Protein AF-0000000087010396 (afdb_homodimer)

Organism: NCBI:txid2722751

Secondary structure (DSSP, 8-state):
-HHHHHHHHHHHTTHHHHHHHHHHHHHHHHHHHHHHHHS-TT-STTHHHHHHHHHSPSSHHHHS-EEEETTEEEEEEEHHHHHHHHHHTT-TTS-SHHHHTT--TT-EEEE--S-SSSS-SHHHHHHHTT--SSHHHHHHHHHHHHHHHHHHHHHHHHHHS-GGGHHHHHHHHHHHSTTHHHHHHTSSSTHHHHHHHHHHHHHHHHHHHH--STHHHHHHHHHHHHHHHHHHH-HHHHHHHHHHHHHHHHHS---GGGHHHHHHHHHHHHHHHHHGGGSTHHHHHHS----SS-HHHHHHHHHHTHHHHHHHTTTSS--HHHHTS--TTHHHHHHHHHHHHHHHHHTS---HHHHHHHHHHHHHHHHHHHHHHHTTS-SSTTTS-GGGGHHHHHHHHHHHHHTT-----SS-HHHHHHHHHHHHHHHHHHHHHHHHHHHT-SSS---S-TTTT---SS--SS-HHHHHHHHHHHHHHHHHHHHHHHHHHHHHHHHHHHHHHHHHHHHHHHHTTTT----------/-HHHHHHHHHHHTTHHHHHHHHHHHHHHHHHHHHHHHHS-TT-STTHHHHHHHHHSPSSHHHHS-EEEETTEEEEEEEHHHHHHHHHHTT-TTS-SHHHHTT--TT-EEEE--S-SSSS-SHHHHHHHTT--SSHHHHHHHHHHHHHHHHHHHHHHHHHHS-GGGHHHHHHHHHHHSTTHHHHHHTSSSTHHHHHHHHHHHHHHHHHHHH--STHHHHHHHHHHHHHHHHHHH-HHHHHHHHHHHHHHHHHS---GGGHHHHHHHHHHHHHHHHHGGGSTHHHHHHS----SS-HHHHHHHHHHTHHHHHHHTTTSS--HHHHTS--TTHHHHHHHHHHHHHHHHHTS---HHHHHHHHHHHHHHHHHHHHHHHTTS-SSTTTS-GGGGHHHHHHHHHHHHHTT-----SS-HHHHHHHHHHHHHHHHHHHHHHHHHHHT-SSS---S-TTTT---SS--SS-HHHHHHHHHHHHHHHHHHHHHHHHHHHHHHHHHHHHHHHHHHHHHHHHHHHT----------

Radius of gyration: 32.84 Å; Cα contacts (8 Å, |Δi|>4): 1696; chains: 2; bounding box: 119×92×67 Å

pLDDT: mean 85.2, std 17.35, range [20.34, 98.94]

Solvent-accessible surface area (backbone atoms only — not comparable to full-atom values): 51812 Å² total; per-residue (Å²): 113,68,67,54,50,51,45,45,44,31,57,70,56,38,46,76,51,47,56,50,47,50,49,30,39,52,18,44,48,46,21,37,52,34,51,34,64,36,51,52,76,27,34,48,62,65,30,26,33,50,42,32,15,22,68,26,25,73,67,43,82,78,52,25,58,69,44,75,54,96,87,37,68,23,36,55,39,38,29,48,40,58,46,24,22,74,58,44,55,71,37,41,51,42,27,39,38,78,44,54,77,73,52,52,62,82,40,68,34,78,29,71,46,49,56,88,54,65,47,43,60,50,43,30,51,58,53,35,74,51,65,53,84,48,59,69,60,19,50,47,48,47,11,49,49,41,36,48,52,44,41,50,52,53,48,52,45,61,68,55,37,53,68,85,45,40,45,34,59,50,49,26,56,56,42,54,23,48,46,45,43,52,55,33,30,18,31,80,44,49,58,20,38,27,36,47,11,45,35,37,23,55,52,19,38,52,34,22,44,67,43,90,55,77,48,19,56,57,24,40,52,47,14,51,53,14,43,49,35,12,56,16,28,33,41,70,48,13,30,46,41,22,49,51,36,57,19,41,65,44,52,44,87,80,47,84,91,30,40,66,51,46,51,50,41,50,50,49,14,49,53,12,51,53,44,37,63,72,26,72,55,30,58,64,70,67,47,62,74,51,37,89,71,58,64,65,56,53,48,51,54,51,60,55,38,42,47,39,44,56,45,20,38,42,14,42,86,48,16,57,38,59,55,45,40,80,38,68,40,34,43,28,44,47,36,47,34,46,32,22,24,50,52,43,51,32,42,37,67,67,44,70,34,23,52,51,19,34,45,43,46,52,42,47,63,54,43,53,58,45,52,38,28,45,32,48,77,25,92,45,70,79,66,56,51,34,67,78,42,47,33,52,51,33,44,35,47,26,42,33,40,54,26,66,51,80,64,74,60,77,65,37,67,59,37,40,49,50,44,40,51,51,47,33,49,32,39,36,50,51,50,49,50,50,32,34,36,33,28,46,13,48,56,75,63,88,68,88,57,51,58,62,76,63,27,64,71,58,97,54,94,65,52,55,50,57,43,51,50,51,15,36,49,22,35,36,49,18,40,49,51,49,43,51,50,36,54,57,49,37,52,54,54,58,55,47,50,49,46,47,49,52,45,49,52,45,51,55,55,51,53,64,61,64,64,70,64,74,76,77,76,80,72,83,119,113,68,68,54,50,51,45,45,45,34,58,70,55,38,47,73,52,48,54,49,47,50,50,31,36,52,17,44,48,46,20,36,51,34,52,35,64,35,50,54,77,27,35,48,62,64,30,25,34,50,42,31,15,23,67,27,26,73,66,44,82,77,53,26,58,70,46,75,53,96,88,36,68,25,36,55,39,40,29,46,40,59,47,23,22,73,58,45,53,71,36,41,51,42,30,39,40,78,43,54,75,72,50,51,61,83,40,70,33,78,32,70,46,49,57,86,55,66,47,44,60,49,43,30,49,57,52,34,73,51,63,53,84,48,60,69,60,20,50,48,49,47,12,47,48,42,36,47,51,45,41,51,53,53,48,50,43,60,68,54,38,53,68,85,43,41,46,32,59,50,50,26,54,57,42,54,23,47,46,46,43,51,56,33,30,17,30,80,45,51,59,19,38,29,37,47,10,45,34,36,22,55,54,20,39,51,34,22,44,68,44,89,54,78,49,19,58,56,24,40,52,48,14,51,52,15,44,48,35,12,56,16,27,33,40,70,47,13,30,44,41,22,50,51,36,57,19,41,65,44,50,44,88,81,47,84,91,30,42,64,52,48,51,52,39,51,50,50,14,49,52,12,52,52,44,38,64,70,26,73,55,30,58,65,70,67,47,62,78,52,37,89,72,60,63,64,56,53,48,52,54,49,59,53,39,42,47,38,44,57,44,18,36,42,14,42,84,47,17,58,39,56,55,45,41,80,39,68,40,35,43,28,43,46,37,46,32,46,33,23,24,50,52,42,52,31,41,37,67,64,45,70,35,24,53,51,19,36,45,42,45,53,41,47,62,54,43,52,56,47,51,39,28,44,32,47,77,27,93,44,71,81,67,55,52,34,68,80,44,45,33,52,50,33,44,33,47,26,41,34,41,54,26,66,51,80,64,74,59,78,64,37,67,58,39,40,49,49,44,39,51,50,46,33,49,31,41,38,50,52,52,49,51,48,31,34,35,34,28,46,13,49,56,75,61,89,68,89,57,52,59,62,75,62,26,62,70,59,96,54,97,66,52,57,50,57,43,50,50,51,15,34,51,22,34,36,50,21,39,48,51,48,42,51,49,38,54,56,49,37,51,54,56,59,54,49,50,49,47,47,48,51,46,48,51,45,48,54,56,52,53,64,62,65,64,70,65,77,76,78,77,78,74,81,121

Structure (mmCIF, N/CA/C/O backbone):
data_AF-0000000087010396-model_v1
#
loop_
_entity.id
_entity.type
_entity.pdbx_description
1 polymer 'DUF2142 domain-containing protein'
#
loop_
_atom_site.group_PDB
_atom_site.id
_atom_site.type_symbol
_atom_site.label_atom_id
_atom_site.label_alt_id
_atom_site.label_comp_id
_atom_site.label_asym_id
_atom_site.label_entity_id
_atom_site.label_seq_id
_atom_site.pdbx_PDB_ins_code
_atom_site.Cartn_x
_atom_site.Cartn_y
_atom_site.Cartn_z
_atom_site.occupancy
_atom_site.B_iso_or_equiv
_atom_site.auth_seq_id
_atom_site.auth_comp_id
_atom_site.auth_asym_id
_atom_site.auth_atom_id
_atom_site.pdbx_PDB_model_num
ATOM 1 N N . MET A 1 1 ? 38.031 -40.344 -9.648 1 38.97 1 MET A N 1
ATOM 2 C CA . MET A 1 1 ? 37.781 -39.344 -10.68 1 38.97 1 MET A CA 1
ATOM 3 C C . MET A 1 1 ? 36.375 -38.75 -10.562 1 38.97 1 MET A C 1
ATOM 5 O O . MET A 1 1 ? 36.188 -37.562 -10.781 1 38.97 1 MET A O 1
ATOM 9 N N . ARG A 1 2 ? 35.406 -39.562 -10.242 1 53.66 2 ARG A N 1
ATOM 10 C CA . ARG A 1 2 ? 34 -39.156 -10.078 1 53.66 2 ARG A CA 1
ATOM 11 C C . ARG A 1 2 ? 33.812 -38.344 -8.82 1 53.66 2 ARG A C 1
ATOM 13 O O . ARG A 1 2 ? 33.062 -37.344 -8.82 1 53.66 2 ARG A O 1
ATOM 20 N N . GLU A 1 3 ? 34.406 -38.688 -7.824 1 54.16 3 GLU A N 1
ATOM 21 C CA . GLU A 1 3 ? 34.312 -37.938 -6.559 1 54.16 3 GLU A CA 1
ATOM 22 C C . GLU A 1 3 ? 34.906 -36.562 -6.688 1 54.16 3 GLU A C 1
ATOM 24 O O . GLU A 1 3 ? 34.406 -35.594 -6.109 1 54.16 3 GLU A O 1
ATOM 29 N N . ASN A 1 4 ? 35.906 -36.406 -7.492 1 48.81 4 ASN A N 1
ATOM 30 C CA . ASN A 1 4 ? 36.562 -35.094 -7.68 1 48.81 4 ASN A CA 1
ATOM 31 C C . ASN A 1 4 ? 35.656 -34.156 -8.461 1 48.81 4 ASN A C 1
ATOM 33 O O . ASN A 1 4 ? 35.656 -32.938 -8.203 1 48.81 4 ASN A O 1
ATOM 37 N N . LYS A 1 5 ? 35.031 -34.625 -9.461 1 47.97 5 LYS A N 1
ATOM 38 C CA . LYS A 1 5 ? 34.125 -33.781 -10.258 1 47.97 5 LYS A CA 1
ATOM 39 C C . LYS A 1 5 ? 32.938 -33.312 -9.438 1 47.97 5 LYS A C 1
ATOM 41 O O . LYS A 1 5 ? 32.531 -32.156 -9.562 1 47.97 5 LYS A O 1
ATOM 46 N N . LEU A 1 6 ? 32.469 -34.188 -8.641 1 44.72 6 LEU A N 1
ATOM 47 C CA . LEU A 1 6 ? 31.406 -33.781 -7.75 1 44.72 6 LEU A CA 1
ATOM 48 C C . LEU A 1 6 ? 31.875 -32.719 -6.766 1 44.72 6 LEU A C 1
ATOM 50 O O . LEU A 1 6 ? 31.156 -31.75 -6.469 1 44.72 6 LEU A O 1
ATOM 54 N N . ARG A 1 7 ? 33.031 -32.875 -6.332 1 49.09 7 ARG A N 1
ATOM 55 C CA . ARG A 1 7 ? 33.594 -31.875 -5.43 1 49.09 7 ARG A CA 1
ATOM 56 C C . ARG A 1 7 ? 33.844 -30.547 -6.148 1 49.09 7 ARG A C 1
ATOM 58 O O . ARG A 1 7 ? 33.625 -29.469 -5.574 1 49.09 7 ARG A O 1
ATOM 65 N N . GLN A 1 8 ? 34.344 -30.766 -7.324 1 47.88 8 GLN A N 1
ATOM 66 C CA . GLN A 1 8 ? 34.531 -29.562 -8.117 1 47.88 8 GLN A CA 1
ATOM 67 C C . GLN A 1 8 ? 33.219 -28.891 -8.438 1 47.88 8 GLN A C 1
ATOM 69 O O . GLN A 1 8 ? 33.094 -27.656 -8.414 1 47.88 8 GLN A O 1
ATOM 74 N N . LEU A 1 9 ? 32.312 -29.75 -8.805 1 45.16 9 LEU A N 1
ATOM 75 C CA . LEU A 1 9 ? 30.984 -29.219 -9 1 45.16 9 LEU A CA 1
ATOM 76 C C . LEU A 1 9 ? 30.453 -28.562 -7.719 1 45.16 9 LEU A C 1
ATOM 78 O O . LEU A 1 9 ? 29.859 -27.5 -7.762 1 45.16 9 LEU A O 1
ATOM 82 N N . CYS A 1 10 ? 30.594 -29.328 -6.742 1 46.56 10 CYS A N 1
ATOM 83 C CA . CYS A 1 10 ? 30.203 -28.812 -5.438 1 46.56 10 CYS A CA 1
ATOM 84 C C . CYS A 1 10 ? 30.969 -27.547 -5.105 1 46.56 10 CYS A C 1
ATOM 86 O O . CYS A 1 10 ? 30.422 -26.594 -4.539 1 46.56 10 CYS A O 1
ATOM 88 N N . SER A 1 11 ? 32.25 -27.625 -5.316 1 49.25 11 SER A N 1
ATOM 89 C CA . SER A 1 11 ? 33.062 -26.453 -5.043 1 49.25 11 SER A CA 1
ATOM 90 C C . SER A 1 11 ? 32.656 -25.281 -5.914 1 49.25 11 SER A C 1
ATOM 92 O O . SER A 1 11 ? 32.656 -24.125 -5.457 1 49.25 11 SER A O 1
ATOM 94 N N . ARG A 1 12 ? 32.531 -25.672 -7.102 1 46.38 12 ARG A N 1
ATOM 95 C CA . ARG A 1 12 ? 32.094 -24.641 -8.039 1 46.38 12 ARG A CA 1
ATOM 96 C C . ARG A 1 12 ? 30.703 -24.141 -7.715 1 46.38 12 ARG A C 1
ATOM 98 O O . ARG A 1 12 ? 30.391 -22.953 -7.902 1 46.38 12 ARG A O 1
ATOM 105 N N . LEU A 1 13 ? 29.922 -25.172 -7.527 1 48.81 13 LEU A N 1
ATOM 106 C CA . LEU A 1 13 ? 28.578 -24.766 -7.145 1 48.81 13 LEU A CA 1
ATOM 107 C C . LEU A 1 13 ? 28.547 -24.297 -5.695 1 48.81 13 LEU A C 1
ATOM 109 O O . LEU A 1 13 ? 27.516 -23.781 -5.23 1 48.81 13 LEU A O 1
ATOM 113 N N . ASP A 1 14 ? 29.625 -23.922 -5.031 1 50.91 14 ASP A N 1
ATOM 114 C CA . ASP A 1 14 ? 29.672 -23.516 -3.633 1 50.91 14 ASP A CA 1
ATOM 115 C C . ASP A 1 14 ? 28.656 -24.281 -2.799 1 50.91 14 ASP A C 1
ATOM 117 O O . ASP A 1 14 ? 27.484 -23.922 -2.756 1 50.91 14 ASP A O 1
ATOM 121 N N . ILE A 1 15 ? 28.859 -25.609 -2.336 1 45.03 15 ILE A N 1
ATOM 122 C CA . ILE A 1 15 ? 28.047 -26.594 -1.618 1 45.03 15 ILE A CA 1
ATOM 123 C C . ILE A 1 15 ? 27.188 -25.891 -0.57 1 45.03 15 ILE A C 1
ATOM 125 O O . ILE A 1 15 ? 26.047 -26.297 -0.321 1 45.03 15 ILE A O 1
ATOM 129 N N . ARG A 1 16 ? 27.797 -24.938 0.107 1 54.34 16 ARG A N 1
ATOM 130 C CA . ARG A 1 16 ? 27.016 -24.188 1.096 1 54.34 16 ARG A CA 1
ATOM 131 C C . ARG A 1 16 ? 25.812 -23.516 0.451 1 54.34 16 ARG A C 1
ATOM 133 O O . ARG A 1 16 ? 24.734 -23.469 1.043 1 54.34 16 ARG A O 1
ATOM 140 N N . SER A 1 17 ? 26.062 -23.438 -0.781 1 68.94 17 SER A N 1
ATOM 141 C CA . SER A 1 17 ? 24.984 -22.797 -1.521 1 68.94 17 SER A CA 1
ATOM 142 C C . SER A 1 17 ? 23.922 -23.797 -1.953 1 68.94 17 SER A C 1
ATOM 144 O O . SER A 1 17 ? 22.719 -23.516 -1.878 1 68.94 17 SER A O 1
ATOM 146 N N . VAL A 1 18 ? 24.438 -25.078 -2.141 1 72.44 18 VAL A N 1
ATOM 147 C CA . VAL A 1 18 ? 23.484 -26.094 -2.578 1 72.44 18 VAL A CA 1
ATOM 148 C C . VAL A 1 18 ? 22.641 -26.547 -1.396 1 72.44 18 VAL A C 1
ATOM 150 O O . VAL A 1 18 ? 21.438 -26.766 -1.538 1 72.44 18 VAL A O 1
ATOM 153 N N . GLY A 1 19 ? 23.266 -26.734 -0.268 1 77.06 19 GLY A N 1
ATOM 154 C CA . GLY A 1 19 ? 22.531 -27.078 0.933 1 77.06 19 GLY A CA 1
ATOM 155 C C . GLY A 1 19 ? 21.438 -26.078 1.259 1 77.06 19 GLY A C 1
ATOM 156 O O . GLY A 1 19 ? 20.328 -26.453 1.624 1 77.06 19 GLY A O 1
ATOM 157 N N . LEU A 1 20 ? 21.781 -24.891 1.055 1 81 20 LEU A N 1
ATOM 158 C CA . LEU A 1 20 ? 20.797 -23.844 1.33 1 81 20 LEU A CA 1
ATOM 159 C C . LEU A 1 20 ? 19.641 -23.906 0.333 1 81 20 LEU A C 1
ATOM 161 O O . LEU A 1 20 ? 18.484 -23.672 0.695 1 81 20 LEU A O 1
ATOM 165 N N . VAL A 1 21 ? 19.984 -24.266 -0.835 1 83.38 21 VAL A N 1
ATOM 166 C CA . VAL A 1 21 ? 18.953 -24.375 -1.857 1 83.38 21 VAL A CA 1
ATOM 167 C C . VAL A 1 21 ? 18.016 -25.547 -1.52 1 83.38 21 VAL A C 1
ATOM 169 O O . VAL A 1 21 ? 16.797 -25.422 -1.611 1 83.38 21 VAL A O 1
ATOM 172 N N . ILE A 1 22 ? 18.609 -26.594 -1.107 1 87.75 22 ILE A N 1
ATOM 173 C CA . ILE A 1 22 ? 17.812 -27.766 -0.777 1 87.75 22 ILE A CA 1
ATOM 174 C C . ILE A 1 22 ? 16.906 -27.469 0.418 1 87.75 22 ILE A C 1
ATOM 176 O O . ILE A 1 22 ? 15.727 -27.812 0.407 1 87.75 22 ILE A O 1
ATOM 180 N N . VAL A 1 23 ? 17.469 -26.859 1.332 1 89.25 23 VAL A N 1
ATOM 181 C CA . VAL A 1 23 ? 16.672 -26.484 2.506 1 89.25 23 VAL A CA 1
ATOM 182 C C . VAL A 1 23 ? 15.539 -25.562 2.096 1 89.25 23 VAL A C 1
ATOM 184 O O . VAL A 1 23 ? 14.414 -25.703 2.576 1 89.25 23 VAL A O 1
ATOM 187 N N . THR A 1 24 ? 15.852 -24.656 1.27 1 91.31 24 THR A N 1
ATOM 188 C CA . THR A 1 24 ? 14.836 -23.734 0.789 1 91.31 24 THR A CA 1
ATOM 189 C C . THR A 1 24 ? 13.742 -24.469 0.027 1 91.31 24 THR A C 1
ATOM 191 O O . THR A 1 24 ? 12.555 -24.203 0.213 1 91.31 24 THR A O 1
ATOM 194 N N . MET A 1 25 ? 14.125 -25.391 -0.75 1 93.81 25 MET A N 1
ATOM 195 C CA . MET A 1 25 ? 13.172 -26.172 -1.531 1 93.81 25 MET A CA 1
ATOM 196 C C . MET A 1 25 ? 12.273 -27.016 -0.621 1 93.81 25 MET A C 1
ATOM 198 O O . MET A 1 25 ? 11.055 -27.047 -0.798 1 93.81 25 MET A O 1
ATOM 202 N N . ILE A 1 26 ? 12.891 -27.594 0.337 1 95.5 26 ILE A N 1
ATOM 203 C CA . ILE A 1 26 ? 12.141 -28.422 1.275 1 95.5 26 ILE A CA 1
ATOM 204 C C . ILE A 1 26 ? 11.188 -27.547 2.084 1 95.5 26 ILE A C 1
ATOM 206 O O . ILE A 1 26 ? 10.031 -27.906 2.295 1 95.5 26 ILE A O 1
ATOM 210 N N . ALA A 1 27 ? 11.688 -26.484 2.453 1 97.12 27 ALA A N 1
ATOM 211 C CA . ALA A 1 27 ? 10.883 -25.562 3.254 1 97.12 27 ALA A CA 1
ATOM 212 C C . ALA A 1 27 ? 9.68 -25.047 2.463 1 97.12 27 ALA A C 1
ATOM 214 O O . ALA A 1 27 ? 8.547 -25.109 2.943 1 97.12 27 ALA A O 1
ATOM 215 N N . PHE A 1 28 ? 9.891 -24.609 1.266 1 96.75 28 PHE A N 1
ATOM 216 C CA . PHE A 1 28 ? 8.797 -24.062 0.47 1 96.75 28 PHE A CA 1
ATOM 217 C C . PHE A 1 28 ? 7.848 -25.172 0.031 1 96.75 28 PHE A C 1
ATOM 219 O O . PHE A 1 28 ? 6.645 -24.953 -0.102 1 96.75 28 PHE A O 1
ATOM 226 N N . PHE A 1 29 ? 8.391 -26.344 -0.169 1 97.56 29 PHE A N 1
ATOM 227 C CA . PHE A 1 29 ? 7.523 -27.484 -0.452 1 97.56 29 PHE A CA 1
ATOM 228 C C . PHE A 1 29 ? 6.633 -27.797 0.744 1 97.56 29 PHE A C 1
ATOM 230 O O . PHE A 1 29 ? 5.43 -28.016 0.587 1 97.56 29 PHE A O 1
ATOM 237 N N . GLY A 1 30 ? 7.23 -27.812 1.906 1 96.69 30 GLY A N 1
ATOM 238 C CA . GLY A 1 30 ? 6.457 -28.016 3.121 1 96.69 30 GLY A CA 1
ATOM 239 C C . GLY A 1 30 ? 5.398 -26.938 3.332 1 96.69 30 GLY A C 1
ATOM 240 O O . GLY A 1 30 ? 4.266 -27.25 3.707 1 96.69 30 GLY A O 1
ATOM 241 N N . ALA A 1 31 ? 5.734 -25.719 3.094 1 97.69 31 ALA A N 1
ATOM 242 C CA . ALA A 1 31 ? 4.773 -24.625 3.184 1 97.69 31 ALA A CA 1
ATOM 243 C C . ALA A 1 31 ? 3.639 -24.812 2.18 1 97.69 31 ALA A C 1
ATOM 245 O O . ALA A 1 31 ? 2.471 -24.594 2.506 1 97.69 31 ALA A O 1
ATOM 246 N N . GLY A 1 32 ? 4.012 -25.203 1.01 1 97.62 32 GLY A N 1
ATOM 247 C CA . GLY A 1 32 ? 3.033 -25.406 -0.047 1 97.62 32 GLY A CA 1
ATOM 248 C C . GLY A 1 32 ? 2.049 -26.516 0.254 1 97.62 32 GLY A C 1
ATOM 249 O O . GLY A 1 32 ? 0.882 -26.438 -0.142 1 97.62 32 GLY A O 1
ATOM 250 N N . LEU A 1 33 ? 2.506 -27.469 0.951 1 96.56 33 LEU A N 1
ATOM 251 C CA . LEU A 1 33 ? 1.614 -28.562 1.317 1 96.56 33 LEU A CA 1
ATOM 252 C C . LEU A 1 33 ? 0.506 -28.078 2.244 1 96.56 33 LEU A C 1
ATOM 254 O O . LEU A 1 33 ? -0.623 -28.562 2.184 1 96.56 33 LEU A O 1
ATOM 258 N N . GLY A 1 34 ? 0.853 -27.172 3.074 1 95.81 34 GLY A N 1
ATOM 259 C CA . GLY A 1 34 ? -0.181 -26.562 3.889 1 95.81 34 GLY A CA 1
ATOM 260 C C . GLY A 1 34 ? -1.243 -25.844 3.068 1 95.81 34 GLY A C 1
ATOM 261 O O . GLY A 1 34 ? -2.438 -26 3.336 1 95.81 34 GLY A O 1
ATOM 262 N N . TRP A 1 35 ? -0.846 -25.125 2.082 1 96.81 35 TRP A N 1
ATOM 263 C CA . TRP A 1 35 ? -1.77 -24.453 1.18 1 96.81 35 TRP A CA 1
ATOM 264 C C . TRP A 1 35 ? -2.586 -25.453 0.377 1 96.81 35 TRP A C 1
ATOM 266 O O . TRP A 1 35 ? -3.766 -25.234 0.096 1 96.81 35 TRP A O 1
ATOM 276 N N . ALA A 1 36 ? -1.998 -26.562 0.035 1 95.25 36 ALA A N 1
ATOM 277 C CA . ALA A 1 36 ? -2.652 -27.578 -0.786 1 95.25 36 ALA A CA 1
ATOM 278 C C . ALA A 1 36 ? -3.842 -28.203 -0.055 1 95.25 36 ALA A C 1
ATOM 280 O O . ALA A 1 36 ? -4.82 -28.609 -0.683 1 95.25 36 ALA A O 1
ATOM 281 N N . VAL A 1 37 ? -3.771 -28.203 1.231 1 92.75 37 VAL A N 1
ATOM 282 C CA . VAL A 1 37 ? -4.836 -28.859 1.98 1 92.75 37 VAL A CA 1
ATOM 283 C C . VAL A 1 37 ? -5.758 -27.812 2.598 1 92.75 37 VAL A C 1
ATOM 285 O O . VAL A 1 37 ? -6.77 -28.156 3.219 1 92.75 37 VAL A O 1
ATOM 288 N N . ALA A 1 38 ? -5.438 -26.609 2.414 1 92.25 38 ALA A N 1
ATOM 289 C CA . ALA A 1 38 ? -6.172 -25.531 3.078 1 92.25 38 ALA A CA 1
ATOM 290 C C . ALA A 1 38 ? -7.574 -25.391 2.5 1 92.25 38 ALA A C 1
ATOM 292 O O . ALA A 1 38 ? -8.516 -25.016 3.215 1 92.25 38 ALA A O 1
ATOM 293 N N . SER A 1 39 ? -7.707 -25.641 1.231 1 90.75 39 SER A N 1
ATOM 294 C CA . SER A 1 39 ? -8.992 -25.516 0.556 1 90.75 39 SER A CA 1
ATOM 295 C C . SER A 1 39 ? -9.578 -26.875 0.22 1 90.75 39 SER A C 1
ATOM 297 O O . SER A 1 39 ? -8.852 -27.797 -0.146 1 90.75 39 SER A O 1
ATOM 299 N N . PRO A 1 40 ? -10.844 -26.969 0.358 1 90.12 40 PRO A N 1
ATOM 300 C CA . PRO A 1 40 ? -11.484 -28.234 -0.033 1 90.12 40 PRO A CA 1
ATOM 301 C C . PRO A 1 40 ? -11.609 -28.391 -1.548 1 90.12 40 PRO A C 1
ATOM 303 O O . PRO A 1 40 ? -11.242 -27.469 -2.295 1 90.12 40 PRO A O 1
ATOM 306 N N . ILE A 1 41 ? -12.125 -29.562 -1.873 1 87.81 41 ILE A N 1
ATOM 307 C CA . ILE A 1 41 ? -12.484 -29.797 -3.266 1 87.81 41 ILE A CA 1
ATOM 308 C C . ILE A 1 41 ? -13.531 -28.781 -3.703 1 87.81 41 ILE A C 1
ATOM 310 O O . ILE A 1 41 ? -14.539 -28.578 -3.02 1 87.81 41 ILE A O 1
ATOM 314 N N . GLY A 1 42 ? -13.227 -28.094 -4.75 1 88.81 42 GLY A N 1
ATOM 315 C CA . GLY A 1 42 ? -14.172 -27.094 -5.223 1 88.81 42 GLY A CA 1
ATOM 316 C C . GLY A 1 42 ? -13.984 -25.734 -4.566 1 88.81 42 GLY A C 1
ATOM 317 O O . GLY A 1 42 ? -14.781 -24.828 -4.785 1 88.81 42 GLY A O 1
ATOM 318 N N . GLY A 1 43 ? -12.961 -25.641 -3.844 1 89.06 43 GLY A N 1
ATOM 319 C CA . GLY A 1 43 ? -12.773 -24.422 -3.07 1 89.06 43 GLY A CA 1
ATOM 320 C C . GLY A 1 43 ? -12.055 -23.328 -3.842 1 89.06 43 GLY A C 1
ATOM 321 O O . GLY A 1 43 ? -12.141 -22.156 -3.492 1 89.06 43 GLY A O 1
ATOM 322 N N . SER A 1 44 ? -11.336 -23.625 -4.867 1 90.31 44 SER A N 1
ATOM 323 C CA . SER A 1 44 ? -10.609 -22.656 -5.668 1 90.31 44 SER A CA 1
ATOM 324 C C . SER A 1 44 ? -11.492 -22.078 -6.77 1 90.31 44 SER A C 1
ATOM 326 O O . SER A 1 44 ? -12.516 -22.656 -7.125 1 90.31 44 SER A O 1
ATOM 328 N N . PRO A 1 45 ? -11.039 -20.922 -7.285 1 90.19 45 PRO A N 1
ATOM 329 C CA . PRO A 1 45 ? -11.859 -20.297 -8.328 1 90.19 45 PRO A CA 1
ATOM 330 C C . PRO A 1 45 ? -12.062 -21.219 -9.539 1 90.19 45 PRO A C 1
ATOM 332 O O . PRO A 1 45 ? -11.102 -21.766 -10.062 1 90.19 45 PRO A O 1
ATOM 335 N N . ASP A 1 46 ? -13.266 -21.359 -9.977 1 90.75 46 ASP A N 1
ATOM 336 C CA . ASP A 1 46 ? -13.664 -22.141 -11.141 1 90.75 46 ASP A CA 1
ATOM 337 C C . ASP A 1 46 ? -13.227 -23.594 -11.016 1 90.75 46 ASP A C 1
ATOM 339 O O . ASP A 1 46 ? -12.93 -24.25 -12.016 1 90.75 46 ASP A O 1
ATOM 343 N N . ASP A 1 47 ? -13.195 -24.016 -9.859 1 92.56 47 ASP A N 1
ATOM 344 C CA . ASP A 1 47 ? -12.703 -25.359 -9.594 1 92.56 47 ASP A CA 1
ATOM 345 C C . ASP A 1 47 ? -13.555 -26.422 -10.297 1 92.56 47 ASP A C 1
ATOM 347 O O . ASP A 1 47 ? -13.039 -27.453 -10.742 1 92.56 47 ASP A O 1
ATOM 351 N N . ASP A 1 48 ? -14.852 -26.25 -10.344 1 92.19 48 ASP A N 1
ATOM 352 C CA . ASP A 1 48 ? -15.742 -27.203 -11 1 92.19 48 ASP A CA 1
ATOM 353 C C . ASP A 1 48 ? -15.43 -27.312 -12.492 1 92.19 48 ASP A C 1
ATOM 355 O O . ASP A 1 48 ? -15.453 -28.406 -13.062 1 92.19 48 ASP A O 1
ATOM 359 N N . PHE A 1 49 ? -15.102 -26.203 -13.055 1 94.94 49 PHE A N 1
ATOM 360 C CA . PHE A 1 49 ? -14.734 -26.188 -14.469 1 94.94 49 PHE A CA 1
ATOM 361 C C . PHE A 1 49 ? -13.398 -26.891 -14.688 1 94.94 49 PHE A C 1
ATOM 363 O O . PHE A 1 49 ? -13.266 -27.703 -15.602 1 94.94 49 PHE A O 1
ATOM 370 N N . HIS A 1 50 ? -12.422 -26.562 -13.898 1 96.38 50 HIS A N 1
ATOM 371 C CA . HIS A 1 50 ? -11.086 -27.141 -14.055 1 96.38 50 HIS A CA 1
ATOM 372 C C . HIS A 1 50 ? -11.078 -28.625 -13.727 1 96.38 50 HIS A C 1
ATOM 374 O O . HIS A 1 50 ? -10.438 -29.422 -14.43 1 96.38 50 HIS A O 1
ATOM 380 N N . MET A 1 51 ? -11.82 -29 -12.766 1 95.69 51 MET A N 1
ATOM 381 C CA . MET A 1 51 ? -11.898 -30.422 -12.445 1 95.69 51 MET A CA 1
ATOM 382 C C . MET A 1 51 ? -12.617 -31.188 -13.547 1 95.69 51 MET A C 1
ATOM 384 O O . MET A 1 51 ? -12.172 -32.25 -13.953 1 95.69 51 MET A O 1
ATOM 388 N N . GLY A 1 52 ? -13.742 -30.609 -13.961 1 95.38 52 GLY A N 1
ATOM 389 C CA . GLY A 1 52 ? -14.43 -31.25 -15.07 1 95.38 52 GLY A CA 1
ATOM 390 C C . GLY A 1 52 ? -13.547 -31.422 -16.297 1 95.38 52 GLY A C 1
ATOM 391 O O . GLY A 1 52 ? -13.609 -32.469 -16.969 1 95.38 52 GLY A O 1
ATOM 392 N N . SER A 1 53 ? -12.703 -30.516 -16.531 1 96.69 53 SER A N 1
ATOM 393 C CA . SER A 1 53 ? -11.797 -30.547 -17.672 1 96.69 53 SER A CA 1
ATOM 394 C C . SER A 1 53 ? -10.672 -31.547 -17.469 1 96.69 53 SER A C 1
ATOM 396 O O . SER A 1 53 ? -10.156 -32.125 -18.422 1 96.69 53 SER A O 1
ATOM 398 N N . ILE A 1 54 ? -10.281 -31.719 -16.25 1 97.25 54 ILE A N 1
ATOM 399 C CA . ILE A 1 54 ? -9.234 -32.688 -15.93 1 97.25 54 ILE A CA 1
ATOM 400 C C . ILE A 1 54 ? -9.781 -34.094 -16.031 1 97.25 54 ILE A C 1
ATOM 402 O O . ILE A 1 54 ? -9.125 -35 -16.562 1 97.25 54 ILE A O 1
ATOM 406 N N . TRP A 1 55 ? -10.969 -34.312 -15.516 1 95.88 55 TRP A N 1
ATOM 407 C CA . TRP A 1 55 ? -11.578 -35.625 -15.555 1 95.88 55 TRP A CA 1
ATOM 408 C C . TRP A 1 55 ? -11.945 -36.031 -16.984 1 95.88 55 TRP A C 1
ATOM 410 O O . TRP A 1 55 ? -11.914 -37.188 -17.344 1 95.88 55 TRP A O 1
ATOM 420 N N . CYS A 1 56 ? -12.344 -35 -17.766 1 95.94 56 CYS A N 1
ATOM 421 C CA . CYS A 1 56 ? -12.734 -35.25 -19.141 1 95.94 56 CYS A CA 1
ATOM 422 C C . CYS A 1 56 ? -11.93 -34.375 -20.094 1 95.94 56 CYS A C 1
ATOM 424 O O . CYS A 1 56 ? -12.492 -33.531 -20.797 1 95.94 56 CYS A O 1
ATOM 426 N N . PRO A 1 57 ? -10.688 -34.625 -20.188 1 95.5 57 PRO A N 1
ATOM 427 C CA . PRO A 1 57 ? -9.883 -33.812 -21.109 1 95.5 57 PRO A CA 1
ATOM 428 C C . PRO A 1 57 ? -10.242 -34.062 -22.578 1 95.5 57 PRO A C 1
ATOM 430 O O . PRO A 1 57 ? -10.805 -35.094 -22.906 1 95.5 57 PRO A O 1
ATOM 433 N N . ARG A 1 58 ? -9.906 -33.156 -23.359 1 92.38 58 ARG A N 1
ATOM 434 C CA . ARG A 1 58 ? -10.172 -33.281 -24.797 1 92.38 58 ARG A CA 1
ATOM 435 C C . ARG A 1 58 ? -9.258 -34.312 -25.438 1 92.38 58 ARG A C 1
ATOM 437 O O . ARG A 1 58 ? -8.094 -34.438 -25.047 1 92.38 58 ARG A O 1
ATOM 444 N N . PRO A 1 59 ? -9.797 -34.938 -26.453 1 89.94 59 PRO A N 1
ATOM 445 C CA . PRO A 1 59 ? -11.141 -34.906 -27.031 1 89.94 59 PRO A CA 1
ATOM 446 C C . PRO A 1 59 ? -12.203 -35.5 -26.109 1 89.94 59 PRO A C 1
ATOM 448 O O . PRO A 1 59 ? -12.031 -36.625 -25.625 1 89.94 59 PRO A O 1
ATOM 451 N N . ILE A 1 60 ? -13.18 -34.938 -25.844 1 87.88 60 ILE A N 1
ATOM 452 C CA . ILE A 1 60 ? -14.172 -35.188 -24.812 1 87.88 60 ILE A CA 1
ATOM 453 C C . ILE A 1 60 ? -14.805 -36.562 -25.062 1 87.88 60 ILE A C 1
ATOM 455 O O . ILE A 1 60 ? -14.992 -37.344 -24.141 1 87.88 60 ILE A O 1
ATOM 459 N N . GLY A 1 61 ? -15.188 -37.031 -26.203 1 81.25 61 GLY A N 1
ATOM 460 C CA . GLY A 1 61 ? -15.836 -38.281 -26.516 1 81.25 61 GLY A CA 1
ATOM 461 C C . GLY A 1 61 ? -14.984 -39.5 -26.172 1 81.25 61 GLY A C 1
ATOM 462 O O . GLY A 1 61 ? -15.508 -40.594 -25.938 1 81.25 61 GLY A O 1
ATOM 463 N N . GLN A 1 62 ? -13.773 -39.25 -25.891 1 85.12 62 GLN A N 1
ATOM 464 C CA . GLN A 1 62 ? -12.859 -40.375 -25.641 1 85.12 62 GLN A CA 1
ATOM 465 C C . GLN A 1 62 ? -12.594 -40.531 -24.141 1 85.12 62 GLN A C 1
ATOM 467 O O . GLN A 1 62 ? -12.328 -41.625 -23.656 1 85.12 62 GLN A O 1
ATOM 472 N N . SER A 1 63 ? -12.758 -39.469 -23.438 1 86.31 63 SER A N 1
ATOM 473 C CA . SER A 1 63 ? -12.375 -39.5 -22.031 1 86.31 63 SER A CA 1
ATOM 474 C C . SER A 1 63 ? -13.594 -39.656 -21.125 1 86.31 63 SER A C 1
ATOM 476 O O . SER A 1 63 ? -13.484 -40.156 -20.016 1 86.31 63 SER A O 1
ATOM 478 N N . CYS A 1 64 ? -14.695 -39.188 -21.625 1 90.56 64 CYS A N 1
ATOM 479 C CA . CYS A 1 64 ? -15.891 -39.219 -20.781 1 90.56 64 CYS A CA 1
ATOM 480 C C . CYS A 1 64 ? -17.141 -39.469 -21.609 1 90.56 64 CYS A C 1
ATOM 482 O O . CYS A 1 64 ? -17.125 -39.219 -22.828 1 90.56 64 CYS A O 1
ATOM 484 N N . ALA A 1 65 ? -18.141 -40 -20.953 1 91.88 65 ALA A N 1
ATOM 485 C CA . ALA A 1 65 ? -19.469 -40.062 -21.562 1 91.88 65 ALA A CA 1
ATOM 486 C C . ALA A 1 65 ? -20.031 -38.656 -21.797 1 91.88 65 ALA A C 1
ATOM 488 O O . ALA A 1 65 ? -19.875 -37.781 -20.938 1 91.88 65 ALA A O 1
ATOM 489 N N . VAL A 1 66 ? -20.5 -38.469 -22.969 1 93.31 66 VAL A N 1
ATOM 490 C CA . VAL A 1 66 ? -21.078 -37.188 -23.344 1 93.31 66 VAL A CA 1
ATOM 491 C C . VAL A 1 66 ? -22.562 -37.375 -23.688 1 93.31 66 VAL A C 1
ATOM 493 O O . VAL A 1 66 ? -22.953 -38.375 -24.281 1 93.31 66 VAL A O 1
ATOM 496 N N . LYS A 1 67 ? -23.344 -36.438 -23.219 1 93.06 67 LYS A N 1
ATOM 497 C CA . LYS A 1 67 ? -24.781 -36.469 -23.5 1 93.06 67 LYS A CA 1
ATOM 498 C C . LYS A 1 67 ? -25.328 -35.062 -23.672 1 93.06 67 LYS A C 1
ATOM 500 O O . LYS A 1 67 ? -24.906 -34.125 -22.984 1 93.06 67 LYS A O 1
ATOM 505 N N . MET A 1 68 ? -26.172 -34.969 -24.562 1 93.12 68 MET A N 1
ATOM 506 C CA . MET A 1 68 ? -26.891 -33.719 -24.719 1 93.12 68 MET A CA 1
ATOM 507 C C . MET A 1 68 ? -28.094 -33.656 -23.781 1 93.12 68 MET A C 1
ATOM 509 O O . MET A 1 68 ? -29.016 -34.469 -23.891 1 93.12 68 MET A O 1
ATOM 513 N N . ILE A 1 69 ? -28.062 -32.844 -22.891 1 92.06 69 ILE A N 1
ATOM 514 C CA . ILE A 1 69 ? -29.172 -32.656 -21.969 1 92.06 69 ILE A CA 1
ATOM 515 C C . ILE A 1 69 ? -29.688 -31.219 -22.078 1 92.06 69 ILE A C 1
ATOM 517 O O . ILE A 1 69 ? -28.938 -30.266 -21.844 1 92.06 69 ILE A O 1
ATOM 521 N N . ASP A 1 70 ? -31 -31 -22.422 1 92.19 70 ASP A N 1
ATOM 522 C CA . ASP A 1 70 ? -31.656 -29.703 -22.547 1 92.19 70 ASP A CA 1
ATOM 523 C C . ASP A 1 70 ? -30.859 -28.766 -23.469 1 92.19 70 ASP A C 1
ATOM 525 O O . ASP A 1 70 ? -30.641 -27.609 -23.125 1 92.19 70 ASP A O 1
ATOM 529 N N . GLY A 1 71 ? -30.25 -29.312 -24.438 1 91.44 71 GLY A N 1
ATOM 530 C CA . GLY A 1 71 ? -29.594 -28.516 -25.453 1 91.44 71 GLY A CA 1
ATOM 531 C C . GLY A 1 71 ? -28.156 -28.188 -25.109 1 91.44 71 GLY A C 1
ATOM 532 O O . GLY A 1 71 ? -27.484 -27.453 -25.844 1 91.44 71 GLY A O 1
ATOM 533 N N . VAL A 1 72 ? -27.703 -28.672 -24 1 92.56 72 VAL A N 1
ATOM 534 C CA . VAL A 1 72 ? -26.328 -28.406 -23.594 1 92.56 72 VAL A CA 1
ATOM 535 C C . VAL A 1 72 ? -25.562 -29.719 -23.484 1 92.56 72 VAL A C 1
ATOM 537 O O . VAL A 1 72 ? -26.062 -30.703 -22.953 1 92.56 72 VAL A O 1
ATOM 540 N N . GLU A 1 73 ? -24.438 -29.703 -24.078 1 92.69 73 GLU A N 1
ATOM 541 C CA . GLU A 1 73 ? -23.578 -30.875 -23.984 1 92.69 73 GLU A CA 1
ATOM 542 C C . GLU A 1 73 ? -22.984 -31 -22.578 1 92.69 73 GLU A C 1
ATOM 544 O O . GLU A 1 73 ? -22.406 -30.047 -22.062 1 92.69 73 GLU A O 1
ATOM 549 N N . LYS A 1 74 ? -23.188 -32.156 -22.016 1 95.44 74 LYS A N 1
ATOM 550 C CA . LYS A 1 74 ? -22.703 -32.406 -20.656 1 95.44 74 LYS A CA 1
ATOM 551 C C . LYS A 1 74 ? -21.812 -33.656 -20.609 1 95.44 74 LYS A C 1
ATOM 553 O O . LYS A 1 74 ? -21.922 -34.531 -21.469 1 95.44 74 LYS A O 1
ATOM 558 N N . VAL A 1 75 ? -20.953 -33.656 -19.719 1 95.69 75 VAL A N 1
ATOM 559 C CA . VAL A 1 75 ? -20.078 -34.812 -19.5 1 95.69 75 VAL A CA 1
ATOM 560 C C . VAL A 1 75 ? -20.391 -35.438 -18.141 1 95.69 75 VAL A C 1
ATOM 562 O O . VAL A 1 75 ? -20.859 -34.75 -17.234 1 95.69 75 VAL A O 1
ATOM 565 N N . ARG A 1 76 ? -20.109 -36.688 -18.031 1 94.38 76 ARG A N 1
ATOM 566 C CA . ARG A 1 76 ? -20.391 -37.406 -16.781 1 94.38 76 ARG A CA 1
ATOM 567 C C . ARG A 1 76 ? -19.141 -37.5 -15.922 1 94.38 76 ARG A C 1
ATOM 569 O O . ARG A 1 76 ? -18.141 -38.094 -16.328 1 94.38 76 ARG A O 1
ATOM 576 N N . VAL A 1 77 ? -19.188 -36.938 -14.766 1 94.06 77 VAL A N 1
ATOM 577 C CA . VAL A 1 77 ? -18.047 -36.906 -13.852 1 94.06 77 VAL A CA 1
ATOM 578 C C . VAL A 1 77 ? -18.516 -37.25 -12.438 1 94.06 77 VAL A C 1
ATOM 580 O O . VAL A 1 77 ? -19.719 -37.25 -12.156 1 94.06 77 VAL A O 1
ATOM 583 N N . PRO A 1 78 ? -17.578 -37.594 -11.594 1 92.44 78 PRO A N 1
ATOM 584 C CA . PRO A 1 78 ? -17.984 -37.844 -10.203 1 92.44 78 PRO A CA 1
ATOM 585 C C . PRO A 1 78 ? -18.688 -36.656 -9.578 1 92.44 78 PRO A C 1
ATOM 587 O O . PRO A 1 78 ? -18.344 -35.5 -9.883 1 92.44 78 PRO A O 1
ATOM 590 N N . VAL A 1 79 ? -19.547 -36.812 -8.625 1 90.56 79 VAL A N 1
ATOM 591 C CA . VAL A 1 79 ? -20.422 -35.812 -8.023 1 90.56 79 VAL A CA 1
ATOM 592 C C . VAL A 1 79 ? -19.562 -34.719 -7.375 1 90.56 79 VAL A C 1
ATOM 594 O O . VAL A 1 79 ? -19.844 -33.531 -7.523 1 90.56 79 VAL A O 1
ATOM 597 N N . PRO A 1 80 ? -18.484 -35.062 -6.684 1 88.62 80 PRO A N 1
ATOM 598 C CA . PRO A 1 80 ? -17.688 -34 -6.074 1 88.62 80 PRO A CA 1
ATOM 599 C C . PRO A 1 80 ? -17.047 -33.094 -7.105 1 88.62 80 PRO A C 1
ATOM 601 O O . PRO A 1 80 ? -16.812 -31.906 -6.828 1 88.62 80 PRO A O 1
ATOM 604 N N . VAL A 1 81 ? -16.828 -33.562 -8.242 1 91.38 81 VAL A N 1
ATOM 605 C CA . VAL A 1 81 ? -16.234 -32.781 -9.328 1 91.38 81 VAL A CA 1
ATOM 606 C C . VAL A 1 81 ? -17.25 -31.781 -9.867 1 91.38 81 VAL A C 1
ATOM 608 O O . VAL A 1 81 ? -16.922 -30.625 -10.125 1 91.38 81 VAL A O 1
ATOM 611 N N . ALA A 1 82 ? -18.469 -32.25 -9.969 1 88.88 82 ALA A N 1
ATOM 612 C CA . ALA A 1 82 ? -19.531 -31.438 -10.57 1 88.88 82 ALA A CA 1
ATOM 613 C C . ALA A 1 82 ? -20.141 -30.484 -9.547 1 88.88 82 ALA A C 1
ATOM 615 O O . ALA A 1 82 ? -20.5 -29.359 -9.891 1 88.88 82 ALA A O 1
ATOM 616 N N . ALA A 1 83 ? -20.219 -30.922 -8.336 1 84.25 83 ALA A N 1
ATOM 617 C CA . ALA A 1 83 ? -21.062 -30.203 -7.391 1 84.25 83 ALA A CA 1
ATOM 618 C C . ALA A 1 83 ? -20.234 -29.609 -6.25 1 84.25 83 ALA A C 1
ATOM 620 O O . ALA A 1 83 ? -20.734 -28.844 -5.438 1 84.25 83 ALA A O 1
ATOM 621 N N . GLY A 1 84 ? -19.031 -29.906 -6.227 1 81.75 84 GLY A N 1
ATOM 622 C CA . GLY A 1 84 ? -18.219 -29.469 -5.109 1 81.75 84 GLY A CA 1
ATOM 623 C C . GLY A 1 84 ? -18.172 -27.969 -4.957 1 81.75 84 GLY A C 1
ATOM 624 O O . GLY A 1 84 ? -18.25 -27.453 -3.84 1 81.75 84 GLY A O 1
ATOM 625 N N . ALA A 1 85 ? -18.141 -27.25 -6.023 1 84.81 85 ALA A N 1
ATOM 626 C CA . ALA A 1 85 ? -18.047 -25.781 -6.004 1 84.81 85 ALA A CA 1
ATOM 627 C C . ALA A 1 85 ? -19.312 -25.156 -5.453 1 84.81 85 ALA A C 1
ATOM 629 O O . ALA A 1 85 ? -19.266 -24.156 -4.738 1 84.81 85 ALA A O 1
ATOM 630 N N . ALA A 1 86 ? -20.391 -25.656 -5.781 1 81.19 86 ALA A N 1
ATOM 631 C CA . ALA A 1 86 ? -21.672 -25.094 -5.359 1 81.19 86 ALA A CA 1
ATOM 632 C C . ALA A 1 86 ? -21.812 -25.141 -3.842 1 81.19 86 ALA A C 1
ATOM 634 O O . ALA A 1 86 ? -22.547 -24.328 -3.262 1 81.19 86 ALA A O 1
ATOM 635 N N . CYS A 1 87 ? -21.094 -25.953 -3.301 1 79 87 CYS A N 1
ATOM 636 C CA . CYS A 1 87 ? -21.156 -26.094 -1.852 1 79 87 CYS A CA 1
ATOM 637 C C . CYS A 1 87 ? -20.359 -24.984 -1.157 1 79 87 CYS A C 1
ATOM 639 O O . CYS A 1 87 ? -20.641 -24.656 -0.004 1 79 87 CYS A O 1
ATOM 641 N N . HIS A 1 88 ? -19.484 -24.422 -1.882 1 81.75 88 HIS A N 1
ATOM 642 C CA . HIS A 1 88 ? -18.531 -23.531 -1.221 1 81.75 88 HIS A CA 1
ATOM 643 C C . HIS A 1 88 ? -18.625 -22.109 -1.763 1 81.75 88 HIS A C 1
ATOM 645 O O . HIS A 1 88 ? -18.328 -21.156 -1.055 1 81.75 88 HIS A O 1
ATOM 651 N N . ALA A 1 89 ? -19.109 -21.984 -2.887 1 82.06 89 ALA A N 1
ATOM 652 C CA . ALA A 1 89 ? -19.062 -20.688 -3.57 1 82.06 89 ALA A CA 1
ATOM 653 C C . ALA A 1 89 ? -20.016 -19.688 -2.904 1 82.06 89 ALA A C 1
ATOM 655 O O . ALA A 1 89 ? -21.203 -19.953 -2.756 1 82.06 89 ALA A O 1
ATOM 656 N N . PHE A 1 90 ? -19.391 -18.562 -2.475 1 82.56 90 PHE A N 1
ATOM 657 C CA . PHE A 1 90 ? -20.094 -17.406 -1.952 1 82.56 90 PHE A CA 1
ATOM 658 C C . PHE A 1 90 ? -20.812 -17.75 -0.653 1 82.56 90 PHE A C 1
ATOM 660 O O . PHE A 1 90 ? -21.891 -17.219 -0.375 1 82.56 90 PHE A O 1
ATOM 667 N N . LYS A 1 91 ? -20.359 -18.75 0.027 1 80.38 91 LYS A N 1
ATOM 668 C CA . LYS A 1 91 ? -20.891 -19.156 1.327 1 80.38 91 LYS A CA 1
ATOM 669 C C . LYS A 1 91 ? -19.828 -19.047 2.414 1 80.38 91 LYS A C 1
ATOM 671 O O . LYS A 1 91 ? -19.453 -20.031 3.037 1 80.38 91 LYS A O 1
ATOM 676 N N . SER A 1 92 ? -19.531 -17.844 2.721 1 80.5 92 SER A N 1
ATOM 677 C CA . SER A 1 92 ? -18.375 -17.547 3.566 1 80.5 92 SER A CA 1
ATOM 678 C C . SER A 1 92 ? -18.641 -17.953 5.016 1 80.5 92 SER A C 1
ATOM 680 O O . SER A 1 92 ? -17.703 -18.172 5.785 1 80.5 92 SER A O 1
ATOM 682 N N . ASP A 1 93 ? -19.859 -18.172 5.371 1 79.5 93 ASP A N 1
ATOM 683 C CA . ASP A 1 93 ? -20.172 -18.406 6.773 1 79.5 93 ASP A CA 1
ATOM 684 C C . ASP A 1 93 ? -20.359 -19.906 7.043 1 79.5 93 ASP A C 1
ATOM 686 O O . ASP A 1 93 ? -20.5 -20.312 8.195 1 79.5 93 ASP A O 1
ATOM 690 N N . SER A 1 94 ? -20.219 -20.688 5.914 1 78 94 SER A N 1
ATOM 691 C CA . SER A 1 94 ? -20.438 -22.125 6.07 1 78 94 SER A CA 1
ATOM 692 C C . SER A 1 94 ? -19.109 -22.891 5.984 1 78 94 SER A C 1
ATOM 694 O O . SER A 1 94 ? -18.234 -22.531 5.203 1 78 94 SER A O 1
ATOM 696 N N . SER A 1 95 ? -19.094 -23.938 6.809 1 78.62 95 SER A N 1
ATOM 697 C CA . SER A 1 95 ? -17.922 -24.812 6.754 1 78.62 95 SER A CA 1
ATOM 698 C C . SER A 1 95 ? -18 -25.766 5.566 1 78.62 95 SER A C 1
ATOM 700 O O . SER A 1 95 ? -19.078 -25.969 4.996 1 78.62 95 SER A O 1
ATOM 702 N N . ALA A 1 96 ? -16.891 -26.297 5.207 1 77.06 96 ALA A N 1
ATOM 703 C CA . ALA A 1 96 ? -16.859 -27.25 4.109 1 77.06 96 ALA A CA 1
ATOM 704 C C . ALA A 1 96 ? -17.516 -28.578 4.52 1 77.06 96 ALA A C 1
ATOM 706 O O . ALA A 1 96 ? -18.016 -29.312 3.67 1 77.06 96 ALA A O 1
ATOM 707 N N . ALA A 1 97 ? -17.469 -28.844 5.762 1 69.12 97 ALA A N 1
ATOM 708 C CA . ALA A 1 97 ? -18.062 -30.094 6.246 1 69.12 97 ALA A CA 1
ATOM 709 C C . ALA A 1 97 ? -19.562 -30.125 6.023 1 69.12 97 ALA A C 1
ATOM 711 O O . ALA A 1 97 ? -20.156 -31.188 5.863 1 69.12 97 ALA A O 1
ATOM 712 N N . ASP A 1 98 ? -20.156 -29.016 6 1 69.06 98 ASP A N 1
ATOM 713 C CA . ASP A 1 98 ? -21.594 -28.922 5.805 1 69.06 98 ASP A CA 1
ATOM 714 C C . ASP A 1 98 ? -22 -29.438 4.426 1 69.06 98 ASP A C 1
ATOM 716 O O . ASP A 1 98 ? -23.094 -29.969 4.25 1 69.06 98 ASP A O 1
ATOM 720 N N . CYS A 1 99 ? -21.078 -29.297 3.584 1 66.38 99 CYS A N 1
ATOM 721 C CA . CYS A 1 99 ? -21.391 -29.672 2.213 1 66.38 99 CYS A CA 1
ATOM 722 C C . CYS A 1 99 ? -20.828 -31.047 1.878 1 66.38 99 CYS A C 1
ATOM 724 O O . CYS A 1 99 ? -21.469 -31.828 1.164 1 66.38 99 CYS A O 1
ATOM 726 N N . ASN A 1 100 ? -19.656 -31.422 2.264 1 58.81 100 ASN A N 1
ATOM 727 C CA . ASN A 1 100 ? -18.922 -32.625 1.835 1 58.81 100 ASN A CA 1
ATOM 728 C C . ASN A 1 100 ? -19.625 -33.906 2.297 1 58.81 100 ASN A C 1
ATOM 730 O O . ASN A 1 100 ? -19.5 -34.938 1.645 1 58.81 100 ASN A O 1
ATOM 734 N N . VAL A 1 101 ? -20.375 -33.875 3.326 1 51.69 101 VAL A N 1
ATOM 735 C CA . VAL A 1 101 ? -20.938 -35.062 3.924 1 51.69 101 VAL A CA 1
ATOM 736 C C . VAL A 1 101 ? -21.938 -35.688 2.955 1 51.69 101 VAL A C 1
ATOM 738 O O . VAL A 1 101 ? -22.062 -36.938 2.91 1 51.69 101 VAL A O 1
ATOM 741 N N . ASP A 1 102 ? -22.344 -34.938 2.084 1 55.19 102 ASP A N 1
ATOM 742 C CA . ASP A 1 102 ? -23.406 -35.562 1.296 1 55.19 102 ASP A CA 1
ATOM 743 C C . ASP A 1 102 ? -22.922 -35.938 -0.098 1 55.19 102 ASP A C 1
ATOM 745 O O . ASP A 1 102 ? -23.672 -36.5 -0.891 1 55.19 102 ASP A O 1
ATOM 749 N N . ILE A 1 103 ? -21.609 -35.75 -0.228 1 59.69 103 ILE A N 1
ATOM 750 C CA . ILE A 1 103 ? -21.234 -35.906 -1.623 1 59.69 103 ILE A CA 1
ATOM 751 C C . ILE A 1 103 ? -20.469 -37.219 -1.79 1 59.69 103 ILE A C 1
ATOM 753 O O . ILE A 1 103 ? -19.344 -37.375 -1.311 1 59.69 103 ILE A O 1
ATOM 757 N N . SER A 1 104 ? -21.156 -38.281 -2.18 1 65.19 104 SER A N 1
ATOM 758 C CA . SER A 1 104 ? -20.594 -39.594 -2.451 1 65.19 104 SER A CA 1
ATOM 759 C C . SER A 1 104 ? -19.625 -39.531 -3.635 1 65.19 104 SER A C 1
ATOM 761 O O . SER A 1 104 ? -19.969 -39 -4.691 1 65.19 104 SER A O 1
ATOM 763 N N . THR A 1 105 ? -18.391 -40 -3.451 1 66.38 105 THR A N 1
ATOM 764 C CA . THR A 1 105 ? -17.359 -40 -4.484 1 66.38 105 THR A CA 1
ATOM 765 C C . THR A 1 105 ? -17.672 -41.031 -5.559 1 66.38 105 THR A C 1
ATOM 767 O O . THR A 1 105 ? -17.125 -41 -6.66 1 66.38 105 THR A O 1
ATOM 770 N N . ASN A 1 106 ? -18.625 -41.844 -5.293 1 76.94 106 ASN A N 1
ATOM 771 C CA . ASN A 1 106 ? -18.859 -42.969 -6.211 1 76.94 106 ASN A CA 1
ATOM 772 C C . ASN A 1 106 ? -20.016 -42.688 -7.164 1 76.94 106 ASN A C 1
ATOM 774 O O . ASN A 1 106 ? -20.219 -43.406 -8.133 1 76.94 106 ASN A O 1
ATOM 778 N N . GLU A 1 107 ? -20.594 -41.688 -6.918 1 86.88 107 GLU A N 1
ATOM 779 C CA . GLU A 1 107 ? -21.719 -41.344 -7.793 1 86.88 107 GLU A CA 1
ATOM 780 C C . GLU A 1 107 ? -21.281 -40.375 -8.875 1 86.88 107 GLU A C 1
ATOM 782 O O . GLU A 1 107 ? -20.391 -39.531 -8.656 1 86.88 107 GLU A O 1
ATOM 787 N N . LEU A 1 108 ? -21.875 -40.562 -10.016 1 91.81 108 LEU A N 1
ATOM 788 C CA . LEU A 1 108 ? -21.562 -39.719 -11.148 1 91.81 108 LEU A CA 1
ATOM 789 C C . LEU A 1 108 ? -22.688 -38.719 -11.391 1 91.81 108 LEU A C 1
ATOM 791 O O . LEU A 1 108 ? -23.828 -38.969 -11 1 91.81 108 LEU A O 1
ATOM 795 N N . MET A 1 109 ? -22.312 -37.625 -11.906 1 91.81 109 MET A N 1
ATOM 796 C CA . MET A 1 109 ? -23.25 -36.562 -12.219 1 91.81 109 MET A CA 1
ATOM 797 C C . MET A 1 109 ? -22.891 -35.906 -13.539 1 91.81 109 MET A C 1
ATOM 799 O O . MET A 1 109 ? -21.719 -35.812 -13.898 1 91.81 109 MET A O 1
ATOM 803 N N . TRP A 1 110 ? -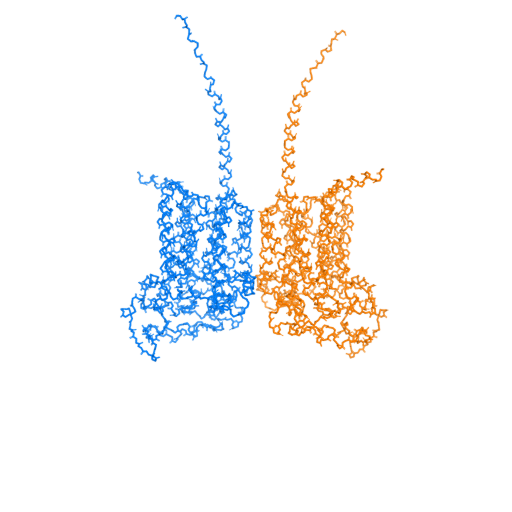23.938 -35.438 -14.234 1 94 110 TRP A N 1
ATOM 804 C CA . TRP A 1 110 ? -23.734 -34.719 -15.492 1 94 110 TRP A CA 1
ATOM 805 C C . TRP A 1 110 ? -23.375 -33.281 -15.234 1 94 110 TRP A C 1
ATOM 807 O O . TRP A 1 110 ? -24.031 -32.594 -14.43 1 94 110 TRP A O 1
ATOM 817 N N . SER A 1 111 ? -22.359 -32.875 -15.867 1 93.75 111 SER A N 1
ATOM 818 C CA . SER A 1 111 ? -21.922 -31.484 -15.695 1 93.75 111 SER A CA 1
ATOM 819 C C . SER A 1 111 ? -21.703 -30.797 -17.031 1 93.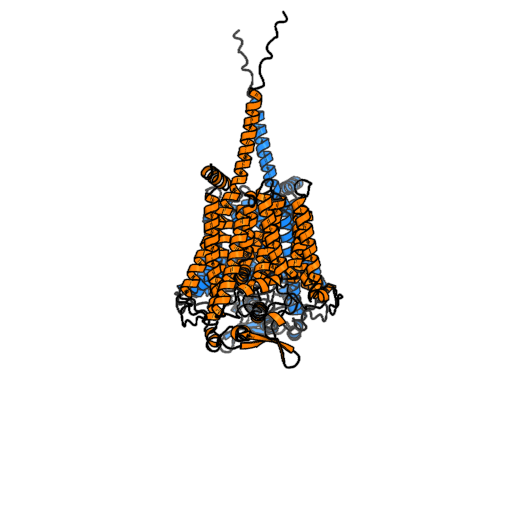75 111 SER A C 1
ATOM 821 O O . SER A 1 111 ? -21.188 -31.422 -17.984 1 93.75 111 SER A O 1
ATOM 823 N N . HIS A 1 112 ? -22.047 -29.5 -17.109 1 93.62 112 HIS A N 1
ATOM 824 C CA . HIS A 1 112 ? -21.797 -28.703 -18.297 1 93.62 112 HIS A CA 1
ATOM 825 C C . HIS A 1 112 ? -20.5 -27.922 -18.172 1 93.62 112 HIS A C 1
ATOM 827 O O . HIS A 1 112 ? -20.094 -27.203 -19.094 1 93.62 112 HIS A O 1
ATOM 833 N N . ARG A 1 113 ? -19.797 -28.031 -17.062 1 94.38 113 ARG A N 1
ATOM 834 C CA . ARG A 1 113 ? -18.625 -27.219 -16.766 1 94.38 113 ARG A CA 1
ATOM 835 C C . ARG A 1 113 ? -17.344 -27.984 -17.094 1 94.38 113 ARG A C 1
ATOM 837 O O . ARG A 1 113 ? -16.781 -28.672 -16.234 1 94.38 113 ARG A O 1
ATOM 844 N N . TYR A 1 114 ? -16.859 -27.828 -18.266 1 94.25 114 TYR A N 1
ATOM 845 C CA . TYR A 1 114 ? -15.633 -28.438 -18.766 1 94.25 114 TYR A CA 1
ATOM 846 C C . TYR A 1 114 ? -15.094 -27.656 -19.953 1 94.25 114 TYR A C 1
ATOM 848 O O . TYR A 1 114 ? -15.805 -26.828 -20.547 1 94.25 114 TYR A O 1
ATOM 856 N N . ASP A 1 115 ? -13.883 -27.922 -20.25 1 93.56 115 ASP A N 1
ATOM 857 C CA . ASP A 1 115 ? -13.234 -27.203 -21.344 1 93.56 115 ASP A CA 1
ATOM 858 C C . ASP A 1 115 ? -13.484 -27.906 -22.688 1 93.56 115 ASP A C 1
ATOM 860 O O . ASP A 1 115 ? -13.141 -29.078 -22.844 1 93.56 115 ASP A O 1
ATOM 864 N N . ASN A 1 116 ? -14.086 -27.125 -23.562 1 89.19 116 ASN A N 1
ATOM 865 C CA . ASN A 1 116 ? -14.297 -27.641 -24.922 1 89.19 116 ASN A CA 1
ATOM 866 C C . ASN A 1 116 ? -13.609 -26.75 -25.953 1 89.19 116 ASN A C 1
ATOM 868 O O . ASN A 1 116 ? -14.203 -26.422 -26.984 1 89.19 116 ASN A O 1
ATOM 872 N N . GLY A 1 117 ? -12.352 -26.266 -25.578 1 86.69 117 GLY A N 1
ATOM 873 C CA . GLY A 1 117 ? -11.594 -25.562 -26.609 1 86.69 117 GLY A CA 1
ATOM 874 C C . GLY A 1 117 ? -11.078 -24.219 -26.141 1 86.69 117 GLY A C 1
ATOM 875 O O . GLY A 1 117 ? -10.242 -23.594 -26.812 1 86.69 117 GLY A O 1
ATOM 876 N N . ASP A 1 118 ? -11.469 -23.734 -25.062 1 85.69 118 ASP A N 1
ATOM 877 C CA . ASP A 1 118 ? -11.062 -22.422 -24.578 1 85.69 118 ASP A CA 1
ATOM 878 C C . ASP A 1 118 ? -9.633 -22.453 -24.031 1 85.69 118 ASP A C 1
ATOM 880 O O . ASP A 1 118 ? -8.938 -21.438 -24.047 1 85.69 118 ASP A O 1
ATOM 884 N N . TYR A 1 119 ? -9.242 -23.578 -23.562 1 91.25 119 TYR A N 1
ATOM 885 C CA . TYR A 1 119 ? -7.902 -23.766 -23 1 91.25 119 TYR A CA 1
ATOM 886 C C . TYR A 1 119 ? -7.074 -24.703 -23.859 1 91.25 119 TYR A C 1
ATOM 888 O O . TYR A 1 119 ? -7.625 -25.516 -24.625 1 91.25 119 TYR A O 1
ATOM 896 N N . PRO A 1 120 ? -5.766 -24.516 -23.734 1 92.5 120 PRO A N 1
ATOM 897 C CA . PRO A 1 120 ? -4.93 -25.562 -24.328 1 92.5 120 PRO A CA 1
ATOM 898 C C . PRO A 1 120 ? -5.125 -26.922 -23.641 1 92.5 120 PRO A C 1
ATOM 900 O O . PRO A 1 120 ? -5.531 -26.969 -22.469 1 92.5 120 PRO A O 1
ATOM 903 N N . THR A 1 121 ? -4.797 -27.969 -24.297 1 91.44 121 THR A N 1
ATOM 904 C CA . THR A 1 121 ? -5.109 -29.297 -23.797 1 91.44 121 THR A CA 1
ATOM 905 C C . THR A 1 121 ? -4.027 -29.797 -22.844 1 91.44 121 THR A C 1
ATOM 907 O O . THR A 1 121 ? -4.285 -30.656 -22 1 91.44 121 THR A O 1
ATOM 910 N N . GLY A 1 122 ? -2.895 -29.281 -22.906 1 95.38 122 GLY A N 1
ATOM 911 C CA . GLY A 1 122 ? -1.725 -29.812 -22.234 1 95.38 122 GLY A CA 1
ATOM 912 C C . GLY A 1 122 ? -1.895 -29.922 -20.734 1 95.38 122 GLY A C 1
ATOM 913 O O . GLY A 1 122 ? -1.631 -30.969 -20.141 1 95.38 122 GLY A O 1
ATOM 914 N N . TYR A 1 123 ? -2.316 -28.906 -20.094 1 97.81 123 TYR A N 1
ATOM 915 C CA . TYR A 1 123 ? -2.441 -28.875 -18.641 1 97.81 123 TYR A CA 1
ATOM 916 C C . TYR A 1 123 ? -3.438 -29.922 -18.156 1 97.81 123 TYR A C 1
ATOM 918 O O . TYR A 1 123 ? -3.139 -30.703 -17.25 1 97.81 123 TYR A O 1
ATOM 926 N N . TYR A 1 124 ? -4.621 -30 -18.703 1 97.56 124 TYR A N 1
ATOM 927 C CA . TYR A 1 124 ? -5.676 -30.891 -18.266 1 97.56 124 TYR A CA 1
ATOM 928 C C . TYR A 1 124 ? -5.316 -32.344 -18.578 1 97.56 124 TYR A C 1
ATOM 930 O O . TYR A 1 124 ? -5.574 -33.25 -17.766 1 97.56 124 TYR A O 1
ATOM 938 N N . ALA A 1 125 ? -4.703 -32.531 -19.734 1 96.88 125 ALA A N 1
ATOM 939 C CA . ALA A 1 125 ? -4.266 -33.875 -20.078 1 96.88 125 ALA A CA 1
ATOM 940 C C . ALA A 1 125 ? -3.217 -34.375 -19.094 1 96.88 125 ALA A C 1
ATOM 942 O O . ALA A 1 125 ? -3.234 -35.562 -18.703 1 96.88 125 ALA A O 1
ATOM 943 N N . PHE A 1 126 ? -2.34 -33.531 -18.766 1 98 126 PHE A N 1
ATOM 944 C CA . PHE A 1 126 ? -1.293 -33.906 -17.812 1 98 126 PHE A CA 1
ATOM 945 C C . PHE A 1 126 ? -1.885 -34.219 -16.453 1 98 126 PHE A C 1
ATOM 947 O O . PHE A 1 126 ? -1.554 -35.25 -15.859 1 98 126 PHE A O 1
ATOM 954 N N . GLN A 1 127 ? -2.75 -33.375 -15.953 1 98.06 127 GLN A N 1
ATOM 955 C CA . GLN A 1 127 ? -3.357 -33.594 -14.641 1 98.06 127 GLN A CA 1
ATOM 956 C C . GLN A 1 127 ? -4.234 -34.844 -14.633 1 98.06 127 GLN A C 1
ATOM 958 O O . GLN A 1 127 ? -4.355 -35.5 -13.602 1 98.06 127 GLN A O 1
ATOM 963 N N . HIS A 1 128 ? -4.828 -35.156 -15.742 1 97.12 128 HIS A N 1
ATOM 964 C CA . HIS A 1 128 ? -5.684 -36.312 -15.875 1 97.12 128 HIS A CA 1
ATOM 965 C C . HIS A 1 128 ? -4.926 -37.594 -15.531 1 97.12 128 HIS A C 1
ATOM 967 O O . HIS A 1 128 ? -5.527 -38.594 -15.094 1 97.12 128 HIS A O 1
ATOM 973 N N . LEU A 1 129 ? -3.664 -37.594 -15.711 1 97.12 129 LEU A N 1
ATOM 974 C CA . LEU A 1 129 ? -2.834 -38.75 -15.438 1 97.12 129 LEU A CA 1
ATOM 975 C C . LEU A 1 129 ? -2.873 -39.125 -13.961 1 97.12 129 LEU A C 1
ATOM 977 O O . LEU A 1 129 ? -2.541 -40.25 -13.586 1 97.12 129 LEU A O 1
ATOM 981 N N . PHE A 1 130 ? -3.32 -38.188 -13.156 1 97.44 130 PHE A N 1
ATOM 982 C CA . PHE A 1 130 ? -3.225 -38.406 -11.719 1 97.44 130 PHE A CA 1
ATOM 983 C C . PHE A 1 130 ? -4.602 -38.656 -11.117 1 97.44 130 PHE A C 1
ATOM 985 O O . PHE A 1 130 ? -4.758 -38.656 -9.891 1 97.44 130 PHE A O 1
ATOM 992 N N . VAL A 1 131 ? -5.598 -38.781 -11.945 1 95.31 131 VAL A N 1
ATOM 993 C CA . VAL A 1 131 ? -6.941 -39.094 -11.484 1 95.31 131 VAL A CA 1
ATOM 994 C C . VAL A 1 131 ? -6.965 -40.5 -10.891 1 95.31 131 VAL A C 1
ATOM 996 O O . VAL A 1 131 ? -6.453 -41.469 -11.5 1 95.31 131 VAL A O 1
ATOM 999 N N . GLN A 1 132 ? -7.484 -40.531 -9.711 1 92.19 132 GLN A N 1
ATOM 1000 C CA . GLN A 1 132 ? -7.656 -41.812 -9.008 1 92.19 132 GLN A CA 1
ATOM 1001 C C . GLN A 1 132 ? -9.125 -42.062 -8.68 1 92.19 132 GLN A C 1
ATOM 1003 O O . GLN A 1 132 ? -10 -41.281 -9.094 1 92.19 132 GLN A O 1
ATOM 1008 N N . GLU A 1 133 ? -9.367 -43.219 -7.973 1 88.56 133 GLU A N 1
ATOM 1009 C CA . GLU A 1 133 ? -10.734 -43.562 -7.598 1 88.56 133 GLU A CA 1
ATOM 1010 C C . GLU A 1 133 ? -11.32 -42.562 -6.605 1 88.56 133 GLU A C 1
ATOM 1012 O O . GLU A 1 133 ? -12.492 -42.188 -6.707 1 88.56 133 GLU A O 1
ATOM 1017 N N . ASP A 1 134 ? -10.461 -42.188 -5.781 1 88.31 134 ASP A N 1
ATOM 1018 C CA . ASP A 1 134 ? -10.883 -41.188 -4.793 1 88.31 134 ASP A CA 1
ATOM 1019 C C . ASP A 1 134 ? -10.602 -39.781 -5.277 1 88.31 134 ASP A C 1
ATOM 1021 O O . ASP A 1 134 ? -9.445 -39.406 -5.516 1 88.31 134 ASP A O 1
ATOM 1025 N N . VAL A 1 135 ? -11.656 -39 -5.387 1 89.81 135 VAL A N 1
ATOM 1026 C CA . VAL A 1 135 ? -11.547 -37.656 -5.938 1 89.81 135 VAL A CA 1
ATOM 1027 C C . VAL A 1 135 ? -10.648 -36.781 -5.039 1 89.81 135 VAL A C 1
ATOM 1029 O O . VAL A 1 135 ? -9.82 -36.031 -5.527 1 89.81 135 VAL A O 1
ATOM 1032 N N . GLY A 1 136 ? -10.812 -36.875 -3.738 1 87.12 136 GLY A N 1
ATOM 1033 C CA . GLY A 1 136 ? -10.008 -36.094 -2.805 1 87.12 136 GLY A CA 1
ATOM 1034 C C . GLY A 1 136 ? -8.523 -36.406 -2.924 1 87.12 136 GLY A C 1
ATOM 1035 O O . GLY A 1 136 ? -7.703 -35.469 -2.945 1 87.12 136 GLY A O 1
ATOM 1036 N N . LYS A 1 137 ? -8.188 -37.625 -2.986 1 90.12 137 LYS A N 1
ATOM 1037 C CA . LYS A 1 137 ? -6.793 -38.031 -3.139 1 90.12 137 LYS A CA 1
ATOM 1038 C C . LYS A 1 137 ? -6.223 -37.531 -4.465 1 90.12 137 LYS A C 1
ATOM 1040 O O . LYS A 1 137 ? -5.059 -37.125 -4.535 1 90.12 137 LYS A O 1
ATOM 1045 N N . SER A 1 138 ? -7.004 -37.625 -5.484 1 93.75 138 SER A N 1
ATOM 1046 C CA . SER A 1 138 ? -6.574 -37.125 -6.789 1 93.75 138 SER A CA 1
ATOM 1047 C C . SER A 1 138 ? -6.207 -35.656 -6.734 1 93.75 138 SER A C 1
ATOM 1049 O O . SER A 1 138 ? -5.152 -35.25 -7.234 1 93.75 138 SER A O 1
ATOM 1051 N N . ILE A 1 139 ? -7.066 -34.938 -6.098 1 93.31 139 ILE A N 1
ATOM 1052 C CA . ILE A 1 139 ? -6.891 -33.469 -6.059 1 93.31 139 ILE A CA 1
ATOM 1053 C C . ILE A 1 139 ? -5.641 -33.125 -5.254 1 93.31 139 ILE A C 1
ATOM 1055 O O . ILE A 1 139 ? -4.832 -32.312 -5.68 1 93.31 139 ILE A O 1
ATOM 1059 N N . ILE A 1 140 ? -5.453 -33.688 -4.137 1 93.06 140 ILE A N 1
ATOM 1060 C CA . ILE A 1 140 ? -4.285 -33.406 -3.311 1 93.06 140 ILE A CA 1
ATOM 1061 C C . ILE A 1 140 ? -3.016 -33.812 -4.066 1 93.06 140 ILE A C 1
ATOM 1063 O O . ILE A 1 140 ? -2.006 -33.094 -4.004 1 93.06 140 ILE A O 1
ATOM 1067 N N . LEU A 1 141 ? -3.086 -34.906 -4.73 1 96.31 141 LEU A N 1
ATOM 1068 C CA . LEU A 1 141 ? -1.939 -35.344 -5.516 1 96.31 141 LEU A CA 1
ATOM 1069 C C . LEU A 1 141 ? -1.611 -34.312 -6.613 1 96.31 141 LEU A C 1
ATOM 1071 O O . LEU A 1 141 ? -0.447 -33.969 -6.805 1 96.31 141 LEU A 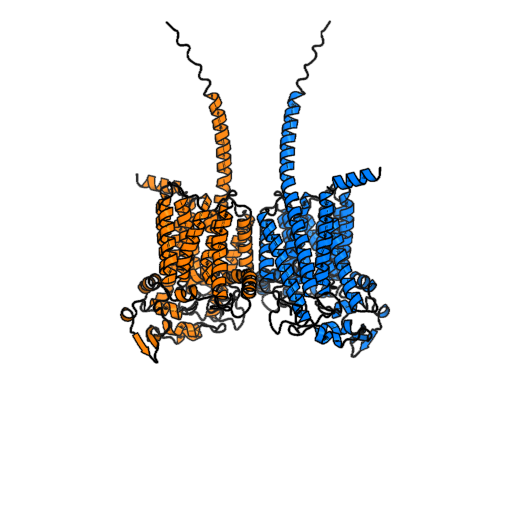O 1
ATOM 1075 N N . MET A 1 142 ? -2.596 -33.906 -7.309 1 97.75 142 MET A N 1
ATOM 1076 C CA . MET A 1 142 ? -2.398 -32.938 -8.375 1 97.75 142 MET A CA 1
ATOM 1077 C C . MET A 1 142 ? -1.799 -31.641 -7.824 1 97.75 142 MET A C 1
ATOM 1079 O O . MET A 1 142 ? -0.871 -31.078 -8.414 1 97.75 142 MET A O 1
ATOM 1083 N N . ARG A 1 143 ? -2.324 -31.188 -6.707 1 97.5 143 ARG A N 1
ATOM 1084 C CA . ARG A 1 143 ? -1.798 -29.984 -6.066 1 97.5 143 ARG A CA 1
ATOM 1085 C C . ARG A 1 143 ? -0.344 -30.172 -5.648 1 97.5 143 ARG A C 1
ATOM 1087 O O . ARG A 1 143 ? 0.478 -29.266 -5.805 1 97.5 143 ARG A O 1
ATOM 1094 N N . THR A 1 144 ? -0.054 -31.344 -5.168 1 97.62 144 THR A N 1
ATOM 1095 C CA . THR A 1 144 ? 1.302 -31.656 -4.738 1 97.62 144 THR A CA 1
ATOM 1096 C C . THR A 1 144 ? 2.254 -31.688 -5.93 1 97.62 144 THR A C 1
ATOM 1098 O O . THR A 1 144 ? 3.391 -31.219 -5.836 1 97.62 144 THR A O 1
ATOM 1101 N N . ILE A 1 145 ? 1.836 -32.219 -6.984 1 98.19 145 ILE A N 1
ATOM 1102 C CA . ILE A 1 145 ? 2.646 -32.281 -8.195 1 98.19 145 ILE A CA 1
ATOM 1103 C C . ILE A 1 145 ? 2.908 -30.859 -8.711 1 98.19 145 ILE A C 1
ATOM 1105 O O . ILE A 1 145 ? 4.031 -30.547 -9.109 1 98.19 145 ILE A O 1
ATOM 1109 N N . ASN A 1 146 ? 1.884 -30.031 -8.742 1 98.38 146 ASN A N 1
ATOM 1110 C CA . ASN A 1 146 ? 2.084 -28.641 -9.125 1 98.38 146 ASN A CA 1
ATOM 1111 C C . ASN A 1 146 ? 3.131 -27.953 -8.242 1 98.38 146 ASN A C 1
ATOM 1113 O O . ASN A 1 146 ? 3.99 -27.234 -8.742 1 98.38 146 ASN A O 1
ATOM 1117 N N . LEU A 1 147 ? 3.033 -28.219 -7.008 1 98.12 147 LEU A N 1
ATOM 1118 C CA . LEU A 1 147 ? 4.004 -27.672 -6.062 1 98.12 147 LEU A CA 1
ATOM 1119 C C . LEU A 1 147 ? 5.406 -28.188 -6.367 1 98.12 147 LEU A C 1
ATOM 1121 O O . LEU A 1 147 ? 6.371 -27.422 -6.332 1 98.12 147 LEU A O 1
ATOM 1125 N N . ALA A 1 148 ? 5.48 -29.438 -6.625 1 98.19 148 ALA A N 1
ATOM 1126 C CA . ALA A 1 148 ? 6.77 -30.062 -6.926 1 98.19 148 ALA A CA 1
ATOM 1127 C C . ALA A 1 148 ? 7.387 -29.453 -8.18 1 98.19 148 ALA A C 1
ATOM 1129 O O . ALA A 1 148 ? 8.586 -29.156 -8.219 1 98.19 148 ALA A O 1
ATOM 1130 N N . ILE A 1 149 ? 6.574 -29.25 -9.148 1 98.5 149 ILE A N 1
ATOM 1131 C CA . ILE A 1 149 ? 7.047 -28.641 -10.391 1 98.5 149 ILE A CA 1
ATOM 1132 C C . ILE A 1 149 ? 7.566 -27.234 -10.102 1 98.5 149 ILE A C 1
ATOM 1134 O O . ILE A 1 149 ? 8.648 -26.859 -10.562 1 98.5 149 ILE A O 1
ATOM 1138 N N . ALA A 1 150 ? 6.832 -26.516 -9.352 1 98.5 150 ALA A N 1
ATOM 1139 C CA . ALA A 1 150 ? 7.215 -25.141 -9.031 1 98.5 150 ALA A CA 1
ATOM 1140 C C . ALA A 1 150 ? 8.531 -25.109 -8.266 1 98.5 150 ALA A C 1
ATOM 1142 O O . ALA A 1 150 ? 9.453 -24.375 -8.641 1 98.5 150 ALA A O 1
ATOM 1143 N N . VAL A 1 151 ? 8.672 -25.875 -7.223 1 97.75 151 VAL A N 1
ATOM 1144 C CA . VAL A 1 151 ? 9.836 -25.859 -6.34 1 97.75 151 VAL A CA 1
ATOM 1145 C C . VAL A 1 151 ? 11.062 -26.375 -7.086 1 97.75 151 VAL A C 1
ATOM 1147 O O . VAL A 1 151 ? 12.148 -25.797 -6.98 1 97.75 151 VAL A O 1
ATOM 1150 N N . LEU A 1 152 ? 10.891 -27.422 -7.848 1 97.5 152 LEU A N 1
ATOM 1151 C CA . LEU A 1 152 ? 12.008 -28 -8.578 1 97.5 152 LEU A CA 1
ATOM 1152 C C . LEU A 1 152 ? 12.484 -27.062 -9.688 1 97.5 152 LEU A C 1
ATOM 1154 O O . LEU A 1 152 ? 13.688 -26.859 -9.859 1 97.5 152 LEU A O 1
ATOM 1158 N N . LEU A 1 153 ? 11.555 -26.547 -10.398 1 98.31 153 LEU A N 1
ATOM 1159 C CA . LEU A 1 153 ? 11.906 -25.641 -11.492 1 98.31 153 LEU A CA 1
ATOM 1160 C C . LEU A 1 153 ? 12.617 -24.391 -10.961 1 98.31 153 LEU A C 1
ATOM 1162 O O . LEU A 1 153 ? 13.68 -24.016 -11.453 1 98.31 153 LEU A O 1
ATOM 1166 N N . MET A 1 154 ? 12.039 -23.75 -9.961 1 97.19 154 MET A N 1
ATOM 1167 C CA . MET A 1 154 ? 12.641 -22.547 -9.398 1 97.19 154 MET A CA 1
ATOM 1168 C C . MET A 1 154 ? 13.977 -22.859 -8.727 1 97.19 154 MET A C 1
ATOM 1170 O O . MET A 1 154 ? 14.922 -22.078 -8.812 1 97.19 154 MET A O 1
ATOM 1174 N N . GLY A 1 155 ? 13.992 -24 -8.039 1 94.81 155 GLY A N 1
ATOM 1175 C CA . GLY A 1 155 ? 15.242 -24.422 -7.43 1 94.81 155 GLY A CA 1
ATOM 1176 C C . GLY A 1 155 ? 16.359 -24.625 -8.438 1 94.81 155 GLY A C 1
ATOM 1177 O O . GLY A 1 155 ? 17.484 -24.141 -8.227 1 94.81 155 GLY A O 1
ATOM 1178 N N . LEU A 1 156 ? 16.047 -25.281 -9.516 1 95.81 156 LEU A N 1
ATOM 1179 C CA . LEU A 1 156 ? 17.062 -25.547 -10.547 1 95.81 156 LEU A CA 1
ATOM 1180 C C . LEU A 1 156 ? 17.516 -24.25 -11.203 1 95.81 156 LEU A C 1
ATOM 1182 O O . LEU A 1 156 ? 18.703 -24.047 -11.43 1 95.81 156 LEU A O 1
ATOM 1186 N N . ILE A 1 157 ? 16.609 -23.375 -11.484 1 96.5 157 ILE A N 1
ATOM 1187 C CA . ILE A 1 157 ? 17 -22.094 -12.062 1 96.5 157 ILE A CA 1
ATOM 1188 C C . ILE A 1 157 ? 17.891 -21.328 -11.086 1 96.5 157 ILE A C 1
ATOM 1190 O O . ILE A 1 157 ? 18.906 -20.75 -11.484 1 96.5 157 ILE A O 1
ATOM 1194 N N . GLY A 1 158 ? 17.516 -21.375 -9.797 1 92.19 158 GLY A N 1
ATOM 1195 C CA . GLY A 1 158 ? 18.312 -20.703 -8.781 1 92.19 158 GLY A CA 1
ATOM 1196 C C . GLY A 1 158 ? 19.734 -21.234 -8.688 1 92.19 158 GLY A C 1
ATOM 1197 O O . GLY A 1 158 ? 20.672 -20.484 -8.43 1 92.19 158 GLY A O 1
ATOM 1198 N N . VAL A 1 159 ? 19.875 -22.484 -8.945 1 90.88 159 VAL A N 1
ATOM 1199 C CA . VAL A 1 159 ? 21.188 -23.125 -8.867 1 90.88 159 VAL A CA 1
ATOM 1200 C C . VAL A 1 159 ? 22.031 -22.734 -10.07 1 90.88 159 VAL A C 1
ATOM 1202 O O . VAL A 1 159 ? 23.234 -22.484 -9.938 1 90.88 159 VAL A O 1
ATOM 1205 N N . PHE A 1 160 ? 21.422 -22.547 -11.234 1 93.94 160 PHE A N 1
ATOM 1206 C CA . PHE A 1 160 ? 22.219 -22.453 -12.453 1 93.94 160 PHE A CA 1
ATOM 1207 C C . PHE A 1 160 ? 22.328 -21 -12.914 1 93.94 160 PHE A C 1
ATOM 1209 O O . PHE A 1 160 ? 23.188 -20.688 -13.75 1 93.94 160 PHE A O 1
ATOM 1216 N N . ILE A 1 161 ? 21.484 -20.172 -12.414 1 92.25 161 ILE A N 1
ATOM 1217 C CA . ILE A 1 161 ? 21.609 -18.766 -12.789 1 92.25 161 ILE A CA 1
ATOM 1218 C C . ILE A 1 161 ? 22.875 -18.172 -12.18 1 92.25 161 ILE A C 1
ATOM 1220 O O . ILE A 1 161 ? 23.406 -18.703 -11.203 1 92.25 161 ILE A O 1
ATOM 1224 N N . ARG A 1 162 ? 23.312 -17.156 -12.773 1 89.81 162 ARG A N 1
ATOM 1225 C CA . ARG A 1 162 ? 24.531 -16.531 -12.273 1 89.81 162 ARG A CA 1
ATOM 1226 C C . ARG A 1 162 ? 24.328 -16 -10.852 1 89.81 162 ARG A C 1
ATOM 1228 O O . ARG A 1 162 ? 23.234 -15.562 -10.5 1 89.81 162 ARG A O 1
ATOM 1235 N N . SER A 1 163 ? 25.406 -15.961 -10.125 1 84.5 163 SER A N 1
ATOM 1236 C CA . SER A 1 163 ? 25.328 -15.586 -8.719 1 84.5 163 SER A CA 1
ATOM 1237 C C . SER A 1 163 ? 24.875 -14.141 -8.555 1 84.5 163 SER A C 1
ATOM 1239 O O . SER A 1 163 ? 24.188 -13.797 -7.594 1 84.5 163 SER A O 1
ATOM 1241 N N . ASP A 1 164 ? 25.234 -13.305 -9.492 1 85.94 164 ASP A N 1
ATOM 1242 C CA . ASP A 1 164 ? 24.906 -11.891 -9.391 1 85.94 164 ASP A CA 1
ATOM 1243 C C . ASP A 1 164 ? 23.438 -11.641 -9.734 1 85.94 164 ASP A C 1
ATOM 1245 O O . ASP A 1 164 ? 22.906 -10.562 -9.453 1 85.94 164 ASP A O 1
ATOM 1249 N N . GLN A 1 165 ? 22.812 -12.688 -10.234 1 91.44 165 GLN A N 1
ATOM 1250 C CA . GLN A 1 165 ? 21.422 -12.539 -10.648 1 91.44 165 GLN A CA 1
ATOM 1251 C C . GLN A 1 165 ? 20.484 -13.195 -9.633 1 91.44 165 GLN A C 1
ATOM 1253 O O . GLN A 1 165 ? 19.25 -13.055 -9.734 1 91.44 165 GLN A O 1
ATOM 1258 N N . ARG A 1 166 ? 21 -13.812 -8.68 1 90.31 166 ARG A N 1
ATOM 1259 C CA . ARG A 1 166 ? 20.203 -14.641 -7.777 1 90.31 166 ARG A CA 1
ATOM 1260 C C . ARG A 1 166 ? 19.297 -13.781 -6.906 1 90.31 166 ARG A C 1
ATOM 1262 O O . ARG A 1 166 ? 18.141 -14.141 -6.664 1 90.31 166 ARG A O 1
ATOM 1269 N N . ALA A 1 167 ? 19.812 -12.672 -6.414 1 91.75 167 ALA A N 1
ATOM 1270 C CA . ALA A 1 167 ? 18.969 -11.781 -5.613 1 91.75 167 ALA A CA 1
ATOM 1271 C C . ALA A 1 167 ? 17.781 -11.273 -6.43 1 91.75 167 ALA A C 1
ATOM 1273 O O . ALA A 1 167 ? 16.641 -11.242 -5.938 1 91.75 167 ALA A O 1
ATOM 1274 N N . ALA A 1 168 ? 18.094 -10.898 -7.648 1 94.44 168 ALA A N 1
ATOM 1275 C CA . ALA A 1 168 ? 17.047 -10.406 -8.547 1 94.44 168 ALA A CA 1
ATOM 1276 C C . ALA A 1 168 ? 16.047 -11.5 -8.883 1 94.44 168 ALA A C 1
ATOM 1278 O O . ALA A 1 168 ? 14.875 -11.211 -9.172 1 94.44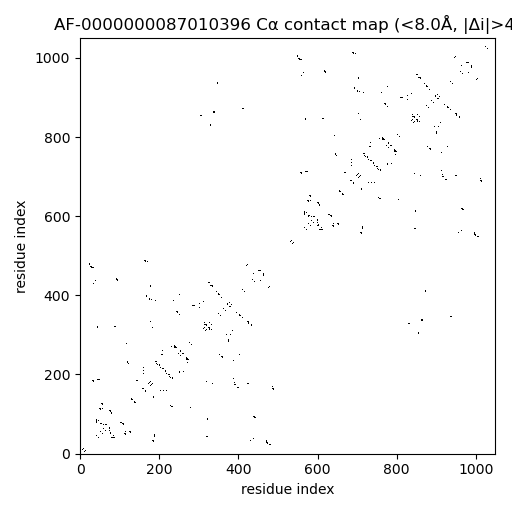 168 ALA A O 1
ATOM 1279 N N . PHE A 1 169 ? 16.516 -12.734 -8.844 1 94.75 169 PHE A N 1
ATOM 1280 C CA . PHE A 1 169 ? 15.68 -13.891 -9.125 1 94.75 169 PHE A CA 1
ATOM 1281 C C . PHE A 1 169 ? 14.789 -14.219 -7.93 1 94.75 169 PHE A C 1
ATOM 1283 O O . PHE A 1 169 ? 13.594 -14.469 -8.094 1 94.75 169 PHE A O 1
ATOM 1290 N N . LEU A 1 170 ? 15.25 -14.133 -6.738 1 94.38 170 LEU A N 1
ATOM 1291 C CA . LEU A 1 170 ? 14.57 -14.625 -5.543 1 94.38 170 LEU A CA 1
ATOM 1292 C C . LEU A 1 170 ? 13.617 -13.57 -4.988 1 94.38 170 LEU A C 1
ATOM 1294 O O . LEU A 1 170 ? 12.5 -13.891 -4.586 1 94.38 170 LEU A O 1
ATOM 1298 N N . LEU A 1 171 ? 13.992 -12.336 -4.98 1 95.62 171 LEU A N 1
ATOM 1299 C CA . LEU A 1 171 ? 13.258 -11.281 -4.297 1 95.62 171 LEU A CA 1
ATOM 1300 C C . LEU A 1 171 ? 11.875 -11.094 -4.91 1 95.62 171 LEU A C 1
ATOM 1302 O O . LEU A 1 171 ? 10.883 -10.977 -4.191 1 95.62 171 LEU A O 1
ATOM 1306 N N . PRO A 1 172 ? 11.727 -11.117 -6.23 1 97.62 172 PRO A N 1
ATOM 1307 C CA . PRO A 1 172 ? 10.398 -10.961 -6.812 1 97.62 172 PRO A CA 1
ATOM 1308 C C . PRO A 1 172 ? 9.43 -12.062 -6.387 1 97.62 172 PRO A C 1
ATOM 1310 O O . PRO A 1 172 ? 8.242 -11.805 -6.164 1 97.62 172 PRO A O 1
ATOM 1313 N N . MET A 1 173 ? 9.891 -13.258 -6.227 1 96.88 173 MET A N 1
ATOM 1314 C CA . MET A 1 173 ? 9.016 -14.344 -5.781 1 96.88 173 MET A CA 1
ATOM 1315 C C . MET A 1 173 ? 8.5 -14.086 -4.371 1 96.88 173 MET A C 1
ATOM 1317 O O . MET A 1 173 ? 7.336 -14.359 -4.07 1 96.88 173 MET A O 1
ATOM 1321 N N . MET A 1 174 ? 9.328 -13.508 -3.582 1 96.12 174 MET A N 1
ATOM 1322 C CA . MET A 1 174 ? 8.961 -13.227 -2.195 1 96.12 174 MET A CA 1
ATOM 1323 C C . MET A 1 174 ? 7.934 -12.102 -2.121 1 96.12 174 MET A C 1
ATOM 1325 O O . MET A 1 174 ? 6.98 -12.18 -1.344 1 96.12 174 MET A O 1
ATOM 1329 N N . VAL A 1 175 ? 8.094 -11.133 -2.953 1 97.56 175 VAL A N 1
ATOM 1330 C CA . VAL A 1 175 ? 7.312 -9.914 -2.73 1 97.56 175 VAL A CA 1
ATOM 1331 C C . VAL A 1 175 ? 6.094 -9.906 -3.652 1 97.56 175 VAL A C 1
ATOM 1333 O O . VAL A 1 175 ? 5.125 -9.188 -3.4 1 97.56 175 VAL A O 1
ATOM 1336 N N . CYS A 1 176 ? 6.07 -10.758 -4.699 1 97.88 176 CYS A N 1
ATOM 1337 C CA . CYS A 1 176 ? 4.984 -10.695 -5.672 1 97.88 176 CYS A CA 1
ATOM 1338 C C . CYS A 1 176 ? 4.043 -11.883 -5.52 1 97.88 176 CYS A C 1
ATOM 1340 O O . CYS A 1 176 ? 2.875 -11.812 -5.906 1 97.88 176 CYS A O 1
ATOM 1342 N N . TRP A 1 177 ? 4.512 -12.969 -4.953 1 97.62 177 TRP A N 1
ATOM 1343 C CA . TRP A 1 177 ? 3.727 -14.195 -5.02 1 97.62 177 TRP A CA 1
ATOM 1344 C C . TRP A 1 177 ? 2.973 -14.43 -3.715 1 97.62 177 TRP A C 1
ATOM 1346 O O . TRP A 1 177 ? 2.111 -15.305 -3.639 1 97.62 177 TRP A O 1
ATOM 1356 N N . VAL A 1 178 ? 3.252 -13.734 -2.686 1 96.06 178 VAL A N 1
ATOM 1357 C CA . VAL A 1 178 ? 2.619 -13.945 -1.388 1 96.06 178 VAL A CA 1
ATOM 1358 C C . VAL A 1 178 ? 1.521 -12.906 -1.17 1 96.06 178 VAL A C 1
ATOM 1360 O O . VAL A 1 178 ? 1.769 -11.703 -1.27 1 96.06 178 VAL A O 1
ATOM 1363 N N . PRO A 1 179 ? 0.329 -13.242 -1.008 1 94.62 179 PRO A N 1
ATOM 1364 C CA . PRO A 1 179 ? -0.087 -14.617 -0.738 1 94.62 179 PRO A CA 1
ATOM 1365 C C . PRO A 1 179 ? -0.722 -15.289 -1.953 1 94.62 179 PRO A C 1
ATOM 1367 O O . PRO A 1 179 ? -0.806 -16.516 -2.008 1 94.62 179 PRO A O 1
ATOM 1370 N N . MET A 1 180 ? -1.14 -14.469 -2.91 1 96.12 180 MET A N 1
ATOM 1371 C CA . MET A 1 180 ? -2.025 -14.977 -3.957 1 96.12 180 MET A CA 1
ATOM 1372 C C . MET A 1 180 ? -1.281 -15.93 -4.887 1 96.12 180 MET A C 1
ATOM 1374 O O . MET A 1 180 ? -1.838 -16.938 -5.32 1 96.12 180 MET A O 1
ATOM 1378 N N . GLY A 1 181 ? -0.069 -15.602 -5.195 1 96.44 181 GLY A N 1
ATOM 1379 C CA . GLY A 1 181 ? 0.718 -16.516 -6.004 1 96.44 181 GLY A CA 1
ATOM 1380 C C . GLY A 1 181 ? 0.862 -17.891 -5.375 1 96.44 181 GLY A C 1
ATOM 1381 O O . GLY A 1 181 ? 0.69 -18.906 -6.047 1 96.44 181 GLY A O 1
ATOM 1382 N N . GLN A 1 182 ? 1.109 -17.859 -4.137 1 95.81 182 GLN A N 1
ATOM 1383 C CA . GLN A 1 182 ? 1.24 -19.125 -3.408 1 95.81 182 GLN A CA 1
ATOM 1384 C C . GLN A 1 182 ? -0.07 -19.906 -3.422 1 95.81 182 GLN A C 1
ATOM 1386 O O . GLN A 1 182 ? -0.066 -21.125 -3.566 1 95.81 182 GLN A O 1
ATOM 1391 N N . TYR A 1 183 ? -1.144 -19.219 -3.197 1 96.62 183 TYR A N 1
ATOM 1392 C CA . TYR A 1 183 ? -2.473 -19.828 -3.215 1 96.62 183 TYR A CA 1
ATOM 1393 C C . TYR A 1 183 ? -2.73 -20.531 -4.539 1 96.62 183 TYR A C 1
ATOM 1395 O O . TYR A 1 183 ? -3.195 -21.688 -4.555 1 96.62 183 TYR A O 1
ATOM 1403 N N . PHE A 1 184 ? -2.33 -19.938 -5.613 1 97.12 184 PHE A N 1
ATOM 1404 C CA . PHE A 1 184 ? -2.619 -20.5 -6.93 1 97.12 184 PHE A CA 1
ATOM 1405 C C . PHE A 1 184 ? -1.617 -21.594 -7.285 1 97.12 184 PHE A C 1
ATOM 1407 O O . PHE A 1 184 ? -1.975 -22.594 -7.914 1 97.12 184 PHE A O 1
ATOM 1414 N N . ILE A 1 185 ? -0.422 -21.422 -6.906 1 97.75 185 ILE A N 1
ATOM 1415 C CA . ILE A 1 185 ? 0.595 -22.422 -7.191 1 97.75 185 ILE A CA 1
ATOM 1416 C C . ILE A 1 185 ? 0.212 -23.75 -6.535 1 97.75 185 ILE A C 1
ATOM 1418 O O . ILE A 1 185 ? 0.412 -24.812 -7.117 1 97.75 185 ILE A O 1
ATOM 1422 N N . ALA A 1 186 ? -0.437 -23.625 -5.398 1 96.94 186 ALA A N 1
ATOM 1423 C CA . ALA A 1 186 ? -0.796 -24.812 -4.633 1 96.94 186 AL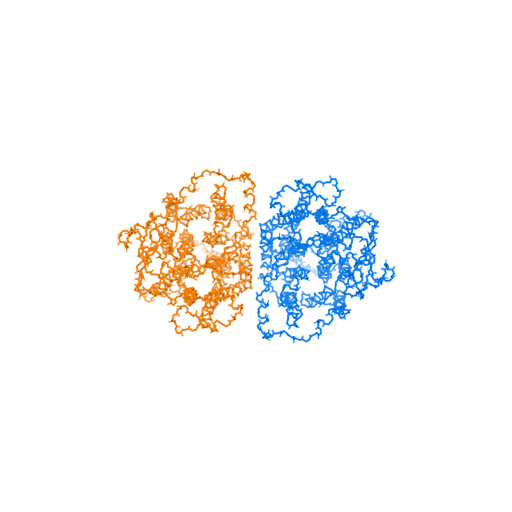A A CA 1
ATOM 1424 C C . ALA A 1 186 ? -2.203 -25.297 -4.98 1 96.94 186 ALA A C 1
ATOM 1426 O O . ALA A 1 186 ? -2.803 -26.078 -4.242 1 96.94 186 ALA A O 1
ATOM 1427 N N . SER A 1 187 ? -2.768 -24.891 -6.066 1 96.5 187 SER A N 1
ATOM 1428 C CA . SER A 1 187 ? -4.105 -25.297 -6.48 1 96.5 187 SER A CA 1
ATOM 1429 C C . SER A 1 187 ? -4.066 -26.094 -7.781 1 96.5 187 SER A C 1
ATOM 1431 O O . SER A 1 187 ? -2.99 -26.344 -8.336 1 96.5 187 SER A O 1
ATOM 1433 N N . ILE A 1 188 ? -5.254 -26.516 -8.203 1 96.5 188 ILE A N 1
ATOM 1434 C CA . ILE A 1 188 ? -5.324 -27.25 -9.453 1 96.5 188 ILE A CA 1
ATOM 1435 C C . ILE A 1 188 ? -5.641 -26.297 -10.602 1 96.5 188 ILE A C 1
ATOM 1437 O O . ILE A 1 188 ? -5.871 -26.734 -11.734 1 96.5 188 ILE A O 1
ATOM 1441 N N . ASN A 1 189 ? -5.645 -25.031 -10.211 1 96.5 189 ASN A N 1
ATOM 1442 C CA . ASN A 1 189 ? -5.895 -24 -11.211 1 96.5 189 ASN A CA 1
ATOM 1443 C C . ASN A 1 189 ? -4.719 -23.844 -12.172 1 96.5 189 ASN A C 1
ATOM 1445 O O . ASN A 1 189 ? -3.561 -23.844 -11.742 1 96.5 189 ASN A O 1
ATOM 1449 N N . PRO A 1 190 ? -4.992 -23.75 -13.492 1 96.94 190 PRO A N 1
ATOM 1450 C CA . PRO A 1 190 ? -3.898 -23.609 -14.461 1 96.94 190 PRO A CA 1
ATOM 1451 C C . PRO A 1 190 ? -3.027 -22.391 -14.195 1 96.94 190 PRO A C 1
ATOM 1453 O O . PRO A 1 190 ? -1.915 -22.281 -14.719 1 96.94 190 PRO A O 1
ATOM 1456 N N . SER A 1 191 ? -3.496 -21.453 -13.406 1 96.62 191 SER A N 1
ATOM 1457 C CA . SER A 1 191 ? -2.688 -20.312 -13.008 1 96.62 191 SER A CA 1
ATOM 1458 C C . SER A 1 191 ? -1.411 -20.75 -12.297 1 96.62 191 SER A C 1
ATOM 1460 O O . SER A 1 191 ? -0.427 -20.016 -12.258 1 96.62 191 SER A O 1
ATOM 1462 N N . SER A 1 192 ? -1.448 -21.969 -11.75 1 97.88 192 SER A N 1
ATOM 1463 C CA . SER A 1 192 ? -0.239 -22.516 -11.141 1 97.88 192 SER A CA 1
ATOM 1464 C C . SER A 1 192 ? 0.914 -22.562 -12.141 1 97.88 192 SER A C 1
ATOM 1466 O O . SER A 1 192 ? 1.956 -21.938 -11.914 1 97.88 192 SER A O 1
ATOM 1468 N N . TRP A 1 193 ? 0.623 -23.156 -13.273 1 98.5 193 TRP A N 1
ATOM 1469 C CA . TRP A 1 193 ? 1.637 -23.281 -14.32 1 98.5 193 TRP A CA 1
ATOM 1470 C C . TRP A 1 193 ? 1.903 -21.922 -14.969 1 98.5 193 TRP A C 1
ATOM 1472 O O . TRP A 1 193 ? 3.021 -21.641 -15.406 1 98.5 193 TRP A O 1
ATOM 1482 N N . ALA A 1 194 ? 0.917 -21.109 -15.008 1 98.19 194 ALA A N 1
ATOM 1483 C CA . ALA A 1 194 ? 1.069 -19.797 -15.609 1 98.19 194 ALA A CA 1
ATOM 1484 C C . ALA A 1 194 ? 2.066 -18.938 -14.828 1 98.19 194 ALA A C 1
ATOM 1486 O O . ALA A 1 194 ? 2.971 -18.344 -15.406 1 98.19 194 ALA A O 1
ATOM 1487 N N . ILE A 1 195 ? 1.933 -18.906 -13.531 1 98.5 195 ILE A N 1
ATOM 1488 C CA . ILE A 1 195 ? 2.768 -18.078 -12.664 1 98.5 195 ILE A CA 1
ATOM 1489 C C . ILE A 1 195 ? 4.203 -18.594 -12.68 1 98.5 195 ILE A C 1
ATOM 1491 O O . ILE A 1 195 ? 5.141 -17.844 -12.953 1 98.5 195 ILE A O 1
ATOM 1495 N N . VAL A 1 196 ? 4.348 -19.891 -12.523 1 98.56 196 VAL A N 1
ATOM 1496 C CA . VAL A 1 196 ? 5.664 -20.5 -12.406 1 98.56 196 VAL A CA 1
ATOM 1497 C C . VAL A 1 196 ? 6.34 -20.547 -13.773 1 98.56 196 VAL A C 1
ATOM 1499 O O . VAL A 1 196 ? 7.539 -20.281 -13.891 1 98.56 196 VAL A O 1
ATOM 1502 N N . GLY A 1 197 ? 5.57 -20.844 -14.75 1 98.81 197 GLY A N 1
ATOM 1503 C CA . GLY A 1 197 ? 6.109 -20.969 -16.094 1 98.81 197 GLY A CA 1
ATOM 1504 C C . GLY A 1 197 ? 6.645 -19.672 -16.656 1 98.81 197 GLY A C 1
ATOM 1505 O O . GLY A 1 197 ? 7.758 -19.625 -17.188 1 98.81 197 GLY A O 1
ATOM 1506 N N . LEU A 1 198 ? 5.848 -18.641 -16.516 1 98.88 198 LEU A N 1
ATOM 1507 C CA . LEU A 1 198 ? 6.277 -17.391 -17.125 1 98.88 198 LEU A CA 1
ATOM 1508 C C . LEU A 1 198 ? 7.508 -16.828 -16.422 1 98.88 198 LEU A C 1
ATOM 1510 O O . LEU A 1 198 ? 8.43 -16.328 -17.062 1 98.88 198 LEU A O 1
ATOM 1514 N N . TYR A 1 199 ? 7.473 -16.891 -15.133 1 98.88 199 TYR A N 1
ATOM 1515 C CA . TYR A 1 199 ? 8.641 -16.422 -14.391 1 98.88 199 TYR A CA 1
ATOM 1516 C C . TYR A 1 199 ? 9.859 -17.281 -14.703 1 98.88 199 TYR A C 1
ATOM 1518 O O . TYR A 1 199 ? 10.969 -16.75 -14.867 1 98.88 199 TYR A O 1
ATOM 1526 N N . GLY A 1 200 ? 9.672 -18.594 -14.797 1 98.88 200 GLY A N 1
ATOM 1527 C CA . GLY A 1 200 ? 10.75 -19.484 -15.188 1 98.88 200 GLY A CA 1
ATOM 1528 C C . GLY A 1 200 ? 11.297 -19.188 -16.578 1 98.88 200 GLY A C 1
ATOM 1529 O O . GLY A 1 200 ? 12.508 -19.172 -16.781 1 98.88 200 GLY A O 1
ATOM 1530 N N . PHE A 1 201 ? 10.438 -18.922 -17.469 1 98.94 201 PHE A N 1
ATOM 1531 C CA . PHE A 1 201 ? 10.852 -18.594 -18.812 1 98.94 201 PHE A CA 1
ATOM 1532 C C . PHE A 1 201 ? 11.695 -17.328 -18.828 1 98.94 201 PHE A C 1
ATOM 1534 O O . PHE A 1 201 ? 12.789 -17.312 -19.406 1 98.94 201 PHE A O 1
ATOM 1541 N N . ALA A 1 202 ? 11.188 -16.297 -18.188 1 98.94 202 ALA A N 1
ATOM 1542 C CA . ALA A 1 202 ? 11.867 -15.008 -18.188 1 98.94 202 ALA A CA 1
ATOM 1543 C C . ALA A 1 202 ? 13.25 -15.109 -17.547 1 98.94 202 ALA A C 1
ATOM 1545 O O . ALA A 1 202 ? 14.234 -14.641 -18.109 1 98.94 202 ALA A O 1
ATOM 1546 N N . THR A 1 203 ? 13.344 -15.742 -16.453 1 98.69 203 THR A N 1
ATOM 1547 C CA . THR A 1 203 ? 14.586 -15.766 -15.688 1 98.69 203 THR A CA 1
ATOM 1548 C C . THR A 1 203 ? 15.578 -16.75 -16.297 1 98.69 203 THR A C 1
ATOM 1550 O O . THR A 1 203 ? 16.766 -16.438 -16.453 1 98.69 203 THR A O 1
ATOM 1553 N N . ALA A 1 204 ? 15.062 -17.938 -16.703 1 98.81 204 ALA A N 1
ATOM 1554 C CA . ALA A 1 204 ? 15.953 -18.938 -17.297 1 98.81 204 ALA A CA 1
ATOM 1555 C C . ALA A 1 204 ? 16.484 -18.469 -18.656 1 98.81 204 ALA A C 1
ATOM 1557 O O . ALA A 1 204 ? 17.656 -18.641 -18.953 1 98.81 204 ALA A O 1
ATOM 1558 N N . MET A 1 205 ? 15.641 -17.891 -19.422 1 98.75 205 MET A N 1
ATOM 1559 C CA . MET A 1 205 ? 16.078 -17.422 -20.734 1 98.75 205 MET A CA 1
ATOM 1560 C C . MET A 1 205 ? 17.031 -16.25 -20.609 1 98.75 205 MET A C 1
ATOM 1562 O O . MET A 1 205 ? 17.984 -16.125 -21.391 1 98.75 205 MET A O 1
ATOM 1566 N N . PHE A 1 206 ? 16.75 -15.32 -19.703 1 98.19 206 PHE A N 1
ATOM 1567 C CA . PHE A 1 206 ? 17.688 -14.242 -19.438 1 98.19 206 PHE A CA 1
ATOM 1568 C C . PHE A 1 206 ? 19.047 -14.805 -19.016 1 98.19 206 PHE A C 1
ATOM 1570 O O . PHE A 1 206 ? 20.078 -14.344 -19.5 1 98.19 206 PHE A O 1
ATOM 1577 N N . GLY A 1 207 ? 19 -15.797 -18.125 1 97.31 207 GLY A N 1
ATOM 1578 C CA . GLY A 1 207 ? 20.219 -16.453 -17.688 1 97.31 207 GLY A CA 1
ATOM 1579 C C . GLY A 1 207 ? 20.953 -17.141 -18.828 1 97.31 207 GLY A C 1
ATOM 1580 O O . GLY A 1 207 ? 22.172 -17.062 -18.938 1 97.31 207 GLY A O 1
ATOM 1581 N N . ALA A 1 208 ? 20.203 -17.781 -19.688 1 98.12 208 ALA A N 1
ATOM 1582 C CA . ALA A 1 208 ? 20.812 -18.484 -20.812 1 98.12 208 ALA A CA 1
ATOM 1583 C C . ALA A 1 208 ? 21.469 -17.5 -21.781 1 98.12 208 ALA A C 1
ATOM 1585 O O . ALA A 1 208 ? 22.516 -17.797 -22.344 1 98.12 208 ALA A O 1
ATOM 1586 N N . ALA A 1 209 ? 20.891 -16.375 -21.922 1 97.44 209 ALA A N 1
ATOM 1587 C CA . ALA A 1 209 ? 21.391 -15.375 -22.859 1 97.44 209 ALA A CA 1
ATOM 1588 C C . ALA A 1 209 ? 22.625 -14.68 -22.312 1 97.44 209 ALA A C 1
ATOM 1590 O O . ALA A 1 209 ? 23.469 -14.188 -23.078 1 97.44 209 ALA A O 1
ATOM 1591 N N . THR A 1 210 ? 22.719 -14.672 -21.031 1 93.94 210 THR A N 1
ATOM 1592 C CA . THR A 1 210 ? 23.797 -13.867 -20.438 1 93.94 210 THR A CA 1
ATOM 1593 C C . THR A 1 210 ? 24.906 -14.766 -19.906 1 93.94 210 THR A C 1
ATOM 1595 O O . THR A 1 210 ? 26 -14.289 -19.609 1 93.94 210 THR A O 1
ATOM 1598 N N . ALA A 1 211 ? 24.562 -16 -19.797 1 91.56 211 ALA A N 1
ATOM 1599 C CA . ALA A 1 211 ? 25.578 -16.938 -19.312 1 91.56 211 ALA A CA 1
ATOM 1600 C C . ALA A 1 211 ? 26.609 -17.203 -20.406 1 91.56 211 ALA A C 1
ATOM 1602 O O . ALA A 1 211 ? 26.312 -17.172 -21.594 1 91.56 211 ALA A O 1
ATOM 1603 N N . LYS A 1 212 ? 27.875 -17.516 -19.906 1 87.31 212 LYS A N 1
ATOM 1604 C CA . LYS A 1 212 ? 28.969 -17.75 -20.844 1 87.31 212 LYS A CA 1
ATOM 1605 C C . LYS A 1 212 ? 29.469 -19.188 -20.75 1 87.31 212 LYS A C 1
ATOM 1607 O O . LYS A 1 212 ? 30.328 -19.609 -21.531 1 87.31 212 LYS A O 1
ATOM 1612 N N . ASP A 1 213 ? 28.938 -19.953 -19.859 1 92.44 213 ASP A N 1
ATOM 1613 C CA . ASP A 1 213 ? 29.406 -21.328 -19.656 1 92.44 213 ASP A CA 1
ATOM 1614 C C . ASP A 1 213 ? 28.297 -22.344 -19.906 1 92.44 213 ASP A C 1
ATOM 1616 O O . ASP A 1 213 ? 27.25 -22 -20.484 1 92.44 213 ASP A O 1
ATOM 1620 N N . TRP A 1 214 ? 28.594 -23.641 -19.578 1 93.81 214 TRP A N 1
ATOM 1621 C CA . TRP A 1 214 ? 27.703 -24.75 -19.906 1 93.81 214 TRP A CA 1
ATOM 1622 C C . TRP A 1 214 ? 26.344 -24.562 -19.234 1 93.81 214 TRP A C 1
ATOM 1624 O O . TRP A 1 214 ? 25.344 -25.172 -19.672 1 93.81 214 TRP A O 1
ATOM 1634 N N . ARG A 1 215 ? 26.234 -23.781 -18.234 1 93.44 215 ARG A N 1
ATOM 1635 C CA . ARG A 1 215 ? 24.984 -23.516 -17.516 1 93.44 215 ARG A CA 1
ATOM 1636 C C . ARG A 1 215 ? 23.953 -22.906 -18.453 1 93.44 215 ARG A C 1
ATOM 1638 O O . ARG A 1 215 ? 22.75 -23.062 -18.234 1 93.44 215 ARG A O 1
ATOM 1645 N N . ARG A 1 216 ? 24.406 -22.312 -19.484 1 96.81 216 ARG A N 1
ATOM 1646 C CA . ARG A 1 216 ? 23.516 -21.672 -20.453 1 96.81 216 ARG A CA 1
ATOM 1647 C C . ARG A 1 216 ? 22.594 -22.688 -21.109 1 96.81 216 ARG A C 1
ATOM 1649 O O . ARG A 1 216 ? 21.422 -22.406 -21.344 1 96.81 216 ARG A O 1
ATOM 1656 N N . TRP A 1 217 ? 23.094 -23.906 -21.297 1 97.69 217 TRP A N 1
ATOM 1657 C CA . TRP A 1 217 ? 22.297 -24.922 -21.969 1 97.69 217 TRP A CA 1
ATOM 1658 C C . TRP A 1 217 ? 21.25 -25.516 -21.016 1 97.69 217 TRP A C 1
ATOM 1660 O O . TRP A 1 217 ? 20.141 -25.828 -21.438 1 97.69 217 TRP A O 1
ATOM 1670 N N . VAL A 1 218 ? 21.688 -25.641 -19.781 1 98.06 218 VAL A N 1
ATOM 1671 C CA . VAL A 1 218 ? 20.719 -26.094 -18.781 1 98.06 218 VAL A CA 1
ATOM 1672 C C . VAL A 1 218 ? 19.609 -25.062 -18.641 1 98.06 218 VAL A C 1
ATOM 1674 O O . VAL A 1 218 ? 18.422 -25.422 -18.625 1 98.06 218 VAL A O 1
ATOM 1677 N N . LEU A 1 219 ? 20.031 -23.844 -18.594 1 98.62 219 LEU A N 1
ATOM 1678 C CA . LEU A 1 219 ? 19.062 -22.766 -18.453 1 98.62 219 LEU A CA 1
ATOM 1679 C C . LEU A 1 219 ? 18.188 -22.656 -19.688 1 98.62 219 LEU A C 1
ATOM 1681 O O . LEU A 1 219 ? 16.984 -22.375 -19.578 1 98.62 219 LEU A O 1
ATOM 1685 N N . LEU A 1 220 ? 18.766 -22.891 -20.797 1 98.75 220 LEU A N 1
ATOM 1686 C CA . LEU A 1 220 ? 17.969 -22.922 -22.031 1 98.75 220 LEU A CA 1
ATOM 1687 C C . LEU A 1 220 ? 16.906 -24.016 -21.969 1 98.75 220 LEU A C 1
ATOM 1689 O O . LEU A 1 220 ? 15.758 -23.781 -22.328 1 98.75 220 LEU A O 1
ATOM 1693 N N . GLY A 1 221 ? 17.344 -25.172 -21.562 1 98.81 221 GLY A N 1
ATOM 1694 C CA . GLY A 1 221 ? 16.406 -26.266 -21.406 1 98.81 221 GLY A CA 1
ATOM 1695 C C . GLY A 1 221 ? 15.289 -25.969 -20.422 1 98.81 221 GLY A C 1
ATOM 1696 O O . GLY A 1 221 ? 14.117 -26.25 -20.688 1 98.81 221 GLY A O 1
ATOM 1697 N N . LEU A 1 222 ? 15.633 -25.328 -19.312 1 98.81 222 LEU A N 1
ATOM 1698 C CA . LEU A 1 222 ? 14.648 -24.953 -18.312 1 98.81 222 LEU A CA 1
ATOM 1699 C C . LEU A 1 222 ? 13.711 -23.875 -18.844 1 98.81 222 LEU A C 1
ATOM 1701 O O . LEU A 1 222 ? 12.523 -23.859 -18.5 1 98.81 222 LEU A O 1
ATOM 1705 N N . GLY A 1 223 ? 14.289 -22.984 -19.641 1 98.88 223 GLY A N 1
ATOM 1706 C CA . GLY A 1 223 ? 13.461 -21.969 -20.297 1 98.88 223 GLY A CA 1
ATOM 1707 C C . GLY A 1 223 ? 12.438 -22.562 -21.234 1 98.88 223 GLY A C 1
ATOM 1708 O O . GLY A 1 223 ? 11.281 -22.156 -21.25 1 98.88 223 GLY A O 1
ATOM 1709 N N . ILE A 1 224 ? 12.844 -23.516 -21.969 1 98.81 224 ILE A N 1
ATOM 1710 C CA . ILE A 1 224 ? 11.945 -24.188 -22.906 1 98.81 224 ILE A CA 1
ATOM 1711 C C . ILE A 1 224 ? 10.867 -24.938 -22.125 1 98.81 224 ILE A C 1
ATOM 1713 O O . ILE A 1 224 ? 9.68 -24.859 -22.469 1 98.81 224 ILE A O 1
ATOM 1717 N N . PHE A 1 225 ? 11.281 -25.625 -21.125 1 98.81 225 PHE A N 1
ATOM 1718 C CA . PHE A 1 225 ? 10.32 -26.328 -20.281 1 98.81 225 PHE A CA 1
ATOM 1719 C C . PHE A 1 225 ? 9.297 -25.359 -19.703 1 98.81 225 PHE A C 1
ATOM 1721 O O . PHE A 1 225 ? 8.094 -25.656 -19.688 1 98.81 225 PHE A O 1
ATOM 1728 N N . SER A 1 226 ? 9.766 -24.234 -19.25 1 98.88 226 SER A N 1
ATOM 1729 C CA . SER A 1 226 ? 8.891 -23.203 -18.688 1 98.88 226 SER A CA 1
ATOM 1730 C C . SER A 1 226 ? 7.906 -22.688 -19.734 1 98.88 226 SER A C 1
ATOM 1732 O O . SER A 1 226 ? 6.738 -22.453 -19.438 1 98.88 226 SER A O 1
ATOM 1734 N N . ALA A 1 227 ? 8.367 -22.516 -20.891 1 98.81 227 ALA A N 1
ATOM 1735 C CA . ALA A 1 227 ? 7.5 -22.094 -21.984 1 98.81 227 ALA A CA 1
ATOM 1736 C C . ALA A 1 227 ? 6.414 -23.125 -22.266 1 98.81 227 ALA A C 1
ATOM 1738 O O . ALA A 1 227 ? 5.27 -22.766 -22.562 1 98.81 227 ALA A O 1
ATOM 1739 N N . VAL A 1 228 ? 6.777 -24.344 -22.188 1 98.5 228 VAL A N 1
ATOM 1740 C CA . VAL A 1 228 ? 5.816 -25.406 -22.406 1 98.5 228 VAL A CA 1
ATOM 1741 C C . VAL A 1 228 ? 4.719 -25.359 -21.344 1 98.5 228 VAL A C 1
ATOM 1743 O O . VAL A 1 228 ? 3.543 -25.562 -21.641 1 98.5 228 VAL A O 1
ATOM 1746 N N . LEU A 1 229 ? 5.098 -25.062 -20.125 1 98.69 229 LEU A N 1
ATOM 1747 C CA . LEU A 1 229 ? 4.094 -24.891 -19.094 1 98.69 229 LEU A CA 1
ATOM 1748 C C . LEU A 1 229 ? 3.107 -23.797 -19.453 1 98.69 229 LEU A C 1
ATOM 1750 O O . LEU A 1 229 ? 1.896 -23.953 -19.297 1 98.69 229 LEU A O 1
ATOM 1754 N N . CYS A 1 230 ? 3.615 -22.688 -19.938 1 98.25 230 CYS A N 1
ATOM 1755 C CA . CYS A 1 230 ? 2.773 -21.562 -20.328 1 98.25 230 CYS A CA 1
ATOM 1756 C C . CYS A 1 230 ? 1.876 -21.922 -21.5 1 98.25 230 CYS A C 1
ATOM 1758 O O . CYS A 1 230 ? 0.668 -21.688 -21.469 1 98.25 230 CYS A O 1
ATOM 1760 N N . LEU A 1 231 ? 2.416 -22.562 -22.5 1 97.06 231 LEU A N 1
ATOM 1761 C CA . LEU A 1 231 ? 1.7 -22.891 -23.719 1 97.06 231 LEU A CA 1
ATOM 1762 C C . LEU A 1 231 ? 0.644 -23.969 -23.469 1 97.06 231 LEU A C 1
ATOM 1764 O O . LEU A 1 231 ? -0.334 -24.062 -24.203 1 97.06 231 LEU A O 1
ATOM 1768 N N . SER A 1 232 ? 0.815 -24.656 -22.375 1 96.88 232 SER A N 1
ATOM 1769 C CA . SER A 1 232 ? -0.065 -25.781 -22.094 1 96.88 232 SER A CA 1
ATOM 1770 C C . SER A 1 232 ? -1.16 -25.391 -21.094 1 96.88 232 SER A C 1
ATOM 1772 O O . SER A 1 232 ? -2.139 -26.125 -20.922 1 96.88 232 SER A O 1
ATOM 1774 N N . SER A 1 233 ? -1.081 -24.312 -20.453 1 95.19 233 SER A N 1
ATOM 1775 C CA . SER A 1 233 ? -1.985 -24.031 -19.344 1 95.19 233 SER A CA 1
ATOM 1776 C C . SER A 1 233 ? -3.08 -23.047 -19.75 1 95.19 233 SER A C 1
ATOM 1778 O O . SER A 1 233 ? -4.27 -23.359 -19.641 1 95.19 233 SER A O 1
ATOM 1780 N N . ARG A 1 234 ? -2.641 -21.828 -20.203 1 92.5 234 ARG A N 1
ATOM 1781 C CA . ARG A 1 234 ? -3.605 -20.797 -20.578 1 92.5 234 ARG A CA 1
ATOM 1782 C C . ARG A 1 234 ? -3.137 -20.031 -21.797 1 92.5 234 ARG A C 1
ATOM 1784 O O . ARG A 1 234 ? -1.937 -19.828 -21.984 1 92.5 234 ARG A O 1
ATOM 1791 N N . ARG A 1 235 ? -4.09 -19.531 -22.516 1 91 235 ARG A N 1
ATOM 1792 C CA . ARG A 1 235 ? -3.734 -18.812 -23.734 1 91 235 ARG A CA 1
ATOM 1793 C C . ARG A 1 235 ? -3.25 -17.391 -23.422 1 91 235 ARG A C 1
ATOM 1795 O O . ARG A 1 235 ? -2.395 -16.859 -24.125 1 91 235 ARG A O 1
ATOM 1802 N N . ASP A 1 236 ? -3.715 -16.766 -22.391 1 90.56 236 ASP A N 1
ATOM 1803 C CA . ASP A 1 236 ? -3.254 -15.422 -22.031 1 90.56 236 ASP A CA 1
ATOM 1804 C C . ASP A 1 236 ? -1.772 -15.438 -21.656 1 90.56 236 ASP A C 1
ATOM 1806 O O . ASP A 1 236 ? -1.001 -14.602 -22.141 1 90.56 236 ASP A O 1
ATOM 1810 N N . VAL A 1 237 ? -1.402 -16.422 -20.875 1 95.88 237 VAL A N 1
ATOM 1811 C CA . VAL A 1 237 ? -0.004 -16.469 -20.469 1 95.88 237 VAL A CA 1
ATOM 1812 C C . VAL A 1 237 ? 0.874 -16.875 -21.641 1 95.88 237 VAL A C 1
ATOM 1814 O O . VAL A 1 237 ? 2.039 -16.484 -21.719 1 95.88 237 VAL A O 1
ATOM 1817 N N . SER A 1 238 ? 0.314 -17.672 -22.547 1 96.25 238 SER A N 1
ATOM 1818 C CA . SER A 1 238 ? 1.043 -17.938 -23.781 1 96.25 238 SER A CA 1
ATOM 1819 C C . SER A 1 238 ? 1.398 -16.641 -24.516 1 96.25 238 SER A C 1
ATOM 1821 O O . SER A 1 238 ? 2.51 -16.5 -25.031 1 96.25 238 SER A O 1
ATOM 1823 N N . PHE A 1 239 ? 0.492 -15.758 -24.516 1 95.25 239 PHE A N 1
ATOM 1824 C CA . PHE A 1 239 ? 0.75 -14.461 -25.125 1 95.25 239 PHE A CA 1
ATOM 1825 C C . PHE A 1 239 ? 1.809 -13.695 -24.344 1 95.25 239 PHE A C 1
ATOM 1827 O O . PHE A 1 239 ? 2.596 -12.945 -24.922 1 95.25 239 PHE A O 1
ATOM 1834 N N . TYR A 1 240 ? 1.843 -13.891 -23.047 1 98.19 240 TYR A N 1
ATOM 1835 C CA . TYR A 1 240 ? 2.834 -13.203 -22.219 1 98.19 240 TYR A CA 1
ATOM 1836 C C . TYR A 1 240 ? 4.246 -13.656 -22.578 1 98.19 240 TYR A C 1
ATOM 1838 O O . TYR A 1 240 ? 5.219 -12.945 -22.312 1 98.19 240 TYR A O 1
ATOM 1846 N N . LEU A 1 241 ? 4.352 -14.852 -23.141 1 98.69 241 LEU A N 1
ATOM 1847 C CA . LEU A 1 241 ? 5.652 -15.25 -23.672 1 98.69 241 LEU A CA 1
ATOM 1848 C C . LEU A 1 241 ? 6.137 -14.273 -24.734 1 98.69 241 LEU A C 1
ATOM 1850 O O . LEU A 1 241 ? 7.324 -13.945 -24.797 1 98.69 241 LEU A O 1
ATOM 1854 N N . PHE A 1 242 ? 5.211 -13.883 -25.531 1 98.19 242 PHE A N 1
ATOM 1855 C CA . PHE A 1 242 ? 5.52 -12.883 -26.547 1 98.19 242 PHE A CA 1
ATOM 1856 C C . PHE A 1 242 ? 5.918 -11.555 -25.906 1 98.19 242 PHE A C 1
ATOM 1858 O O . PHE A 1 242 ? 6.887 -10.922 -26.328 1 98.19 242 PHE A O 1
ATOM 1865 N N . VAL A 1 243 ? 5.164 -11.125 -24.922 1 98.62 243 VAL A N 1
ATOM 1866 C CA . VAL A 1 243 ? 5.445 -9.883 -24.203 1 98.62 243 VAL A CA 1
ATOM 1867 C C . VAL A 1 243 ? 6.863 -9.922 -23.641 1 98.62 243 VAL A C 1
ATOM 1869 O O . VAL A 1 243 ? 7.621 -8.953 -23.797 1 98.62 243 VAL A O 1
ATOM 1872 N N . VAL A 1 244 ? 7.242 -11.023 -23.047 1 98.88 244 VAL A N 1
ATOM 1873 C CA . VAL A 1 244 ? 8.578 -11.164 -22.469 1 98.88 244 VAL A CA 1
ATOM 1874 C C . VAL A 1 244 ? 9.625 -11.156 -23.578 1 98.88 244 VAL A C 1
ATOM 1876 O O . VAL A 1 244 ? 10.68 -10.539 -23.438 1 98.88 244 VAL A O 1
ATOM 1879 N N . ALA A 1 245 ? 9.328 -11.805 -24.688 1 98.81 245 ALA A N 1
ATOM 1880 C CA . ALA A 1 245 ? 10.25 -11.805 -25.828 1 98.81 245 ALA A CA 1
ATOM 1881 C C . ALA A 1 245 ? 10.5 -10.383 -26.328 1 98.81 245 ALA A C 1
ATOM 1883 O O . ALA A 1 245 ? 11.641 -10.016 -26.609 1 98.81 245 ALA A O 1
ATOM 1884 N N . VAL A 1 246 ? 9.469 -9.625 -26.406 1 98.69 246 VAL A N 1
ATOM 1885 C CA . VAL A 1 246 ? 9.602 -8.234 -26.828 1 98.69 246 VAL A CA 1
ATOM 1886 C C . VAL A 1 246 ? 10.422 -7.457 -25.797 1 98.69 246 VAL A C 1
ATOM 1888 O O . VAL A 1 246 ? 11.289 -6.656 -26.172 1 98.69 246 VAL A O 1
ATOM 1891 N N . ALA A 1 247 ? 10.109 -7.68 -24.531 1 98.88 247 ALA A N 1
ATOM 1892 C CA . ALA A 1 247 ? 10.883 -7.016 -23.5 1 98.88 247 ALA A CA 1
ATOM 1893 C C . ALA A 1 247 ? 12.367 -7.359 -23.609 1 98.88 247 ALA A C 1
ATOM 1895 O O . ALA A 1 247 ? 13.227 -6.512 -23.359 1 98.88 247 ALA A O 1
ATOM 1896 N N . PHE A 1 248 ? 12.711 -8.57 -24.016 1 98.56 248 PHE A N 1
ATOM 1897 C CA . PHE A 1 248 ? 14.086 -9.039 -24.109 1 98.56 248 PHE A CA 1
ATOM 1898 C C . PHE A 1 248 ? 14.812 -8.375 -25.281 1 98.56 248 PHE A C 1
ATOM 1900 O O . PHE A 1 248 ? 16.047 -8.297 -25.297 1 98.56 248 PHE A O 1
ATOM 1907 N N . VAL A 1 249 ? 14.062 -7.883 -26.266 1 98 249 VAL A N 1
ATOM 1908 C CA . VAL A 1 249 ? 14.68 -7.129 -27.344 1 98 249 VAL A CA 1
ATOM 1909 C C . VAL A 1 249 ? 15.414 -5.914 -26.781 1 98 249 VAL A C 1
ATOM 1911 O O . VAL A 1 249 ? 16.5 -5.559 -27.25 1 98 249 VAL A O 1
ATOM 1914 N N . PHE A 1 250 ? 14.898 -5.414 -25.734 1 97.56 250 PHE A N 1
ATOM 1915 C CA . PHE A 1 250 ? 15.492 -4.23 -25.125 1 97.56 250 PHE A CA 1
ATOM 1916 C C . PHE A 1 250 ? 16.422 -4.621 -23.984 1 97.56 250 PHE A C 1
ATOM 1918 O O . PHE A 1 250 ? 17.5 -4.039 -23.828 1 97.56 250 PHE A O 1
ATOM 1925 N N . ALA A 1 251 ? 16.047 -5.602 -23.234 1 97.31 251 ALA A N 1
ATOM 1926 C CA . ALA A 1 251 ? 16.734 -5.938 -21.984 1 97.31 251 ALA A CA 1
ATOM 1927 C C . ALA A 1 251 ? 18.094 -6.551 -22.25 1 97.31 251 ALA A C 1
ATOM 1929 O O . ALA A 1 251 ? 19.031 -6.387 -21.469 1 97.31 251 ALA A O 1
ATOM 1930 N N . ILE A 1 252 ? 18.219 -7.301 -23.312 1 96.62 252 ILE A N 1
ATOM 1931 C CA . ILE A 1 252 ? 19.422 -8.086 -23.562 1 96.62 252 ILE A CA 1
ATOM 1932 C C . ILE A 1 252 ? 20.156 -7.52 -24.781 1 96.62 252 ILE A C 1
ATOM 1934 O O . ILE A 1 252 ? 19.531 -7.156 -25.781 1 96.62 252 ILE A O 1
ATOM 1938 N N . LYS A 1 253 ? 21.438 -7.414 -24.656 1 94.44 253 LYS A N 1
ATOM 1939 C CA . LYS A 1 253 ? 22.281 -7.102 -25.812 1 94.44 253 LYS A CA 1
ATOM 1940 C C . LYS A 1 253 ? 22.562 -8.352 -26.641 1 94.44 253 LYS A C 1
ATOM 1942 O O . LYS A 1 253 ? 23.516 -9.078 -26.375 1 94.44 253 LYS A O 1
ATOM 1947 N N . TRP A 1 254 ? 21.812 -8.469 -27.625 1 95.88 254 TRP A N 1
ATOM 1948 C CA . TRP A 1 254 ? 21.922 -9.664 -28.453 1 95.88 254 TRP A CA 1
ATOM 1949 C C . TRP A 1 254 ? 23.109 -9.578 -29.406 1 95.88 254 TRP A C 1
ATOM 1951 O O . TRP A 1 254 ? 23.375 -8.516 -29.969 1 95.88 254 TRP A O 1
ATOM 1961 N N . ASN A 1 255 ? 23.906 -10.625 -29.469 1 94.31 255 ASN A N 1
ATOM 1962 C CA . ASN A 1 255 ? 25.047 -10.758 -30.359 1 94.31 255 ASN A CA 1
ATOM 1963 C C . ASN A 1 255 ? 25.188 -12.195 -30.875 1 94.31 255 ASN A C 1
ATOM 1965 O O . ASN A 1 255 ? 24.328 -13.031 -30.641 1 94.31 255 ASN A O 1
ATOM 1969 N N . LYS A 1 256 ? 26.234 -12.406 -31.578 1 94.94 256 LYS A N 1
ATOM 1970 C CA . LYS A 1 256 ? 26.438 -13.727 -32.188 1 94.94 256 LYS A CA 1
ATOM 1971 C C . LYS A 1 256 ? 26.656 -14.789 -31.109 1 94.94 256 LYS A C 1
ATOM 1973 O O . LYS A 1 256 ? 26.312 -15.953 -31.312 1 94.94 256 LYS A O 1
ATOM 1978 N N . LYS A 1 257 ? 27.141 -14.414 -29.984 1 92.25 257 LYS A N 1
ATOM 1979 C CA . LYS A 1 257 ? 27.453 -15.359 -28.906 1 92.25 257 LYS A CA 1
ATOM 1980 C C . LYS A 1 257 ? 26.172 -15.898 -28.266 1 92.25 257 LYS A C 1
ATOM 1982 O O . LYS A 1 257 ? 26.172 -17 -27.703 1 92.25 257 LYS A O 1
ATOM 1987 N N . ASN A 1 258 ? 25.109 -15.125 -28.312 1 95.75 258 ASN A N 1
ATOM 1988 C CA . ASN A 1 258 ? 23.859 -15.57 -27.719 1 95.75 258 ASN A CA 1
ATOM 1989 C C . ASN A 1 258 ? 22.75 -15.711 -28.75 1 95.75 258 ASN A C 1
ATOM 1991 O O . ASN A 1 258 ? 21.594 -15.438 -28.469 1 95.75 258 ASN A O 1
ATOM 1995 N N . ILE A 1 259 ? 23.078 -16.188 -29.922 1 96.25 259 ILE A N 1
ATOM 1996 C CA . ILE A 1 259 ? 22.141 -16.297 -31.031 1 96.25 259 ILE A CA 1
ATOM 1997 C C . ILE A 1 259 ? 21.141 -17.422 -30.75 1 96.25 259 ILE A C 1
ATOM 1999 O O . ILE A 1 259 ? 19.969 -17.312 -31.141 1 96.25 259 ILE A O 1
ATOM 2003 N N . VAL A 1 260 ? 21.609 -18.516 -30.141 1 96.88 260 VAL A N 1
ATOM 2004 C CA . VAL A 1 260 ? 20.719 -19.641 -29.906 1 96.88 260 VAL A CA 1
ATOM 2005 C C . VAL A 1 260 ? 19.594 -19.234 -28.969 1 96.88 260 VAL A C 1
ATOM 2007 O O . VAL A 1 260 ? 18.406 -19.359 -29.297 1 96.88 260 VAL A O 1
ATOM 2010 N N . PRO A 1 261 ? 19.938 -18.672 -27.812 1 97.62 261 PRO A N 1
ATOM 2011 C CA . PRO A 1 261 ? 18.859 -18.172 -26.969 1 97.62 261 PRO A CA 1
ATOM 2012 C C . PRO A 1 261 ? 18 -17.125 -27.688 1 97.62 261 PRO A C 1
ATOM 2014 O O . PRO A 1 261 ? 16.797 -17.047 -27.453 1 97.62 261 PRO A O 1
ATOM 2017 N N . ALA A 1 262 ? 18.578 -16.391 -28.5 1 98 262 ALA A N 1
ATOM 2018 C CA . ALA A 1 262 ? 17.844 -15.375 -29.234 1 98 262 ALA A CA 1
ATOM 2019 C C . ALA A 1 262 ? 16.797 -16 -30.141 1 98 262 ALA A C 1
ATOM 2021 O O . ALA A 1 262 ? 15.625 -15.594 -30.141 1 98 262 ALA A O 1
ATOM 2022 N N . VAL A 1 263 ? 17.219 -16.953 -30.828 1 98.31 263 VAL A N 1
ATOM 2023 C CA . VAL A 1 263 ? 16.344 -17.625 -31.797 1 98.31 263 VAL A CA 1
ATOM 2024 C C . VAL A 1 263 ? 15.234 -18.375 -31.047 1 98.31 263 VAL A C 1
ATOM 2026 O O . VAL A 1 263 ? 14.07 -18.328 -31.438 1 98.31 263 VAL A O 1
ATOM 2029 N N . VAL A 1 264 ? 15.641 -19.031 -30 1 98.56 264 VAL A N 1
ATOM 2030 C CA . VAL A 1 264 ? 14.672 -19.781 -29.219 1 98.56 264 VAL A CA 1
ATOM 2031 C C . VAL A 1 264 ? 13.641 -18.828 -28.609 1 98.56 264 VAL A C 1
ATOM 2033 O O . VAL A 1 264 ? 12.438 -19.094 -28.641 1 98.56 264 VAL A O 1
ATOM 2036 N N . THR A 1 265 ? 14.117 -17.734 -28.078 1 98.44 265 THR A N 1
ATOM 2037 C CA . THR A 1 265 ? 13.227 -16.734 -27.5 1 98.44 265 THR A CA 1
ATOM 2038 C C . THR A 1 265 ? 12.266 -16.188 -28.547 1 98.44 265 THR A C 1
ATOM 2040 O O . THR A 1 265 ? 11.07 -16.062 -28.281 1 98.44 265 THR A O 1
ATOM 2043 N N . ALA A 1 266 ? 12.773 -15.883 -29.672 1 98.38 266 ALA A N 1
ATOM 2044 C CA . ALA A 1 266 ? 11.945 -15.359 -30.75 1 98.38 266 ALA A CA 1
ATOM 2045 C C . ALA A 1 266 ? 10.898 -16.375 -31.172 1 98.38 266 ALA A C 1
ATOM 2047 O O . ALA A 1 266 ? 9.727 -16.031 -31.375 1 98.38 266 ALA A O 1
ATOM 2048 N N . PHE A 1 267 ? 11.352 -17.562 -31.312 1 98.62 267 PHE A N 1
ATOM 2049 C CA . PHE A 1 267 ? 10.453 -18.641 -31.75 1 98.62 267 PHE A CA 1
ATOM 2050 C C . PHE A 1 267 ? 9.336 -18.844 -30.734 1 98.62 267 PHE A C 1
ATOM 2052 O O . PHE A 1 267 ? 8.164 -18.906 -31.094 1 98.62 267 PHE A O 1
ATOM 2059 N N . ILE A 1 268 ? 9.695 -18.969 -29.484 1 98.44 268 ILE A N 1
ATOM 2060 C CA . ILE A 1 268 ? 8.719 -19.172 -28.422 1 98.44 268 ILE A CA 1
ATOM 2061 C C . ILE A 1 268 ? 7.773 -17.984 -28.344 1 98.44 268 ILE A C 1
ATOM 2063 O O . ILE A 1 268 ? 6.566 -18.141 -28.156 1 98.44 268 ILE A O 1
ATOM 2067 N N . GLY A 1 269 ? 8.344 -16.75 -28.453 1 98.19 269 GLY A N 1
ATOM 2068 C CA . GLY A 1 269 ? 7.5 -15.57 -28.5 1 98.19 269 GLY A CA 1
ATOM 2069 C C . GLY A 1 269 ? 6.488 -15.609 -29.625 1 98.19 269 GLY A C 1
ATOM 2070 O O . GLY A 1 269 ? 5.316 -15.273 -29.438 1 98.19 269 GLY A O 1
ATOM 2071 N N . PHE A 1 270 ? 6.867 -16.094 -30.734 1 97.44 270 PHE A N 1
ATOM 2072 C CA . PHE A 1 270 ? 5.992 -16.172 -31.906 1 97.44 270 PHE A CA 1
ATOM 2073 C C . PHE A 1 270 ? 4.887 -17.203 -31.672 1 97.44 270 PHE A C 1
ATOM 2075 O O . PHE A 1 270 ? 3.725 -16.953 -31.984 1 97.44 270 PHE A O 1
ATOM 2082 N N . VAL A 1 271 ? 5.285 -18.312 -31.141 1 96.94 271 VAL A N 1
ATOM 2083 C CA . VAL A 1 271 ? 4.305 -19.344 -30.828 1 96.94 271 VAL A CA 1
ATOM 2084 C C . VAL A 1 271 ? 3.295 -18.828 -29.812 1 96.94 271 VAL A C 1
ATOM 2086 O O . VAL A 1 271 ? 2.096 -19.078 -29.922 1 96.94 271 VAL A O 1
ATOM 2089 N N . GLY A 1 272 ? 3.84 -18.125 -28.828 1 96 272 GLY A N 1
ATOM 2090 C CA . GLY A 1 272 ? 2.963 -17.516 -27.844 1 96 272 GLY A CA 1
ATOM 2091 C C . GLY A 1 272 ? 1.974 -16.531 -28.438 1 96 272 GLY A C 1
ATOM 2092 O O . GLY A 1 272 ? 0.785 -16.562 -28.125 1 96 272 GLY A O 1
ATOM 2093 N N . ALA A 1 273 ? 2.375 -15.711 -29.297 1 93.81 273 ALA A N 1
ATOM 2094 C CA . ALA A 1 273 ? 1.514 -14.742 -29.969 1 93.81 273 ALA A CA 1
ATOM 2095 C C . ALA A 1 273 ? 0.467 -15.438 -30.828 1 93.81 273 ALA A C 1
ATOM 2097 O O . ALA A 1 273 ? -0.691 -15.016 -30.875 1 93.81 273 ALA A O 1
ATOM 2098 N N . TYR A 1 274 ? 0.872 -16.469 -31.438 1 91.56 274 TYR A N 1
ATOM 2099 C CA . TYR A 1 274 ? -0.023 -17.219 -32.312 1 91.56 274 TYR A CA 1
ATOM 2100 C C . TYR A 1 274 ? -1.096 -17.938 -31.5 1 91.56 274 TYR A C 1
ATOM 2102 O O . TYR A 1 274 ? -2.229 -18.094 -31.969 1 91.56 274 TYR A O 1
ATOM 2110 N N . SER A 1 275 ? -0.786 -18.297 -30.375 1 88.44 275 SER A N 1
ATOM 2111 C CA . SER A 1 275 ? -1.681 -19.078 -29.531 1 88.44 275 SER A CA 1
ATOM 2112 C C . SER A 1 275 ? -2.961 -18.312 -29.219 1 88.44 275 SER A C 1
ATOM 2114 O O . SER A 1 275 ? -4.023 -18.922 -29.047 1 88.44 275 SER A O 1
ATOM 2116 N N . ILE A 1 276 ? -2.945 -17.016 -29.109 1 81.5 276 ILE A N 1
ATOM 2117 C CA . ILE A 1 276 ? -4.113 -16.219 -28.719 1 81.5 276 ILE A CA 1
ATOM 2118 C C . ILE A 1 276 ? -5.148 -16.266 -29.844 1 81.5 276 ILE A C 1
ATOM 2120 O O . ILE A 1 276 ? -6.34 -16.047 -29.609 1 81.5 276 ILE A O 1
ATOM 2124 N N . THR A 1 277 ? -4.742 -16.625 -31.047 1 81.31 277 THR A N 1
ATOM 2125 C CA . THR A 1 277 ? -5.648 -16.672 -32.188 1 81.31 277 THR A CA 1
ATOM 2126 C C . THR A 1 277 ? -6.414 -18 -32.219 1 81.31 277 THR A C 1
ATOM 2128 O O . THR A 1 277 ? -7.414 -18.125 -32.938 1 81.31 277 THR A O 1
ATOM 2131 N N . LEU A 1 278 ? -5.98 -18.922 -31.531 1 74.06 278 LEU A N 1
ATOM 2132 C CA . LEU A 1 278 ? -6.555 -20.266 -31.578 1 74.06 278 LEU A CA 1
ATOM 2133 C C . LEU A 1 278 ? -7.703 -20.391 -30.578 1 74.06 278 LEU A C 1
ATOM 2135 O O . LEU A 1 278 ? -8.492 -21.328 -30.656 1 74.06 278 LEU A O 1
ATOM 2139 N N . GLY A 1 279 ? -7.973 -19.391 -29.734 1 66.5 279 GLY A N 1
ATOM 2140 C CA . GLY A 1 279 ? -8.992 -19.578 -28.719 1 66.5 279 GLY A CA 1
ATOM 2141 C C . GLY A 1 279 ? -10.102 -18.547 -28.781 1 66.5 279 GLY A C 1
ATOM 2142 O O . GLY A 1 279 ? -10.188 -17.781 -29.75 1 66.5 279 GLY A O 1
ATOM 2143 N N . GLY A 1 280 ? -11.141 -18.875 -27.922 1 61.69 280 GLY A N 1
ATOM 2144 C CA . GLY A 1 280 ? -12.312 -18.016 -27.812 1 61.69 280 GLY A CA 1
ATOM 2145 C C . GLY A 1 280 ? -11.953 -16.562 -27.609 1 61.69 280 GLY A C 1
ATOM 2146 O O . GLY A 1 280 ? -12.766 -15.672 -27.875 1 61.69 280 GLY A O 1
ATOM 2147 N N . GLN A 1 281 ? -10.719 -16.328 -27.266 1 61.62 281 GLN A N 1
ATOM 2148 C CA . GLN A 1 281 ? -10.32 -14.953 -27 1 61.62 281 GLN A CA 1
ATOM 2149 C C . GLN A 1 281 ? -10.031 -14.203 -28.297 1 61.62 281 GLN A C 1
ATOM 2151 O O . GLN A 1 281 ? -10 -12.977 -28.328 1 61.62 281 GLN A O 1
ATOM 2156 N N . ALA A 1 282 ? -9.836 -14.984 -29.281 1 59.88 282 ALA A N 1
ATOM 2157 C CA . ALA A 1 282 ? -9.547 -14.406 -30.594 1 59.88 282 ALA A CA 1
ATOM 2158 C C . ALA A 1 282 ? -10.625 -13.406 -31.016 1 59.88 282 ALA A C 1
ATOM 2160 O O . ALA A 1 282 ? -10.32 -12.336 -31.547 1 59.88 282 ALA A O 1
ATOM 2161 N N . LYS A 1 283 ? -11.797 -13.758 -30.641 1 64.44 283 LYS A N 1
ATOM 2162 C CA . LYS A 1 283 ? -12.906 -12.875 -30.984 1 64.44 283 LYS A CA 1
ATOM 2163 C C . LYS A 1 283 ? -12.844 -11.57 -30.203 1 64.44 283 LYS A C 1
ATOM 2165 O O . LYS A 1 283 ? -13.18 -10.508 -30.734 1 64.44 283 LYS A O 1
ATOM 2170 N N . HIS A 1 284 ? -12.367 -11.656 -29.062 1 66.38 284 HIS A N 1
ATOM 2171 C CA . HIS A 1 284 ? -12.305 -10.461 -28.234 1 66.38 284 HIS A CA 1
ATOM 2172 C C . HIS A 1 284 ? -11.172 -9.539 -28.672 1 66.38 284 HIS A C 1
ATOM 2174 O O . HIS A 1 284 ? -11.297 -8.312 -28.594 1 66.38 284 HIS A O 1
ATOM 2180 N N . VAL A 1 285 ? -10.203 -10.156 -29.156 1 64.19 285 VAL A N 1
ATOM 2181 C CA . VAL A 1 285 ? -9.039 -9.398 -29.594 1 64.19 285 VAL A CA 1
ATOM 2182 C C . VAL A 1 285 ? -9.352 -8.68 -30.906 1 64.19 285 VAL A C 1
ATOM 2184 O O . VAL A 1 285 ? -8.906 -7.551 -31.125 1 64.19 285 VAL A O 1
ATOM 2187 N N . THR A 1 286 ? -10.195 -9.273 -31.688 1 63.84 286 THR A N 1
ATOM 2188 C CA . THR A 1 286 ? -10.461 -8.719 -33 1 63.84 286 THR A CA 1
ATOM 2189 C C . THR A 1 286 ? -11.711 -7.84 -32.969 1 63.84 286 THR A C 1
ATOM 2191 O O . THR A 1 286 ? -11.992 -7.125 -33.938 1 63.84 286 THR A O 1
ATOM 2194 N N . ALA A 1 287 ? -12.312 -7.844 -31.875 1 68 287 ALA A N 1
ATOM 2195 C CA . ALA A 1 287 ? -13.516 -7.023 -31.797 1 68 287 ALA A CA 1
ATOM 2196 C C . ALA A 1 287 ? -13.172 -5.539 -31.844 1 68 287 ALA A C 1
ATOM 2198 O O . ALA A 1 287 ? -12.078 -5.133 -31.453 1 68 287 ALA A O 1
ATOM 2199 N N . GLY A 1 288 ? -13.984 -4.738 -32.531 1 68.12 288 GLY A N 1
ATOM 2200 C CA . GLY A 1 288 ? -13.805 -3.297 -32.625 1 68.12 288 GLY A CA 1
ATOM 2201 C C . GLY A 1 288 ? -14 -2.604 -31.281 1 68.12 288 GLY A C 1
ATOM 2202 O O . GLY A 1 288 ? -14.43 -3.227 -30.297 1 68.12 288 GLY A O 1
ATOM 2203 N N . PHE A 1 289 ? -13.438 -1.419 -31.156 1 68.88 289 PHE A N 1
ATOM 2204 C CA . PHE A 1 289 ? -13.609 -0.589 -29.969 1 68.88 289 PHE A CA 1
ATOM 2205 C C . PHE A 1 289 ? -15.055 -0.123 -29.844 1 68.88 289 PHE A C 1
ATOM 2207 O O . PHE A 1 289 ? -15.664 0.325 -30.828 1 68.88 289 PHE A O 1
ATOM 2214 N N . GLU A 1 290 ? -15.883 -0.614 -28.938 1 65 290 GLU A N 1
ATOM 2215 C CA . GLU A 1 290 ? -17.281 -0.262 -28.797 1 65 290 GLU A CA 1
ATOM 2216 C C . GLU A 1 290 ? -17.547 0.404 -27.438 1 65 290 GLU A C 1
ATOM 2218 O O . GLU A 1 290 ? -18.703 0.64 -27.078 1 65 290 GLU A O 1
ATOM 2223 N N . ALA A 1 291 ? -16.562 0.803 -26.719 1 60.5 291 ALA A N 1
ATOM 2224 C CA . ALA A 1 291 ? -16.938 1.315 -25.406 1 60.5 291 ALA A CA 1
ATOM 2225 C C . ALA A 1 291 ? -18.016 2.383 -25.516 1 60.5 291 ALA A C 1
ATOM 2227 O O . ALA A 1 291 ? -17.984 3.217 -26.422 1 60.5 291 ALA A O 1
ATOM 2228 N N . GLU A 1 292 ? -19.219 2.01 -24.828 1 58.22 292 GLU A N 1
ATOM 2229 C CA . GLU A 1 292 ? -20.297 2.986 -24.734 1 58.22 292 GLU A CA 1
ATOM 2230 C C . GLU A 1 292 ? -19.797 4.305 -24.141 1 58.22 292 GLU A C 1
ATOM 2232 O O . GLU A 1 292 ? -19.234 4.324 -23.047 1 58.22 292 GLU A O 1
ATOM 2237 N N . GLY A 1 293 ? -19.844 5.465 -24.922 1 62.28 293 GLY A N 1
ATOM 2238 C CA . GLY A 1 293 ? -19.531 6.809 -24.438 1 62.28 293 GLY A CA 1
ATOM 2239 C C . GLY A 1 293 ? -18.188 7.309 -24.922 1 62.28 293 GLY A C 1
ATOM 2240 O O . GLY A 1 293 ? -17.703 6.926 -25.984 1 62.28 293 GLY A O 1
ATOM 2241 N N . ASN A 1 294 ? -17.531 8.078 -24.125 1 75.69 294 ASN A N 1
ATOM 2242 C CA . ASN A 1 294 ? -16.281 8.773 -24.469 1 75.69 294 ASN A CA 1
ATOM 2243 C C . ASN A 1 294 ? -15.062 7.906 -24.188 1 75.69 294 ASN A C 1
ATOM 2245 O O . ASN A 1 294 ? -14.773 7.586 -23.031 1 75.69 294 ASN A O 1
ATOM 2249 N N . LEU A 1 295 ? -14.469 7.293 -25.281 1 81.38 295 LEU A N 1
ATOM 2250 C CA . LEU A 1 295 ? -13.289 6.434 -25.234 1 81.38 295 LEU A CA 1
ATOM 2251 C C . LEU A 1 295 ? -12.203 7.039 -24.359 1 81.38 295 LEU A C 1
ATOM 2253 O O . LEU A 1 295 ? -11.562 6.332 -23.578 1 81.38 295 LEU A O 1
ATOM 2257 N N . LEU A 1 296 ? -12.086 8.219 -24.469 1 80.94 296 LEU A N 1
ATOM 2258 C CA . LEU A 1 296 ? -11.047 8.906 -23.703 1 80.94 296 LEU A CA 1
ATOM 2259 C C . LEU A 1 296 ? -11.359 8.898 -22.219 1 80.94 296 LEU A C 1
ATOM 2261 O O . LEU A 1 296 ? -10.469 8.68 -21.391 1 80.94 296 LEU A O 1
ATOM 2265 N N . ARG A 1 297 ? -12.547 9.094 -21.953 1 80.5 297 ARG A N 1
ATOM 2266 C CA . ARG A 1 297 ? -12.961 9.102 -20.562 1 80.5 297 ARG A CA 1
ATOM 2267 C C . ARG A 1 297 ? -12.773 7.727 -19.922 1 80.5 297 ARG A C 1
ATOM 2269 O O . ARG A 1 297 ? -12.258 7.613 -18.812 1 80.5 297 ARG A O 1
ATOM 2276 N N . THR A 1 298 ? -13.172 6.801 -20.641 1 83.94 298 THR A N 1
ATOM 2277 C CA . THR A 1 298 ? -13.039 5.434 -20.141 1 83.94 298 THR A CA 1
ATOM 2278 C C . THR A 1 298 ? -11.562 5.062 -19.984 1 83.94 298 THR A C 1
ATOM 2280 O O . THR A 1 298 ? -11.188 4.426 -19 1 83.94 298 THR A O 1
ATOM 2283 N N . ALA A 1 299 ? -10.828 5.52 -20.891 1 87 299 ALA A N 1
ATOM 2284 C CA . ALA A 1 299 ? -9.398 5.227 -20.828 1 87 299 ALA A CA 1
ATOM 2285 C C . ALA A 1 299 ? -8.75 5.879 -19.625 1 87 299 ALA A C 1
ATOM 2287 O O . ALA A 1 299 ? -8.016 5.227 -18.875 1 87 299 ALA A O 1
ATOM 2288 N N . VAL A 1 300 ? -9.07 7.059 -19.391 1 83.06 300 VAL A N 1
ATOM 2289 C CA . VAL A 1 300 ? -8.477 7.809 -18.297 1 83.06 300 VAL A CA 1
ATOM 2290 C C . VAL A 1 300 ? -8.906 7.207 -16.953 1 83.06 300 VAL A C 1
ATOM 2292 O O . VAL A 1 300 ? -8.086 7.004 -16.062 1 83.06 300 VAL A O 1
ATOM 2295 N N . HIS A 1 301 ? -10.117 6.852 -16.875 1 81.62 301 HIS A N 1
ATOM 2296 C CA . HIS A 1 301 ? -10.625 6.258 -15.656 1 81.62 301 HIS A CA 1
ATOM 2297 C C . HIS A 1 301 ? -9.969 4.91 -15.375 1 81.62 301 HIS A C 1
ATOM 2299 O O . HIS A 1 301 ? -9.656 4.594 -14.227 1 81.62 301 HIS A O 1
ATOM 2305 N N . THR A 1 302 ? -9.82 4.289 -16.438 1 86.25 302 THR A N 1
ATOM 2306 C CA . THR A 1 302 ? -9.211 2.969 -16.297 1 86.25 302 THR A CA 1
ATOM 2307 C C . THR A 1 302 ? -7.746 3.088 -15.891 1 86.25 302 THR A C 1
ATOM 2309 O O . THR A 1 302 ? -7.285 2.361 -15.008 1 86.25 302 THR A O 1
ATOM 2312 N N . ILE A 1 303 ? -7.117 3.988 -16.453 1 87.38 303 ILE A N 1
ATOM 2313 C CA . ILE A 1 303 ? -5.703 4.184 -16.141 1 87.38 303 ILE A CA 1
ATOM 2314 C C . ILE A 1 303 ? -5.539 4.664 -14.711 1 87.38 303 ILE A C 1
ATOM 2316 O O . ILE A 1 303 ? -4.641 4.211 -13.992 1 87.38 303 ILE A O 1
ATOM 2320 N N . LEU A 1 304 ? -6.434 5.422 -14.266 1 86 304 LEU A N 1
ATOM 2321 C CA . LEU A 1 304 ? -6.355 5.961 -12.914 1 86 304 LEU A CA 1
ATOM 2322 C C . LEU A 1 304 ? -6.672 4.887 -11.883 1 86 304 LEU A C 1
ATOM 2324 O O . LEU A 1 304 ? -6.25 4.988 -10.727 1 86 304 LEU A O 1
ATOM 2328 N N . ASP A 1 305 ? -7.336 3.883 -12.344 1 88.94 305 ASP A N 1
ATOM 2329 C CA . ASP A 1 305 ? -7.727 2.816 -11.422 1 88.94 305 ASP A CA 1
ATOM 2330 C C . ASP A 1 305 ? -6.684 1.704 -11.398 1 88.94 305 ASP A C 1
ATOM 2332 O O . ASP A 1 305 ? -6.824 0.731 -10.648 1 88.94 305 ASP A O 1
ATOM 2336 N N . PHE A 1 306 ? -5.633 1.893 -12.086 1 92.19 306 PHE A N 1
ATOM 2337 C CA . PHE A 1 306 ? -4.605 0.873 -12.258 1 92.19 306 PHE A CA 1
ATOM 2338 C C . PHE A 1 306 ? -3.965 0.512 -10.922 1 92.19 306 PHE A C 1
ATOM 2340 O O . PHE A 1 306 ? -3.68 -0.658 -10.664 1 92.19 306 PHE A O 1
ATOM 2347 N N . PRO A 1 307 ? -3.711 1.458 -9.992 1 91.81 307 PRO A N 1
ATOM 2348 C CA . PRO A 1 307 ? -3.133 1.079 -8.703 1 91.81 307 PRO A CA 1
ATOM 2349 C C . PRO A 1 307 ? -4.031 0.132 -7.91 1 91.81 307 PRO A C 1
ATOM 2351 O O . PRO A 1 307 ? -3.537 -0.778 -7.242 1 91.81 307 PRO A O 1
ATOM 2354 N N . ARG A 1 308 ? -5.25 0.354 -7.969 1 90.31 308 ARG A N 1
ATOM 2355 C CA . ARG A 1 308 ? -6.176 -0.569 -7.32 1 90.31 308 ARG A CA 1
ATOM 2356 C C . ARG A 1 308 ? -6.121 -1.948 -7.969 1 90.31 308 ARG A C 1
ATOM 2358 O O . ARG A 1 308 ? -6.234 -2.967 -7.281 1 90.31 308 ARG A O 1
ATOM 2365 N N . TYR A 1 309 ? -5.996 -1.903 -9.281 1 93.06 309 TYR A N 1
ATOM 2366 C CA . TYR A 1 309 ? -5.867 -3.154 -10.016 1 93.06 309 TYR A CA 1
ATOM 2367 C C . TYR A 1 309 ? -4.641 -3.934 -9.562 1 93.06 309 TYR A C 1
ATOM 2369 O O . TYR A 1 309 ? -4.703 -5.148 -9.375 1 93.06 309 TYR A O 1
ATOM 2377 N N . ILE A 1 310 ? -3.576 -3.268 -9.312 1 94.12 310 ILE A N 1
ATOM 2378 C CA . ILE A 1 310 ? -2.359 -3.904 -8.82 1 94.12 310 ILE A CA 1
ATOM 2379 C C . ILE A 1 310 ? -2.596 -4.453 -7.414 1 94.12 310 ILE A C 1
ATOM 2381 O O . ILE A 1 310 ? -2.174 -5.566 -7.098 1 94.12 310 ILE A O 1
ATOM 2385 N N . ALA A 1 311 ? -3.271 -3.711 -6.605 1 92.88 311 ALA A N 1
ATOM 2386 C CA . ALA A 1 311 ? -3.572 -4.16 -5.25 1 92.88 311 ALA A CA 1
ATOM 2387 C C . ALA A 1 311 ? -4.398 -5.445 -5.27 1 92.88 311 ALA A C 1
ATOM 2389 O O . ALA A 1 311 ? -4.266 -6.289 -4.379 1 92.88 311 ALA A O 1
ATOM 2390 N N . GLY A 1 312 ? -5.18 -5.574 -6.25 1 93.06 312 GLY A N 1
ATOM 2391 C CA . GLY A 1 312 ? -5.988 -6.773 -6.406 1 93.06 312 GLY A CA 1
ATOM 2392 C C . GLY A 1 312 ? -5.16 -8.031 -6.605 1 93.06 312 GLY A C 1
ATOM 2393 O O . GLY A 1 312 ? -5.625 -9.141 -6.332 1 93.06 312 GLY A O 1
ATOM 2394 N N . MET A 1 313 ? -3.971 -7.836 -7.078 1 94.94 313 MET A N 1
ATOM 2395 C CA . MET A 1 313 ? -3.084 -8.977 -7.277 1 94.94 313 MET A CA 1
ATOM 2396 C C . MET A 1 313 ? -2.625 -9.555 -5.941 1 94.94 313 MET A C 1
ATOM 2398 O O . MET A 1 313 ? -2.115 -10.672 -5.883 1 94.94 313 MET A O 1
ATOM 2402 N N . PHE A 1 314 ? -2.857 -8.781 -4.91 1 94.88 314 PHE A N 1
ATOM 2403 C CA . PHE A 1 314 ? -2.479 -9.219 -3.572 1 94.88 314 PHE A CA 1
ATOM 2404 C C . PHE A 1 314 ? -3.711 -9.555 -2.74 1 94.88 314 PHE A C 1
ATOM 2406 O O . PHE A 1 314 ? -3.611 -9.766 -1.531 1 94.88 314 PHE A O 1
ATOM 2413 N N . GLY A 1 315 ? -4.902 -9.5 -3.367 1 90.69 315 GLY A N 1
ATOM 2414 C CA . GLY A 1 315 ? -6.086 -10.016 -2.705 1 90.69 315 GLY A CA 1
ATOM 2415 C C . GLY A 1 315 ? -7.102 -8.945 -2.367 1 90.69 315 GLY A C 1
ATOM 2416 O O . GLY A 1 315 ? -8.156 -9.234 -1.791 1 90.69 315 GLY A O 1
ATOM 2417 N N . VAL A 1 316 ? -6.855 -7.703 -2.707 1 87.88 316 VAL A N 1
ATOM 2418 C CA . VAL A 1 316 ? -7.859 -6.672 -2.469 1 87.88 316 VAL A CA 1
ATOM 2419 C C . VAL A 1 316 ? -9.109 -6.961 -3.299 1 87.88 316 VAL A C 1
ATOM 2421 O O . VAL A 1 316 ? -9.031 -7.055 -4.527 1 87.88 316 VAL A O 1
ATOM 2424 N N . THR A 1 317 ? -10.219 -7.105 -2.662 1 83.19 317 THR A N 1
ATOM 2425 C CA . THR A 1 317 ? -11.516 -7.352 -3.281 1 83.19 317 THR A CA 1
ATOM 2426 C C . THR A 1 317 ? -11.547 -8.727 -3.945 1 83.19 317 THR A C 1
ATOM 2428 O O . THR A 1 317 ? -12.609 -9.344 -4.062 1 83.19 317 THR A O 1
ATOM 2431 N N . TYR A 1 318 ? -10.359 -9.203 -4.289 1 87.94 318 TYR A N 1
ATOM 2432 C CA . TYR A 1 318 ? -10.25 -10.43 -5.062 1 87.94 318 TYR A CA 1
ATOM 2433 C C . TYR A 1 318 ? -9.445 -11.484 -4.305 1 87.94 318 TYR A C 1
ATOM 2435 O O . TYR A 1 318 ? -8.516 -12.078 -4.855 1 87.94 318 TYR A O 1
ATOM 2443 N N . GLY A 1 319 ? -9.867 -11.727 -3.184 1 87.75 319 GLY A N 1
ATOM 2444 C CA . GLY A 1 319 ? -9.172 -12.695 -2.35 1 87.75 319 GLY A CA 1
ATOM 2445 C C . GLY A 1 319 ? -9.336 -14.125 -2.834 1 87.75 319 GLY A C 1
ATOM 2446 O O . GLY A 1 319 ? -9.906 -14.359 -3.898 1 87.75 319 GLY A O 1
ATOM 2447 N N . PRO A 1 320 ? -8.773 -15.039 -2.135 1 90.06 320 PRO A N 1
ATOM 2448 C CA . PRO A 1 320 ? -8.828 -16.453 -2.508 1 90.06 320 PRO A CA 1
ATOM 2449 C C . PRO A 1 320 ? -10.25 -17 -2.572 1 90.06 320 PRO A C 1
ATOM 2451 O O . PRO A 1 320 ? -11.18 -16.359 -2.078 1 90.06 320 PRO A O 1
ATOM 2454 N N . GLY A 1 321 ? -10.375 -18.094 -3.275 1 88.25 321 GLY A N 1
ATOM 2455 C CA . GLY A 1 321 ? -11.672 -18.75 -3.371 1 88.25 321 GLY A CA 1
ATOM 2456 C C . GLY A 1 321 ? -12.609 -18.062 -4.344 1 88.25 321 GLY A C 1
ATOM 2457 O O . GLY A 1 321 ? -12.227 -17.766 -5.477 1 88.25 321 GLY A O 1
ATOM 2458 N N . TRP A 1 322 ? -13.844 -17.984 -3.908 1 85.88 322 TRP A N 1
ATOM 2459 C CA . TRP A 1 322 ? -14.906 -17.422 -4.738 1 85.88 322 TRP A CA 1
ATOM 2460 C C . TRP A 1 322 ? -15.195 -15.977 -4.367 1 85.88 322 TRP A C 1
ATOM 2462 O O . TRP A 1 322 ? -16.359 -15.578 -4.234 1 85.88 322 TRP A O 1
ATOM 2472 N N . PHE A 1 323 ? -14.07 -15.227 -4.105 1 80.62 323 PHE A N 1
ATOM 2473 C CA . PHE A 1 323 ? -14.141 -13.852 -3.641 1 80.62 323 PHE A CA 1
ATOM 2474 C C . PHE A 1 323 ? -14.844 -13.766 -2.289 1 80.62 323 PHE A C 1
ATOM 2476 O O . PHE A 1 323 ? -15.484 -12.766 -1.978 1 80.62 323 PHE A O 1
ATOM 2483 N N . ASP A 1 324 ? -14.836 -14.828 -1.597 1 85.31 324 ASP A N 1
ATOM 2484 C CA . ASP A 1 324 ? -15.562 -14.891 -0.333 1 85.31 324 ASP A CA 1
ATOM 2485 C C . ASP A 1 324 ? -14.609 -15.086 0.842 1 85.31 324 ASP A C 1
ATOM 2487 O O . ASP A 1 324 ? -15.039 -15.414 1.95 1 85.31 324 ASP A O 1
ATOM 2491 N N . THR A 1 325 ? -13.391 -15.07 0.516 1 88.81 325 THR A N 1
ATOM 2492 C CA . THR A 1 325 ? -12.344 -15.109 1.532 1 88.81 325 THR A CA 1
ATOM 2493 C C . THR A 1 325 ? -11.562 -13.805 1.554 1 88.81 325 THR A C 1
ATOM 2495 O O . THR A 1 325 ? -10.539 -13.672 0.879 1 88.81 325 THR A O 1
ATOM 2498 N N . PRO A 1 326 ? -12.008 -12.938 2.311 1 85.94 326 PRO A N 1
ATOM 2499 C CA . PRO A 1 326 ? -11.414 -11.602 2.279 1 85.94 326 PRO A CA 1
ATOM 2500 C C . PRO A 1 326 ? -10.016 -11.57 2.9 1 85.94 326 PRO A C 1
ATOM 2502 O O . PRO A 1 326 ? -9.82 -12.062 4.016 1 85.94 326 PRO A O 1
ATOM 2505 N N . LEU A 1 327 ? -9.133 -11.039 2.186 1 88.5 327 LEU A N 1
ATOM 2506 C CA . LEU A 1 327 ? -7.793 -10.812 2.701 1 88.5 327 LEU A CA 1
ATOM 2507 C C . LEU A 1 327 ? -7.566 -9.328 2.99 1 88.5 327 LEU A C 1
ATOM 2509 O O . LEU A 1 327 ? -6.488 -8.938 3.436 1 88.5 327 LEU A O 1
ATOM 2513 N N . ASP A 1 328 ? -8.672 -8.586 2.748 1 80.06 328 ASP A N 1
ATOM 2514 C CA . ASP A 1 328 ? -8.57 -7.137 2.9 1 80.06 328 ASP A CA 1
ATOM 2515 C C . ASP A 1 328 ? -8.211 -6.758 4.336 1 80.06 328 ASP A C 1
ATOM 2517 O O . ASP A 1 328 ? -8.82 -7.254 5.285 1 80.06 328 ASP A O 1
ATOM 2521 N N . GLY A 1 329 ? -7.145 -6.184 4.574 1 83.31 329 GLY A N 1
ATOM 2522 C CA . GLY A 1 329 ? -6.664 -5.789 5.887 1 83.31 329 GLY A CA 1
ATOM 2523 C C . GLY A 1 329 ? -5.152 -5.848 6.008 1 83.31 329 GLY A C 1
ATOM 2524 O O . GLY A 1 329 ? -4.434 -5.312 5.164 1 83.31 329 GLY A O 1
ATOM 2525 N N . PRO A 1 330 ? -4.836 -6.531 7.051 1 87 330 PRO A N 1
ATOM 2526 C CA . PRO A 1 330 ? -3.398 -6.508 7.328 1 87 330 PRO A CA 1
ATOM 2527 C C . PRO A 1 330 ? -2.58 -7.23 6.258 1 87 330 PRO A C 1
ATOM 2529 O O . PRO A 1 330 ? -1.456 -6.82 5.957 1 87 330 PRO A O 1
ATOM 2532 N N . VAL A 1 331 ? -3.123 -8.234 5.656 1 93.5 331 VAL A N 1
ATOM 2533 C CA . VAL A 1 331 ? -2.393 -9.031 4.68 1 93.5 331 VAL A CA 1
ATOM 2534 C C . VAL A 1 331 ? -2.104 -8.195 3.436 1 93.5 331 VAL A C 1
ATOM 2536 O O . VAL A 1 331 ? -0.945 -8.031 3.045 1 93.5 331 VAL A O 1
ATOM 2539 N N . THR A 1 332 ? -3.092 -7.605 2.967 1 91.69 332 THR A N 1
ATOM 2540 C CA . THR A 1 332 ? -2.961 -6.898 1.698 1 91.69 332 THR A CA 1
ATOM 2541 C C . THR A 1 332 ? -2.111 -5.645 1.862 1 91.69 332 THR A C 1
ATOM 2543 O O . THR A 1 332 ? -1.248 -5.355 1.029 1 91.69 332 THR A O 1
ATOM 2546 N N . TYR A 1 333 ? -2.309 -4.938 2.914 1 93.06 333 TYR A N 1
ATOM 2547 C CA . TYR A 1 333 ? -1.571 -3.693 3.098 1 93.06 333 TYR A CA 1
ATOM 2548 C C . TYR A 1 333 ? -0.102 -3.969 3.391 1 93.06 333 TYR A C 1
ATOM 2550 O O . TYR A 1 333 ? 0.775 -3.217 2.957 1 93.06 333 TYR A O 1
ATOM 2558 N N . THR A 1 334 ? 0.182 -5 4.098 1 95.94 334 THR A N 1
ATOM 2559 C CA . THR A 1 334 ? 1.57 -5.379 4.336 1 95.94 334 THR A CA 1
ATOM 2560 C C . THR A 1 334 ? 2.23 -5.855 3.045 1 95.94 334 THR A C 1
ATOM 2562 O O . THR A 1 334 ? 3.391 -5.531 2.779 1 95.94 334 THR A O 1
ATOM 2565 N N . ALA A 1 335 ? 1.464 -6.605 2.268 1 96.75 335 ALA A N 1
ATOM 2566 C CA . ALA A 1 335 ? 1.981 -7.055 0.978 1 96.75 335 ALA A CA 1
ATOM 2567 C C . ALA A 1 335 ? 2.289 -5.871 0.067 1 96.75 335 ALA A C 1
ATOM 2569 O O . ALA A 1 335 ? 3.338 -5.836 -0.582 1 96.75 335 ALA A O 1
ATOM 2570 N N . LEU A 1 336 ? 1.42 -4.926 0.07 1 95.62 336 LEU A N 1
ATOM 2571 C CA . LEU A 1 336 ? 1.611 -3.738 -0.754 1 95.62 336 LEU A CA 1
ATOM 2572 C C . LEU A 1 336 ? 2.816 -2.934 -0.277 1 95.62 336 LEU A C 1
ATOM 2574 O O . LEU A 1 336 ? 3.533 -2.342 -1.087 1 95.62 336 LEU A O 1
ATOM 2578 N N . PHE A 1 337 ? 3.016 -2.92 1.011 1 95.94 337 PHE A N 1
ATOM 2579 C CA . PHE A 1 337 ? 4.164 -2.23 1.583 1 95.94 337 PHE A CA 1
ATOM 2580 C C . PHE A 1 337 ? 5.469 -2.818 1.053 1 95.94 337 PHE A C 1
ATOM 2582 O O . PHE A 1 337 ? 6.32 -2.088 0.544 1 95.94 337 PHE A O 1
ATOM 2589 N N . VAL A 1 338 ? 5.605 -4.121 1.102 1 97.44 338 VAL A N 1
ATOM 2590 C CA . VAL A 1 338 ? 6.84 -4.781 0.698 1 97.44 338 VAL A CA 1
ATOM 2591 C C . VAL A 1 338 ? 7.008 -4.688 -0.817 1 97.44 338 VAL A C 1
ATOM 2593 O O . VAL A 1 338 ? 8.109 -4.441 -1.312 1 97.44 338 VAL A O 1
ATOM 2596 N N . PHE A 1 339 ? 5.922 -4.855 -1.537 1 97.94 339 PHE A N 1
ATOM 2597 C CA . PHE A 1 339 ? 5.973 -4.758 -2.99 1 97.94 339 PHE A CA 1
ATOM 2598 C C . PHE A 1 339 ? 6.383 -3.355 -3.426 1 97.94 339 PHE A C 1
ATOM 2600 O O . PHE A 1 339 ? 7.23 -3.197 -4.309 1 97.94 339 PHE A O 1
ATOM 2607 N N . SER A 1 340 ? 5.758 -2.367 -2.807 1 97.81 340 SER A N 1
ATOM 2608 C CA . SER A 1 340 ? 6.055 -0.979 -3.143 1 97.81 340 SER A CA 1
ATOM 2609 C C . SER A 1 340 ? 7.516 -0.64 -2.855 1 97.81 340 SER A C 1
ATOM 2611 O O . SER A 1 340 ? 8.156 0.07 -3.631 1 97.81 340 SER A O 1
ATOM 2613 N N . GLY A 1 341 ? 8 -1.111 -1.729 1 97.31 341 GLY A N 1
ATOM 2614 C CA . GLY A 1 341 ? 9.414 -0.931 -1.426 1 97.31 341 GLY A CA 1
ATOM 2615 C C . GLY A 1 341 ? 10.328 -1.531 -2.475 1 97.31 341 GLY A C 1
ATOM 2616 O O . GLY A 1 341 ? 11.305 -0.9 -2.887 1 97.31 341 GLY A O 1
ATOM 2617 N N . ALA A 1 342 ? 9.969 -2.713 -2.912 1 97.25 342 ALA A N 1
ATOM 2618 C CA . ALA A 1 342 ? 10.781 -3.389 -3.922 1 97.25 342 ALA A CA 1
ATOM 2619 C C . ALA A 1 342 ? 10.695 -2.67 -5.266 1 97.25 342 ALA A C 1
ATOM 2621 O O . ALA A 1 342 ? 11.703 -2.508 -5.957 1 97.25 342 ALA A O 1
ATOM 2622 N N . LEU A 1 343 ? 9.477 -2.293 -5.598 1 97.56 343 LEU A N 1
ATOM 2623 C CA . LEU A 1 343 ? 9.297 -1.566 -6.848 1 97.56 343 LEU A CA 1
ATOM 2624 C C . LEU A 1 343 ? 10.109 -0.274 -6.848 1 97.56 343 LEU A C 1
ATOM 2626 O O . LEU A 1 343 ? 10.773 0.045 -7.836 1 97.56 343 LEU A O 1
ATOM 2630 N N . MET A 1 344 ? 10.102 0.42 -5.746 1 96.38 344 MET A N 1
ATOM 2631 C CA . MET A 1 344 ? 10.859 1.666 -5.633 1 96.38 344 MET A CA 1
ATOM 2632 C C . MET A 1 344 ? 12.359 1.405 -5.715 1 96.38 344 MET A C 1
ATOM 2634 O O . MET A 1 344 ? 13.094 2.188 -6.32 1 96.38 344 MET A O 1
ATOM 2638 N N . ALA A 1 345 ? 12.766 0.342 -5.113 1 93.75 345 ALA A N 1
ATOM 2639 C CA . ALA A 1 345 ? 14.18 -0.027 -5.199 1 93.75 345 ALA A CA 1
ATOM 2640 C C . ALA A 1 345 ? 14.586 -0.298 -6.648 1 93.75 345 ALA A C 1
ATOM 2642 O O . ALA A 1 345 ? 15.688 0.063 -7.066 1 93.75 345 ALA A O 1
ATOM 2643 N N . GLY A 1 346 ? 13.648 -0.932 -7.371 1 94.5 346 GLY A N 1
ATOM 2644 C CA . GLY A 1 346 ? 13.922 -1.222 -8.766 1 94.5 346 GLY A CA 1
ATOM 2645 C C . GLY A 1 346 ? 13.945 0.018 -9.641 1 94.5 346 GLY A C 1
ATOM 2646 O O . GLY A 1 346 ? 14.562 0.02 -10.711 1 94.5 346 GLY A O 1
ATOM 2647 N N . LEU A 1 347 ? 13.406 1.089 -9.156 1 94.25 347 LEU A N 1
ATOM 2648 C CA . LEU A 1 347 ? 13.266 2.309 -9.945 1 94.25 347 LEU A CA 1
ATOM 2649 C C . LEU A 1 347 ? 14.391 3.287 -9.633 1 94.25 347 LEU A C 1
ATOM 2651 O O . LEU A 1 347 ? 14.375 4.434 -10.094 1 94.25 347 LEU A O 1
ATOM 2655 N N . ARG A 1 348 ? 15.297 2.9 -8.891 1 89.62 348 ARG A N 1
ATOM 2656 C CA . ARG A 1 348 ? 16.359 3.781 -8.414 1 89.62 348 ARG A CA 1
ATOM 2657 C C . ARG A 1 348 ? 17.188 4.324 -9.578 1 89.62 348 ARG A C 1
ATOM 2659 O O . ARG A 1 348 ? 17.453 5.523 -9.648 1 89.62 348 ARG A O 1
ATOM 2666 N N . SER A 1 349 ? 17.688 3.467 -10.438 1 86.75 349 SER A N 1
ATOM 2667 C CA . SER A 1 349 ? 18.516 3.852 -11.57 1 86.75 349 SER A CA 1
ATOM 2668 C C . SER A 1 349 ? 18.422 2.826 -12.695 1 86.75 349 SER A C 1
ATOM 2670 O O . SER A 1 349 ? 18.016 1.688 -12.469 1 86.75 349 SER A O 1
ATOM 2672 N N . GLY A 1 350 ? 18.688 3.4 -13.852 1 87.5 350 GLY A N 1
ATOM 2673 C CA . GLY A 1 350 ? 18.703 2.439 -14.945 1 87.5 350 GLY A CA 1
ATOM 2674 C C . GLY A 1 350 ? 19.016 3.068 -16.297 1 87.5 350 GLY A C 1
ATOM 2675 O O . GLY A 1 350 ? 19.094 4.293 -16.406 1 87.5 350 GLY A O 1
ATOM 2676 N N . THR A 1 351 ? 19.266 2.244 -17.203 1 91.88 351 THR A N 1
ATOM 2677 C CA . THR A 1 351 ? 19.5 2.631 -18.594 1 91.88 351 THR A CA 1
ATOM 2678 C C . THR A 1 351 ? 18.188 2.617 -19.375 1 91.88 351 THR A C 1
ATOM 2680 O O . THR A 1 351 ? 17.141 2.199 -18.859 1 91.88 351 THR A O 1
ATOM 2683 N N . TRP A 1 352 ? 18.297 3.072 -20.578 1 94.88 352 TRP A N 1
ATOM 2684 C CA . TRP A 1 352 ? 17.109 3.07 -21.422 1 94.88 352 TRP A CA 1
ATOM 2685 C C . TRP A 1 352 ? 16.625 1.646 -21.688 1 94.88 352 TRP A C 1
ATOM 2687 O O . TRP A 1 352 ? 15.43 1.408 -21.844 1 94.88 352 TRP A O 1
ATOM 2697 N N . ARG A 1 353 ? 17.5 0.708 -21.656 1 96.19 353 ARG A N 1
ATOM 2698 C CA . ARG A 1 353 ? 17.125 -0.688 -21.859 1 96.19 353 ARG A CA 1
ATOM 2699 C C . ARG A 1 353 ? 16.234 -1.193 -20.719 1 96.19 353 ARG A C 1
ATOM 2701 O O . ARG A 1 353 ? 15.242 -1.882 -20.953 1 96.19 353 ARG A O 1
ATOM 2708 N N . LYS A 1 354 ? 16.656 -0.829 -19.531 1 95.56 354 LYS A N 1
ATOM 2709 C CA . LYS A 1 354 ? 15.859 -1.192 -18.359 1 95.56 354 LYS A CA 1
ATOM 2710 C C . LYS A 1 354 ? 14.453 -0.605 -18.438 1 95.56 354 LYS A C 1
ATOM 2712 O O . LYS A 1 354 ? 13.469 -1.319 -18.25 1 95.56 354 LYS A O 1
ATOM 2717 N N . TRP A 1 355 ? 14.422 0.633 -18.781 1 96.38 355 TRP A N 1
ATOM 2718 C CA . TRP A 1 355 ? 13.148 1.344 -18.766 1 96.38 355 TRP A CA 1
ATOM 2719 C C . TRP A 1 355 ? 12.234 0.837 -19.891 1 96.38 355 TRP A C 1
ATOM 2721 O O . TRP A 1 355 ? 11.039 0.65 -19.688 1 96.38 355 TRP A O 1
ATOM 2731 N N . LEU A 1 356 ? 12.781 0.571 -21.031 1 97.88 356 LEU A N 1
ATOM 2732 C CA . LEU A 1 356 ? 11.961 0.101 -22.141 1 97.88 356 LEU A CA 1
ATOM 2733 C C . LEU A 1 356 ? 11.469 -1.32 -21.891 1 97.88 356 LEU A C 1
ATOM 2735 O O . LEU A 1 356 ? 10.32 -1.646 -22.188 1 97.88 356 LEU A O 1
ATOM 2739 N N . SER A 1 357 ? 12.359 -2.16 -21.406 1 98.25 357 SER A N 1
ATOM 2740 C CA . SER A 1 357 ? 11.938 -3.523 -21.094 1 98.25 357 SER A CA 1
ATOM 2741 C C . SER A 1 357 ? 10.852 -3.539 -20.031 1 98.25 357 SER A C 1
ATOM 2743 O O . SER A 1 357 ? 9.859 -4.262 -20.156 1 98.25 357 SER A O 1
ATOM 2745 N N . ALA A 1 358 ? 11.055 -2.725 -19 1 97.56 358 ALA A N 1
ATOM 2746 C CA . ALA A 1 358 ? 10.062 -2.633 -17.938 1 97.56 358 ALA A CA 1
ATOM 2747 C C . ALA A 1 358 ? 8.742 -2.072 -18.453 1 97.56 358 ALA A C 1
ATOM 2749 O O . ALA A 1 358 ? 7.668 -2.502 -18.047 1 97.56 358 ALA A O 1
ATOM 2750 N N . THR A 1 359 ? 8.812 -1.111 -19.344 1 97.88 359 THR A N 1
ATOM 2751 C CA . THR A 1 359 ? 7.621 -0.493 -19.922 1 97.88 359 THR A CA 1
ATOM 2752 C C . THR A 1 359 ? 6.812 -1.513 -20.719 1 97.88 359 THR A C 1
ATOM 2754 O O . THR A 1 359 ? 5.582 -1.484 -20.703 1 97.88 359 THR A O 1
ATOM 2757 N N . VAL A 1 360 ? 7.465 -2.404 -21.312 1 98.62 360 VAL A N 1
ATOM 2758 C CA . VAL A 1 360 ? 6.781 -3.443 -22.078 1 98.62 360 VAL A CA 1
ATOM 2759 C C . VAL A 1 360 ? 5.953 -4.316 -21.125 1 98.62 360 VAL A C 1
ATOM 2761 O O . VAL A 1 360 ? 4.777 -4.574 -21.391 1 98.62 360 VAL A O 1
ATOM 2764 N N . ILE A 1 361 ? 6.586 -4.738 -20.062 1 98.69 361 ILE A N 1
ATOM 2765 C CA . ILE A 1 361 ? 5.906 -5.621 -19.125 1 98.69 361 ILE A CA 1
ATOM 2766 C C . ILE A 1 361 ? 4.785 -4.855 -18.422 1 98.69 361 ILE A C 1
ATOM 2768 O O . ILE A 1 361 ? 3.645 -5.328 -18.375 1 98.69 361 ILE A O 1
ATOM 2772 N N . LEU A 1 362 ? 5.105 -3.654 -17.922 1 97.81 362 LEU A N 1
ATOM 2773 C CA . LEU A 1 362 ? 4.109 -2.83 -17.25 1 97.81 362 LEU A CA 1
ATOM 2774 C C . LEU A 1 362 ? 2.986 -2.443 -18.203 1 97.81 362 LEU A C 1
ATOM 2776 O O . LEU A 1 362 ? 1.816 -2.404 -17.812 1 97.81 362 LEU A O 1
ATOM 2780 N N . GLY A 1 363 ? 3.357 -2.117 -19.375 1 97 363 GLY A N 1
ATOM 2781 C CA . GLY A 1 363 ? 2.371 -1.787 -20.391 1 97 363 GLY A CA 1
ATOM 2782 C C . GLY A 1 363 ? 1.412 -2.926 -20.688 1 97 363 GLY A C 1
ATOM 2783 O O . GLY A 1 363 ? 0.219 -2.699 -20.891 1 97 363 GLY A O 1
ATOM 2784 N N . ALA A 1 364 ? 1.934 -4.102 -20.688 1 97.31 364 ALA A N 1
ATOM 2785 C CA . ALA A 1 364 ? 1.074 -5.262 -20.906 1 97.31 364 ALA A CA 1
ATOM 2786 C C . ALA A 1 364 ? 0.135 -5.48 -19.719 1 97.31 364 ALA A C 1
ATOM 2788 O O . ALA A 1 364 ? -1.04 -5.805 -19.906 1 97.31 364 ALA A O 1
ATOM 2789 N N . MET A 1 365 ? 0.594 -5.32 -18.562 1 96.19 365 MET A N 1
ATOM 2790 C CA . MET A 1 365 ? -0.202 -5.516 -17.359 1 96.19 365 MET A CA 1
ATOM 2791 C C . MET A 1 365 ? -1.384 -4.551 -17.328 1 96.19 365 MET A C 1
ATOM 2793 O O . MET A 1 365 ? -2.482 -4.926 -16.906 1 96.19 365 MET A O 1
ATOM 2797 N N . GLY A 1 366 ? -1.137 -3.322 -17.719 1 93.69 366 GLY A N 1
ATOM 2798 C CA . GLY A 1 366 ? -2.203 -2.334 -17.734 1 93.69 366 GLY A CA 1
ATOM 2799 C C . GLY A 1 366 ? -2.898 -2.238 -19.078 1 93.69 366 GLY A C 1
ATOM 2800 O O . GLY A 1 366 ? -4.105 -1.999 -19.156 1 93.69 366 GLY A O 1
ATOM 2801 N N . GLY A 1 367 ? -2.195 -2.463 -20.125 1 93.06 367 GLY A N 1
ATOM 2802 C CA . GLY A 1 367 ? -2.688 -2.238 -21.484 1 93.06 367 GLY A CA 1
ATOM 2803 C C . GLY A 1 367 ? -3.639 -3.32 -21.953 1 93.06 367 GLY A C 1
ATOM 2804 O O . GLY A 1 367 ? -4.633 -3.029 -22.625 1 93.06 367 GLY A O 1
ATOM 2805 N N . ILE A 1 368 ? -3.367 -4.5 -21.609 1 91.38 368 ILE A N 1
ATOM 2806 C CA . ILE A 1 368 ? -4.199 -5.598 -22.094 1 91.38 368 ILE A CA 1
ATOM 2807 C C . ILE A 1 368 ? -5.605 -5.477 -21.516 1 91.38 368 ILE A C 1
ATOM 2809 O O . ILE A 1 368 ? -6.59 -5.441 -22.266 1 91.38 368 ILE A O 1
ATOM 2813 N N . PRO A 1 369 ? -5.711 -5.371 -20.172 1 91.31 369 PRO A N 1
ATOM 2814 C CA . PRO A 1 369 ? -7.062 -5.16 -19.656 1 91.31 369 PRO A CA 1
ATOM 2815 C C . PRO A 1 369 ? -7.715 -3.895 -20.203 1 91.31 369 PRO A C 1
ATOM 2817 O O . PRO A 1 369 ? -8.922 -3.879 -20.469 1 91.31 369 PRO A O 1
ATOM 2820 N N . LEU A 1 370 ? -6.922 -2.844 -20.391 1 90.69 370 LEU A N 1
ATOM 2821 C CA . LEU A 1 370 ? -7.441 -1.584 -20.922 1 90.69 370 LEU A CA 1
ATOM 2822 C C . LEU A 1 370 ? -8.047 -1.777 -22.297 1 90.69 370 LEU A C 1
ATOM 2824 O O . LEU A 1 370 ? -9.125 -1.255 -22.594 1 90.69 370 LEU A O 1
ATOM 2828 N N . VAL A 1 371 ? -7.402 -2.518 -23.125 1 87.81 371 VAL A N 1
ATOM 2829 C CA . VAL A 1 371 ? -7.887 -2.76 -24.484 1 87.81 371 VAL A CA 1
ATOM 2830 C C . VAL A 1 371 ? -9.219 -3.508 -24.422 1 87.81 371 VAL A C 1
ATOM 2832 O O . VAL A 1 371 ? -10.156 -3.174 -25.156 1 87.81 371 VAL A O 1
ATOM 2835 N N . PHE A 1 372 ? -9.336 -4.461 -23.578 1 87.19 372 PHE A N 1
ATOM 2836 C CA . PHE A 1 372 ? -10.578 -5.223 -23.453 1 87.19 372 PHE A CA 1
ATOM 2837 C C . PHE A 1 372 ? -11.703 -4.34 -22.938 1 87.19 372 PHE A C 1
ATOM 2839 O O . PHE A 1 372 ? -12.859 -4.504 -23.328 1 87.19 372 PHE A O 1
ATOM 2846 N N . ILE A 1 373 ? -11.336 -3.496 -22.062 1 87.25 373 ILE A N 1
ATOM 2847 C CA . ILE A 1 373 ? -12.336 -2.588 -21.5 1 87.25 373 ILE A CA 1
ATOM 2848 C C . ILE A 1 373 ? -12.773 -1.588 -22.578 1 87.25 373 ILE A C 1
ATOM 2850 O O . ILE A 1 373 ? -13.969 -1.322 -22.719 1 87.25 373 ILE A O 1
ATOM 2854 N N . LEU A 1 374 ? -11.852 -1.127 -23.328 1 87.12 374 LEU A N 1
ATOM 2855 C CA . LEU A 1 374 ? -12.156 -0.15 -24.375 1 87.12 374 LEU A CA 1
ATOM 2856 C C . LEU A 1 374 ? -12.938 -0.797 -25.516 1 87.12 374 LEU A C 1
ATOM 2858 O O . LEU A 1 374 ? -13.734 -0.132 -26.188 1 87.12 374 LEU A O 1
ATOM 2862 N N . LYS A 1 375 ? -12.828 -2.074 -25.641 1 86.06 375 LYS A N 1
ATOM 2863 C CA . LYS A 1 375 ? -13.555 -2.812 -26.672 1 86.06 375 LYS A CA 1
ATOM 2864 C C . LYS A 1 375 ? -14.953 -3.188 -26.188 1 86.06 375 LYS A C 1
ATOM 2866 O O . LYS A 1 375 ? -15.773 -3.691 -26.953 1 86.06 375 LYS A O 1
ATOM 2871 N N . GLY A 1 376 ? -15.195 -2.955 -24.906 1 80.38 376 GLY A N 1
ATOM 2872 C CA . GLY A 1 376 ? -16.516 -3.188 -24.375 1 80.38 376 GLY A CA 1
ATOM 2873 C C . GLY A 1 376 ? -16.719 -4.609 -23.875 1 80.38 376 GLY A C 1
ATOM 2874 O O . GLY A 1 376 ? -17.844 -4.992 -23.516 1 80.38 376 GLY A O 1
ATOM 2875 N N . THR A 1 377 ? -15.656 -5.355 -23.922 1 79.44 377 THR A N 1
ATOM 2876 C CA . THR A 1 377 ? -15.758 -6.727 -23.438 1 79.44 377 THR A CA 1
ATOM 2877 C C . THR A 1 377 ? -15.992 -6.742 -21.922 1 79.44 377 THR A C 1
ATOM 2879 O O . THR A 1 377 ? -16.734 -7.586 -21.422 1 79.44 377 THR A O 1
ATOM 2882 N N . PHE A 1 378 ? -15.289 -5.844 -21.344 1 82.12 378 PHE A N 1
ATOM 2883 C CA . PHE A 1 378 ? -15.422 -5.699 -19.906 1 82.12 378 PHE A CA 1
ATOM 2884 C C . PHE A 1 378 ? -15.773 -4.266 -19.531 1 82.12 378 PHE A C 1
ATOM 2886 O O . PHE A 1 378 ? -15.398 -3.324 -20.234 1 82.12 378 PHE A O 1
ATOM 2893 N N . ILE A 1 379 ? -16.5 -4.133 -18.484 1 74.31 379 ILE A N 1
ATOM 2894 C CA . ILE A 1 379 ? -16.938 -2.809 -18.062 1 74.31 379 ILE A CA 1
ATOM 2895 C C . ILE A 1 379 ? -15.812 -2.113 -17.297 1 74.31 379 ILE A C 1
ATOM 2897 O O . ILE A 1 379 ? -15.648 -0.894 -17.391 1 74.31 379 ILE A O 1
ATOM 2901 N N . GLY A 1 380 ? -15.023 -2.852 -16.609 1 75.88 380 GLY A N 1
ATOM 2902 C CA . GLY A 1 380 ? -13.938 -2.299 -15.812 1 75.88 380 GLY A CA 1
ATOM 2903 C C . GLY A 1 380 ? -12.977 -3.354 -15.305 1 75.88 380 GLY A C 1
ATOM 2904 O O . GLY A 1 380 ? -13.062 -4.52 -15.695 1 75.88 380 GLY A O 1
ATOM 2905 N N . PHE A 1 381 ? -11.961 -2.932 -14.562 1 72.62 381 PHE A N 1
ATOM 2906 C CA . PHE A 1 381 ? -10.93 -3.82 -14.031 1 72.62 381 PHE A CA 1
ATOM 2907 C C . PHE A 1 381 ? -11.547 -4.906 -13.164 1 72.62 381 PHE A C 1
ATOM 2909 O O . PHE A 1 381 ? -10.93 -5.949 -12.938 1 72.62 381 PHE A O 1
ATOM 2916 N N . GLY A 1 382 ? -12.727 -4.82 -12.828 1 70.38 382 GLY A N 1
ATOM 2917 C CA . GLY A 1 382 ? -13.352 -5.84 -12.008 1 70.38 382 GLY A CA 1
ATOM 2918 C C . GLY A 1 382 ? -13.672 -7.113 -12.766 1 70.38 382 GLY A C 1
ATOM 2919 O O . GLY A 1 382 ? -13.594 -8.211 -12.219 1 70.38 382 GLY A O 1
ATOM 2920 N N . ASP A 1 383 ? -13.719 -7.012 -14.023 1 78.06 383 ASP A N 1
ATOM 2921 C CA . ASP A 1 383 ? -14.086 -8.164 -14.844 1 78.06 383 ASP A CA 1
ATOM 2922 C C . ASP A 1 383 ? -12.836 -8.914 -15.312 1 78.06 383 ASP A C 1
ATOM 2924 O O . ASP A 1 383 ? -12.828 -10.148 -15.344 1 78.06 383 ASP A O 1
ATOM 2928 N N . TYR A 1 384 ? -11.906 -8.188 -15.664 1 85.69 384 TYR A N 1
ATOM 2929 C CA . TYR A 1 384 ? -10.609 -8.797 -15.922 1 85.69 384 TYR A CA 1
ATOM 2930 C C . TYR A 1 384 ? -9.797 -8.914 -14.633 1 85.69 384 TYR A C 1
ATOM 2932 O O . TYR A 1 384 ? -9.062 -7.992 -14.266 1 85.69 384 TYR A O 1
ATOM 2940 N N . GLN A 1 385 ? -9.875 -10 -14.062 1 90.31 385 GLN A N 1
ATOM 2941 C CA . GLN A 1 385 ? -9.383 -10.18 -12.695 1 90.31 385 GLN A CA 1
ATOM 2942 C C . GLN A 1 385 ? -7.875 -9.969 -12.617 1 90.31 385 GLN A C 1
ATOM 2944 O O . GLN A 1 385 ? -7.137 -10.391 -13.516 1 90.31 385 GLN A O 1
ATOM 2949 N N . PRO A 1 386 ? -7.41 -9.375 -11.555 1 92.81 386 PRO A N 1
ATOM 2950 C CA . PRO A 1 386 ? -5.988 -9.086 -11.375 1 92.81 386 PRO A CA 1
ATOM 2951 C C . PRO A 1 386 ? -5.125 -10.344 -11.344 1 92.81 386 PRO A C 1
ATOM 2953 O O . PRO A 1 386 ? -3.941 -10.297 -11.688 1 92.81 386 PRO A O 1
ATOM 2956 N N . ARG A 1 387 ? -5.668 -11.461 -10.961 1 91.88 387 ARG A N 1
ATOM 2957 C CA . ARG A 1 387 ? -4.895 -12.688 -10.836 1 91.88 387 ARG A CA 1
ATOM 2958 C C . ARG A 1 387 ? -4.285 -13.086 -12.18 1 91.88 387 ARG A C 1
ATOM 2960 O O . ARG A 1 387 ? -3.24 -13.742 -12.219 1 91.88 387 ARG A O 1
ATOM 2967 N N . TYR A 1 388 ? -4.871 -12.648 -13.312 1 93.12 388 TYR A N 1
ATOM 2968 C CA . TYR A 1 388 ? -4.379 -13 -14.633 1 93.12 388 TYR A CA 1
ATOM 2969 C C . TYR A 1 388 ? -3.084 -12.258 -14.953 1 93.12 388 TYR A C 1
ATOM 2971 O O . TYR A 1 388 ? -2.354 -12.633 -15.875 1 93.12 388 TYR A O 1
ATOM 2979 N N . MET A 1 389 ? -2.832 -11.289 -14.18 1 95.69 389 MET A N 1
ATOM 2980 C CA . MET A 1 389 ? -1.645 -10.484 -14.445 1 95.69 389 MET A CA 1
ATOM 2981 C C . MET A 1 389 ? -0.534 -10.805 -13.453 1 95.69 389 MET A C 1
ATOM 2983 O O . MET A 1 389 ? 0.596 -10.336 -13.609 1 95.69 389 MET A O 1
ATOM 2987 N N . ILE A 1 390 ? -0.73 -11.625 -12.492 1 96.62 390 ILE A N 1
ATOM 2988 C CA . ILE A 1 390 ? 0.245 -11.945 -11.453 1 96.62 390 ILE A CA 1
ATOM 2989 C C . ILE A 1 390 ? 1.512 -12.508 -12.094 1 96.62 390 ILE A C 1
ATOM 2991 O O . ILE A 1 390 ? 2.625 -12.172 -11.688 1 96.62 390 ILE A O 1
ATOM 2995 N N . PRO A 1 391 ? 1.437 -13.312 -13.141 1 98.06 391 PRO A N 1
ATOM 2996 C CA . PRO A 1 391 ? 2.654 -13.859 -13.742 1 98.06 391 PRO A CA 1
ATOM 2997 C C . PRO A 1 391 ? 3.615 -12.773 -14.219 1 98.06 391 PRO A C 1
ATOM 2999 O O . PRO A 1 391 ? 4.832 -12.953 -14.164 1 98.06 391 PRO A O 1
ATOM 3002 N N . LEU A 1 392 ? 3.078 -11.68 -14.625 1 98.56 392 LEU A N 1
ATOM 3003 C CA . LEU A 1 392 ? 3.908 -10.609 -15.172 1 98.56 392 LEU A CA 1
ATOM 3004 C C . LEU A 1 392 ? 4.543 -9.789 -14.055 1 98.56 392 LEU A C 1
ATOM 3006 O O . LEU A 1 392 ? 5.562 -9.133 -14.266 1 98.56 392 LEU A O 1
ATOM 3010 N N . LEU A 1 393 ? 3.943 -9.836 -12.914 1 98.25 393 LEU A N 1
ATOM 3011 C CA . LEU A 1 393 ? 4.402 -9.008 -11.805 1 98.25 393 LEU A CA 1
ATOM 3012 C C . LEU A 1 393 ? 5.832 -9.367 -11.406 1 98.25 393 LEU A C 1
ATOM 3014 O O . LEU A 1 393 ? 6.676 -8.484 -11.242 1 98.25 393 LEU A O 1
ATOM 3018 N N . GLY A 1 394 ? 6.074 -10.656 -11.242 1 98 394 GLY A N 1
ATOM 3019 C CA . GLY A 1 394 ? 7.418 -11.102 -10.922 1 98 394 GLY A CA 1
ATOM 3020 C C . GLY A 1 394 ? 8.43 -10.773 -12.008 1 98 394 GLY A C 1
ATOM 3021 O O . GLY A 1 394 ? 9.562 -10.391 -11.711 1 98 394 GLY A O 1
ATOM 3022 N N . VAL A 1 395 ? 8.039 -10.852 -13.227 1 98.81 395 VAL A N 1
ATOM 3023 C CA . VAL A 1 395 ? 8.914 -10.578 -14.367 1 98.81 395 VAL A CA 1
ATOM 3024 C C . VAL A 1 395 ? 9.297 -9.102 -14.375 1 98.81 395 VAL A C 1
ATOM 3026 O O . VAL A 1 395 ? 10.453 -8.758 -14.633 1 98.81 395 VAL A O 1
ATOM 3029 N N . LEU A 1 396 ? 8.312 -8.281 -14.062 1 98.75 396 LEU A N 1
ATOM 3030 C CA . LEU A 1 396 ? 8.562 -6.848 -14.016 1 98.75 396 LEU A CA 1
ATOM 3031 C C . LEU A 1 396 ? 9.688 -6.527 -13.031 1 98.75 396 LEU A C 1
ATOM 3033 O O . LEU A 1 396 ? 10.656 -5.852 -13.391 1 98.75 396 LEU A O 1
ATOM 3037 N N . LEU A 1 397 ? 9.555 -7.02 -11.852 1 98.12 397 LEU A N 1
ATOM 3038 C CA . LEU A 1 397 ? 10.562 -6.711 -10.836 1 98.12 397 LEU A CA 1
ATOM 3039 C C . LEU A 1 397 ? 11.906 -7.34 -11.195 1 98.12 397 LEU A C 1
ATOM 3041 O O . LEU A 1 397 ? 12.953 -6.746 -10.953 1 98.12 397 LEU A O 1
ATOM 3045 N N . PHE A 1 398 ? 11.898 -8.562 -11.75 1 97.81 398 PHE A N 1
ATOM 3046 C CA . PHE A 1 398 ? 13.133 -9.211 -12.172 1 97.81 398 PHE A CA 1
ATOM 3047 C C . PHE A 1 398 ? 13.906 -8.328 -13.148 1 97.81 398 PHE A C 1
ATOM 3049 O O . PHE A 1 398 ? 15.102 -8.086 -12.961 1 97.81 398 PHE A O 1
ATOM 3056 N N . LEU A 1 399 ? 13.203 -7.805 -14.117 1 97.81 399 LEU A N 1
ATOM 3057 C CA . LEU A 1 399 ? 13.859 -6.977 -15.125 1 97.81 399 LEU A CA 1
ATOM 3058 C C . LEU A 1 399 ? 14.328 -5.656 -14.516 1 97.81 399 LEU A C 1
ATOM 3060 O O . LEU A 1 399 ? 15.406 -5.164 -14.859 1 97.81 399 LEU A O 1
ATOM 3064 N N . LEU A 1 400 ? 13.555 -5.133 -13.617 1 96.69 400 LEU A N 1
ATOM 3065 C CA . LEU A 1 400 ? 13.938 -3.885 -12.969 1 96.69 400 LEU A CA 1
ATOM 3066 C C . LEU A 1 400 ? 15.203 -4.07 -12.133 1 96.69 400 LEU A C 1
ATOM 3068 O O . LEU A 1 400 ? 15.977 -3.127 -11.953 1 96.69 400 LEU A O 1
ATOM 3072 N N . PHE A 1 401 ? 15.43 -5.262 -11.695 1 95.19 401 PHE A N 1
ATOM 3073 C CA . PHE A 1 401 ? 16.562 -5.516 -10.812 1 95.19 401 PHE A CA 1
ATOM 3074 C C . PHE A 1 401 ? 17.781 -5.941 -11.609 1 95.19 401 PHE A C 1
ATOM 3076 O O . PHE A 1 401 ? 18.922 -5.652 -11.211 1 95.19 401 PHE A O 1
ATOM 3083 N N . VAL A 1 402 ? 17.562 -6.602 -12.688 1 93.88 402 VAL A N 1
ATOM 3084 C CA . VAL A 1 402 ? 18.703 -7.297 -13.289 1 93.88 402 VAL A CA 1
ATOM 3085 C C . VAL A 1 402 ? 19.25 -6.477 -14.453 1 93.88 402 VAL A C 1
ATOM 3087 O O . VAL A 1 402 ? 20.453 -6.512 -14.727 1 93.88 402 VAL A O 1
ATOM 3090 N N . VAL A 1 403 ? 18.375 -5.75 -15.141 1 93.81 403 VAL A N 1
ATOM 3091 C CA . VAL A 1 403 ? 18.797 -5.062 -16.359 1 93.81 403 VAL A CA 1
ATOM 3092 C C . VAL A 1 403 ? 19.578 -3.805 -15.984 1 93.81 403 VAL A C 1
ATOM 3094 O O . VAL A 1 403 ? 19.094 -2.955 -15.234 1 93.81 403 VAL A O 1
ATOM 3097 N N . GLY A 1 404 ? 20.703 -3.686 -16.484 1 77.75 404 GLY A N 1
ATOM 3098 C CA . GLY A 1 404 ? 21.531 -2.502 -16.312 1 77.75 404 GLY A CA 1
ATOM 3099 C C . GLY A 1 404 ? 22.016 -2.334 -14.883 1 77.75 404 GLY A C 1
ATOM 3100 O O . GLY A 1 404 ? 22.375 -1.229 -14.469 1 77.75 404 GLY A O 1
ATOM 3101 N N . ALA A 1 405 ? 21.828 -3.295 -14.156 1 67.75 405 ALA A N 1
ATOM 3102 C CA . ALA A 1 405 ? 22.094 -3.211 -12.719 1 67.75 405 ALA A CA 1
ATOM 3103 C C . ALA A 1 405 ? 23.562 -2.877 -12.461 1 67.75 405 ALA A C 1
ATOM 3105 O O . ALA A 1 405 ? 24.469 -3.621 -12.867 1 67.75 405 ALA A O 1
ATOM 3106 N N . GLN A 1 406 ? 23.719 -1.538 -12.32 1 55.56 406 GLN A N 1
ATOM 3107 C CA . GLN A 1 406 ? 25.031 -1.102 -11.859 1 55.56 406 GLN A CA 1
ATOM 3108 C C . GLN A 1 406 ? 25.25 -1.483 -10.398 1 55.56 406 GLN A C 1
ATOM 3110 O O . GLN A 1 406 ? 26.375 -1.8 -10 1 55.56 406 GLN A O 1
ATOM 3115 N N . GLN A 1 407 ? 24.125 -1.263 -9.648 1 57 407 GLN A N 1
ATOM 3116 C CA . GLN A 1 407 ? 24.219 -1.529 -8.219 1 57 407 GLN A CA 1
ATOM 3117 C C . GLN A 1 407 ? 23.766 -2.951 -7.891 1 57 407 GLN A C 1
ATOM 3119 O O . GLN A 1 407 ? 22.719 -3.398 -8.359 1 57 407 GLN A O 1
ATOM 3124 N N . LYS A 1 408 ? 24.578 -3.691 -7.34 1 61.59 408 LYS A N 1
ATOM 3125 C CA . LYS A 1 408 ? 24.312 -5.105 -7.09 1 61.59 408 LYS A CA 1
ATOM 3126 C C . LYS A 1 408 ? 23.359 -5.289 -5.91 1 61.59 408 LYS A C 1
ATOM 3128 O O . LYS A 1 408 ? 22.609 -6.266 -5.855 1 61.59 408 LYS A O 1
ATOM 3133 N N . ARG A 1 409 ? 23.281 -4.227 -4.973 1 82.81 409 ARG A N 1
ATOM 3134 C CA . ARG A 1 409 ? 22.469 -4.5 -3.793 1 82.81 409 ARG A CA 1
ATOM 3135 C C . ARG A 1 409 ? 21.094 -3.842 -3.908 1 82.81 409 ARG A C 1
ATOM 3137 O O . ARG A 1 409 ? 21 -2.613 -3.932 1 82.81 409 ARG A O 1
ATOM 3144 N N . ILE A 1 410 ? 20.156 -4.695 -3.996 1 90.88 410 ILE A N 1
ATOM 3145 C CA . ILE A 1 410 ? 18.781 -4.223 -4.109 1 90.88 410 ILE A CA 1
ATOM 3146 C C . ILE A 1 410 ? 18.297 -3.705 -2.756 1 90.88 410 ILE A C 1
ATOM 3148 O O . ILE A 1 410 ? 17.812 -2.578 -2.652 1 90.88 410 ILE A O 1
ATOM 3152 N N . PHE A 1 411 ? 18.469 -4.48 -1.724 1 92.19 411 PHE A N 1
ATOM 3153 C CA . PHE A 1 411 ? 18.109 -4.152 -0.35 1 92.19 411 PHE A CA 1
ATOM 3154 C C . PHE A 1 411 ? 19.281 -4.371 0.589 1 92.19 411 PHE A C 1
ATOM 3156 O O . PHE A 1 411 ? 20.062 -5.316 0.417 1 92.19 411 PHE A O 1
ATOM 3163 N N . ASP A 1 412 ? 19.375 -3.502 1.568 1 90.31 412 ASP A N 1
ATOM 3164 C CA . ASP A 1 412 ? 20.297 -3.738 2.676 1 90.31 412 ASP A CA 1
ATOM 3165 C C . ASP A 1 412 ? 19.688 -4.691 3.703 1 90.31 412 ASP A C 1
ATOM 3167 O O . ASP A 1 412 ? 18.516 -5.047 3.605 1 90.31 412 ASP A O 1
ATOM 3171 N N . LEU A 1 413 ? 20.469 -5.148 4.609 1 90.69 413 LEU A N 1
ATOM 3172 C CA . LEU A 1 413 ? 20.094 -6.223 5.523 1 90.69 413 LEU A CA 1
ATOM 3173 C C . LEU A 1 413 ? 18.844 -5.855 6.305 1 90.69 413 LEU A C 1
ATOM 3175 O O . LEU A 1 413 ? 17.906 -6.656 6.402 1 90.69 413 LEU A O 1
ATOM 3179 N N . PRO A 1 414 ? 18.734 -4.613 6.922 1 92 414 PRO A N 1
ATOM 3180 C CA . PRO A 1 414 ? 17.5 -4.305 7.648 1 92 414 PRO A CA 1
ATOM 3181 C C . PRO A 1 414 ? 16.266 -4.387 6.77 1 92 414 PRO A C 1
ATOM 3183 O O . PRO A 1 414 ? 15.211 -4.855 7.219 1 92 414 PRO A O 1
ATOM 3186 N N . GLN A 1 415 ? 16.391 -3.938 5.562 1 95.31 415 GLN A N 1
ATOM 3187 C CA . GLN A 1 415 ? 15.266 -4.02 4.629 1 95.31 415 GLN A CA 1
ATOM 3188 C C . GLN A 1 415 ? 14.898 -5.473 4.34 1 95.31 415 GLN A C 1
ATOM 3190 O O . GLN A 1 415 ? 13.719 -5.824 4.305 1 95.31 415 GLN A O 1
ATOM 3195 N N . LEU A 1 416 ? 15.906 -6.309 4.141 1 95.56 416 LEU A N 1
ATOM 3196 C CA . LEU A 1 416 ? 15.664 -7.719 3.855 1 95.56 416 LEU A CA 1
ATOM 3197 C C . LEU A 1 416 ? 14.977 -8.398 5.031 1 95.56 416 LEU A C 1
ATOM 3199 O O . LEU A 1 416 ? 14.086 -9.227 4.84 1 95.56 416 LEU A O 1
ATOM 3203 N N . ILE A 1 417 ? 15.383 -8.055 6.184 1 95.56 417 ILE A N 1
ATOM 3204 C CA . ILE A 1 417 ? 14.781 -8.633 7.379 1 95.56 417 ILE A CA 1
ATOM 3205 C C . ILE A 1 417 ? 13.312 -8.234 7.473 1 95.56 417 ILE A C 1
ATOM 3207 O O . ILE A 1 417 ? 12.445 -9.07 7.727 1 95.56 417 ILE A O 1
ATOM 3211 N N . ILE A 1 418 ? 13.094 -7.016 7.23 1 96.06 418 ILE A N 1
ATOM 3212 C CA . ILE A 1 418 ? 11.719 -6.527 7.309 1 96.06 418 ILE A CA 1
ATOM 3213 C C . ILE A 1 418 ? 10.875 -7.207 6.234 1 96.06 418 ILE A C 1
ATOM 3215 O O . ILE A 1 418 ? 9.734 -7.602 6.496 1 96.06 418 ILE A O 1
ATOM 3219 N N . VAL A 1 419 ? 11.414 -7.309 5.066 1 97.38 419 VAL A N 1
ATOM 3220 C CA . VAL A 1 419 ? 10.711 -7.996 3.988 1 97.38 419 VAL A CA 1
ATOM 3221 C C . VAL A 1 419 ? 10.453 -9.445 4.387 1 97.38 419 VAL A C 1
ATOM 3223 O O . VAL A 1 419 ? 9.336 -9.945 4.238 1 97.38 419 VAL A O 1
ATOM 3226 N N . GLY A 1 420 ? 11.477 -10.125 4.922 1 97.56 420 GLY A N 1
ATOM 3227 C CA . GLY A 1 420 ? 11.328 -11.516 5.324 1 97.56 420 GLY A CA 1
ATOM 3228 C C . GLY A 1 420 ? 10.273 -11.711 6.398 1 97.56 420 GLY A C 1
ATOM 3229 O O . GLY A 1 420 ? 9.43 -12.609 6.285 1 97.56 420 GLY A O 1
ATOM 3230 N N . VAL A 1 421 ? 10.258 -10.852 7.348 1 96.81 421 VAL A N 1
ATOM 3231 C CA . VAL A 1 421 ? 9.305 -10.953 8.445 1 96.81 421 VAL A CA 1
ATOM 3232 C C . VAL A 1 421 ? 7.895 -10.648 7.93 1 96.81 421 VAL A C 1
ATOM 3234 O O . VAL A 1 421 ? 6.949 -11.375 8.227 1 96.81 421 VAL A O 1
ATOM 3237 N N . ALA A 1 422 ? 7.816 -9.617 7.176 1 97.19 422 ALA A N 1
ATOM 3238 C CA . ALA A 1 422 ? 6.512 -9.203 6.664 1 97.19 422 ALA A CA 1
ATOM 3239 C C . ALA A 1 422 ? 5.883 -10.297 5.809 1 97.19 422 ALA A C 1
ATOM 3241 O O . ALA A 1 422 ? 4.723 -10.656 6.008 1 97.19 422 ALA A O 1
ATOM 3242 N N . VAL A 1 423 ? 6.656 -10.852 4.895 1 97.94 423 VAL A N 1
ATOM 3243 C CA . VAL A 1 423 ? 6.117 -11.852 3.98 1 97.94 423 VAL A CA 1
ATOM 3244 C C . VAL A 1 423 ? 5.77 -13.125 4.75 1 97.94 423 VAL A C 1
ATOM 3246 O O . VAL A 1 423 ? 4.785 -13.797 4.441 1 97.94 423 VAL A O 1
ATOM 3249 N N . SER A 1 424 ? 6.543 -13.453 5.734 1 97.88 424 SER A N 1
ATOM 3250 C CA . SER A 1 424 ? 6.254 -14.625 6.551 1 97.88 424 SER A CA 1
ATOM 3251 C C . SER A 1 424 ? 4.957 -14.438 7.34 1 97.88 424 SER A C 1
ATOM 3253 O O . SER A 1 424 ? 4.133 -15.352 7.406 1 97.88 424 SER A O 1
ATOM 3255 N N . VAL A 1 425 ? 4.785 -13.312 7.84 1 95.88 425 VAL A N 1
ATOM 3256 C CA . VAL A 1 425 ? 3.6 -13.023 8.641 1 95.88 425 VAL A CA 1
ATOM 3257 C C . VAL A 1 425 ? 2.359 -13.039 7.75 1 95.88 425 VAL A C 1
ATOM 3259 O O . VAL A 1 425 ? 1.344 -13.648 8.102 1 95.88 425 VAL A O 1
ATOM 3262 N N . ILE A 1 426 ? 2.465 -12.406 6.609 1 96.25 426 ILE A N 1
ATOM 3263 C CA . ILE A 1 426 ? 1.271 -12.305 5.777 1 96.25 426 ILE A CA 1
ATOM 3264 C C . ILE A 1 426 ? 0.94 -13.68 5.188 1 96.25 426 ILE A C 1
ATOM 3266 O O . ILE A 1 426 ? -0.231 -14.008 5 1 96.25 426 ILE A O 1
ATOM 3270 N N . ASN A 1 427 ? 1.961 -14.438 4.875 1 97.56 427 ASN A N 1
ATOM 3271 C CA . ASN A 1 427 ? 1.687 -15.812 4.461 1 97.56 427 ASN A CA 1
ATOM 3272 C C . ASN A 1 427 ? 0.941 -16.578 5.547 1 97.56 427 ASN A C 1
ATOM 3274 O O . ASN A 1 427 ? -0.021 -17.297 5.258 1 97.56 427 ASN A O 1
ATOM 3278 N N . SER A 1 428 ? 1.369 -16.422 6.727 1 96.44 428 SER A N 1
ATOM 3279 C CA . SER A 1 428 ? 0.767 -17.125 7.855 1 96.44 428 SER A CA 1
ATOM 3280 C C . SER A 1 428 ? -0.678 -16.688 8.07 1 96.44 428 SER A C 1
ATOM 3282 O O . SER A 1 428 ? -1.566 -17.531 8.242 1 96.44 428 SER A O 1
ATOM 3284 N N . ILE A 1 429 ? -0.918 -15.453 8.047 1 94.44 429 ILE A N 1
ATOM 3285 C CA . ILE A 1 429 ? -2.258 -14.922 8.281 1 94.44 429 ILE A CA 1
ATOM 3286 C C . ILE A 1 429 ? -3.186 -15.344 7.141 1 94.44 429 ILE A C 1
ATOM 3288 O O . ILE A 1 429 ? -4.324 -15.75 7.379 1 94.44 429 ILE A O 1
ATOM 3292 N N . ALA A 1 430 ? -2.727 -15.18 5.965 1 96.12 430 ALA A N 1
ATOM 3293 C CA . ALA A 1 430 ? -3.549 -15.539 4.812 1 96.12 430 ALA A CA 1
ATOM 3294 C C . ALA A 1 430 ? -3.926 -17.016 4.852 1 96.12 430 ALA A C 1
ATOM 3296 O O . ALA A 1 430 ? -5.082 -17.375 4.613 1 96.12 430 ALA A O 1
ATOM 3297 N N . LEU A 1 431 ? -2.932 -17.828 5.133 1 96.25 431 LEU A N 1
ATOM 3298 C CA . LEU A 1 431 ? -3.199 -19.25 5.25 1 96.25 431 LEU A CA 1
ATOM 3299 C C . LEU A 1 431 ? -4.227 -19.531 6.344 1 96.25 431 LEU A C 1
ATOM 3301 O O . LEU A 1 431 ? -5.141 -20.328 6.156 1 96.25 431 LEU A O 1
ATOM 3305 N N . HIS A 1 432 ? -4.102 -18.891 7.441 1 93.38 432 HIS A N 1
ATOM 3306 C CA . HIS A 1 432 ? -5.039 -19.047 8.547 1 93.38 432 HIS A CA 1
ATOM 3307 C C . HIS A 1 432 ? -6.453 -18.656 8.125 1 93.38 432 HIS A C 1
ATOM 3309 O O . HIS A 1 432 ? -7.414 -19.359 8.445 1 93.38 432 HIS A O 1
ATOM 3315 N N . ILE A 1 433 ? -6.562 -17.594 7.453 1 91.38 433 ILE A N 1
ATOM 3316 C CA . ILE A 1 433 ? -7.859 -17.078 7.02 1 91.38 433 ILE A CA 1
ATOM 3317 C C . ILE A 1 433 ? -8.508 -18.078 6.059 1 91.38 433 ILE A C 1
ATOM 3319 O O . ILE A 1 433 ? -9.695 -18.375 6.168 1 91.38 433 ILE A O 1
ATOM 3323 N N . VAL A 1 434 ? -7.742 -18.547 5.137 1 92.81 434 VAL A N 1
ATOM 3324 C CA . VAL A 1 434 ? -8.273 -19.5 4.168 1 92.81 434 VAL A CA 1
ATOM 3325 C C . VAL A 1 434 ? -8.719 -20.766 4.887 1 92.81 434 VAL A C 1
ATOM 3327 O O . VAL A 1 434 ? -9.797 -21.297 4.609 1 92.81 434 VAL A O 1
ATOM 3330 N N . MET A 1 435 ? -7.934 -21.234 5.793 1 91.5 435 MET A N 1
ATOM 3331 C CA . MET A 1 435 ? -8.297 -22.422 6.551 1 91.5 435 MET A CA 1
ATOM 3332 C C . MET A 1 435 ? -9.547 -22.188 7.387 1 91.5 435 MET A C 1
ATOM 3334 O O . MET A 1 435 ? -10.445 -23.031 7.418 1 91.5 435 MET A O 1
ATOM 3338 N N . GLN A 1 436 ? -9.617 -21.094 7.977 1 89.56 436 GLN A N 1
ATOM 3339 C CA . GLN A 1 436 ? -10.797 -20.781 8.766 1 89.56 436 GLN A CA 1
ATOM 3340 C C . GLN A 1 436 ? -12.055 -20.766 7.898 1 89.56 436 GLN A C 1
ATOM 3342 O O . GLN A 1 436 ? -13.102 -21.281 8.305 1 89.56 436 GLN A O 1
ATOM 3347 N N . ARG A 1 437 ? -11.922 -20.109 6.805 1 89.12 437 ARG A N 1
ATOM 3348 C CA . ARG A 1 437 ? -13.047 -20.016 5.879 1 89.12 437 ARG A CA 1
ATOM 3349 C C . ARG A 1 437 ? -13.68 -21.391 5.656 1 89.12 437 ARG A C 1
ATOM 3351 O O . ARG A 1 437 ? -14.906 -21.516 5.641 1 89.12 437 ARG A O 1
ATOM 3358 N N . TYR A 1 438 ? -12.906 -22.391 5.543 1 88.5 438 TYR A N 1
ATOM 3359 C CA . TYR A 1 438 ? -13.438 -23.672 5.121 1 88.5 438 TYR A CA 1
ATOM 3360 C C . TYR A 1 438 ? -13.617 -24.609 6.309 1 88.5 438 TYR A C 1
ATOM 3362 O O . TYR A 1 438 ? -14.344 -25.609 6.223 1 88.5 438 TYR A O 1
ATOM 3370 N N . ILE A 1 439 ? -13.047 -24.312 7.391 1 86.19 439 ILE A N 1
ATOM 3371 C CA . ILE A 1 439 ? -13.188 -25.172 8.555 1 86.19 439 ILE A CA 1
ATOM 3372 C C . ILE A 1 439 ? -14.406 -24.75 9.375 1 86.19 439 ILE A C 1
ATOM 3374 O O . ILE A 1 439 ? -15.195 -25.594 9.805 1 86.19 439 ILE A O 1
ATOM 3378 N N . SER A 1 440 ? -14.547 -23.469 9.586 1 82.88 440 SER A N 1
ATOM 3379 C CA . SER A 1 440 ? -15.617 -23.016 10.477 1 82.88 440 SER A CA 1
ATOM 3380 C C . SER A 1 440 ? -16.469 -21.938 9.828 1 82.88 440 SER A C 1
ATOM 3382 O O . SER A 1 440 ? -17.578 -21.656 10.273 1 82.88 440 SER A O 1
ATOM 3384 N N . GLY A 1 441 ? -15.961 -21.359 8.781 1 82.12 441 GLY A N 1
ATOM 3385 C CA . GLY A 1 441 ? -16.625 -20.156 8.289 1 82.12 441 GLY A CA 1
ATOM 3386 C C . GLY A 1 441 ? -16.328 -18.938 9.125 1 82.12 441 GLY A C 1
ATOM 3387 O O . GLY A 1 441 ? -15.633 -19.016 10.141 1 82.12 441 GLY A O 1
ATOM 3388 N N . PHE A 1 442 ? -16.828 -17.812 8.758 1 78.12 442 PHE A N 1
ATOM 3389 C CA . PHE A 1 442 ? -16.5 -16.578 9.453 1 78.12 442 PHE A CA 1
ATOM 3390 C C . PHE A 1 442 ? -17.594 -16.203 10.453 1 78.12 442 PHE A C 1
ATOM 3392 O O . PHE A 1 442 ? -17.5 -15.18 11.125 1 78.12 442 PHE A O 1
ATOM 3399 N N . LYS A 1 443 ? -18.641 -16.969 10.602 1 65.25 443 LYS A N 1
ATOM 3400 C CA . LYS A 1 443 ? -19.656 -16.797 11.641 1 65.25 443 LYS A CA 1
ATOM 3401 C C . LYS A 1 443 ? -19.672 -17.984 12.586 1 65.25 443 LYS A C 1
ATOM 3403 O O . LYS A 1 443 ? -20.141 -19.078 12.227 1 65.25 443 LYS A O 1
ATOM 3408 N N . PRO A 1 444 ? -19.375 -17.953 13.938 1 58.34 444 PRO A N 1
ATOM 3409 C CA . PRO A 1 444 ? -18.953 -16.75 14.656 1 58.34 444 PRO A CA 1
ATOM 3410 C C . PRO A 1 444 ? -17.594 -16.234 14.195 1 58.34 444 PRO A C 1
ATOM 3412 O O . PRO A 1 444 ? -16.797 -17 13.617 1 58.34 444 PRO A O 1
ATOM 3415 N N . PRO A 1 445 ? -17.422 -14.906 14.344 1 59.66 445 PRO A N 1
ATOM 3416 C CA . PRO A 1 445 ? -16.297 -14.242 13.695 1 59.66 445 PRO A CA 1
ATOM 3417 C C . PRO A 1 445 ? -14.977 -14.969 13.93 1 59.66 445 PRO A C 1
ATOM 3419 O O . PRO A 1 445 ? -14.234 -15.242 12.984 1 59.66 445 PRO A O 1
ATOM 3422 N N . HIS A 1 446 ? -13.953 -14.492 14.672 1 57.75 446 HIS A N 1
ATOM 3423 C CA . HIS A 1 446 ? -12.516 -14.727 14.625 1 57.75 446 HIS A CA 1
ATOM 3424 C C . HIS A 1 446 ? -12.094 -15.758 15.664 1 57.75 446 HIS A C 1
ATOM 3426 O O . HIS A 1 446 ? -12.008 -15.445 16.859 1 57.75 446 HIS A O 1
ATOM 3432 N N . LEU A 1 447 ? -12.117 -17.109 15.18 1 62.12 447 LEU A N 1
ATOM 3433 C CA . LEU A 1 447 ? -11.5 -18.062 16.094 1 62.12 447 LEU A CA 1
ATOM 3434 C C . LEU A 1 447 ? -10.039 -18.297 15.727 1 62.12 447 LEU A C 1
ATOM 3436 O O . LEU A 1 447 ? -9.719 -18.609 14.578 1 62.12 447 LEU A O 1
ATOM 3440 N N . PHE A 1 448 ? -9.07 -17.781 16.562 1 74.44 448 PHE A N 1
ATOM 3441 C CA . PHE A 1 448 ? -7.656 -18.062 16.344 1 74.44 448 PHE A CA 1
ATOM 3442 C C . PHE A 1 448 ? -7.387 -19.562 16.375 1 74.44 448 PHE A C 1
ATOM 3444 O O . PHE A 1 448 ? -6.594 -20.062 15.578 1 74.44 448 PHE A O 1
ATOM 3451 N N . ASN A 1 449 ? -8.195 -20.203 17.188 1 82.56 449 ASN A N 1
ATOM 3452 C CA . ASN A 1 449 ? -7.996 -21.641 17.281 1 82.56 449 ASN A CA 1
ATOM 3453 C C . ASN A 1 449 ? -8.828 -22.391 16.234 1 82.56 449 ASN A C 1
ATOM 3455 O O . ASN A 1 449 ? -10.023 -22.609 16.438 1 82.56 449 ASN A O 1
ATOM 3459 N N . LEU A 1 450 ? -8.195 -22.891 15.25 1 87.75 450 LEU A N 1
ATOM 3460 C CA . LEU A 1 450 ? -8.844 -23.562 14.133 1 87.75 450 LEU A CA 1
ATOM 3461 C C . LEU A 1 450 ? -9.328 -24.953 14.531 1 87.75 450 LEU A C 1
ATOM 3463 O O . LEU A 1 450 ? -10.117 -25.578 13.82 1 87.75 450 LEU A O 1
ATOM 3467 N N . ASN A 1 451 ? -8.898 -25.406 15.688 1 85.19 451 ASN A N 1
ATOM 3468 C CA . ASN A 1 451 ? -9.305 -26.719 16.156 1 85.19 451 ASN A CA 1
ATOM 3469 C C . ASN A 1 451 ? -10.688 -26.688 16.797 1 85.19 451 ASN A C 1
ATOM 3471 O O . ASN A 1 451 ? -11.297 -27.734 17.016 1 85.19 451 ASN A O 1
ATOM 3475 N N . ASN A 1 452 ? -11.039 -25.5 17.047 1 76.62 452 ASN A N 1
ATOM 3476 C CA . ASN A 1 452 ? -12.336 -25.375 17.688 1 76.62 452 ASN A CA 1
ATOM 3477 C C . ASN A 1 452 ? -13.477 -25.75 16.75 1 76.62 452 ASN A C 1
ATOM 3479 O O . ASN A 1 452 ? -13.609 -25.141 15.68 1 76.62 452 ASN A O 1
ATOM 3483 N N . ASN A 1 453 ? -14.211 -26.688 17.109 1 66.12 453 ASN A N 1
ATOM 3484 C CA . ASN A 1 453 ? -15.312 -27.188 16.297 1 66.12 453 ASN A CA 1
ATOM 3485 C C . ASN A 1 453 ? -14.844 -27.594 14.898 1 66.12 453 ASN A C 1
ATOM 3487 O O . ASN A 1 453 ? -15.391 -27.125 13.898 1 66.12 453 ASN A O 1
ATOM 3491 N N . MET A 1 454 ? -13.812 -28.328 14.984 1 67.12 454 MET A N 1
ATOM 3492 C CA . MET A 1 454 ? -13.086 -28.703 13.773 1 67.12 454 MET A CA 1
ATOM 3493 C C . MET A 1 454 ? -14 -29.469 12.812 1 67.12 454 MET A C 1
ATOM 3495 O O . MET A 1 454 ? -14.539 -30.516 13.172 1 67.12 454 MET A O 1
ATOM 3499 N N . GLU A 1 455 ? -14.344 -28.797 11.773 1 69.56 455 GLU A N 1
ATOM 3500 C CA . GLU A 1 455 ? -14.969 -29.453 10.633 1 69.56 455 GLU A CA 1
ATOM 3501 C C . GLU A 1 455 ? -14.039 -29.469 9.422 1 69.56 455 GLU A C 1
ATOM 3503 O O . GLU A 1 455 ? -14.117 -28.594 8.562 1 69.56 455 GLU A O 1
ATOM 3508 N N . TRP A 1 456 ? -13.117 -30.484 9.492 1 72 456 TRP A N 1
ATOM 3509 C CA . TRP A 1 456 ? -12.141 -30.609 8.414 1 72 456 TRP A CA 1
ATOM 3510 C C . TRP A 1 456 ? -12.742 -31.344 7.223 1 72 456 TRP A C 1
ATOM 3512 O O . TRP A 1 456 ? -13.43 -32.344 7.387 1 72 456 TRP A O 1
ATOM 3522 N N . TRP A 1 457 ? -12.461 -30.797 6.035 1 72.88 457 TRP A N 1
ATOM 3523 C 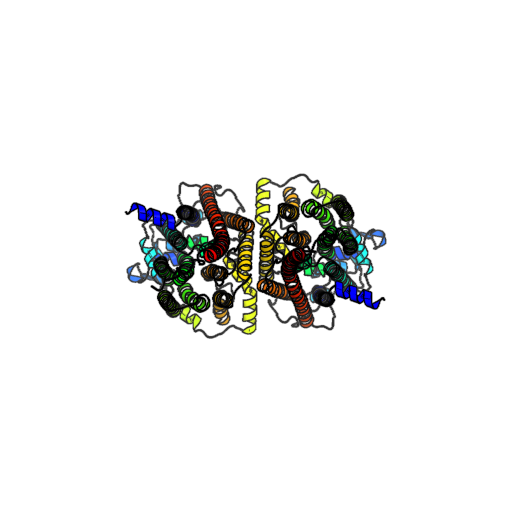CA . TRP A 1 457 ? -12.984 -31.438 4.832 1 72.88 457 TRP A CA 1
ATOM 3524 C C . TRP A 1 457 ? -12.195 -32.688 4.492 1 72.88 457 TRP A C 1
ATOM 3526 O O . TRP A 1 457 ? -12.703 -33.594 3.826 1 72.88 457 TRP A O 1
ATOM 3536 N N . TRP A 1 458 ? -11.016 -32.719 5.023 1 67.94 458 TRP A N 1
ATOM 3537 C CA . TRP A 1 458 ? -10.172 -33.875 4.742 1 67.94 458 TRP A CA 1
ATOM 3538 C C . TRP A 1 458 ? -9.93 -34.688 6.008 1 67.94 458 TRP A C 1
ATOM 3540 O O . TRP A 1 458 ? -9.68 -34.125 7.078 1 67.94 458 TRP A O 1
ATOM 3550 N N . ASN A 1 459 ? -10.203 -35.906 5.844 1 64.75 459 ASN A N 1
ATOM 3551 C CA . ASN A 1 459 ? -10.07 -36.812 6.977 1 64.75 459 ASN A CA 1
ATOM 3552 C C . ASN A 1 459 ? -8.602 -37.125 7.258 1 64.75 459 ASN A C 1
ATOM 3554 O O . ASN A 1 459 ? -8.141 -38.25 6.953 1 64.75 459 ASN A O 1
ATOM 3558 N N . ILE A 1 460 ? -7.902 -36.094 7.527 1 66.31 460 ILE A N 1
ATOM 3559 C CA . ILE A 1 460 ? -6.508 -36.344 7.883 1 66.31 460 ILE A CA 1
ATOM 3560 C C . ILE A 1 460 ? -6.336 -36.25 9.398 1 66.31 460 ILE A C 1
ATOM 3562 O O . ILE A 1 460 ? -7.035 -35.469 10.055 1 66.31 460 ILE A O 1
ATOM 3566 N N . ALA A 1 461 ? -5.484 -37.062 9.859 1 72 461 ALA A N 1
ATOM 3567 C CA . ALA A 1 461 ? -5.258 -37.188 11.297 1 72 461 ALA A CA 1
ATOM 3568 C C . ALA A 1 461 ? -4.539 -35.969 11.859 1 72 461 ALA A C 1
ATOM 3570 O O . ALA A 1 461 ? -4.344 -35.875 13.078 1 72 461 ALA A O 1
ATOM 3571 N N . ILE A 1 462 ? -4.254 -35.062 11.086 1 84.94 462 ILE A N 1
ATOM 3572 C CA . ILE A 1 462 ? -3.516 -33.906 11.586 1 84.94 462 ILE A CA 1
ATOM 3573 C C . ILE A 1 462 ? -4.477 -32.719 11.828 1 84.94 462 ILE A C 1
ATOM 3575 O O . ILE A 1 462 ? -5.293 -32.406 10.961 1 84.94 462 ILE A O 1
ATOM 3579 N N . ALA A 1 463 ? -4.355 -32.156 12.953 1 89 463 ALA A N 1
ATOM 3580 C CA . ALA A 1 463 ? -5.23 -31.062 13.344 1 89 463 ALA A CA 1
ATOM 3581 C C . ALA A 1 463 ? -4.953 -29.812 12.508 1 89 463 ALA A C 1
ATOM 3583 O O . ALA A 1 463 ? -3.812 -29.578 12.102 1 89 463 ALA A O 1
ATOM 3584 N N . PRO A 1 464 ? -5.957 -29.031 12.328 1 90 464 PRO A N 1
ATOM 3585 C CA . PRO A 1 464 ? -5.801 -27.828 11.5 1 90 464 PRO A CA 1
ATOM 3586 C C . PRO A 1 464 ? -4.738 -26.875 12.047 1 90 464 PRO A C 1
ATOM 3588 O O . PRO A 1 464 ? -3.949 -26.328 11.273 1 90 464 PRO A O 1
ATOM 3591 N N . MET A 1 465 ? -4.707 -26.703 13.32 1 91.75 465 MET A N 1
ATOM 3592 C CA . MET A 1 465 ? -3.707 -25.797 13.891 1 91.75 465 MET A CA 1
ATOM 3593 C C . MET A 1 465 ? -2.297 -26.312 13.617 1 91.75 465 MET A C 1
ATOM 3595 O O . MET A 1 465 ? -1.38 -25.516 13.398 1 91.75 465 MET A O 1
ATOM 3599 N N . THR A 1 466 ? -2.133 -27.594 13.695 1 93.44 466 THR A N 1
ATOM 3600 C CA . THR A 1 466 ? -0.83 -28.203 13.43 1 93.44 466 THR A CA 1
ATOM 3601 C C . THR A 1 466 ? -0.408 -27.969 11.984 1 93.44 466 THR A C 1
ATOM 3603 O O . THR A 1 466 ? 0.749 -27.641 11.711 1 93.44 466 THR A O 1
ATOM 3606 N N . VAL A 1 467 ? -1.312 -28.141 11.062 1 94.12 467 VAL A N 1
ATOM 3607 C CA . VAL A 1 467 ? -1.031 -27.891 9.656 1 94.12 467 VAL A CA 1
ATOM 3608 C C . VAL A 1 467 ? -0.621 -26.438 9.461 1 94.12 467 VAL A C 1
ATOM 3610 O O . VAL A 1 467 ? 0.373 -26.141 8.789 1 94.12 467 VAL A O 1
ATOM 3613 N N . TRP A 1 468 ? -1.351 -25.562 10.094 1 95.44 468 TRP A N 1
ATOM 3614 C CA . TRP A 1 468 ? -1.094 -24.141 9.969 1 95.44 468 TRP A CA 1
ATOM 3615 C C . TRP A 1 468 ? 0.291 -23.781 10.508 1 95.44 468 TRP A C 1
ATOM 3617 O O . TRP A 1 468 ? 1.053 -23.062 9.852 1 95.44 468 TRP A O 1
ATOM 3627 N N . VAL A 1 469 ? 0.618 -24.297 11.672 1 96.62 469 VAL A N 1
ATOM 3628 C CA . VAL A 1 469 ? 1.89 -23.984 12.32 1 96.62 469 VAL A CA 1
ATOM 3629 C C . VAL A 1 469 ? 3.043 -24.531 11.484 1 96.62 469 VAL A C 1
ATOM 3631 O O . VAL A 1 469 ? 4.016 -23.828 11.211 1 96.62 469 VAL A O 1
ATOM 3634 N N . LEU A 1 470 ? 2.939 -25.766 11.039 1 96.69 470 LEU A N 1
ATOM 3635 C CA . LEU A 1 470 ? 4.008 -26.391 10.273 1 96.69 470 LEU A CA 1
ATOM 3636 C C . LEU A 1 470 ? 4.227 -25.688 8.945 1 96.69 470 LEU A C 1
ATOM 3638 O O . LEU A 1 470 ? 5.367 -25.438 8.547 1 96.69 470 LEU A O 1
ATOM 3642 N N . ALA A 1 471 ? 3.174 -25.406 8.305 1 98 471 ALA A N 1
ATOM 3643 C CA . ALA A 1 471 ? 3.283 -24.703 7.02 1 98 471 ALA A CA 1
ATOM 3644 C C . ALA A 1 471 ? 3.859 -23.312 7.195 1 98 471 ALA A C 1
ATOM 3646 O O . ALA A 1 471 ? 4.707 -22.875 6.41 1 98 471 ALA A O 1
ATOM 3647 N N . SER A 1 472 ? 3.412 -22.609 8.234 1 98.06 472 SER A N 1
ATOM 3648 C CA . SER A 1 472 ? 3.885 -21.25 8.5 1 98.06 472 SER A CA 1
ATOM 3649 C C . SER A 1 472 ? 5.367 -21.25 8.859 1 98.06 472 SER A C 1
ATOM 3651 O O . SER A 1 472 ? 6.125 -20.406 8.359 1 98.06 472 SER A O 1
ATOM 3653 N N . VAL A 1 473 ? 5.73 -22.125 9.688 1 98.19 473 VAL A N 1
ATOM 3654 C CA . VAL A 1 473 ? 7.125 -22.219 10.109 1 98.19 473 VAL A CA 1
ATOM 3655 C C . VAL A 1 473 ? 8 -22.609 8.922 1 98.19 473 VAL A C 1
ATOM 3657 O O . VAL A 1 473 ? 9.094 -22.062 8.734 1 98.19 473 VAL A O 1
ATOM 3660 N N . SER A 1 474 ? 7.543 -23.562 8.141 1 98.31 474 SER A N 1
ATOM 3661 C CA . SER A 1 474 ? 8.281 -23.953 6.953 1 98.31 474 SER A CA 1
ATOM 3662 C C . SER A 1 474 ? 8.492 -22.781 6.008 1 98.31 474 SER A C 1
ATOM 3664 O O . SER A 1 474 ? 9.586 -22.578 5.484 1 98.31 474 SER A O 1
ATOM 3666 N N . PHE A 1 475 ? 7.473 -22.047 5.855 1 98.38 475 PHE A N 1
ATOM 3667 C CA . PHE A 1 475 ? 7.57 -20.891 4.984 1 98.38 475 PHE A CA 1
ATOM 3668 C C . PHE A 1 475 ? 8.57 -19.875 5.535 1 98.38 475 PHE A C 1
ATOM 3670 O O . PHE A 1 475 ? 9.406 -19.359 4.793 1 98.38 475 PHE A O 1
ATOM 3677 N N . ALA A 1 476 ? 8.461 -19.594 6.801 1 98.12 476 ALA A N 1
ATOM 3678 C CA . ALA A 1 476 ? 9.359 -18.656 7.445 1 98.12 476 ALA A CA 1
ATOM 3679 C C . ALA A 1 476 ? 10.812 -19.094 7.309 1 98.12 476 ALA A C 1
ATOM 3681 O O . ALA A 1 476 ? 11.703 -18.281 7.059 1 98.12 476 ALA A O 1
ATOM 3682 N N . ILE A 1 477 ? 11.016 -20.344 7.445 1 96.94 477 ILE A N 1
ATOM 3683 C CA . ILE A 1 477 ? 12.359 -20.891 7.301 1 96.94 477 ILE A CA 1
ATOM 3684 C C . ILE A 1 477 ? 12.852 -20.688 5.871 1 96.94 477 ILE A C 1
ATOM 3686 O O . ILE A 1 477 ? 13.977 -20.219 5.656 1 96.94 477 ILE A O 1
ATOM 3690 N N . GLY A 1 478 ? 12.023 -21.031 4.934 1 96.06 478 GLY A N 1
ATOM 3691 C CA . GLY A 1 478 ? 12.398 -20.812 3.547 1 96.06 478 GLY A CA 1
ATOM 3692 C C . GLY A 1 478 ? 12.742 -19.359 3.246 1 96.06 478 GLY A C 1
ATOM 3693 O O . GLY A 1 478 ? 13.75 -19.078 2.592 1 96.06 478 GLY A O 1
ATOM 3694 N N . VAL A 1 479 ? 11.969 -18.469 3.754 1 96.56 479 VAL A N 1
ATOM 3695 C CA . VAL A 1 479 ? 12.164 -17.047 3.523 1 96.56 479 VAL A CA 1
ATOM 3696 C C . VAL A 1 479 ? 13.445 -16.578 4.211 1 96.56 479 VAL A C 1
ATOM 3698 O O . VAL A 1 479 ? 14.219 -15.82 3.633 1 96.56 479 VAL A O 1
ATOM 3701 N N . MET A 1 480 ? 13.656 -17.047 5.426 1 94.62 480 MET A N 1
ATOM 3702 C CA . MET A 1 480 ? 14.844 -16.625 6.168 1 94.62 480 MET A CA 1
ATOM 3703 C C . MET A 1 480 ? 16.109 -17.125 5.48 1 94.62 480 MET A C 1
ATOM 3705 O O . MET A 1 480 ? 17.109 -16.391 5.406 1 94.62 480 MET A O 1
ATOM 3709 N N . VAL A 1 481 ? 16.047 -18.281 5.012 1 92 481 VAL A N 1
ATOM 3710 C CA . VAL A 1 481 ? 17.188 -18.797 4.266 1 92 481 VAL A CA 1
ATOM 3711 C C . VAL A 1 481 ? 17.375 -17.984 2.986 1 92 481 VAL A C 1
ATOM 3713 O O . VAL A 1 481 ? 18.516 -17.672 2.605 1 92 481 VAL A O 1
ATOM 3716 N N . GLY A 1 482 ? 16.266 -17.703 2.355 1 90.38 482 GLY A N 1
ATOM 3717 C CA . GLY A 1 482 ? 16.328 -16.844 1.185 1 90.38 482 GLY A CA 1
ATOM 3718 C C . GLY A 1 482 ? 16.953 -15.484 1.477 1 90.38 482 GLY A C 1
ATOM 3719 O O . GLY A 1 482 ? 17.781 -14.992 0.705 1 90.38 482 GLY A O 1
ATOM 3720 N N . VAL A 1 483 ? 16.609 -14.891 2.57 1 91.88 483 VAL A N 1
ATOM 3721 C CA . VAL A 1 483 ? 17.125 -13.586 2.982 1 91.88 483 VAL A CA 1
ATOM 3722 C C . VAL A 1 483 ? 18.641 -13.68 3.193 1 91.88 483 VAL A C 1
ATOM 3724 O O . VAL A 1 483 ? 19.391 -12.82 2.732 1 91.88 483 VAL A O 1
ATOM 3727 N N . VAL A 1 484 ? 19.047 -14.727 3.854 1 87.81 484 VAL A N 1
ATOM 3728 C CA . VAL A 1 484 ? 20.469 -14.938 4.102 1 87.81 484 VAL A CA 1
ATOM 3729 C C . VAL A 1 484 ? 21.203 -15.125 2.775 1 87.81 484 VAL A C 1
ATOM 3731 O O . VAL A 1 484 ? 22.281 -14.555 2.566 1 87.81 484 VAL A O 1
ATOM 3734 N N . PHE A 1 485 ? 20.578 -15.82 1.987 1 84.75 485 PHE A N 1
ATOM 3735 C CA . PHE A 1 485 ? 21.172 -16.094 0.684 1 84.75 485 PHE A CA 1
ATOM 3736 C C . PHE A 1 485 ? 21.328 -14.82 -0.127 1 84.75 485 PHE A C 1
ATOM 3738 O O . PHE A 1 485 ? 22.391 -14.57 -0.713 1 84.75 485 PHE A O 1
ATOM 3745 N N . ILE A 1 486 ? 20.328 -13.992 -0.157 1 87.56 486 ILE A N 1
ATOM 3746 C CA . ILE A 1 486 ? 20.344 -12.734 -0.892 1 87.56 486 ILE A CA 1
ATOM 3747 C C . ILE A 1 486 ? 21.422 -11.812 -0.305 1 87.56 486 ILE A C 1
ATOM 3749 O O . ILE A 1 486 ? 22.188 -11.188 -1.045 1 87.56 486 ILE A O 1
ATOM 3753 N N . HIS A 1 487 ? 21.438 -11.758 0.987 1 85.75 487 HIS A N 1
ATOM 3754 C CA . HIS A 1 487 ? 22.391 -10.883 1.661 1 85.75 487 HIS A CA 1
ATOM 3755 C C . HIS A 1 487 ? 23.828 -11.297 1.372 1 85.75 487 HIS A C 1
ATOM 3757 O O . HIS A 1 487 ? 24.688 -10.453 1.108 1 85.75 487 HIS A O 1
ATOM 3763 N N . ARG A 1 488 ? 24.141 -12.531 1.394 1 78.5 488 ARG A N 1
ATOM 3764 C CA . ARG A 1 488 ? 25.484 -13.055 1.182 1 78.5 488 ARG A CA 1
ATOM 3765 C C . ARG A 1 488 ? 25.938 -12.836 -0.258 1 78.5 488 ARG A C 1
ATOM 3767 O O . ARG A 1 488 ? 27.109 -12.562 -0.512 1 78.5 488 ARG A O 1
ATOM 3774 N N . ASN A 1 489 ? 25.062 -12.953 -1.139 1 73.81 489 ASN A N 1
ATOM 3775 C CA . ASN A 1 489 ? 25.422 -12.828 -2.547 1 73.81 489 ASN A CA 1
ATOM 3776 C C . ASN A 1 489 ? 25.5 -11.367 -2.98 1 73.81 489 ASN A C 1
ATOM 3778 O O . ASN A 1 489 ? 26 -11.055 -4.059 1 73.81 489 ASN A O 1
ATOM 3782 N N . SER A 1 490 ? 24.906 -10.469 -2.195 1 69.88 490 SER A N 1
ATOM 3783 C CA . SER A 1 490 ? 24.984 -9.047 -2.508 1 69.88 490 SER A CA 1
ATOM 3784 C C . SER A 1 490 ? 26.359 -8.484 -2.148 1 69.88 490 SER A C 1
ATOM 3786 O O . SER A 1 490 ? 26.797 -7.5 -2.738 1 69.88 490 SER A O 1
ATOM 3788 N N . PHE A 1 491 ? 27.109 -8.844 -1.102 1 55.41 491 PHE A N 1
ATOM 3789 C CA . PHE A 1 491 ? 28.422 -8.406 -0.653 1 55.41 491 PHE A CA 1
ATOM 3790 C C . PHE A 1 491 ? 29.516 -8.953 -1.564 1 55.41 491 PHE A C 1
ATOM 3792 O O . PHE A 1 491 ? 30.531 -8.289 -1.808 1 55.41 491 PHE A O 1
ATOM 3799 N N . ASN A 1 492 ? 29.406 -10.117 -1.879 1 48.12 492 ASN A N 1
ATOM 3800 C CA . ASN A 1 492 ? 30.516 -10.742 -2.596 1 48.12 492 ASN A CA 1
ATOM 3801 C C . ASN A 1 492 ? 30.844 -9.992 -3.885 1 48.12 492 ASN A C 1
ATOM 3803 O O . ASN A 1 492 ? 31.984 -10.031 -4.355 1 48.12 492 ASN A O 1
ATOM 3807 N N . SER A 1 493 ? 29.969 -9.281 -4.359 1 45.03 493 SER A N 1
ATOM 3808 C CA . SER A 1 493 ? 30.328 -8.594 -5.594 1 45.03 493 SER A CA 1
ATOM 3809 C C . SER A 1 493 ? 31.188 -7.367 -5.32 1 45.03 493 SER A C 1
ATOM 3811 O O . SER A 1 493 ? 32.062 -7.008 -6.133 1 45.03 493 SER A O 1
ATOM 3813 N N . ASP A 1 494 ? 31 -6.594 -4.23 1 45.03 494 ASP A N 1
ATOM 3814 C CA . ASP A 1 494 ? 31.859 -5.461 -3.895 1 45.03 494 ASP A CA 1
ATOM 3815 C C . ASP A 1 494 ? 33.25 -5.922 -3.516 1 45.03 494 ASP A C 1
ATOM 3817 O O . ASP A 1 494 ? 34.25 -5.262 -3.848 1 45.03 494 ASP A O 1
ATOM 3821 N N . GLU A 1 495 ? 33.469 -6.922 -2.807 1 42.22 495 GLU A N 1
ATOM 3822 C CA . GLU A 1 495 ? 34.781 -7.453 -2.453 1 42.22 495 GLU A CA 1
ATOM 3823 C C . GLU A 1 495 ? 35.531 -8 -3.682 1 42.22 495 GLU A C 1
ATOM 3825 O O . GLU A 1 495 ? 36.75 -7.887 -3.791 1 42.22 495 GLU A O 1
ATOM 3830 N N . VAL A 1 496 ? 34.812 -8.547 -4.52 1 40.09 496 VAL A N 1
ATOM 3831 C CA . VAL A 1 496 ? 35.5 -9.023 -5.723 1 40.09 496 VAL A CA 1
ATOM 3832 C C . VAL A 1 496 ? 35.938 -7.84 -6.578 1 40.09 496 VAL A C 1
ATOM 3834 O O . VAL A 1 496 ? 37.031 -7.848 -7.145 1 40.09 496 VAL A O 1
ATOM 3837 N N . GLN A 1 497 ? 35.25 -6.871 -6.574 1 39.88 497 GLN A N 1
ATOM 3838 C CA . GLN A 1 497 ? 35.719 -5.711 -7.328 1 39.88 497 GLN A CA 1
ATOM 3839 C C . GLN A 1 497 ? 36.875 -5.016 -6.617 1 39.88 497 GLN A C 1
ATOM 3841 O O . GLN A 1 497 ? 37.812 -4.559 -7.262 1 39.88 497 GLN A O 1
ATOM 3846 N N . LYS A 1 498 ? 36.875 -4.969 -5.352 1 45.5 498 LYS A N 1
ATOM 3847 C CA . LYS A 1 498 ? 38.062 -4.441 -4.672 1 45.5 498 LYS A CA 1
ATOM 3848 C C . LYS A 1 498 ? 39.25 -5.383 -4.82 1 45.5 498 LYS A C 1
ATOM 3850 O O . LYS A 1 498 ? 40.375 -4.93 -4.973 1 45.5 498 LYS A O 1
ATOM 3855 N N . ALA A 1 499 ? 38.938 -6.59 -4.832 1 41.03 499 ALA A N 1
ATOM 3856 C CA . ALA A 1 499 ? 40.031 -7.555 -5.039 1 41.03 499 ALA A CA 1
ATOM 3857 C C . ALA A 1 499 ? 40.562 -7.473 -6.465 1 41.03 499 ALA A C 1
ATOM 3859 O O . ALA A 1 499 ? 41.75 -7.613 -6.684 1 41.03 499 ALA A O 1
ATOM 3860 N N . LEU A 1 500 ? 39.719 -7.215 -7.293 1 43.09 500 LEU A N 1
ATOM 3861 C CA . LEU A 1 500 ? 40.156 -7.047 -8.672 1 43.09 500 LEU A CA 1
ATOM 3862 C C . LEU A 1 500 ? 40.906 -5.727 -8.836 1 43.09 500 LEU A C 1
ATOM 3864 O O . LEU A 1 500 ? 41.906 -5.652 -9.586 1 43.09 500 LEU A O 1
ATOM 3868 N N . ILE A 1 501 ? 40.438 -4.727 -8.133 1 47.5 501 ILE A N 1
ATOM 3869 C CA . ILE A 1 501 ? 41.156 -3.459 -8.148 1 47.5 501 ILE A CA 1
ATOM 3870 C C . ILE A 1 501 ? 42.5 -3.615 -7.41 1 47.5 501 ILE A C 1
ATOM 3872 O O . ILE A 1 501 ? 43.531 -3.137 -7.875 1 47.5 501 ILE A O 1
ATOM 3876 N N . ILE A 1 502 ? 42.469 -4.293 -6.297 1 46.5 502 ILE A N 1
ATOM 3877 C CA . ILE A 1 502 ? 43.719 -4.539 -5.555 1 46.5 502 ILE A CA 1
ATOM 3878 C C . ILE A 1 502 ? 44.625 -5.453 -6.367 1 46.5 502 ILE A C 1
ATOM 3880 O O . ILE A 1 502 ? 45.844 -5.227 -6.438 1 46.5 502 ILE A O 1
ATOM 3884 N N . GLU A 1 503 ? 44.062 -6.379 -7.043 1 43.25 503 GLU A N 1
ATOM 3885 C CA . GLU A 1 503 ? 44.875 -7.262 -7.887 1 43.25 503 GLU A CA 1
ATOM 3886 C C . GLU A 1 503 ? 45.375 -6.531 -9.133 1 43.25 503 GLU A C 1
ATOM 3888 O O . GLU A 1 503 ? 46.5 -6.746 -9.578 1 43.25 503 GLU A O 1
ATOM 3893 N N . SER A 1 504 ? 44.531 -5.742 -9.664 1 47.03 504 SER A N 1
ATOM 3894 C CA . SER A 1 504 ? 44.969 -4.93 -10.789 1 47.03 504 SER A CA 1
ATOM 3895 C C . SER A 1 504 ? 46.062 -3.943 -10.359 1 47.03 504 SER A C 1
ATOM 3897 O O . SER A 1 504 ? 47.031 -3.707 -11.094 1 47.03 504 SER A O 1
ATOM 3899 N N . ASP A 1 505 ? 45.875 -3.416 -9.172 1 46.72 505 ASP A N 1
ATOM 3900 C CA . ASP A 1 505 ? 46.906 -2.52 -8.672 1 46.72 505 ASP A CA 1
ATOM 3901 C C . ASP A 1 505 ? 48.156 -3.291 -8.305 1 46.72 505 ASP A C 1
ATOM 3903 O O . ASP A 1 505 ? 49.281 -2.768 -8.43 1 46.72 505 ASP A O 1
ATOM 3907 N N . LYS A 1 506 ? 47.969 -4.539 -7.945 1 49.28 506 LYS A N 1
ATOM 3908 C CA . LYS A 1 506 ? 49.125 -5.375 -7.664 1 49.28 506 LYS A CA 1
ATOM 3909 C C . LYS A 1 506 ? 49.812 -5.828 -8.953 1 49.28 506 LYS A C 1
ATOM 3911 O O . LYS A 1 506 ? 51.031 -5.93 -9.016 1 49.28 506 LYS A O 1
ATOM 3916 N N . SER A 1 507 ? 49 -6.109 -9.906 1 46.69 507 SER A N 1
ATOM 3917 C CA . SER A 1 507 ? 49.562 -6.488 -11.188 1 46.69 507 SER A CA 1
ATOM 3918 C C . SER A 1 507 ? 50.281 -5.305 -11.852 1 46.69 507 SER A C 1
ATOM 3920 O O . SER A 1 507 ? 51.312 -5.477 -12.5 1 46.69 507 SER A O 1
ATOM 3922 N N . MET A 1 508 ? 49.688 -4.121 -11.602 1 45.69 508 MET A N 1
ATOM 3923 C CA . MET A 1 508 ? 50.375 -2.949 -12.117 1 45.69 508 MET A CA 1
ATOM 3924 C C . MET A 1 508 ? 51.656 -2.697 -11.328 1 45.69 508 MET A C 1
ATOM 3926 O O . MET A 1 508 ? 52.656 -2.236 -11.883 1 45.69 508 MET A O 1
ATOM 3930 N N . SER A 1 509 ? 51.562 -3.053 -10.102 1 43.78 509 SER A N 1
ATOM 3931 C CA . SER A 1 509 ? 52.75 -2.848 -9.32 1 43.78 509 SER A CA 1
ATOM 3932 C C . SER A 1 509 ? 53.812 -3.895 -9.648 1 43.78 509 SER A C 1
ATOM 3934 O O . SER A 1 509 ? 55.031 -3.598 -9.648 1 43.78 509 SER A O 1
ATOM 3936 N N . TYR A 1 510 ? 53.375 -5.109 -9.984 1 41.75 510 TYR A N 1
ATOM 3937 C CA . TYR A 1 510 ? 54.344 -6.133 -10.336 1 41.75 510 TYR A CA 1
ATOM 3938 C C . TYR A 1 510 ? 54.875 -5.914 -11.75 1 41.75 510 TYR A C 1
ATOM 3940 O O . TYR A 1 510 ? 55.906 -6.453 -12.117 1 41.75 510 TYR A O 1
ATOM 3948 N N . GLY A 1 511 ? 54.031 -5.266 -12.586 1 39.56 511 GLY A N 1
ATOM 3949 C CA . GLY A 1 511 ? 54.531 -5.039 -13.93 1 39.56 511 GLY A CA 1
ATOM 3950 C C . GLY A 1 511 ? 55.781 -4.145 -13.945 1 39.56 511 GLY A C 1
ATOM 3951 O O . GLY A 1 511 ? 56.531 -4.16 -14.906 1 39.56 511 GLY A O 1
ATOM 3952 N N . ASP A 1 512 ? 55.75 -3.174 -13.047 1 38.81 512 ASP A N 1
ATOM 3953 C CA . ASP A 1 512 ? 56.875 -2.254 -13.148 1 38.81 512 ASP A CA 1
ATOM 3954 C C . ASP A 1 512 ? 58.188 -2.914 -12.664 1 38.81 512 ASP A C 1
ATOM 3956 O O . ASP A 1 512 ? 59.25 -2.373 -12.859 1 38.81 512 ASP A O 1
ATOM 3960 N N . ILE A 1 513 ? 58 -3.922 -11.852 1 36.06 513 ILE A N 1
ATOM 3961 C CA . ILE A 1 513 ? 59.281 -4.371 -11.305 1 36.06 513 ILE A CA 1
ATOM 3962 C C . ILE A 1 513 ? 60 -5.223 -12.344 1 36.06 513 ILE A C 1
ATOM 3964 O O . ILE A 1 513 ? 61.219 -5.379 -12.273 1 36.06 513 ILE A O 1
ATOM 3968 N N . THR A 1 514 ? 59.219 -5.957 -13.125 1 36.22 514 THR A N 1
ATOM 3969 C CA . THR A 1 514 ? 59.938 -6.984 -13.859 1 36.22 514 THR A CA 1
ATOM 3970 C C . THR A 1 514 ? 60.688 -6.375 -15.039 1 36.22 514 THR A C 1
ATOM 3972 O O . THR A 1 514 ? 61.438 -7.07 -15.742 1 36.22 514 THR A O 1
ATOM 3975 N N . GLY A 1 515 ? 60.312 -5.156 -15.422 1 33.66 515 GLY A N 1
ATOM 3976 C CA . GLY A 1 515 ? 60.938 -4.723 -16.656 1 33.66 515 GLY A CA 1
ATOM 3977 C C . GLY A 1 515 ? 62.375 -4.344 -16.5 1 33.66 515 GLY A C 1
ATOM 3978 O O . GLY A 1 515 ? 63 -3.854 -17.438 1 33.66 515 GLY A O 1
ATOM 3979 N N . SER A 1 516 ? 62.75 -4.117 -15.25 1 31.45 516 SER A N 1
ATOM 3980 C CA . SER A 1 516 ? 64.125 -3.557 -15.234 1 31.45 516 SER A CA 1
ATOM 3981 C C . SER A 1 516 ? 65.125 -4.617 -15.57 1 31.45 516 SER A C 1
ATOM 3983 O O . SER A 1 516 ? 65.875 -5.082 -14.688 1 31.45 516 SER A O 1
ATOM 3985 N N . THR A 1 517 ? 64.688 -5.66 -16.281 1 31.58 517 THR A N 1
ATOM 3986 C CA . THR A 1 517 ? 65.812 -6.57 -16.625 1 31.58 517 THR A CA 1
ATOM 3987 C C . THR A 1 517 ? 66.938 -5.824 -17.359 1 31.58 517 THR A C 1
ATOM 3989 O O . THR A 1 517 ? 66.625 -5.133 -18.359 1 31.58 517 THR A O 1
ATOM 3992 N N . THR A 1 518 ? 68.062 -5.645 -16.672 1 30.17 518 THR A N 1
ATOM 3993 C CA . THR A 1 518 ? 69.375 -5.094 -17.031 1 30.17 518 THR A CA 1
ATOM 3994 C C . THR A 1 518 ? 69.875 -5.668 -18.359 1 30.17 518 THR A C 1
ATOM 3996 O O . THR A 1 518 ? 69.812 -6.879 -18.578 1 30.17 518 THR A O 1
ATOM 3999 N N . ALA A 1 519 ? 69.875 -4.828 -19.422 1 33.88 519 ALA A N 1
ATOM 4000 C CA . ALA A 1 519 ? 70.438 -5.039 -20.734 1 33.88 519 ALA A CA 1
ATOM 4001 C C . ALA A 1 519 ? 71.875 -5.594 -20.625 1 33.88 519 ALA A C 1
ATOM 4003 O O . ALA A 1 519 ? 72.688 -5.004 -19.969 1 33.88 519 ALA A O 1
ATOM 4004 N N . PRO A 1 520 ? 72.062 -7.012 -20.609 1 28.58 520 PRO A N 1
ATOM 4005 C CA . PRO A 1 520 ? 73.438 -7.512 -20.547 1 28.58 520 PRO A CA 1
ATOM 4006 C C . PRO A 1 520 ? 74.312 -6.891 -21.609 1 28.58 520 PRO A C 1
ATOM 4008 O O . PRO A 1 520 ? 73.875 -6.66 -22.734 1 28.58 520 PRO A O 1
ATOM 4011 N N . GLN A 1 521 ? 75.188 -5.941 -21.234 1 28.59 521 GLN A N 1
ATOM 4012 C CA . GLN A 1 521 ? 76.25 -5.348 -22.031 1 28.59 521 GLN A CA 1
ATOM 4013 C C . GLN A 1 521 ? 77.062 -6.422 -22.719 1 28.59 521 GLN A C 1
ATOM 4015 O O . GLN A 1 521 ? 77.625 -7.316 -22.062 1 28.59 521 GLN A O 1
ATOM 4020 N N . ARG A 1 522 ? 76.688 -6.832 -23.969 1 27.44 522 ARG A N 1
ATOM 4021 C CA . ARG A 1 522 ? 77.562 -7.59 -24.875 1 27.44 522 ARG A CA 1
ATOM 4022 C C . ARG A 1 522 ? 78.938 -7.047 -24.859 1 27.44 522 ARG A C 1
ATOM 4024 O O . ARG A 1 522 ? 79.188 -5.871 -25.141 1 27.44 522 ARG A O 1
ATOM 4031 N N . VAL A 1 523 ? 79.812 -7.477 -23.891 1 25 523 VAL A N 1
ATOM 4032 C CA . VAL A 1 523 ? 81.25 -7.336 -23.906 1 25 523 VAL A CA 1
ATOM 4033 C C . VAL A 1 523 ? 81.812 -7.746 -25.266 1 25 523 VAL A C 1
ATOM 4035 O O . VAL A 1 523 ? 81.625 -8.883 -25.703 1 25 523 VAL A O 1
ATOM 4038 N N . LEU A 1 524 ? 81.875 -6.848 -26.156 1 24.64 524 LEU A N 1
ATOM 4039 C CA . LEU A 1 524 ? 82.688 -6.848 -27.328 1 24.64 524 LEU A CA 1
ATOM 4040 C C . LEU A 1 524 ? 84.125 -7.203 -26.953 1 24.64 524 LEU A C 1
ATOM 4042 O O . LEU A 1 524 ? 84.812 -6.445 -26.25 1 24.64 524 LEU A O 1
ATOM 4046 N N . MET A 1 525 ? 84.375 -8.398 -26.297 1 20.34 525 MET A N 1
ATOM 4047 C CA . MET A 1 525 ? 85.625 -8.922 -26.828 1 20.34 525 MET A CA 1
ATOM 4048 C C . MET A 1 525 ? 85.438 -9.492 -28.234 1 20.34 525 MET A C 1
ATOM 4050 O O . MET A 1 525 ? 84.375 -10.086 -28.516 1 20.34 525 MET A O 1
ATOM 4054 N N . MET B 1 1 ? 26.594 49.531 2.656 1 39.69 1 MET B N 1
ATOM 4055 C CA . MET B 1 1 ? 26.844 48.531 3.691 1 39.69 1 MET B CA 1
ATOM 4056 C C . MET B 1 1 ? 25.641 47.594 3.834 1 39.69 1 MET B C 1
ATOM 4058 O O . MET B 1 1 ? 25.812 46.406 4.027 1 39.69 1 MET B O 1
ATOM 4062 N N . ARG B 1 2 ? 24.438 48.125 3.758 1 53.59 2 ARG B N 1
ATOM 4063 C CA . ARG B 1 2 ? 23.203 47.344 3.861 1 53.59 2 ARG B CA 1
ATOM 4064 C C . ARG B 1 2 ? 23 46.469 2.635 1 53.59 2 ARG B C 1
ATOM 4066 O O . ARG B 1 2 ? 22.547 45.344 2.752 1 53.59 2 ARG B O 1
ATOM 4073 N N . GLU B 1 3 ? 23.266 46.938 1.57 1 54.47 3 GLU B N 1
ATOM 4074 C CA . GLU B 1 3 ? 23.125 46.188 0.324 1 54.47 3 GLU B CA 1
ATOM 4075 C C . GLU B 1 3 ? 24.078 45 0.274 1 54.47 3 GLU B C 1
ATOM 4077 O O . GLU B 1 3 ? 23.719 43.938 -0.22 1 54.47 3 GLU B O 1
ATOM 4082 N N . ASN B 1 4 ? 25.219 45.125 0.861 1 49.22 4 ASN B N 1
ATOM 4083 C CA . ASN B 1 4 ? 26.203 44.062 0.864 1 49.22 4 ASN B CA 1
ATOM 4084 C C . ASN B 1 4 ? 25.781 42.906 1.771 1 49.22 4 ASN B C 1
ATOM 4086 O O . ASN B 1 4 ? 26.031 41.75 1.469 1 49.22 4 ASN B O 1
ATOM 4090 N N . LYS B 1 5 ? 25.234 43.219 2.885 1 48.12 5 LYS B N 1
ATOM 4091 C CA . LYS B 1 5 ? 24.781 42.188 3.814 1 48.12 5 LYS B CA 1
ATOM 4092 C C . LYS B 1 5 ? 23.625 41.406 3.227 1 48.12 5 LYS B C 1
ATOM 4094 O O . LYS B 1 5 ? 23.547 40.188 3.393 1 48.12 5 LYS B O 1
ATOM 4099 N N . LEU B 1 6 ? 22.797 42.094 2.557 1 44.91 6 LEU B N 1
ATOM 4100 C CA . LEU B 1 6 ? 21.719 41.406 1.888 1 44.91 6 LEU B CA 1
ATOM 4101 C C . LEU B 1 6 ? 22.25 40.469 0.792 1 44.91 6 LEU B C 1
ATOM 4103 O O . LEU B 1 6 ? 21.766 39.375 0.613 1 44.91 6 LEU B O 1
ATOM 4107 N N . ARG B 1 7 ? 23.219 40.938 0.149 1 49.72 7 ARG B N 1
ATOM 4108 C CA . ARG B 1 7 ? 23.844 40.094 -0.882 1 49.72 7 ARG B CA 1
ATOM 4109 C C . ARG B 1 7 ? 24.531 38.906 -0.269 1 49.72 7 ARG B C 1
ATOM 4111 O O . ARG B 1 7 ? 24.484 37.781 -0.825 1 49.72 7 ARG B O 1
ATOM 4118 N N . GLN B 1 8 ? 25.188 39.25 0.774 1 48.28 8 GLN B N 1
ATOM 4119 C CA . GLN B 1 8 ? 25.844 38.156 1.467 1 48.28 8 GLN B CA 1
ATOM 4120 C C . GLN B 1 8 ? 24.828 37.156 2.016 1 48.28 8 GLN B C 1
ATOM 4122 O O . GLN B 1 8 ? 25.062 35.938 1.961 1 48.28 8 GLN B O 1
ATOM 4127 N N . LEU B 1 9 ? 23.844 37.75 2.574 1 45.25 9 LEU B N 1
ATOM 4128 C CA . LEU B 1 9 ? 22.766 36.875 3.02 1 45.25 9 LEU B CA 1
ATOM 4129 C C . LEU B 1 9 ? 22.188 36.094 1.849 1 45.25 9 LEU B C 1
ATOM 4131 O O . LEU B 1 9 ? 21.891 34.906 1.975 1 45.25 9 LEU B O 1
ATOM 4135 N N . CYS B 1 10 ? 21.891 36.844 0.893 1 46.91 10 CYS B N 1
ATOM 4136 C CA . CYS B 1 10 ? 21.391 36.188 -0.319 1 46.91 10 CYS B CA 1
ATOM 4137 C C . CYS B 1 10 ? 22.391 35.156 -0.845 1 46.91 10 CYS B C 1
ATOM 4139 O O . CYS B 1 10 ? 22 34.094 -1.319 1 46.91 10 CYS B O 1
ATOM 4141 N N . SER B 1 11 ? 23.609 35.594 -0.907 1 49.75 11 SER B N 1
ATOM 4142 C CA . SER B 1 11 ? 24.641 34.656 -1.384 1 49.75 11 SER B CA 1
ATOM 4143 C C . SER B 1 11 ? 24.734 33.438 -0.487 1 49.75 11 SER B C 1
ATOM 4145 O O . SER B 1 11 ? 24.953 32.344 -0.973 1 49.75 11 SER B O 1
ATOM 4147 N N . ARG B 1 12 ? 24.734 33.812 0.736 1 46.62 12 ARG B N 1
ATOM 4148 C CA . ARG B 1 12 ? 24.812 32.719 1.708 1 46.62 12 ARG B CA 1
ATOM 4149 C C . ARG B 1 12 ? 23.562 31.844 1.655 1 46.62 12 ARG B C 1
ATOM 4151 O O . ARG B 1 12 ? 23.641 30.641 1.87 1 46.62 12 ARG B O 1
ATOM 4158 N N . LEU B 1 13 ? 22.516 32.625 1.658 1 49.41 13 LEU B N 1
ATOM 4159 C CA . LEU B 1 13 ? 21.281 31.875 1.546 1 49.41 13 LEU B CA 1
ATOM 4160 C C . LEU B 1 13 ? 21.094 31.344 0.126 1 49.41 13 LEU B C 1
ATOM 4162 O O . LEU B 1 13 ? 20.172 30.578 -0.14 1 49.41 13 LEU B O 1
ATOM 4166 N N . ASP B 1 14 ? 22.094 31.266 -0.753 1 51.81 14 ASP B N 1
ATOM 4167 C CA . ASP B 1 14 ? 21.969 30.828 -2.141 1 51.81 14 ASP B CA 1
ATOM 4168 C C . ASP B 1 14 ? 20.641 31.281 -2.744 1 51.81 14 ASP B C 1
ATOM 4170 O O . ASP B 1 14 ? 19.609 30.609 -2.582 1 51.81 14 ASP B O 1
ATOM 4174 N N . ILE B 1 15 ? 20.375 32.562 -3.203 1 45.59 15 ILE B N 1
ATOM 4175 C CA . ILE B 1 15 ? 19.203 33.281 -3.723 1 45.59 15 ILE B CA 1
ATOM 4176 C C . ILE B 1 15 ? 18.391 32.344 -4.609 1 45.59 15 ILE B C 1
ATOM 4178 O O . ILE B 1 15 ? 17.156 32.406 -4.613 1 45.59 15 ILE B O 1
ATOM 4182 N N . ARG B 1 16 ? 19.078 31.562 -5.391 1 55.75 16 ARG B N 1
ATOM 4183 C CA . ARG B 1 16 ? 18.359 30.609 -6.23 1 55.75 16 ARG B CA 1
ATOM 4184 C C . ARG B 1 16 ? 17.547 29.625 -5.383 1 55.75 16 ARG B C 1
ATOM 4186 O O . ARG B 1 16 ? 16.422 29.266 -5.738 1 55.75 16 ARG B O 1
ATOM 4193 N N . SER B 1 17 ? 18.078 29.625 -4.258 1 69.62 17 SER B N 1
ATOM 4194 C CA . SER B 1 17 ? 17.391 28.703 -3.342 1 69.62 17 SER B CA 1
ATOM 4195 C C . SER B 1 17 ? 16.203 29.391 -2.67 1 69.62 17 SER B C 1
ATOM 4197 O O . SER B 1 17 ? 15.148 28.797 -2.514 1 69.62 17 SER B O 1
ATOM 4199 N N . VAL B 1 18 ? 16.406 30.766 -2.531 1 72.62 18 VAL B N 1
ATOM 4200 C CA . VAL B 1 18 ? 15.312 31.484 -1.879 1 72.62 18 VAL B CA 1
ATOM 4201 C C . VAL B 1 18 ? 14.156 31.672 -2.855 1 72.62 18 VAL B C 1
ATOM 4203 O O . VAL B 1 18 ? 12.984 31.547 -2.471 1 72.62 18 VAL B O 1
ATOM 4206 N N . GLY B 1 19 ? 14.477 31.984 -4.078 1 77.31 19 GLY B N 1
ATOM 4207 C CA . GLY B 1 19 ? 13.445 32.094 -5.098 1 77.31 19 GLY B CA 1
ATOM 4208 C C . GLY B 1 19 ? 12.633 30.812 -5.234 1 77.31 19 GLY B C 1
ATOM 4209 O O . GLY B 1 19 ? 11.406 30.875 -5.359 1 77.31 19 GLY B O 1
ATO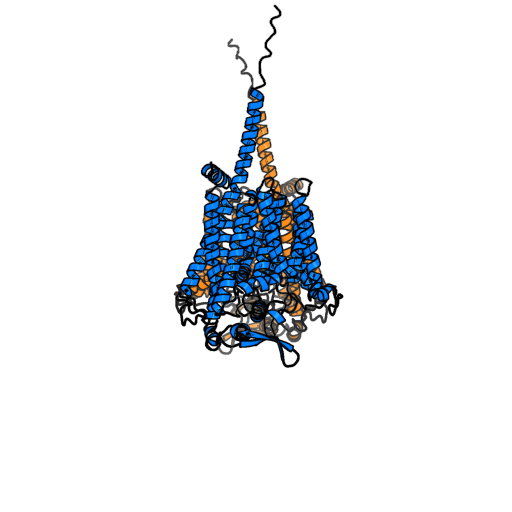M 4210 N N . LEU B 1 20 ? 13.305 29.766 -5.133 1 81.12 20 LEU B N 1
ATOM 4211 C CA . LEU B 1 20 ? 12.617 28.484 -5.25 1 81.12 20 LEU B CA 1
ATOM 4212 C C . LEU B 1 20 ? 11.711 28.25 -4.043 1 81.12 20 LEU B C 1
ATOM 4214 O O . LEU B 1 20 ? 10.617 27.688 -4.184 1 81.12 20 LEU B O 1
ATOM 4218 N N . VAL B 1 21 ? 12.164 28.703 -2.951 1 83.56 21 VAL B N 1
ATOM 4219 C CA . VAL B 1 21 ? 11.359 28.547 -1.744 1 83.56 21 VAL B CA 1
ATOM 4220 C C . VAL B 1 21 ? 10.102 29.406 -1.857 1 83.56 21 VAL B C 1
ATOM 4222 O O . VAL B 1 21 ? 9 28.953 -1.523 1 83.56 21 VAL B O 1
ATOM 4225 N N . ILE B 1 22 ? 10.273 30.562 -2.352 1 88 22 ILE B N 1
ATOM 4226 C CA . ILE B 1 22 ? 9.141 31.469 -2.484 1 88 22 ILE B CA 1
ATOM 4227 C C . ILE B 1 22 ? 8.141 30.891 -3.486 1 88 22 ILE B C 1
ATOM 4229 O O . ILE B 1 22 ? 6.934 30.891 -3.234 1 88 22 ILE B O 1
ATOM 4233 N N . VAL B 1 23 ? 8.648 30.438 -4.508 1 89.25 23 VAL B N 1
ATOM 4234 C CA . VAL B 1 23 ? 7.773 29.828 -5.512 1 89.25 23 VAL B CA 1
ATOM 4235 C C . VAL B 1 23 ? 7.039 28.641 -4.914 1 89.25 23 VAL B C 1
ATOM 4237 O O . VAL B 1 23 ? 5.848 28.438 -5.156 1 89.25 23 VAL B O 1
ATOM 4240 N N . THR B 1 24 ? 7.742 27.875 -4.207 1 91.31 24 THR B N 1
ATOM 4241 C CA . THR B 1 24 ? 7.141 26.719 -3.561 1 91.31 24 THR B CA 1
ATOM 4242 C C . THR B 1 24 ? 6.059 27.141 -2.572 1 91.31 24 THR B C 1
ATOM 4244 O O . THR B 1 24 ? 4.98 26.547 -2.525 1 91.31 24 THR B O 1
ATOM 4247 N N . MET B 1 25 ? 6.328 28.172 -1.855 1 93.81 25 MET B N 1
ATOM 4248 C CA . MET B 1 25 ? 5.367 28.672 -0.876 1 93.81 25 MET B CA 1
ATOM 4249 C C . MET B 1 25 ? 4.117 29.203 -1.564 1 93.81 25 MET B C 1
ATOM 4251 O O . MET B 1 25 ? 2.996 28.906 -1.146 1 93.81 25 MET B O 1
ATOM 4255 N N . ILE B 1 26 ? 4.348 29.906 -2.615 1 95.5 26 ILE B N 1
ATOM 4256 C CA . ILE B 1 26 ? 3.227 30.469 -3.361 1 95.5 26 ILE B CA 1
ATOM 4257 C C . ILE B 1 26 ? 2.408 29.344 -3.986 1 95.5 26 ILE B C 1
ATOM 4259 O O . ILE B 1 26 ? 1.176 29.375 -3.949 1 95.5 26 ILE B O 1
ATOM 4263 N N . ALA B 1 27 ? 3.1 28.438 -4.473 1 97.06 27 ALA B N 1
ATOM 4264 C CA . ALA B 1 27 ? 2.438 27.312 -5.121 1 97.06 27 ALA B CA 1
ATOM 4265 C C . ALA B 1 27 ? 1.606 26.516 -4.121 1 97.06 27 ALA B C 1
ATOM 4267 O O . ALA B 1 27 ? 0.429 26.234 -4.363 1 97.06 27 ALA B O 1
ATOM 4268 N N . PHE B 1 28 ? 2.166 26.203 -3.014 1 96.69 28 PHE B N 1
ATOM 4269 C CA . PHE B 1 28 ? 1.446 25.406 -2.031 1 96.69 28 PHE B CA 1
ATOM 4270 C C . PHE B 1 28 ? 0.336 26.219 -1.379 1 96.69 28 PHE B C 1
ATOM 4272 O O . PHE B 1 28 ? -0.707 25.672 -1.011 1 96.69 28 PHE B O 1
ATOM 4279 N N . PHE B 1 29 ? 0.57 27.484 -1.259 1 97.56 29 PHE B N 1
ATOM 4280 C CA . PHE B 1 29 ? -0.503 28.344 -0.775 1 97.56 29 PHE B CA 1
ATOM 4281 C C . PHE B 1 29 ? -1.668 28.359 -1.757 1 97.56 29 PHE B C 1
ATOM 4283 O O . PHE B 1 29 ? -2.828 28.25 -1.355 1 97.56 29 PHE B O 1
ATOM 4290 N N . GLY B 1 30 ? -1.341 28.516 -3.018 1 96.75 30 GLY B N 1
ATOM 4291 C CA . GLY B 1 30 ? -2.369 28.453 -4.047 1 96.75 30 GLY B CA 1
ATOM 4292 C C . GLY B 1 30 ? -3.111 27.125 -4.066 1 96.75 30 GLY B C 1
ATOM 4293 O O . GLY B 1 30 ? -4.336 27.109 -4.199 1 96.75 30 GLY B O 1
ATOM 4294 N N . ALA B 1 31 ? -2.41 26.062 -3.924 1 97.75 31 ALA B N 1
ATOM 4295 C CA . ALA B 1 31 ? -3.031 24.734 -3.85 1 97.75 31 ALA B CA 1
ATOM 4296 C C . ALA B 1 31 ? -3.941 24.625 -2.629 1 97.75 31 ALA B C 1
ATOM 4298 O O . ALA B 1 31 ? -5.047 24.094 -2.719 1 97.75 31 ALA B O 1
ATOM 4299 N N . GLY B 1 32 ? -3.461 25.156 -1.551 1 97.69 32 GLY B N 1
ATOM 4300 C CA . GLY B 1 32 ? -4.223 25.109 -0.312 1 97.69 32 GLY B CA 1
ATOM 4301 C C . GLY B 1 32 ? -5.516 25.891 -0.375 1 97.69 32 GLY B C 1
ATOM 4302 O O . GLY B 1 32 ? -6.512 25.516 0.246 1 97.69 32 GLY B O 1
ATOM 4303 N N . LEU B 1 33 ? -5.496 26.906 -1.127 1 96.62 33 LEU B N 1
ATOM 4304 C CA . LEU B 1 33 ? -6.711 27.703 -1.274 1 96.62 33 LEU B CA 1
ATOM 4305 C C . LEU B 1 33 ? -7.805 26.891 -1.971 1 96.62 33 LEU B C 1
ATOM 4307 O O . LEU B 1 33 ? -8.992 27.062 -1.666 1 96.62 33 LEU B O 1
ATOM 4311 N N . GLY B 1 34 ? -7.402 26.109 -2.881 1 95.88 34 GLY B N 1
ATOM 4312 C CA . GLY B 1 34 ? -8.367 25.203 -3.488 1 95.88 34 GLY B CA 1
ATOM 4313 C C . GLY B 1 34 ? -9.008 24.266 -2.49 1 95.88 34 GLY B C 1
ATOM 4314 O O . GLY B 1 34 ? -10.219 24.062 -2.508 1 95.88 34 GLY B O 1
ATOM 4315 N N . TRP B 1 35 ? -8.234 23.703 -1.619 1 96.88 35 TRP B N 1
ATOM 4316 C CA . TRP B 1 35 ? -8.727 22.828 -0.568 1 96.88 35 TRP B CA 1
ATOM 4317 C C . TRP B 1 35 ? -9.617 23.594 0.409 1 96.88 35 TRP B C 1
ATOM 4319 O O . TRP B 1 35 ? -10.602 23.062 0.916 1 96.88 35 TRP B O 1
ATOM 4329 N N . ALA B 1 36 ? -9.297 24.828 0.654 1 95.38 36 ALA B N 1
ATOM 4330 C CA . ALA B 1 36 ? -10.023 25.656 1.618 1 95.38 36 ALA B CA 1
ATOM 4331 C C . ALA B 1 36 ? -11.461 25.891 1.16 1 95.38 36 ALA B C 1
ATOM 4333 O O . ALA B 1 36 ? -12.367 26.031 1.985 1 95.38 36 ALA B O 1
ATOM 4334 N N . VAL B 1 37 ? -11.656 25.859 -0.112 1 92.81 37 VAL B N 1
ATOM 4335 C CA . VAL B 1 37 ? -12.984 26.188 -0.61 1 92.81 37 VAL B CA 1
ATOM 4336 C C . VAL B 1 37 ? -13.695 24.906 -1.053 1 92.81 37 VAL B C 1
ATOM 4338 O O . VAL B 1 37 ? -14.859 24.938 -1.443 1 92.81 37 VAL B O 1
ATOM 4341 N N . ALA B 1 38 ? -13.016 23.844 -0.973 1 92.25 38 ALA B N 1
ATOM 4342 C CA . ALA B 1 38 ? -13.547 22.594 -1.507 1 92.25 38 ALA B CA 1
ATOM 4343 C C . ALA B 1 38 ? -14.711 22.078 -0.662 1 92.25 38 ALA B C 1
ATOM 4345 O O . ALA B 1 38 ? -15.641 21.453 -1.183 1 92.25 38 ALA B O 1
ATOM 4346 N N . SER B 1 39 ? -14.648 22.312 0.619 1 90.69 39 SER B N 1
ATOM 4347 C CA . SER B 1 39 ? -15.688 21.844 1.535 1 90.69 39 SER B CA 1
ATOM 4348 C C . SER B 1 39 ? -16.547 23.016 2.023 1 90.69 39 SER B C 1
ATOM 4350 O O . SER B 1 39 ? -16.047 24.109 2.258 1 90.69 39 SER B O 1
ATOM 4352 N N . PRO B 1 40 ? -17.781 22.75 2.154 1 90 40 PRO B N 1
ATOM 4353 C CA . PRO B 1 40 ? -18.656 23.797 2.701 1 90 40 PRO B CA 1
ATOM 4354 C C . PRO B 1 40 ? -18.5 23.969 4.211 1 90 40 PRO B C 1
ATOM 4356 O O . PRO B 1 40 ? -17.75 23.219 4.844 1 90 40 PRO B O 1
ATOM 4359 N N . ILE B 1 41 ? -19.25 24.953 4.66 1 87.75 41 ILE B N 1
ATOM 4360 C CA . ILE B 1 41 ? -19.375 25.125 6.105 1 87.75 41 ILE B CA 1
ATOM 4361 C C . ILE B 1 41 ? -19.984 23.859 6.719 1 87.75 41 ILE B C 1
ATOM 4363 O O . ILE B 1 41 ? -21.016 23.375 6.254 1 87.75 41 ILE B O 1
ATOM 4367 N N . GLY B 1 42 ? -19.281 23.328 7.656 1 88.69 42 GLY B N 1
ATOM 4368 C CA . GLY B 1 42 ? -19.797 22.109 8.281 1 88.69 42 GLY B CA 1
ATOM 4369 C C . GLY B 1 42 ? -19.375 20.844 7.566 1 88.69 42 GLY B C 1
ATOM 4370 O O . GLY B 1 42 ? -19.828 19.75 7.922 1 88.69 42 GLY B O 1
ATOM 4371 N N . GLY B 1 43 ? -18.531 21.016 6.656 1 89 43 GLY B N 1
ATOM 4372 C CA . GLY B 1 43 ? -18.172 19.875 5.828 1 89 43 GLY B CA 1
ATOM 4373 C C . GLY B 1 43 ? -17.047 19.047 6.41 1 89 43 GLY B C 1
ATOM 4374 O O . GLY B 1 43 ? -16.875 17.875 6.059 1 89 43 GLY B O 1
ATOM 4375 N N . SER B 1 44 ? -16.25 19.562 7.273 1 90.19 44 SER B N 1
ATOM 4376 C CA . SER B 1 44 ? -15.133 18.844 7.887 1 90.19 44 SER B CA 1
ATOM 4377 C C . SER B 1 44 ? -15.586 18.078 9.117 1 90.19 44 SER B C 1
ATOM 4379 O O . SER B 1 44 ? -16.641 18.359 9.688 1 90.19 44 SER B O 1
ATOM 4381 N N . PRO B 1 45 ? -14.742 17.125 9.508 1 90.06 45 PRO B N 1
ATOM 4382 C CA . PRO B 1 45 ? -15.141 16.328 10.672 1 90.06 45 PRO B CA 1
ATOM 4383 C C . PRO B 1 45 ? -15.336 17.172 11.922 1 90.06 45 PRO B C 1
ATOM 4385 O O . PRO B 1 45 ? -14.477 17.984 12.266 1 90.06 45 PRO B O 1
ATOM 4388 N N . ASP B 1 46 ? -16.406 17 12.586 1 90.62 46 ASP B N 1
ATOM 4389 C CA . ASP B 1 46 ? -16.766 17.656 13.836 1 90.62 46 ASP B CA 1
ATOM 4390 C C . ASP B 1 46 ? -16.781 19.172 13.672 1 90.62 46 ASP B C 1
ATOM 4392 O O . ASP B 1 46 ? -16.484 19.906 14.609 1 90.62 46 ASP B O 1
ATOM 4396 N N . ASP B 1 47 ? -17.109 19.547 12.547 1 92.44 47 ASP B N 1
ATOM 4397 C CA . ASP B 1 47 ? -17.062 20.969 12.219 1 92.44 47 ASP B CA 1
ATOM 4398 C C . ASP B 1 47 ? -18.016 21.781 13.109 1 92.44 47 ASP B C 1
ATOM 4400 O O . ASP B 1 47 ? -17.719 22.922 13.469 1 92.44 47 ASP B O 1
ATOM 4404 N N . ASP B 1 48 ? -19.172 21.25 13.43 1 92.12 48 ASP B N 1
ATOM 4405 C CA . ASP B 1 48 ? -20.141 21.938 14.273 1 92.12 48 ASP B CA 1
ATOM 4406 C C . ASP B 1 48 ? -19.578 22.172 15.672 1 92.12 48 ASP B C 1
ATOM 4408 O O . ASP B 1 48 ? -19.781 23.234 16.266 1 92.12 48 ASP B O 1
ATOM 4412 N N . PHE B 1 49 ? -18.844 21.234 16.125 1 94.81 49 PHE B N 1
ATOM 4413 C CA . PHE B 1 49 ? -18.203 21.344 17.422 1 94.81 49 PHE B CA 1
ATOM 4414 C C . PHE B 1 49 ? -17.109 22.406 17.391 1 94.81 49 PHE B C 1
ATOM 4416 O O . PHE B 1 49 ? -17.016 23.25 18.281 1 94.81 49 PHE B O 1
ATOM 4423 N N . HIS B 1 50 ? -16.266 22.344 16.406 1 96.31 50 HIS B N 1
ATOM 4424 C CA . HIS B 1 50 ? -15.133 23.266 16.312 1 96.31 50 HIS B CA 1
ATOM 4425 C C . HIS B 1 50 ? -15.609 24.688 16.031 1 96.31 50 HIS B C 1
ATOM 4427 O O . HIS B 1 50 ? -15.078 25.641 16.609 1 96.31 50 HIS B O 1
ATOM 4433 N N . MET B 1 51 ? -16.594 24.797 15.258 1 95.56 51 MET B N 1
ATOM 4434 C CA . MET B 1 51 ? -17.125 26.125 14.992 1 95.56 51 MET B CA 1
ATOM 4435 C C . MET B 1 51 ? -17.797 26.703 16.234 1 95.56 51 MET B C 1
ATOM 4437 O O . MET B 1 51 ? -17.594 27.875 16.578 1 95.56 51 MET B O 1
ATOM 4441 N N . GLY B 1 52 ? -18.609 25.844 16.859 1 95.25 52 GLY B N 1
ATOM 4442 C CA . GLY B 1 52 ? -19.203 26.297 18.109 1 95.25 52 GLY B CA 1
ATOM 4443 C C . GLY B 1 52 ? -18.172 26.75 19.125 1 95.25 52 GLY B C 1
ATOM 4444 O O . GLY B 1 52 ? -18.391 27.75 19.828 1 95.25 52 GLY B O 1
ATOM 4445 N N . SER B 1 53 ? -17.094 26.125 19.172 1 96.56 53 SER B N 1
ATOM 4446 C CA . SER B 1 53 ? -16.016 26.438 20.109 1 96.56 53 SER B CA 1
ATOM 4447 C C . SER B 1 53 ? -15.281 27.703 19.703 1 96.56 53 SER B C 1
ATOM 4449 O O . SER B 1 53 ? -14.758 28.422 20.547 1 96.56 53 SER B O 1
ATOM 4451 N N . ILE B 1 54 ? -15.211 27.953 18.438 1 97.12 54 ILE B N 1
ATOM 4452 C CA . ILE B 1 54 ? -14.555 29.156 17.938 1 97.12 54 ILE B CA 1
ATOM 4453 C C . ILE B 1 54 ? -15.445 30.375 18.188 1 97.12 54 ILE B C 1
ATOM 4455 O O . ILE B 1 54 ? -14.969 31.422 18.609 1 97.12 54 ILE B O 1
ATOM 4459 N N . TRP B 1 55 ? -16.719 30.234 17.938 1 95.75 55 TRP B N 1
ATOM 4460 C CA . TRP B 1 55 ? -17.656 31.328 18.141 1 95.75 55 TRP B CA 1
ATOM 4461 C C . TRP B 1 55 ? -17.812 31.625 19.625 1 95.75 55 TRP B C 1
ATOM 4463 O O . TRP B 1 55 ? -18.031 32.781 20.016 1 95.75 55 TRP B O 1
ATOM 4473 N N . CYS B 1 56 ? -17.75 30.578 20.438 1 95.75 56 CYS B N 1
ATOM 4474 C CA . CYS B 1 56 ? -17.906 30.734 21.875 1 95.75 56 CYS B CA 1
ATOM 4475 C C . CYS B 1 56 ? -16.719 30.141 22.625 1 95.75 56 CYS B C 1
ATOM 4477 O O . CYS B 1 56 ? -16.859 29.188 23.391 1 95.75 56 CYS B O 1
ATOM 4479 N N . PRO B 1 57 ? -15.609 30.75 22.469 1 95.38 57 PRO B N 1
ATOM 4480 C CA . PRO B 1 57 ? -14.438 30.219 23.172 1 95.38 57 PRO B CA 1
ATOM 4481 C C . PRO B 1 57 ? -14.539 30.375 24.688 1 95.38 57 PRO B C 1
ATOM 4483 O O . PRO B 1 57 ? -15.289 31.234 25.172 1 95.38 57 PRO B O 1
ATOM 4486 N N . ARG B 1 58 ? -13.812 29.609 25.359 1 92.19 58 ARG B N 1
ATOM 4487 C CA . ARG B 1 58 ? -13.797 29.703 26.812 1 92.19 58 ARG B CA 1
ATOM 4488 C C . ARG B 1 58 ? -13.102 30.969 27.297 1 92.19 58 ARG B C 1
ATOM 4490 O O . ARG B 1 58 ? -12.133 31.422 26.672 1 92.19 58 ARG B O 1
ATOM 4497 N N . PRO B 1 59 ? -13.578 31.453 28.422 1 89.62 59 PRO B N 1
ATOM 4498 C CA . PRO B 1 59 ? -14.703 31.047 29.25 1 89.62 59 PRO B CA 1
ATOM 4499 C C . PRO B 1 59 ? -16.062 31.312 28.594 1 89.62 59 PRO B C 1
ATOM 4501 O O . PRO B 1 59 ? -16.312 32.438 28.125 1 89.62 59 PRO B O 1
ATOM 4504 N N . ILE B 1 60 ? -16.875 30.469 28.484 1 86.81 60 ILE B N 1
ATOM 4505 C CA . ILE B 1 60 ? -18.109 30.438 27.703 1 86.81 60 ILE B CA 1
ATOM 4506 C C . ILE B 1 60 ? -19.031 31.578 28.156 1 86.81 60 ILE B C 1
ATOM 4508 O O . ILE B 1 60 ? -19.641 32.25 27.328 1 86.81 60 ILE B O 1
ATOM 4512 N N . GLY B 1 61 ? -19.281 31.953 29.328 1 80 61 GLY B N 1
ATOM 4513 C CA . GLY B 1 61 ? -20.172 33 29.828 1 80 61 GLY B CA 1
ATOM 4514 C C . GLY B 1 61 ? -19.766 34.375 29.375 1 80 61 GLY B C 1
ATOM 4515 O O . GLY B 1 61 ? -20.625 35.281 29.281 1 80 61 GLY B O 1
ATOM 4516 N N . GLN B 1 62 ? -18.641 34.469 28.828 1 84.38 62 GLN B N 1
ATOM 4517 C CA . GLN B 1 62 ? -18.141 35.781 28.422 1 84.38 62 GLN B CA 1
ATOM 4518 C C . GLN B 1 62 ? -18.234 35.969 26.906 1 84.38 62 GLN B C 1
ATOM 4520 O O . GLN B 1 62 ? -18.406 37.094 26.422 1 84.38 62 GLN B O 1
ATOM 4525 N N . SER B 1 63 ? -18.234 34.906 26.219 1 85.44 63 SER B N 1
ATOM 4526 C CA . SER B 1 63 ? -18.156 35 24.766 1 85.44 63 SER B CA 1
ATOM 4527 C C . SER B 1 63 ? -19.531 34.812 24.109 1 85.44 63 SER B C 1
ATOM 4529 O O . SER B 1 63 ? -19.781 35.281 23.016 1 85.44 63 SER B O 1
ATOM 4531 N N . CYS B 1 64 ? -20.328 34.062 24.797 1 90.31 64 CYS B N 1
ATOM 4532 C CA . CYS B 1 64 ? -21.641 33.75 24.219 1 90.31 64 CYS B CA 1
ATOM 4533 C C . CYS B 1 64 ? -22.703 33.625 25.297 1 90.31 64 CYS B C 1
ATOM 4535 O O . CYS B 1 64 ? -22.391 33.438 26.469 1 90.31 64 CYS B O 1
ATOM 4537 N N . ALA B 1 65 ? -23.922 33.844 24.859 1 91.88 65 ALA B N 1
ATOM 4538 C CA . ALA B 1 65 ? -25.047 33.562 25.734 1 91.88 65 ALA B CA 1
ATOM 4539 C C . ALA B 1 65 ? -25.156 32.094 26.031 1 91.88 65 ALA B C 1
ATOM 4541 O O . ALA B 1 65 ? -24.922 31.25 25.141 1 91.88 65 ALA B O 1
ATOM 4542 N N . VAL B 1 66 ? -25.312 31.812 27.266 1 93.25 66 VAL B N 1
ATOM 4543 C CA . VAL B 1 66 ? -25.422 30.422 27.734 1 93.25 66 VAL B CA 1
ATOM 4544 C C . VAL B 1 66 ? -26.797 30.203 28.359 1 93.25 66 VAL B C 1
ATOM 4546 O O . VAL B 1 66 ? -27.312 31.078 29.047 1 93.25 66 VAL B O 1
ATOM 4549 N N . LYS B 1 67 ? -27.359 29.078 28.031 1 93.06 67 LYS B N 1
ATOM 4550 C CA . LYS B 1 67 ? -28.656 28.719 28.609 1 93.06 67 LYS B CA 1
ATOM 4551 C C . LYS B 1 67 ? -28.75 27.219 28.844 1 93.06 67 LYS B C 1
ATOM 4553 O O . LYS B 1 67 ? -28.219 26.422 28.062 1 93.06 67 LYS B O 1
ATOM 4558 N N . MET B 1 68 ? -29.328 26.922 29.875 1 93.12 68 MET B N 1
ATOM 4559 C CA . MET B 1 68 ? -29.625 25.516 30.141 1 93.12 68 MET B CA 1
ATOM 4560 C C . MET B 1 68 ? -30.922 25.094 29.469 1 93.12 68 MET B C 1
ATOM 4562 O O . MET B 1 68 ? -31.984 25.625 29.781 1 93.12 68 MET B O 1
ATOM 4566 N N . ILE B 1 69 ? -30.844 24.281 28.578 1 92.19 69 ILE B N 1
ATOM 4567 C CA . ILE B 1 69 ? -32.031 23.766 27.906 1 92.19 69 ILE B CA 1
ATOM 4568 C C . ILE B 1 69 ? -32.094 22.25 28.078 1 92.19 69 ILE B C 1
ATOM 4570 O O . ILE B 1 69 ? -31.188 21.531 27.672 1 92.19 69 ILE B O 1
ATOM 4574 N N . ASP B 1 70 ? -33.188 21.688 28.688 1 92.19 70 ASP B N 1
ATOM 4575 C CA . ASP B 1 70 ? -33.406 20.266 28.906 1 92.19 70 ASP B CA 1
ATOM 4576 C C . ASP B 1 70 ? -32.219 19.625 29.625 1 92.19 70 ASP B C 1
ATOM 4578 O O . ASP B 1 70 ? -31.75 18.562 29.219 1 92.19 70 ASP B O 1
ATOM 4582 N N . GLY B 1 71 ? -31.609 20.359 30.469 1 91.31 71 GLY B N 1
ATOM 4583 C CA . GLY B 1 71 ? -30.562 19.828 31.312 1 91.31 71 GLY B CA 1
ATOM 4584 C C . GLY B 1 71 ? -29.188 19.891 30.672 1 91.31 71 GLY B C 1
ATOM 4585 O O . GLY B 1 71 ? -28.203 19.406 31.234 1 91.31 71 GLY B O 1
ATOM 4586 N N . VAL B 1 72 ? -29.141 20.438 29.5 1 92.44 72 VAL B N 1
ATOM 4587 C CA . VAL B 1 72 ? -27.859 20.547 28.812 1 92.44 72 VAL B CA 1
ATOM 4588 C C . VAL B 1 72 ? -27.516 22.016 28.578 1 92.44 72 VAL B C 1
ATOM 4590 O O . VAL B 1 72 ? -28.375 22.797 28.188 1 92.44 72 VAL B O 1
ATOM 4593 N N . GLU B 1 73 ? -26.328 22.312 28.938 1 92.44 73 GLU B N 1
ATOM 4594 C CA . GLU B 1 73 ? -25.875 23.672 28.688 1 92.44 73 GLU B CA 1
ATOM 4595 C C . GLU B 1 73 ? -25.641 23.922 27.203 1 92.44 73 GLU B C 1
ATOM 4597 O O . GLU B 1 73 ? -24.953 23.141 26.531 1 92.44 73 GLU B O 1
ATOM 4602 N N . LYS B 1 74 ? -26.266 24.953 26.719 1 95.38 74 LYS B N 1
ATOM 4603 C CA . LYS B 1 74 ? -26.141 25.281 25.297 1 95.38 74 LYS B CA 1
ATOM 4604 C C . LYS B 1 74 ? -25.656 26.719 25.094 1 95.38 74 LYS B C 1
ATOM 4606 O O . LYS B 1 74 ? -25.828 27.562 25.984 1 95.38 74 LYS B O 1
ATOM 4611 N N . VAL B 1 75 ? -25.031 26.938 24.062 1 95.56 75 VAL B N 1
ATOM 4612 C CA . VAL B 1 75 ? -24.578 28.281 23.688 1 95.56 75 VAL B CA 1
ATOM 4613 C C . VAL B 1 75 ? -25.312 28.75 22.453 1 95.56 75 VAL B C 1
ATOM 4615 O O . VAL B 1 75 ? -25.766 27.938 21.641 1 95.56 75 VAL B O 1
ATOM 4618 N N . ARG B 1 76 ? -25.422 30.031 22.312 1 94.12 76 ARG B N 1
ATOM 4619 C CA . ARG B 1 76 ? -26.141 30.594 21.172 1 94.12 76 ARG B CA 1
ATOM 4620 C C . ARG B 1 76 ? -25.172 31.031 20.078 1 94.12 76 ARG B C 1
ATOM 4622 O O . ARG B 1 76 ? -24.312 31.891 20.297 1 94.12 76 ARG B O 1
ATOM 4629 N N . VAL B 1 77 ? -25.297 30.422 18.938 1 93.94 77 VAL B N 1
ATOM 4630 C CA . VAL B 1 77 ? -24.406 30.672 17.812 1 93.94 77 VAL B CA 1
ATOM 4631 C C . VAL B 1 77 ? -25.219 30.844 16.531 1 93.94 77 VAL B C 1
ATOM 4633 O O . VAL B 1 77 ? -26.406 30.5 16.5 1 93.94 77 VAL B O 1
ATOM 4636 N N . PRO B 1 78 ? -24.609 31.422 15.531 1 92.38 78 PRO B N 1
ATOM 4637 C CA . PRO B 1 78 ? -25.344 31.5 14.258 1 92.38 78 PRO B CA 1
ATOM 4638 C C . PRO B 1 78 ? -25.797 30.141 13.758 1 92.38 78 PRO B C 1
ATOM 4640 O O . PRO B 1 78 ? -25.094 29.141 13.938 1 92.38 78 PRO B O 1
ATOM 4643 N N . VAL B 1 79 ? -26.859 30.047 13 1 90.31 79 VAL B N 1
ATOM 4644 C CA . VAL B 1 79 ? -27.516 28.812 12.562 1 90.31 79 VAL B CA 1
ATOM 4645 C C . VAL B 1 79 ? -26.547 28 11.719 1 90.31 79 VAL B C 1
ATOM 4647 O O . VAL B 1 79 ? -26.453 26.781 11.883 1 90.31 79 VAL B O 1
ATOM 4650 N N . PRO B 1 80 ? -25.766 28.609 10.828 1 88.44 80 PRO B N 1
ATOM 4651 C CA . PRO B 1 80 ? -24.859 27.781 10.031 1 88.44 80 PRO B CA 1
ATOM 4652 C C . PRO B 1 80 ? -23.781 27.109 10.883 1 88.44 80 PRO B C 1
ATOM 4654 O O . PRO B 1 80 ? -23.312 26.031 10.523 1 88.44 80 PRO B O 1
ATOM 4657 N N . VAL B 1 81 ? -23.484 27.641 11.969 1 91.19 81 VAL B N 1
ATOM 4658 C CA . VAL B 1 81 ? -22.484 27.094 12.883 1 91.19 81 VAL B CA 1
ATOM 4659 C C . VAL B 1 81 ? -23.062 25.859 13.594 1 91.19 81 VAL B C 1
ATOM 4661 O O . VAL B 1 81 ? -22.375 24.859 13.742 1 91.19 81 VAL B O 1
ATOM 4664 N N . ALA B 1 82 ? -24.297 25.984 13.945 1 88.69 82 ALA B N 1
ATOM 4665 C CA . ALA B 1 82 ? -24.953 24.938 14.727 1 88.69 82 ALA B CA 1
ATOM 4666 C C . ALA B 1 82 ? -25.469 23.812 13.82 1 88.69 82 ALA B C 1
ATOM 4668 O O . ALA B 1 82 ? -25.422 22.641 14.188 1 88.69 82 ALA B O 1
ATOM 4669 N N . ALA B 1 83 ? -25.906 24.188 12.664 1 83.88 83 ALA B N 1
ATOM 4670 C CA . ALA B 1 83 ? -26.688 23.219 11.891 1 83.88 83 ALA B CA 1
ATOM 4671 C C . ALA B 1 83 ? -25.984 22.859 10.586 1 83.88 83 ALA B C 1
ATOM 4673 O O . ALA B 1 83 ? -26.406 21.953 9.875 1 83.88 83 ALA B O 1
ATOM 4674 N N . GLY B 1 84 ? -24.953 23.484 10.32 1 81.44 84 GLY B N 1
ATOM 4675 C CA . GLY B 1 84 ? -24.281 23.266 9.047 1 81.44 84 GLY B CA 1
ATOM 4676 C C . GLY B 1 84 ? -23.859 21.828 8.852 1 81.44 84 GLY B C 1
ATOM 4677 O O . GLY B 1 84 ? -24 21.266 7.758 1 81.44 84 GLY B O 1
ATOM 4678 N N . ALA B 1 85 ? -23.422 21.172 9.867 1 84.12 85 ALA B N 1
ATOM 4679 C CA . ALA B 1 85 ? -22.922 19.812 9.789 1 84.12 85 ALA B CA 1
ATOM 4680 C C . ALA B 1 85 ? -24.047 18.828 9.492 1 84.12 85 ALA B C 1
ATOM 4682 O O . ALA B 1 85 ? -23.859 17.859 8.758 1 84.12 85 ALA B O 1
ATOM 4683 N N . ALA B 1 86 ? -25.125 19.016 10.055 1 81 86 ALA B N 1
ATOM 4684 C CA . ALA B 1 86 ? -26.25 18.109 9.891 1 81 86 ALA B CA 1
ATOM 4685 C C . ALA B 1 86 ? -26.719 18.062 8.438 1 81 86 ALA B C 1
ATOM 4687 O O . ALA B 1 86 ? -27.281 17.062 7.988 1 81 86 ALA B O 1
ATOM 4688 N N . CYS B 1 87 ? -26.359 19.031 7.785 1 78.69 87 CYS B N 1
ATOM 4689 C CA . CYS B 1 87 ? -26.766 19.109 6.383 1 78.69 87 CYS B CA 1
ATOM 4690 C C . CYS B 1 87 ? -25.859 18.25 5.512 1 78.69 87 CYS B C 1
ATOM 4692 O O . CYS B 1 87 ? -26.266 17.797 4.438 1 78.69 87 CYS B O 1
ATOM 4694 N N . HIS B 1 88 ? -24.719 17.984 6.012 1 81.38 88 HIS B N 1
ATOM 4695 C CA . HIS B 1 88 ? -23.719 17.391 5.145 1 81.38 88 HIS B CA 1
ATOM 4696 C C . HIS B 1 88 ? -23.312 16 5.656 1 81.38 88 HIS B C 1
ATOM 4698 O O . HIS B 1 88 ? -22.891 15.148 4.871 1 81.38 88 HIS B O 1
ATOM 4704 N N . ALA B 1 89 ? -23.5 15.766 6.844 1 81.31 89 ALA B N 1
ATOM 4705 C CA . ALA B 1 89 ? -22.969 14.562 7.469 1 81.31 89 ALA B CA 1
ATOM 4706 C C . ALA B 1 89 ? -23.703 13.32 6.977 1 81.31 89 ALA B C 1
ATOM 4708 O O . ALA B 1 89 ? -24.938 13.242 7.082 1 81.31 89 ALA B O 1
ATOM 4709 N N . PHE B 1 90 ? -22.906 12.406 6.41 1 81.81 90 PHE B N 1
ATOM 4710 C CA . PHE B 1 90 ? -23.359 11.078 6.008 1 81.81 90 PHE B CA 1
ATOM 4711 C C . PHE B 1 90 ? -24.391 11.172 4.891 1 81.81 90 PHE B C 1
ATOM 4713 O O . PHE B 1 90 ? -25.297 10.352 4.82 1 81.81 90 PHE B O 1
ATOM 4720 N N . LYS B 1 91 ? -24.391 12.25 4.168 1 80 91 LYS B N 1
ATOM 4721 C CA . LYS B 1 91 ? -25.25 12.453 3.012 1 80 91 LYS B CA 1
ATOM 4722 C C . LYS B 1 91 ? -24.438 12.602 1.73 1 80 91 LYS B C 1
ATOM 4724 O O . LYS B 1 91 ? -24.484 13.648 1.077 1 80 91 LYS B O 1
ATOM 4729 N N . SER B 1 92 ? -23.891 11.531 1.319 1 80.19 92 SER B N 1
ATOM 4730 C CA . SER B 1 92 ? -22.906 11.539 0.251 1 80.19 92 SER B CA 1
ATOM 4731 C C . SER B 1 92 ? -23.547 11.82 -1.103 1 80.19 92 SER B C 1
ATOM 4733 O O . SER B 1 92 ? -22.875 12.266 -2.035 1 80.19 92 SER B O 1
ATOM 4735 N N . ASP B 1 93 ? -24.844 11.688 -1.184 1 79.19 93 ASP B N 1
ATOM 4736 C CA . ASP B 1 93 ? -25.484 11.805 -2.486 1 79.19 93 ASP B CA 1
ATOM 4737 C C . ASP B 1 93 ? -26.125 13.18 -2.662 1 79.19 93 ASP B C 1
ATOM 4739 O O . ASP B 1 93 ? -26.594 13.523 -3.752 1 79.19 93 ASP B O 1
ATOM 4743 N N . SER B 1 94 ? -25.984 14.008 -1.557 1 77.81 94 SER B N 1
ATOM 4744 C CA . SER B 1 94 ? -26.609 15.32 -1.616 1 77.81 94 SER B CA 1
ATOM 4745 C C . SER B 1 94 ? -25.578 16.422 -1.791 1 77.81 94 SER B C 1
ATOM 4747 O O . SER B 1 94 ? -24.484 16.344 -1.226 1 77.81 94 SER B O 1
ATOM 4749 N N . SER B 1 95 ? -26.016 17.406 -2.576 1 78.31 95 SER B N 1
ATOM 4750 C CA . SER B 1 95 ? -25.156 18.562 -2.742 1 78.31 95 SER B CA 1
ATOM 4751 C C . SER B 1 95 ? -25.234 19.5 -1.538 1 78.31 95 SER B C 1
ATOM 4753 O O . SER B 1 95 ? -26.172 19.406 -0.743 1 78.31 95 SER B O 1
ATOM 4755 N N . ALA B 1 96 ? -24.25 20.328 -1.402 1 77.19 96 ALA B N 1
ATOM 4756 C CA . ALA B 1 96 ? -24.25 21.297 -0.308 1 77.19 96 ALA B CA 1
ATOM 4757 C C . ALA B 1 96 ? -25.312 22.375 -0.528 1 77.19 96 ALA B C 1
ATOM 4759 O O . ALA B 1 96 ? -25.812 22.969 0.43 1 77.19 96 ALA B O 1
ATOM 4760 N N . ALA B 1 97 ? -25.625 22.609 -1.733 1 69.25 97 ALA B N 1
ATOM 4761 C CA . ALA B 1 97 ? -26.609 23.641 -2.047 1 69.25 97 ALA B CA 1
ATOM 4762 C C . ALA B 1 97 ? -27.984 23.266 -1.508 1 69.25 97 ALA B C 1
ATOM 4764 O O . ALA B 1 97 ? -28.781 24.141 -1.187 1 69.25 97 ALA B O 1
ATOM 4765 N N . ASP B 1 98 ? -28.234 22.047 -1.383 1 69.38 98 ASP B N 1
ATOM 4766 C CA . ASP B 1 98 ? -29.516 21.578 -0.891 1 69.38 98 ASP B CA 1
ATOM 4767 C C . ASP B 1 98 ? -29.75 22 0.558 1 69.38 98 ASP B C 1
ATOM 4769 O O . ASP B 1 98 ? -30.891 22.219 0.973 1 69.38 98 ASP B O 1
ATOM 4773 N N . CYS B 1 99 ? -28.656 22.125 1.188 1 66.88 99 CYS B N 1
ATOM 4774 C CA . CYS B 1 99 ? -28.766 22.453 2.605 1 66.88 99 CYS B CA 1
ATOM 4775 C C . CYS B 1 99 ? -28.516 23.938 2.846 1 66.88 99 CYS B C 1
ATOM 4777 O O . CYS B 1 99 ? -29.172 24.547 3.697 1 66.88 99 CYS B O 1
ATOM 4779 N N . ASN B 1 100 ? -27.609 24.594 2.225 1 58.84 100 ASN B N 1
ATOM 4780 C CA . ASN B 1 100 ? -27.141 25.938 2.512 1 58.84 100 ASN B CA 1
ATOM 4781 C C . ASN B 1 100 ? -28.219 26.984 2.238 1 58.84 100 ASN B C 1
ATOM 4783 O O . ASN B 1 100 ? -28.266 28.031 2.896 1 58.84 100 ASN B O 1
ATOM 4787 N N . VAL B 1 101 ? -29.109 26.719 1.381 1 51.88 101 VAL B N 1
ATOM 4788 C CA . VAL B 1 101 ? -30.094 27.703 0.944 1 51.88 101 VAL B CA 1
ATOM 4789 C C . VAL B 1 101 ? -31.031 28.062 2.102 1 51.88 101 VAL B C 1
ATOM 4791 O O . VAL B 1 101 ? -31.484 29.203 2.215 1 51.88 101 VAL B O 1
ATOM 4794 N N . ASP B 1 102 ? -31.047 27.25 2.99 1 55.25 102 ASP B N 1
ATOM 4795 C CA . ASP B 1 102 ? -32.062 27.531 3.98 1 55.25 102 ASP B CA 1
ATOM 4796 C C . ASP B 1 102 ? -31.453 28.062 5.27 1 55.25 102 ASP B C 1
ATOM 4798 O O . ASP B 1 102 ? -32.188 28.438 6.203 1 55.25 102 ASP B O 1
ATOM 4802 N N . ILE B 1 103 ? -30.156 28.25 5.137 1 59.75 103 ILE B N 1
ATOM 4803 C CA . ILE B 1 103 ? -29.578 28.547 6.441 1 59.75 103 ILE B CA 1
ATOM 4804 C C . ILE B 1 103 ? -29.203 30.031 6.5 1 59.75 103 ILE B C 1
ATOM 4806 O O . ILE B 1 103 ? -28.266 30.469 5.828 1 59.75 103 ILE B O 1
ATOM 4810 N N . SER B 1 104 ? -30.078 30.859 7.031 1 64.69 104 SER B N 1
ATOM 4811 C CA . SER B 1 104 ? -29.859 32.281 7.238 1 64.69 104 SER B CA 1
ATOM 4812 C C . SER B 1 104 ? -28.703 32.531 8.211 1 64.69 104 SER B C 1
ATOM 4814 O O . SER B 1 104 ? -28.672 31.938 9.297 1 64.69 104 SER B O 1
ATOM 4816 N N . THR B 1 105 ? -27.703 33.312 7.812 1 65.88 105 THR B N 1
ATOM 4817 C CA . THR B 1 105 ? -26.547 33.625 8.625 1 65.88 105 THR B CA 1
ATOM 4818 C C . THR B 1 105 ? -26.922 34.562 9.773 1 65.88 105 THR B C 1
ATOM 4820 O O . THR B 1 105 ? -26.156 34.719 10.734 1 65.88 105 THR B O 1
ATOM 4823 N N . ASN B 1 106 ? -28.078 35.062 9.734 1 76.62 106 ASN B N 1
ATOM 4824 C CA . ASN B 1 106 ? -28.422 36.094 10.719 1 76.62 106 ASN B CA 1
ATOM 4825 C C . ASN B 1 106 ? -29.234 35.5 11.867 1 76.62 106 ASN B C 1
ATOM 4827 O O . ASN B 1 106 ? -29.453 36.188 12.883 1 76.62 106 ASN B O 1
ATOM 4831 N N . GLU B 1 107 ? -29.562 34.406 11.711 1 86.62 107 GLU B N 1
ATOM 4832 C CA . GLU B 1 107 ? -30.328 33.75 12.781 1 86.62 107 GLU B CA 1
ATOM 4833 C C . GLU B 1 107 ? -29.422 32.969 13.719 1 86.62 107 GLU B C 1
ATOM 4835 O O . GLU B 1 107 ? -28.406 32.438 13.289 1 86.62 107 GLU B O 1
ATOM 4840 N N . LEU B 1 108 ? -29.812 33.031 14.953 1 91.56 108 LEU B N 1
ATOM 4841 C CA . LEU B 1 108 ? -29.047 32.312 15.969 1 91.56 108 LEU B CA 1
ATOM 4842 C C . LEU B 1 108 ? -29.781 31.062 16.406 1 91.56 108 LEU B C 1
ATOM 4844 O O . LEU B 1 108 ? -31 30.969 16.266 1 91.56 108 LEU B O 1
ATOM 4848 N N . MET B 1 109 ? -29.016 30.156 16.812 1 91.69 109 MET B N 1
ATOM 4849 C CA . MET B 1 109 ? -29.516 28.875 17.266 1 91.69 109 MET B CA 1
ATOM 4850 C C . MET B 1 109 ? -28.734 28.375 18.469 1 91.69 109 MET B C 1
ATOM 4852 O O . MET B 1 109 ? -27.531 28.641 18.594 1 91.69 109 MET B O 1
ATOM 4856 N N . TRP B 1 110 ? -29.469 27.672 19.344 1 93.88 110 TRP B N 1
ATOM 4857 C CA . TRP B 1 110 ? -28.812 27.078 20.5 1 93.88 110 TRP B CA 1
ATOM 4858 C C . TRP B 1 110 ? -28.125 25.766 20.141 1 93.88 110 TRP B C 1
ATOM 4860 O O . TRP B 1 110 ? -28.719 24.922 19.469 1 93.88 110 TRP B O 1
ATOM 4870 N N . SER B 1 111 ? -26.938 25.672 20.547 1 93.5 111 SER B N 1
ATOM 4871 C CA . SER B 1 111 ? -26.172 24.469 20.25 1 93.5 111 SER B CA 1
ATOM 4872 C C . SER B 1 111 ? -25.5 23.906 21.5 1 93.5 111 SER B C 1
ATOM 4874 O O . SER B 1 111 ? -25 24.672 22.344 1 93.5 111 SER B O 1
ATOM 4876 N N . HIS B 1 112 ? -25.453 22.578 21.609 1 93.44 112 HIS B N 1
ATOM 4877 C CA . HIS B 1 112 ? -24.75 21.906 22.703 1 93.44 112 HIS B CA 1
ATOM 4878 C C . HIS B 1 112 ? -23.344 21.5 22.281 1 93.44 112 HIS B C 1
ATOM 4880 O O . HIS B 1 112 ? -22.594 20.953 23.094 1 93.44 112 HIS B O 1
ATOM 4886 N N . ARG B 1 113 ? -22.938 21.766 21.062 1 94.25 113 ARG B N 1
ATOM 4887 C CA . ARG B 1 113 ? -21.672 21.328 20.5 1 94.25 113 ARG B CA 1
ATOM 4888 C C . ARG B 1 113 ? -20.609 22.422 20.594 1 94.25 113 ARG B C 1
ATOM 4890 O O . ARG B 1 113 ? -20.453 23.203 19.656 1 94.25 113 ARG B O 1
ATOM 4897 N N . TYR B 1 114 ? -19.891 22.438 21.641 1 94.06 114 TYR B N 1
ATOM 4898 C CA . TYR B 1 114 ? -18.812 23.359 21.891 1 94.06 114 TYR B CA 1
ATOM 4899 C C . TYR B 1 114 ? -17.844 22.797 22.938 1 94.06 114 TYR B C 1
ATOM 4901 O O . TYR B 1 114 ? -18.156 21.828 23.625 1 94.06 114 TYR B O 1
ATOM 4909 N N . ASP B 1 115 ? -16.719 23.406 22.969 1 93.38 115 ASP B N 1
ATOM 4910 C CA . ASP B 1 115 ? -15.695 22.922 23.891 1 93.38 115 ASP B CA 1
ATOM 4911 C C . ASP B 1 115 ? -15.859 23.562 25.266 1 93.38 115 ASP B C 1
ATOM 4913 O O . ASP B 1 115 ? -15.82 24.797 25.406 1 93.38 115 ASP B O 1
ATOM 4917 N N . ASN B 1 116 ? -16.031 22.688 26.234 1 89 116 ASN B N 1
ATOM 4918 C CA . ASN B 1 116 ? -16.094 23.141 27.625 1 89 116 ASN B CA 1
ATOM 4919 C C . ASN B 1 116 ? -14.984 22.531 28.469 1 89 116 ASN B C 1
ATOM 4921 O O . ASN B 1 116 ? -15.227 22.062 29.594 1 89 116 ASN B O 1
ATOM 4925 N N . GLY B 1 117 ? -13.75 22.406 27.828 1 86.25 117 GLY B N 1
ATOM 4926 C CA . GLY B 1 117 ? -12.625 21.969 28.656 1 86.25 117 GLY B CA 1
ATOM 4927 C C . GLY B 1 117 ? -11.867 20.797 28.062 1 86.25 117 GLY B C 1
ATOM 4928 O O . GLY B 1 117 ? -10.773 20.469 28.516 1 86.25 117 GLY B O 1
ATOM 4929 N N . ASP B 1 118 ? -12.328 20.203 27.078 1 85.56 118 ASP B N 1
ATOM 4930 C CA . ASP B 1 118 ? -11.672 19.031 26.484 1 85.56 118 ASP B CA 1
ATOM 4931 C C . ASP B 1 118 ? -10.461 19.438 25.656 1 85.56 118 ASP B C 1
ATOM 4933 O O . ASP B 1 118 ? -9.508 18.672 25.516 1 85.56 118 ASP B O 1
ATOM 4937 N N . TYR B 1 119 ? -10.492 20.625 25.156 1 91.25 119 TYR B N 1
ATOM 4938 C CA . TYR B 1 119 ? -9.406 21.141 24.328 1 91.25 119 TYR B CA 1
ATOM 4939 C C . TYR B 1 119 ? -8.719 22.312 25.031 1 91.25 119 TYR B C 1
ATOM 4941 O O . TYR B 1 119 ? -9.305 22.953 25.906 1 91.25 119 TYR B O 1
ATOM 4949 N N . PRO B 1 120 ? -7.465 22.5 24.641 1 92.44 120 PRO B N 1
ATOM 4950 C CA . PRO B 1 120 ? -6.855 23.766 25.062 1 92.44 120 PRO B CA 1
ATOM 4951 C C . PRO B 1 120 ? -7.555 24.984 24.484 1 92.44 120 PRO B C 1
ATOM 4953 O O . PRO B 1 120 ? -8.188 24.891 23.422 1 92.44 120 PRO B O 1
ATOM 4956 N N . THR B 1 121 ? -7.395 26.078 25.078 1 91.31 121 THR B N 1
ATOM 4957 C CA . THR B 1 121 ? -8.156 27.266 24.703 1 91.31 121 THR B CA 1
ATOM 4958 C C . THR B 1 121 ? -7.473 28.016 23.562 1 91.31 121 THR B C 1
ATOM 4960 O O . THR B 1 121 ? -8.125 28.75 22.812 1 91.31 121 THR B O 1
ATOM 4963 N N . GLY B 1 122 ? -6.25 27.828 23.391 1 95.31 122 GLY B N 1
ATOM 4964 C CA . GLY B 1 122 ? -5.438 28.656 22.5 1 95.31 122 GLY B CA 1
ATOM 4965 C C . GLY B 1 122 ? -5.93 28.672 21.078 1 95.31 122 GLY B C 1
ATOM 4966 O O . GLY B 1 122 ? -6.094 29.734 20.469 1 95.31 122 GLY B O 1
ATOM 4967 N N . TYR B 1 123 ? -6.18 27.562 20.5 1 97.81 123 TYR B N 1
ATOM 4968 C CA . TYR B 1 123 ? -6.582 27.453 19.094 1 97.81 123 TYR B CA 1
ATOM 4969 C C . TYR B 1 123 ? -7.906 28.172 18.859 1 97.81 123 TYR B C 1
ATOM 4971 O O . TYR B 1 123 ? -8.023 28.969 17.922 1 97.81 123 TYR B O 1
ATOM 4979 N N . TYR B 1 124 ? -8.922 27.922 19.641 1 97.44 124 TYR B N 1
ATOM 4980 C CA . TYR B 1 124 ? -10.25 28.484 19.453 1 97.44 124 TYR B CA 1
ATOM 4981 C C . TYR B 1 124 ? -10.25 29.984 19.719 1 97.44 124 TYR B C 1
ATOM 4983 O O . TYR B 1 124 ? -10.914 30.75 19 1 97.44 124 TYR B O 1
ATOM 4991 N N . ALA B 1 125 ? -9.484 30.359 20.719 1 96.81 125 ALA B N 1
ATOM 4992 C CA . ALA B 1 125 ? -9.375 31.781 21 1 96.81 125 ALA B CA 1
ATOM 4993 C C . ALA B 1 125 ? -8.734 32.531 19.844 1 96.81 125 ALA B C 1
ATOM 4995 O O . ALA B 1 125 ? -9.148 33.625 19.5 1 96.81 125 ALA B O 1
ATOM 4996 N N . PHE B 1 126 ? -7.742 31.938 19.328 1 98 126 PHE B N 1
ATOM 4997 C CA . PHE B 1 126 ? -7.047 32.562 18.203 1 98 126 PHE B CA 1
ATOM 4998 C C . PHE B 1 126 ? -7.973 32.656 16.984 1 98 126 PHE B C 1
ATOM 5000 O O . PHE B 1 126 ? -8.062 33.719 16.375 1 98 126 PHE B O 1
ATOM 5007 N N . GLN B 1 127 ? -8.664 31.609 16.656 1 98.06 127 GLN B N 1
ATOM 5008 C CA . GLN B 1 127 ? -9.555 31.609 15.508 1 98.06 127 GLN B CA 1
ATOM 5009 C C . GLN B 1 127 ? -10.727 32.562 15.711 1 98.06 127 GLN B C 1
ATOM 5011 O O . GLN B 1 127 ? -11.234 33.156 14.758 1 98.06 127 GLN B O 1
ATOM 5016 N N . HIS B 1 128 ? -11.141 32.75 16.938 1 97 128 HIS B N 1
ATOM 5017 C CA . HIS B 1 128 ? -12.242 33.625 17.281 1 97 128 HIS B CA 1
ATOM 5018 C C . HIS B 1 128 ? -11.945 35.062 16.828 1 97 128 HIS B C 1
ATOM 5020 O O . HIS B 1 128 ? -12.867 35.844 16.547 1 97 128 HIS B O 1
ATOM 5026 N N . LEU B 1 129 ? -10.719 35.406 16.734 1 97.06 129 LEU B N 1
ATOM 5027 C CA . LEU B 1 129 ? -10.312 36.75 16.328 1 97.06 129 LEU B CA 1
ATOM 5028 C C . LEU B 1 129 ? -10.758 37.062 14.906 1 97.06 129 LEU B C 1
ATOM 5030 O O . LEU B 1 129 ? -10.828 38.219 14.5 1 97.06 129 LEU B O 1
ATOM 5034 N N . PHE B 1 130 ? -11.094 36 14.188 1 97.44 130 PHE B N 1
ATOM 5035 C CA . PHE B 1 130 ? -11.359 36.219 12.766 1 97.44 130 PHE B CA 1
ATOM 5036 C C . PHE B 1 130 ? -12.844 36.031 12.469 1 97.44 130 PHE B C 1
ATOM 5038 O O . PHE B 1 130 ? -13.242 35.969 11.305 1 97.44 130 PHE B O 1
ATOM 5045 N N . VAL B 1 131 ? -13.641 35.906 13.484 1 95.19 131 VAL B N 1
ATOM 5046 C CA . VAL B 1 131 ? -15.086 35.812 13.32 1 95.19 131 VAL B CA 1
ATOM 5047 C C . VAL B 1 131 ? -15.625 37.156 12.789 1 95.19 131 VAL B C 1
ATOM 5049 O O . VAL B 1 131 ? -15.289 38.219 13.305 1 95.19 131 VAL B O 1
ATOM 5052 N N . GLN B 1 132 ? -16.359 37 11.742 1 92.12 132 GLN B N 1
ATOM 5053 C CA . GLN B 1 132 ? -17.016 38.125 11.117 1 92.12 132 GLN B CA 1
ATOM 5054 C C . GLN B 1 132 ? -18.531 37.938 11.109 1 92.12 132 GLN B C 1
ATOM 5056 O O . GLN B 1 132 ? -19.062 36.969 11.656 1 92.12 132 GLN B O 1
ATOM 5061 N N . GLU B 1 133 ? -19.219 38.969 10.508 1 88.44 133 GLU B N 1
ATOM 5062 C CA . GLU B 1 133 ? -20.688 38.938 10.422 1 88.44 133 GLU B CA 1
ATOM 5063 C C . GLU B 1 133 ? -21.156 37.781 9.539 1 88.44 133 GLU B C 1
ATOM 5065 O O . GLU B 1 133 ? -22.125 37.094 9.859 1 88.44 133 GLU B O 1
ATOM 5070 N N . ASP B 1 134 ? -20.406 37.625 8.539 1 88.31 134 ASP B N 1
ATOM 5071 C CA . ASP B 1 134 ? -20.719 36.531 7.625 1 88.31 134 ASP B CA 1
ATOM 5072 C C . ASP B 1 134 ? -19.969 35.25 8 1 88.31 134 ASP B C 1
ATOM 5074 O O . ASP B 1 134 ? -18.734 35.25 7.992 1 88.31 134 ASP B O 1
ATOM 5078 N N . VAL B 1 135 ? -20.719 34.219 8.297 1 89.62 135 VAL B N 1
ATOM 5079 C CA . VAL B 1 135 ? -20.125 33 8.766 1 89.62 135 VAL B CA 1
ATOM 5080 C C . VAL B 1 135 ? -19.234 32.406 7.684 1 89.62 135 VAL B C 1
ATOM 5082 O O . VAL B 1 135 ? -18.141 31.891 7.973 1 89.62 135 VAL B O 1
ATOM 5085 N N . GLY B 1 136 ? -19.672 32.406 6.441 1 87.06 136 GLY B N 1
ATOM 5086 C CA . GLY B 1 136 ? -18.891 31.859 5.34 1 87.06 136 GLY B CA 1
ATOM 5087 C C . GLY B 1 136 ? -17.547 32.562 5.164 1 87.06 136 GLY B C 1
ATOM 5088 O O . GLY B 1 136 ? -16.516 31.891 4.984 1 87.06 136 GLY B O 1
ATOM 5089 N N . LYS B 1 137 ? -17.562 33.844 5.207 1 90.25 137 LYS B N 1
ATOM 5090 C CA . LYS B 1 137 ? -16.344 34.625 5.09 1 90.25 137 LYS B CA 1
ATOM 5091 C C . LYS B 1 137 ? -15.398 34.344 6.258 1 90.25 137 LYS B C 1
ATOM 5093 O O . LYS B 1 137 ? -14.18 34.281 6.078 1 90.25 137 LYS B O 1
ATOM 5098 N N . SER B 1 138 ? -15.945 34.219 7.41 1 93.81 138 SER B N 1
ATOM 5099 C CA . SER B 1 138 ? -15.141 33.906 8.586 1 93.81 138 SER B CA 1
ATOM 5100 C C . SER B 1 138 ? -14.398 32.562 8.406 1 93.81 138 SER B C 1
ATOM 5102 O O . SER B 1 138 ? -13.195 32.5 8.664 1 93.81 138 SER B O 1
ATOM 5104 N N . ILE B 1 139 ? -15.141 31.625 7.934 1 93.31 139 ILE B N 1
ATOM 5105 C CA . ILE B 1 139 ? -14.586 30.281 7.812 1 93.31 139 ILE B CA 1
ATOM 5106 C C . ILE B 1 139 ? -13.477 30.281 6.762 1 93.31 139 ILE B C 1
ATOM 5108 O O . ILE B 1 139 ? -12.398 29.719 6.984 1 93.31 139 ILE B O 1
ATOM 5112 N N . ILE B 1 140 ? -13.68 30.828 5.645 1 93.06 140 ILE B N 1
ATOM 5113 C CA . ILE B 1 140 ? -12.68 30.875 4.59 1 93.06 140 ILE B CA 1
ATOM 5114 C C . ILE B 1 140 ? -11.438 31.625 5.086 1 93.06 140 ILE B C 1
ATOM 5116 O O . ILE B 1 140 ? -10.312 31.219 4.797 1 93.06 140 ILE B O 1
ATOM 5120 N N . LEU B 1 141 ? -11.672 32.688 5.785 1 96.44 141 LEU B N 1
ATOM 5121 C CA . LEU B 1 141 ? -10.555 33.438 6.336 1 96.44 141 LEU B CA 1
ATOM 5122 C C . LEU B 1 141 ? -9.742 32.594 7.309 1 96.44 141 LEU B C 1
ATOM 5124 O O . LEU B 1 141 ? -8.516 32.562 7.254 1 96.44 141 LEU B O 1
ATOM 5128 N N . MET B 1 142 ? -10.414 31.922 8.18 1 97.75 142 MET B N 1
ATOM 5129 C CA . MET B 1 142 ? -9.742 31.078 9.156 1 97.75 142 MET B CA 1
ATOM 5130 C C . MET B 1 142 ? -8.938 29.984 8.461 1 97.75 142 MET B C 1
ATOM 5132 O O . MET B 1 142 ? -7.793 29.719 8.836 1 97.75 142 MET B O 1
ATOM 5136 N N . ARG B 1 143 ? -9.531 29.359 7.457 1 97.56 143 ARG B N 1
ATOM 5137 C CA . ARG B 1 143 ? -8.828 28.328 6.691 1 97.56 143 ARG B CA 1
ATOM 5138 C C . ARG B 1 143 ? -7.602 28.906 5.996 1 97.56 143 ARG B C 1
ATOM 5140 O O . ARG B 1 143 ? -6.551 28.266 5.953 1 97.56 143 ARG B O 1
ATOM 5147 N N . THR B 1 144 ? -7.742 30.094 5.496 1 97.69 144 THR B N 1
ATOM 5148 C CA . THR B 1 144 ? -6.648 30.766 4.812 1 97.69 144 THR B CA 1
ATOM 5149 C C . THR B 1 144 ? -5.52 31.094 5.785 1 97.69 144 THR B C 1
ATOM 5151 O O . THR B 1 144 ? -4.34 30.969 5.449 1 97.69 144 THR B O 1
ATOM 5154 N N . ILE B 1 145 ? -5.844 31.516 6.922 1 98.19 145 ILE B N 1
ATOM 5155 C CA . ILE B 1 145 ? -4.855 31.828 7.945 1 98.19 145 ILE B CA 1
ATOM 5156 C C . ILE B 1 145 ? -4.109 30.562 8.352 1 98.19 145 ILE B C 1
ATOM 5158 O O . ILE B 1 145 ? -2.887 30.578 8.5 1 98.19 145 ILE B O 1
ATOM 5162 N N . ASN B 1 146 ? -4.84 29.484 8.562 1 98.38 146 ASN B N 1
ATOM 5163 C CA . ASN B 1 146 ? -4.188 28.203 8.852 1 98.38 146 ASN B CA 1
ATOM 5164 C C . ASN B 1 146 ? -3.193 27.828 7.758 1 98.38 146 ASN B C 1
ATOM 5166 O O . ASN B 1 146 ? -2.084 27.375 8.055 1 98.38 146 ASN B O 1
ATOM 5170 N N . LEU B 1 147 ? -3.607 28.016 6.57 1 98.12 147 LEU B N 1
ATOM 5171 C CA . LEU B 1 147 ? -2.738 27.734 5.434 1 98.12 147 LEU B CA 1
ATOM 5172 C C . LEU B 1 147 ? -1.502 28.625 5.461 1 98.12 147 LEU B C 1
ATOM 5174 O O . LEU B 1 147 ? -0.388 28.156 5.207 1 98.12 147 LEU B O 1
ATOM 5178 N N . ALA B 1 148 ? -1.72 29.859 5.73 1 98.19 148 ALA B N 1
ATOM 5179 C CA . ALA B 1 148 ? -0.616 30.812 5.785 1 98.19 148 ALA B CA 1
ATOM 5180 C C . ALA B 1 148 ? 0.384 30.422 6.875 1 98.19 148 ALA B C 1
ATOM 5182 O O . ALA B 1 148 ? 1.597 30.5 6.66 1 98.19 148 ALA B O 1
ATOM 5183 N N . ILE B 1 149 ? -0.133 30.047 7.984 1 98.5 149 ILE B N 1
ATOM 5184 C CA . ILE B 1 149 ? 0.729 29.625 9.086 1 98.5 149 ILE B CA 1
ATOM 5185 C C . ILE B 1 149 ? 1.553 28.406 8.656 1 98.5 149 ILE B C 1
ATOM 5187 O O . ILE B 1 149 ? 2.768 28.375 8.867 1 98.5 149 ILE B O 1
ATOM 5191 N N . ALA B 1 150 ? 0.915 27.5 8.047 1 98.5 150 ALA B N 1
ATOM 5192 C CA . ALA B 1 150 ? 1.59 26.281 7.609 1 98.5 150 ALA B CA 1
ATOM 5193 C C . ALA B 1 150 ? 2.682 26.578 6.59 1 98.5 150 ALA B C 1
ATOM 5195 O O . ALA B 1 150 ? 3.824 26.141 6.742 1 98.5 150 ALA B O 1
ATOM 5196 N N . VAL B 1 151 ? 2.377 27.328 5.574 1 97.75 151 VAL B N 1
ATOM 5197 C CA . VAL B 1 151 ? 3.291 27.609 4.473 1 97.75 151 VAL B CA 1
ATOM 5198 C C . VAL B 1 151 ? 4.453 28.469 4.969 1 97.75 151 VAL B C 1
ATOM 5200 O O . VAL B 1 151 ? 5.609 28.219 4.629 1 97.75 151 VAL B O 1
ATOM 5203 N N . LEU B 1 152 ? 4.16 29.438 5.777 1 97.5 152 LEU B N 1
ATOM 5204 C CA . LEU B 1 152 ? 5.203 30.328 6.285 1 97.5 152 LEU B CA 1
ATOM 5205 C C . LEU B 1 152 ? 6.129 29.594 7.242 1 97.5 152 LEU B C 1
ATOM 5207 O O . LEU B 1 152 ? 7.352 29.734 7.16 1 97.5 152 LEU B O 1
ATOM 5211 N N . LEU B 1 153 ? 5.543 28.844 8.117 1 98.31 153 LEU B N 1
ATOM 5212 C CA . LEU B 1 153 ? 6.344 28.109 9.086 1 98.31 153 LEU B CA 1
ATOM 5213 C C . LEU B 1 153 ? 7.246 27.094 8.383 1 98.31 153 LEU B C 1
ATOM 5215 O O . LEU B 1 153 ? 8.453 27.047 8.648 1 98.31 153 LEU B O 1
ATOM 5219 N N . MET B 1 154 ? 6.688 26.297 7.496 1 97.25 154 MET B N 1
ATOM 5220 C CA . MET B 1 154 ? 7.477 25.297 6.785 1 97.25 154 MET B CA 1
ATOM 5221 C C . MET B 1 154 ? 8.508 25.953 5.875 1 97.25 154 MET B C 1
ATOM 5223 O O . MET B 1 154 ? 9.633 25.469 5.742 1 97.25 154 MET B O 1
ATOM 5227 N N . GLY B 1 155 ? 8.055 27.031 5.238 1 94.94 155 GLY B N 1
ATOM 5228 C CA . GLY B 1 155 ? 8.992 27.766 4.398 1 94.94 155 GLY B CA 1
ATOM 5229 C C . GLY B 1 155 ? 10.188 28.297 5.164 1 94.94 155 GLY B C 1
ATOM 5230 O O . GLY B 1 155 ? 11.328 28.141 4.723 1 94.94 155 GLY B O 1
ATOM 5231 N N . LEU B 1 156 ? 9.938 28.875 6.305 1 96 156 LEU B N 1
ATOM 5232 C CA . LEU B 1 156 ? 11.008 29.438 7.117 1 96 156 LEU B CA 1
ATOM 5233 C C . LEU B 1 156 ? 11.93 28.344 7.629 1 96 156 LEU B C 1
ATOM 5235 O O . LEU B 1 156 ? 13.156 28.484 7.605 1 96 156 LEU B O 1
ATOM 5239 N N . ILE B 1 157 ? 11.391 27.266 8.062 1 96.62 157 ILE B N 1
ATOM 5240 C CA . ILE B 1 157 ? 12.227 26.156 8.508 1 96.62 157 ILE B CA 1
ATOM 5241 C C . ILE B 1 157 ? 13.07 25.641 7.352 1 96.62 157 ILE B C 1
ATOM 5243 O O . ILE B 1 157 ? 14.266 25.375 7.512 1 96.62 157 ILE B O 1
ATOM 5247 N N . GLY B 1 158 ? 12.453 25.547 6.168 1 92.38 158 GLY B N 1
ATOM 5248 C CA . GLY B 1 158 ? 13.188 25.094 4.992 1 92.38 158 GLY B CA 1
ATOM 5249 C C . GLY B 1 158 ? 14.344 26 4.633 1 92.38 158 GLY B C 1
ATOM 5250 O O . GLY B 1 158 ? 15.391 25.531 4.176 1 92.38 158 GLY B O 1
ATOM 5251 N N . VAL B 1 159 ? 14.195 27.25 4.891 1 91.19 159 VAL B N 1
ATOM 5252 C CA . VAL B 1 159 ? 15.227 28.234 4.566 1 91.19 159 VAL B CA 1
ATOM 5253 C C . VAL B 1 159 ? 16.375 28.109 5.562 1 91.19 159 VAL B C 1
ATOM 5255 O O . VAL B 1 159 ? 17.547 28.219 5.184 1 91.19 159 VAL B O 1
ATOM 5258 N N . PHE B 1 160 ? 16.094 27.812 6.816 1 94.12 160 PHE B N 1
ATOM 5259 C CA . PHE B 1 160 ? 17.109 27.969 7.852 1 94.12 160 PHE B CA 1
ATOM 5260 C C . PHE B 1 160 ? 17.719 26.625 8.234 1 94.12 160 PHE B C 1
ATOM 5262 O O . PHE B 1 160 ? 18.766 26.578 8.867 1 94.12 160 PHE B O 1
ATOM 5269 N N . ILE B 1 161 ? 17.031 25.562 7.898 1 92.31 161 ILE B N 1
ATOM 5270 C CA . ILE B 1 161 ? 17.609 24.266 8.203 1 92.31 161 ILE B CA 1
ATOM 5271 C C . ILE B 1 161 ? 18.844 24.016 7.328 1 92.31 161 ILE B C 1
ATOM 5273 O O . ILE B 1 161 ? 19 24.656 6.281 1 92.31 161 ILE B O 1
ATOM 5277 N N . ARG B 1 162 ? 19.672 23.203 7.797 1 90 162 ARG B N 1
ATOM 5278 C CA . ARG B 1 162 ? 20.891 22.922 7.035 1 90 162 ARG B CA 1
ATOM 5279 C C . ARG B 1 162 ? 20.547 22.312 5.676 1 90 162 ARG B C 1
ATOM 5281 O O . ARG B 1 162 ? 19.578 21.578 5.543 1 90 162 ARG B O 1
ATOM 5288 N N . SER B 1 163 ? 21.422 22.547 4.734 1 84.44 163 SER B N 1
ATOM 5289 C CA . SER B 1 163 ? 21.172 22.125 3.361 1 84.44 163 SER B CA 1
ATOM 5290 C C . SER B 1 163 ? 21.125 20.609 3.256 1 84.44 163 SER B C 1
ATOM 5292 O O . SER B 1 163 ? 20.375 20.062 2.447 1 84.44 163 SER B O 1
ATOM 5294 N N . ASP B 1 164 ? 21.891 19.953 4.082 1 85.88 164 ASP B N 1
ATOM 5295 C CA . ASP B 1 164 ? 21.953 18.484 4.008 1 85.88 164 ASP B CA 1
ATOM 5296 C C . ASP B 1 164 ? 20.703 17.859 4.629 1 85.88 164 ASP B C 1
ATOM 5298 O O . ASP B 1 164 ? 20.453 16.656 4.438 1 85.88 164 ASP B O 1
ATOM 5302 N N . GLN B 1 165 ? 19.922 18.688 5.281 1 91.38 165 GLN B N 1
ATOM 5303 C CA . GLN B 1 165 ? 18.734 18.172 5.957 1 91.38 165 GLN B CA 1
ATOM 5304 C C . GLN B 1 165 ? 17.469 18.516 5.18 1 91.38 165 GLN B C 1
ATOM 5306 O O . GLN B 1 165 ? 16.391 18.031 5.52 1 91.38 165 GLN B O 1
ATOM 5311 N N . ARG B 1 166 ? 17.594 19.219 4.16 1 90.38 166 ARG B N 1
ATOM 5312 C CA . ARG B 1 166 ? 16.438 19.766 3.459 1 90.38 166 ARG B CA 1
ATOM 5313 C C . ARG B 1 166 ? 15.641 18.672 2.768 1 90.38 166 ARG B C 1
ATOM 5315 O O . ARG B 1 166 ? 14.414 18.688 2.773 1 90.38 166 ARG B O 1
ATOM 5322 N N . ALA B 1 167 ? 16.344 17.719 2.156 1 91.62 167 ALA B N 1
ATOM 5323 C CA . ALA B 1 167 ? 15.641 16.609 1.517 1 91.62 167 ALA B CA 1
ATOM 5324 C C . ALA B 1 167 ? 14.828 15.82 2.537 1 91.62 167 ALA B C 1
ATOM 5326 O O . ALA B 1 167 ? 13.68 15.453 2.281 1 91.62 167 ALA B O 1
ATOM 5327 N N . ALA B 1 168 ? 15.469 15.586 3.645 1 94.44 168 ALA B N 1
ATOM 5328 C CA . ALA B 1 168 ? 14.812 14.844 4.719 1 94.44 168 ALA B CA 1
ATOM 5329 C C . ALA B 1 168 ? 13.625 15.625 5.277 1 94.44 168 ALA B C 1
ATOM 5331 O O . ALA B 1 168 ? 12.672 15.031 5.789 1 94.44 168 ALA B O 1
ATOM 5332 N N . PHE B 1 169 ? 13.727 16.953 5.191 1 94.75 169 PHE B N 1
ATOM 5333 C CA . PHE B 1 169 ? 12.672 17.828 5.672 1 94.75 169 PHE B CA 1
ATOM 5334 C C . PHE B 1 169 ? 11.508 17.859 4.691 1 94.75 169 PHE B C 1
ATOM 5336 O O . PHE B 1 169 ? 10.344 17.766 5.102 1 94.75 169 PHE B O 1
ATOM 5343 N N . LEU B 1 170 ? 11.719 17.891 3.426 1 94.44 170 LEU B N 1
ATOM 5344 C CA . LEU B 1 170 ? 10.703 18.125 2.406 1 94.44 170 LEU B CA 1
ATOM 5345 C C . LEU B 1 170 ? 9.992 16.844 2.027 1 94.44 170 LEU B C 1
ATOM 5347 O O . LEU B 1 170 ? 8.766 16.828 1.87 1 94.44 170 LEU B O 1
ATOM 5351 N N . LEU B 1 171 ? 10.688 15.758 1.905 1 95.62 171 LEU B N 1
ATOM 5352 C CA . LEU B 1 171 ? 10.148 14.516 1.355 1 95.62 171 LEU B CA 1
ATOM 5353 C C . LEU B 1 171 ? 9.023 13.977 2.232 1 95.62 171 LEU B C 1
ATOM 5355 O O . LEU B 1 171 ? 7.98 13.562 1.724 1 95.62 171 LEU B O 1
ATOM 5359 N N . PRO B 1 172 ? 9.141 13.992 3.547 1 97.69 172 PRO B N 1
ATOM 5360 C CA . PRO B 1 172 ? 8.055 13.484 4.383 1 97.69 172 PRO B CA 1
ATOM 5361 C C . PRO B 1 172 ? 6.75 14.266 4.191 1 97.69 172 PRO B C 1
ATOM 5363 O O . PRO B 1 172 ? 5.668 13.672 4.207 1 97.69 172 PRO B O 1
ATOM 5366 N N . MET B 1 173 ? 6.816 15.539 3.984 1 96.88 173 MET B N 1
ATOM 5367 C CA . MET B 1 173 ? 5.605 16.328 3.762 1 96.88 173 MET B CA 1
ATOM 5368 C C . MET B 1 173 ? 4.902 15.891 2.479 1 96.88 173 MET B C 1
ATOM 5370 O O . MET B 1 173 ? 3.674 15.828 2.43 1 96.88 173 MET B O 1
ATOM 5374 N N . MET B 1 174 ? 5.688 15.547 1.52 1 96.12 174 MET B N 1
ATOM 5375 C CA . MET B 1 174 ? 5.141 15.133 0.229 1 96.12 174 MET B CA 1
ATOM 5376 C C . MET B 1 174 ? 4.477 13.766 0.328 1 96.12 174 MET B C 1
ATOM 5378 O O . MET B 1 174 ? 3.4 13.555 -0.235 1 96.12 174 MET B O 1
ATOM 5382 N N . VAL B 1 175 ? 5.059 12.898 1.087 1 97.62 175 VAL B N 1
ATOM 5383 C CA . VAL B 1 175 ? 4.617 11.508 0.989 1 97.62 175 VAL B CA 1
ATOM 5384 C C . VAL B 1 175 ? 3.664 11.188 2.137 1 97.62 175 VAL B C 1
ATOM 5386 O O . VAL B 1 175 ? 2.902 10.219 2.066 1 97.62 175 VAL B O 1
ATOM 5389 N N . CYS B 1 176 ? 3.617 12.031 3.195 1 97.94 176 CYS B N 1
ATOM 5390 C CA . CYS B 1 176 ? 2.812 11.688 4.363 1 97.94 176 CYS B CA 1
ATOM 5391 C C . CYS B 1 176 ? 1.567 12.57 4.441 1 97.94 176 CYS B C 1
ATOM 5393 O O . CYS B 1 176 ? 0.574 12.188 5.062 1 97.94 176 CYS B O 1
ATOM 5395 N N . TRP B 1 177 ? 1.591 13.727 3.822 1 97.62 177 TRP B N 1
ATOM 5396 C CA . TRP B 1 177 ? 0.523 14.688 4.086 1 97.62 177 TRP B CA 1
ATOM 5397 C C . TRP B 1 177 ? -0.515 14.664 2.969 1 97.62 177 TRP B C 1
ATOM 5399 O O . TRP B 1 177 ? -1.584 15.266 3.096 1 97.62 177 TRP B O 1
ATOM 5409 N N . VAL B 1 178 ? -0.264 14.047 1.882 1 96.12 178 VAL B N 1
ATOM 5410 C CA . VAL B 1 178 ? -1.181 14.039 0.747 1 96.12 178 VAL B CA 1
ATOM 5411 C C . VAL B 1 178 ? -1.969 12.734 0.728 1 96.12 178 VAL B C 1
ATOM 5413 O O . VAL B 1 178 ? -1.384 11.648 0.742 1 96.12 178 VAL B O 1
ATOM 5416 N N . PRO B 1 179 ? -3.213 12.711 0.811 1 94.69 179 PRO B N 1
ATOM 5417 C CA . PRO B 1 179 ? -4.039 13.914 0.673 1 94.69 179 PRO B CA 1
ATOM 5418 C C . PRO B 1 179 ? -4.582 14.414 2.01 1 94.69 179 PRO B C 1
ATOM 5420 O O . PRO B 1 179 ? -4.992 15.578 2.119 1 94.69 179 PRO B O 1
ATOM 5423 N N . MET B 1 180 ? -4.551 13.539 3.012 1 96.25 180 MET B N 1
ATOM 5424 C CA . MET B 1 180 ? -5.309 13.805 4.23 1 96.25 180 MET B CA 1
ATOM 5425 C C . MET B 1 180 ? -4.688 14.953 5.023 1 96.25 180 MET B C 1
ATOM 5427 O O . MET B 1 180 ? -5.402 15.781 5.594 1 96.25 180 MET B O 1
ATOM 5431 N N . GLY B 1 181 ? -3.398 14.984 5.062 1 96.56 181 GLY B N 1
ATOM 5432 C CA . GLY B 1 181 ? -2.748 16.109 5.723 1 96.56 181 GLY B CA 1
ATOM 5433 C C . GLY B 1 181 ? -3.119 17.453 5.121 1 96.56 181 GLY B C 1
ATOM 5434 O O . GLY B 1 181 ? -3.418 18.391 5.844 1 96.56 181 GLY B O 1
ATOM 5435 N N . GLN B 1 182 ? -3.137 17.453 3.861 1 95.94 182 GLN B N 1
ATOM 5436 C CA . GLN B 1 182 ? -3.508 18.672 3.162 1 95.94 182 GLN B CA 1
ATOM 5437 C C . GLN B 1 182 ? -4.953 19.062 3.463 1 95.94 182 GLN B C 1
ATOM 5439 O O . GLN B 1 182 ? -5.258 20.25 3.641 1 95.94 182 GLN B O 1
ATOM 5444 N N . TYR B 1 183 ? -5.809 18.109 3.441 1 96.56 183 TYR B N 1
ATOM 5445 C CA . TYR B 1 183 ? -7.219 18.328 3.744 1 96.56 183 TYR B CA 1
ATOM 5446 C C . TYR B 1 183 ? -7.391 18.969 5.109 1 96.56 183 TYR B C 1
ATOM 5448 O O . TYR B 1 183 ? -8.141 19.953 5.254 1 96.56 183 TYR B O 1
ATOM 5456 N N . PHE B 1 184 ? -6.629 18.531 6.062 1 97.12 184 PHE B N 1
ATOM 5457 C CA . PHE B 1 184 ? -6.789 19.031 7.426 1 97.12 184 PHE B CA 1
ATOM 5458 C C . PHE B 1 184 ? -6.078 20.359 7.605 1 97.12 184 PHE B C 1
ATOM 5460 O O . PHE B 1 184 ? -6.559 21.234 8.328 1 97.12 184 PHE B O 1
ATOM 5467 N N . ILE B 1 185 ? -4.992 20.516 6.988 1 97.75 185 ILE B N 1
ATOM 5468 C CA . ILE B 1 185 ? -4.258 21.766 7.09 1 97.75 185 ILE B CA 1
ATOM 5469 C C . ILE B 1 185 ? -5.117 22.906 6.562 1 97.75 185 ILE B C 1
ATOM 5471 O O . ILE B 1 185 ? -5.109 24.016 7.125 1 97.75 185 ILE B O 1
ATOM 5475 N N . ALA B 1 186 ? -5.914 22.578 5.582 1 97 186 ALA B N 1
ATOM 5476 C CA . ALA B 1 186 ? -6.738 23.609 4.934 1 97 186 ALA B CA 1
ATOM 5477 C C . ALA B 1 186 ? -8.117 23.688 5.574 1 97 186 ALA B C 1
ATOM 5479 O O . ALA B 1 186 ? -9.047 24.25 5 1 97 186 ALA B O 1
ATOM 5480 N N . SER B 1 187 ? -8.32 23.172 6.738 1 96.5 187 SER B N 1
ATOM 5481 C CA . SER B 1 187 ? -9.602 23.203 7.43 1 96.5 187 SER B CA 1
ATOM 5482 C C . SER B 1 187 ? -9.523 24.016 8.719 1 96.5 187 SER B C 1
ATOM 5484 O O . SER B 1 187 ? -8.469 24.578 9.047 1 96.5 187 SER B O 1
ATOM 5486 N N . ILE B 1 188 ? -10.672 24.109 9.391 1 96.56 188 ILE B N 1
ATOM 5487 C CA . ILE B 1 188 ? -10.688 24.844 10.656 1 96.56 188 ILE B CA 1
ATOM 5488 C C . ILE B 1 188 ? -10.492 23.859 11.812 1 96.56 188 ILE B C 1
ATOM 5490 O O . ILE B 1 188 ? -10.602 24.25 12.984 1 96.56 188 ILE B O 1
ATOM 5494 N N . ASN B 1 189 ? -10.219 22.625 11.383 1 96.44 189 ASN B N 1
ATOM 5495 C CA . ASN B 1 189 ? -9.969 21.609 12.391 1 96.44 189 ASN B CA 1
ATOM 5496 C C . ASN B 1 189 ? -8.625 21.812 13.086 1 96.44 189 ASN B C 1
ATOM 5498 O O . ASN B 1 189 ? -7.625 22.125 12.43 1 96.44 189 ASN B O 1
ATOM 5502 N N . PRO B 1 190 ? -8.586 21.672 14.438 1 96.94 190 PRO B N 1
ATOM 5503 C CA . PRO B 1 190 ? -7.328 21.875 15.156 1 96.94 190 PRO B CA 1
ATOM 5504 C C . PRO B 1 190 ? -6.223 20.938 14.68 1 96.94 190 PRO B C 1
ATOM 5506 O O . PRO B 1 190 ? -5.043 21.172 14.969 1 96.94 190 PRO B O 1
ATOM 5509 N N . SER B 1 191 ? -6.555 19.891 13.977 1 96.56 191 SER B N 1
ATOM 5510 C CA . SER B 1 191 ? -5.562 19.016 13.383 1 96.56 191 SER B CA 1
ATOM 5511 C C . SER B 1 191 ? -4.625 19.766 12.445 1 96.56 191 SER B C 1
ATOM 5513 O O . SER B 1 191 ? -3.504 19.328 12.188 1 96.56 191 SER B O 1
ATOM 5515 N N . SER B 1 192 ? -5.113 20.906 11.953 1 97.94 192 SER B N 1
ATOM 5516 C CA . SER B 1 192 ? -4.25 21.75 11.125 1 97.94 192 SER B CA 1
ATOM 5517 C C . SER B 1 192 ? -2.977 22.125 11.875 1 97.94 192 SER B C 1
ATOM 5519 O O . SER B 1 192 ? -1.869 21.828 11.422 1 97.94 192 SER B O 1
ATOM 5521 N N . TRP B 1 193 ? -3.188 22.672 13.062 1 98.5 193 TRP B N 1
ATOM 5522 C CA . TRP B 1 193 ? -2.057 23.094 13.883 1 98.5 193 TRP B CA 1
ATOM 5523 C C . TRP B 1 193 ? -1.3 21.875 14.43 1 98.5 193 TRP B C 1
ATOM 5525 O O . TRP B 1 193 ? -0.085 21.938 14.625 1 98.5 193 TRP B O 1
ATOM 5535 N N . ALA B 1 194 ? -1.999 20.828 14.641 1 98.19 194 ALA B N 1
ATOM 5536 C CA . ALA B 1 194 ? -1.368 19.609 15.156 1 98.19 194 ALA B CA 1
ATOM 5537 C C . ALA B 1 194 ? -0.352 19.062 14.164 1 98.19 194 ALA B C 1
ATOM 5539 O O . ALA B 1 194 ? 0.783 18.75 14.531 1 98.19 194 ALA B O 1
ATOM 5540 N N . ILE B 1 195 ? -0.728 18.938 12.914 1 98.5 195 ILE B N 1
ATOM 5541 C CA . ILE B 1 195 ? 0.115 18.359 11.875 1 98.5 195 ILE B CA 1
ATOM 5542 C C . ILE B 1 195 ? 1.321 19.266 11.625 1 98.5 195 ILE B C 1
ATOM 5544 O O . ILE B 1 195 ? 2.467 18.812 11.68 1 98.5 195 ILE B O 1
ATOM 5548 N N . VAL B 1 196 ? 1.067 20.531 11.477 1 98.62 196 VAL B N 1
ATOM 5549 C CA . VAL B 1 196 ? 2.107 21.484 11.109 1 98.62 196 VAL B CA 1
ATOM 5550 C C . VAL B 1 196 ? 3.006 21.766 12.32 1 98.62 196 VAL B C 1
ATOM 5552 O O . VAL B 1 196 ? 4.23 21.844 12.18 1 98.62 196 VAL B O 1
ATOM 5555 N N . GLY B 1 197 ? 2.395 21.859 13.438 1 98.81 197 GLY B N 1
ATOM 5556 C CA . GLY B 1 197 ? 3.135 22.172 14.648 1 98.81 197 GLY B CA 1
ATOM 5557 C C . GLY B 1 197 ? 4.113 21.094 15.055 1 98.81 197 GLY B C 1
ATOM 5558 O O . GLY B 1 197 ? 5.277 21.375 15.344 1 98.81 197 GLY B O 1
ATOM 5559 N N . LEU B 1 198 ? 3.623 19.891 15.055 1 98.88 198 LEU B N 1
ATOM 5560 C CA . LEU B 1 198 ? 4.496 18.812 15.523 1 98.88 198 LEU B CA 1
ATOM 5561 C C . LEU B 1 198 ? 5.664 18.609 14.562 1 98.88 198 LEU B C 1
ATOM 5563 O O . LEU B 1 198 ? 6.797 18.391 14.992 1 98.88 198 LEU B O 1
ATOM 5567 N N . TYR B 1 199 ? 5.344 18.625 13.312 1 98.88 199 TYR B N 1
ATOM 5568 C CA . TYR B 1 199 ? 6.418 18.484 12.336 1 98.88 199 TYR B CA 1
ATOM 5569 C C . TYR B 1 199 ? 7.398 19.641 12.422 1 98.88 199 TYR B C 1
ATOM 5571 O O . TYR B 1 199 ? 8.609 19.453 12.336 1 98.88 199 TYR B O 1
ATOM 5579 N N . GLY B 1 200 ? 6.867 20.859 12.594 1 98.88 200 GLY B N 1
ATOM 5580 C CA . GLY B 1 200 ? 7.715 22.031 12.781 1 98.88 200 GLY B CA 1
ATOM 5581 C C . GLY B 1 200 ? 8.594 21.938 14.016 1 98.88 200 GLY B C 1
ATOM 5582 O O . GLY B 1 200 ? 9.781 22.266 13.969 1 98.88 200 GLY B O 1
ATOM 5583 N N . PHE B 1 201 ? 8.039 21.469 15.047 1 98.94 201 PHE B N 1
ATOM 5584 C CA . PHE B 1 201 ? 8.797 21.297 16.281 1 98.94 201 PHE B CA 1
ATOM 5585 C C . PHE B 1 201 ? 9.945 20.312 16.078 1 98.94 201 PHE B C 1
ATOM 5587 O O . PHE B 1 201 ? 11.094 20.609 16.422 1 98.94 201 PHE B O 1
ATOM 5594 N N . ALA B 1 202 ? 9.617 19.172 15.523 1 98.88 202 ALA B N 1
ATOM 5595 C CA . ALA B 1 202 ? 10.617 18.109 15.352 1 98.88 202 ALA B CA 1
ATOM 5596 C C . ALA B 1 202 ? 11.75 18.578 14.445 1 98.88 202 ALA B C 1
ATOM 5598 O O . ALA B 1 202 ? 12.93 18.406 14.773 1 98.88 202 ALA B O 1
ATOM 5599 N N . THR B 1 203 ? 11.445 19.172 13.375 1 98.69 203 THR B N 1
ATOM 5600 C CA . THR B 1 203 ? 12.453 19.516 12.375 1 98.69 203 THR B CA 1
ATOM 5601 C C . THR B 1 203 ? 13.234 20.75 12.805 1 98.69 203 THR B C 1
ATOM 5603 O O . THR B 1 203 ? 14.461 20.797 12.695 1 98.69 203 THR B O 1
ATOM 5606 N N . ALA B 1 204 ? 12.508 21.766 13.328 1 98.81 204 ALA B N 1
ATOM 5607 C CA . ALA B 1 204 ? 13.18 23 13.758 1 98.81 204 ALA B CA 1
ATOM 5608 C C . ALA B 1 204 ? 14.078 22.734 14.969 1 98.81 204 ALA B C 1
ATOM 5610 O O . ALA B 1 204 ? 15.203 23.234 15.031 1 98.81 204 ALA B O 1
ATOM 5611 N N . MET B 1 205 ? 13.602 21.969 15.875 1 98.75 205 MET B N 1
ATOM 5612 C CA . MET B 1 205 ? 14.406 21.672 17.062 1 98.75 205 MET B CA 1
ATOM 5613 C C . MET B 1 205 ? 15.609 20.812 16.703 1 98.75 205 MET B C 1
ATOM 5615 O O . MET B 1 205 ? 16.688 20.984 17.266 1 98.75 205 MET B O 1
ATOM 5619 N N . PHE B 1 206 ? 15.398 19.812 15.844 1 98.25 206 PHE B N 1
ATOM 5620 C CA . PHE B 1 206 ? 16.531 19.031 15.367 1 98.25 206 PHE B CA 1
ATOM 5621 C C . PHE B 1 206 ? 17.578 19.922 14.703 1 98.25 206 PHE B C 1
ATOM 5623 O O . PHE B 1 206 ? 18.766 19.781 14.953 1 98.25 206 PHE B O 1
ATOM 5630 N N . GLY B 1 207 ? 17.078 20.844 13.859 1 97.38 207 GLY B N 1
ATOM 5631 C CA . GLY B 1 207 ? 17.953 21.797 13.219 1 97.38 207 GLY B CA 1
ATOM 5632 C C . GLY B 1 207 ? 18.688 22.703 14.203 1 97.38 207 GLY B C 1
ATOM 5633 O O . GLY B 1 207 ? 19.875 22.953 14.055 1 97.38 207 GLY B O 1
ATOM 5634 N N . ALA B 1 208 ? 17.984 23.125 15.203 1 98.19 208 ALA B N 1
ATOM 5635 C CA . ALA B 1 208 ? 18.578 24 16.219 1 98.19 208 ALA B CA 1
ATOM 5636 C C . ALA B 1 208 ? 19.672 23.25 17 1 98.19 208 ALA B C 1
ATOM 5638 O O . ALA B 1 208 ? 20.688 23.844 17.344 1 98.19 208 ALA B O 1
ATOM 5639 N N . ALA B 1 209 ? 19.453 22.031 17.219 1 97.44 209 ALA B N 1
ATOM 5640 C CA . ALA B 1 209 ? 20.375 21.234 18 1 97.44 209 ALA B CA 1
ATOM 5641 C C . ALA B 1 209 ? 21.625 20.875 17.203 1 97.44 209 ALA B C 1
ATOM 5643 O O . ALA B 1 209 ? 22.703 20.672 17.766 1 97.44 209 ALA B O 1
ATOM 5644 N N . THR B 1 210 ? 21.453 20.875 15.922 1 94 210 THR B N 1
ATOM 5645 C CA . THR B 1 210 ? 22.562 20.375 15.117 1 94 210 THR B CA 1
ATOM 5646 C C . THR B 1 210 ? 23.25 21.531 14.383 1 94 210 THR B C 1
ATOM 5648 O O . THR B 1 210 ? 24.359 21.375 13.859 1 94 210 THR B O 1
ATOM 5651 N N . ALA B 1 211 ? 22.562 22.609 14.383 1 91.62 211 ALA B N 1
ATOM 5652 C CA . ALA B 1 211 ? 23.172 23.766 13.734 1 91.62 211 ALA B CA 1
ATOM 5653 C C . ALA B 1 211 ? 24.297 24.359 14.586 1 91.62 211 ALA B C 1
ATOM 5655 O O . ALA B 1 211 ? 24.266 24.266 15.812 1 91.62 211 ALA B O 1
ATOM 5656 N N . LYS B 1 212 ? 25.297 25 13.859 1 87.31 212 LYS B N 1
ATOM 5657 C CA . LYS B 1 212 ? 26.453 25.562 14.562 1 87.31 212 LYS B CA 1
ATOM 5658 C C . LYS B 1 212 ? 26.5 27.078 14.422 1 87.31 212 LYS B C 1
ATOM 5660 O O . LYS B 1 212 ? 27.359 27.734 15.016 1 87.31 212 LYS B O 1
ATOM 5665 N N . ASP B 1 213 ? 25.609 27.641 13.672 1 92.38 213 ASP B N 1
ATOM 5666 C CA . ASP B 1 213 ? 25.641 29.078 13.414 1 92.38 213 ASP B CA 1
ATOM 5667 C C . ASP B 1 213 ? 24.359 29.734 13.922 1 92.38 213 ASP B C 1
ATOM 5669 O O . ASP B 1 213 ? 23.594 29.141 14.672 1 92.38 213 ASP B O 1
ATOM 5673 N N . TRP B 1 214 ? 24.219 31.062 13.578 1 93.81 214 TRP B N 1
ATOM 5674 C CA . TRP B 1 214 ? 23.141 31.891 14.117 1 93.81 214 TRP B CA 1
ATOM 5675 C C . TRP B 1 214 ? 21.781 31.328 13.734 1 93.81 214 TRP B C 1
ATOM 5677 O O . TRP B 1 214 ? 20.766 31.641 14.367 1 93.81 214 TRP B O 1
ATOM 5687 N N . ARG B 1 215 ? 21.688 30.516 12.742 1 93.5 215 ARG B N 1
ATOM 5688 C CA . ARG B 1 215 ? 20.438 29.891 12.289 1 93.5 215 ARG B CA 1
ATOM 5689 C C . ARG B 1 215 ? 19.812 29.047 13.398 1 93.5 215 ARG B C 1
ATOM 5691 O O . ARG B 1 215 ? 18.594 28.859 13.43 1 93.5 215 ARG B O 1
ATOM 5698 N N . ARG B 1 216 ? 20.641 28.625 14.297 1 96.81 216 ARG B N 1
ATOM 5699 C CA . ARG B 1 216 ? 20.172 27.797 15.406 1 96.81 216 ARG B CA 1
ATOM 5700 C C . ARG B 1 216 ? 19.141 28.531 16.25 1 96.81 216 ARG B C 1
ATOM 5702 O O . ARG B 1 216 ? 18.172 27.938 16.734 1 96.81 216 ARG B O 1
ATOM 5709 N N . TRP B 1 217 ? 19.312 29.844 16.375 1 97.69 217 TRP B N 1
ATOM 5710 C CA . TRP B 1 217 ? 18.422 30.625 17.234 1 97.69 217 TRP B CA 1
ATOM 5711 C C . TRP B 1 217 ? 17.078 30.859 16.531 1 97.69 217 TRP B C 1
ATOM 5713 O O . TRP B 1 217 ? 16.031 30.875 17.172 1 97.69 217 TRP B O 1
ATOM 5723 N N . VAL B 1 218 ? 17.203 31.078 15.234 1 98 218 VAL B N 1
ATOM 5724 C CA . VAL B 1 218 ? 15.977 31.219 14.469 1 98 218 VAL B CA 1
ATOM 5725 C C . VAL B 1 218 ? 15.18 29.922 14.523 1 98 218 VAL B C 1
ATOM 5727 O O . VAL B 1 218 ? 13.969 29.922 14.766 1 98 218 VAL B O 1
ATOM 5730 N N . LEU B 1 219 ? 15.914 28.844 14.359 1 98.62 219 LEU B N 1
ATOM 5731 C CA . LEU B 1 219 ? 15.273 27.547 14.383 1 98.62 219 LEU B CA 1
ATOM 5732 C C . LEU B 1 219 ? 14.727 27.234 15.766 1 98.62 219 LEU B C 1
ATOM 5734 O O . LEU B 1 219 ? 13.656 26.625 15.898 1 98.62 219 LEU B O 1
ATOM 5738 N N . LEU B 1 220 ? 15.43 27.641 16.75 1 98.75 220 LEU B N 1
ATOM 5739 C CA . LEU B 1 220 ? 14.93 27.484 18.109 1 98.75 220 LEU B CA 1
ATOM 5740 C C . LEU B 1 220 ? 13.617 28.25 18.297 1 98.75 220 LEU B C 1
ATOM 5742 O O . LEU B 1 220 ? 12.672 27.719 18.875 1 98.75 220 LEU B O 1
ATOM 5746 N N . GLY B 1 221 ? 13.617 29.469 17.844 1 98.81 221 GLY B N 1
ATOM 5747 C CA . GLY B 1 221 ? 12.398 30.266 17.922 1 98.81 221 GLY B CA 1
ATOM 5748 C C . GLY B 1 221 ? 11.242 29.625 17.172 1 98.81 221 GLY B C 1
ATOM 5749 O O . GLY B 1 221 ? 10.117 29.594 17.672 1 98.81 221 GLY B O 1
ATOM 5750 N N . LEU B 1 222 ? 11.516 29.094 16 1 98.81 222 LEU B N 1
ATOM 5751 C CA . LEU B 1 222 ? 10.492 28.422 15.211 1 98.81 222 LEU B CA 1
ATOM 5752 C C . LEU B 1 222 ? 10.016 27.141 15.883 1 98.81 222 LEU B C 1
ATOM 5754 O O . LEU B 1 222 ? 8.844 26.781 15.797 1 98.81 222 LEU B O 1
ATOM 5758 N N . GLY B 1 223 ? 10.969 26.469 16.516 1 98.81 223 GLY B N 1
ATOM 5759 C CA . GLY B 1 223 ? 10.602 25.281 17.297 1 98.81 223 GLY B CA 1
ATOM 5760 C C . GLY B 1 223 ? 9.672 25.594 18.453 1 98.81 223 GLY B C 1
ATOM 5761 O O . GLY B 1 223 ? 8.703 24.875 18.688 1 98.81 223 GLY B O 1
ATOM 5762 N N . ILE B 1 224 ? 9.938 26.641 19.109 1 98.81 224 ILE B N 1
ATOM 5763 C CA . ILE B 1 224 ? 9.102 27.062 20.219 1 98.81 224 ILE B CA 1
ATOM 5764 C C . ILE B 1 224 ? 7.723 27.469 19.719 1 98.81 224 ILE B C 1
ATOM 5766 O O . ILE B 1 224 ? 6.703 27.078 20.297 1 98.81 224 ILE B O 1
ATOM 5770 N N . PHE B 1 225 ? 7.719 28.203 18.656 1 98.75 225 PHE B N 1
ATOM 5771 C CA . PHE B 1 225 ? 6.449 28.594 18.047 1 98.75 225 PHE B CA 1
ATOM 5772 C C . PHE B 1 225 ? 5.637 27.375 17.656 1 98.75 225 PHE B C 1
ATOM 5774 O O . PHE B 1 225 ? 4.43 27.312 17.906 1 98.75 225 PHE B O 1
ATOM 5781 N N . SER B 1 226 ? 6.289 26.406 17.094 1 98.88 226 SER B N 1
ATOM 5782 C CA . SER B 1 226 ? 5.645 25.156 16.688 1 98.88 226 SER B CA 1
ATOM 5783 C C . SER B 1 226 ? 5.074 24.422 17.906 1 98.88 226 SER B C 1
ATOM 5785 O O . SER B 1 226 ? 3.979 23.875 17.828 1 98.88 226 SER B O 1
ATOM 5787 N N . ALA B 1 227 ? 5.793 24.422 18.922 1 98.81 227 ALA B N 1
ATOM 5788 C CA . ALA B 1 227 ? 5.32 23.797 20.156 1 98.81 227 ALA B CA 1
ATOM 5789 C C . ALA B 1 227 ? 4.074 24.5 20.688 1 98.81 227 ALA B C 1
ATOM 5791 O O . ALA B 1 227 ? 3.158 23.844 21.203 1 98.81 227 ALA B O 1
ATOM 5792 N N . VAL B 1 228 ? 4.055 25.75 20.562 1 98.5 228 VAL B N 1
ATOM 5793 C CA . VAL B 1 228 ? 2.9 26.531 21.016 1 98.5 228 VAL B CA 1
ATOM 5794 C C . VAL B 1 228 ? 1.67 26.141 20.188 1 98.5 228 VAL B C 1
ATOM 5796 O O . VAL B 1 228 ? 0.567 26.016 20.734 1 98.5 228 VAL B O 1
ATOM 5799 N N . LEU B 1 229 ? 1.859 25.922 18.922 1 98.69 229 LEU B N 1
ATOM 5800 C CA . LEU B 1 229 ? 0.746 25.469 18.094 1 98.69 229 LEU B CA 1
ATOM 5801 C C . LEU B 1 229 ? 0.201 24.141 18.625 1 98.69 229 LEU B C 1
ATOM 5803 O O . LEU B 1 229 ? -1.015 23.953 18.719 1 98.69 229 LEU B O 1
ATOM 5807 N N . CYS B 1 230 ? 1.086 23.234 18.969 1 98.25 230 CYS B N 1
ATOM 5808 C CA . CYS B 1 230 ? 0.685 21.938 19.484 1 98.25 230 CYS B CA 1
ATOM 5809 C C . CYS B 1 230 ? -0.02 22.062 20.828 1 98.25 230 CYS B C 1
ATOM 5811 O O . CYS B 1 230 ? -1.094 21.5 21.016 1 98.25 230 CYS B O 1
ATOM 5813 N N . LEU B 1 231 ? 0.525 22.859 21.703 1 97.06 231 LEU B N 1
ATOM 5814 C CA . LEU B 1 231 ? 0.007 23.016 23.062 1 97.06 231 LEU B CA 1
ATOM 5815 C C . LEU B 1 231 ? -1.334 23.734 23.047 1 97.06 231 LEU B C 1
ATOM 5817 O O . LEU B 1 231 ? -2.131 23.594 23.984 1 97.06 231 LEU B O 1
ATOM 5821 N N . SER B 1 232 ? -1.59 24.406 21.969 1 96.81 232 SER B N 1
ATOM 5822 C CA . SER B 1 232 ? -2.787 25.234 21.891 1 96.81 232 SER B CA 1
ATOM 5823 C C . SER B 1 232 ? -3.906 24.531 21.141 1 96.81 232 SER B C 1
ATOM 5825 O O . SER B 1 232 ? -5.062 24.953 21.188 1 96.81 232 SER B O 1
ATOM 5827 N N . SER B 1 233 ? -3.662 23.5 20.453 1 95.12 233 SER B N 1
ATOM 5828 C CA . SER B 1 233 ? -4.656 22.938 19.547 1 95.12 233 SER B CA 1
ATOM 5829 C C . SER B 1 233 ? -5.328 21.719 20.141 1 95.12 233 SER B C 1
ATOM 5831 O O . SER B 1 233 ? -6.551 21.688 20.297 1 95.12 233 SER B O 1
ATOM 5833 N N . ARG B 1 234 ? -4.488 20.672 20.453 1 92.38 234 ARG B N 1
ATOM 5834 C CA . ARG B 1 234 ? -5.035 19.438 20.984 1 92.38 234 ARG B CA 1
ATOM 5835 C C . ARG B 1 234 ? -4.129 18.859 22.062 1 92.38 234 ARG B C 1
ATOM 5837 O O . ARG B 1 234 ? -2.906 19 22.016 1 92.38 234 ARG B O 1
ATOM 5844 N N . ARG B 1 235 ? -4.742 18.125 22.938 1 90.81 235 ARG B N 1
ATOM 5845 C CA . ARG B 1 235 ? -3.965 17.562 24.047 1 90.81 235 ARG B CA 1
ATOM 5846 C C . ARG B 1 235 ? -3.182 16.328 23.594 1 90.81 235 ARG B C 1
ATOM 5848 O O . ARG B 1 235 ? -2.088 16.078 24.094 1 90.81 235 ARG B O 1
ATOM 5855 N N . ASP B 1 236 ? -3.646 15.57 22.656 1 90.5 236 ASP B N 1
ATOM 5856 C CA . ASP B 1 236 ? -2.914 14.406 22.156 1 90.5 236 ASP B CA 1
ATOM 5857 C C . ASP B 1 236 ? -1.601 14.828 21.5 1 90.5 236 ASP B C 1
ATOM 5859 O O . ASP B 1 236 ? -0.547 14.258 21.797 1 90.5 236 ASP B O 1
ATOM 5863 N N . VAL B 1 237 ? -1.677 15.867 20.688 1 95.88 237 VAL B N 1
ATOM 5864 C CA . VAL B 1 237 ? -0.458 16.281 20 1 95.88 237 VAL B CA 1
ATOM 5865 C C . VAL B 1 237 ? 0.491 16.953 21 1 95.88 237 VAL B C 1
ATOM 5867 O O . VAL B 1 237 ? 1.712 16.891 20.844 1 95.88 237 VAL B O 1
ATOM 5870 N N . SER B 1 238 ? -0.087 17.578 22.031 1 96.25 238 SER B N 1
ATOM 5871 C CA . SER B 1 238 ? 0.771 18.062 23.109 1 96.25 238 SER B CA 1
ATOM 5872 C C . SER B 1 238 ? 1.61 16.938 23.703 1 96.25 238 SER B C 1
ATOM 5874 O O . SER B 1 238 ? 2.797 17.125 23.984 1 96.25 238 SER B O 1
ATOM 5876 N N . PHE B 1 239 ? 1.006 15.852 23.859 1 95.25 239 PHE B N 1
ATOM 5877 C CA . PHE B 1 239 ? 1.733 14.695 24.375 1 95.25 239 PHE B CA 1
ATOM 5878 C C . PHE B 1 239 ? 2.783 14.234 23.359 1 95.25 239 PHE B C 1
ATOM 5880 O O . PHE B 1 239 ? 3.85 13.75 23.75 1 95.25 239 PHE B O 1
ATOM 5887 N N . TYR B 1 240 ? 2.504 14.391 22.094 1 98.12 240 TYR B N 1
ATOM 5888 C CA . TYR B 1 240 ? 3.465 13.984 21.078 1 98.12 240 TYR B CA 1
ATOM 5889 C C . TYR B 1 240 ? 4.73 14.828 21.156 1 98.12 240 TYR B C 1
ATOM 5891 O O . TYR B 1 240 ? 5.789 14.414 20.672 1 98.12 240 TYR B O 1
ATOM 5899 N N . LEU B 1 241 ? 4.613 16.016 21.719 1 98.62 241 LEU B N 1
ATOM 5900 C CA . LEU B 1 241 ? 5.828 16.781 21.984 1 98.62 241 LEU B CA 1
ATOM 5901 C C . LEU B 1 241 ? 6.766 16.016 22.906 1 98.62 241 LEU B C 1
ATOM 5903 O O . LEU B 1 241 ? 7.984 16.031 22.719 1 98.62 241 LEU B O 1
ATOM 5907 N N . PHE B 1 242 ? 6.164 15.383 23.844 1 98.19 242 PHE B N 1
ATOM 5908 C CA . PHE B 1 242 ? 6.934 14.539 24.75 1 98.19 242 PHE B CA 1
ATOM 5909 C C . PHE B 1 242 ? 7.547 13.359 24 1 98.19 242 PHE B C 1
ATOM 5911 O O . PHE B 1 242 ? 8.719 13.039 24.203 1 98.19 242 PHE B O 1
ATOM 5918 N N . VAL B 1 243 ? 6.762 12.719 23.188 1 98.56 243 VAL B N 1
ATOM 5919 C CA . VAL B 1 243 ? 7.227 11.578 22.406 1 98.56 243 VAL B CA 1
ATOM 5920 C C . VAL B 1 243 ? 8.438 11.992 21.562 1 98.56 243 VAL B C 1
ATOM 5922 O O . VAL B 1 243 ? 9.445 11.281 21.516 1 98.56 243 VAL B O 1
ATOM 5925 N N . VAL B 1 244 ? 8.359 13.141 20.922 1 98.88 244 VAL B N 1
ATOM 5926 C CA . VAL B 1 244 ? 9.453 13.633 20.094 1 98.88 244 VAL B CA 1
ATOM 5927 C C . VAL B 1 244 ? 10.664 13.945 20.969 1 98.88 244 VAL B C 1
ATOM 5929 O O . VAL B 1 244 ? 11.805 13.641 20.609 1 98.88 244 VAL B O 1
ATOM 5932 N N . ALA B 1 245 ? 10.438 14.523 22.141 1 98.81 245 ALA B N 1
ATOM 5933 C CA . ALA B 1 245 ? 11.531 14.812 23.062 1 98.81 245 ALA B CA 1
ATOM 5934 C C . ALA B 1 245 ? 12.258 13.531 23.453 1 98.81 245 ALA B C 1
ATOM 5936 O O . ALA B 1 245 ? 13.492 13.5 23.5 1 98.81 245 ALA B O 1
ATOM 5937 N N . VAL B 1 246 ? 11.508 12.508 23.719 1 98.69 246 VAL B N 1
ATOM 5938 C CA . VAL B 1 246 ? 12.109 11.227 24.062 1 98.69 246 VAL B CA 1
ATOM 5939 C C . VAL B 1 246 ? 12.891 10.68 22.875 1 98.69 246 VAL B C 1
ATOM 5941 O O . VAL B 1 246 ? 14 10.164 23.031 1 98.69 246 VAL B O 1
ATOM 5944 N N . ALA B 1 247 ? 12.273 10.766 21.703 1 98.88 247 ALA B N 1
ATOM 5945 C CA . ALA B 1 247 ? 12.977 10.312 20.516 1 98.88 247 ALA B CA 1
ATOM 5946 C C . ALA B 1 247 ? 14.297 11.055 20.328 1 98.88 247 ALA B C 1
ATOM 5948 O O . ALA B 1 247 ? 15.289 10.477 19.891 1 98.88 247 ALA B O 1
ATOM 5949 N N .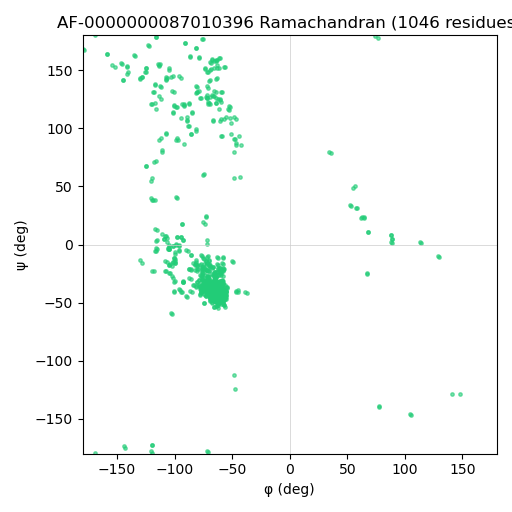 PHE B 1 248 ? 14.367 12.328 20.703 1 98.62 248 PHE B N 1
ATOM 5950 C CA . PHE B 1 248 ? 15.547 13.164 20.531 1 98.62 248 PHE B CA 1
ATOM 5951 C C . PHE B 1 248 ? 16.641 12.766 21.5 1 98.62 248 PHE B C 1
ATOM 5953 O O . PHE B 1 248 ? 17.828 13.031 21.266 1 98.62 248 PHE B O 1
ATOM 5960 N N . VAL B 1 249 ? 16.281 12.102 22.594 1 98 249 VAL B N 1
ATOM 5961 C CA . VAL B 1 249 ? 17.297 11.57 23.516 1 98 249 VAL B CA 1
ATOM 5962 C C . VAL B 1 249 ? 18.203 10.602 22.766 1 98 249 VAL B C 1
ATOM 5964 O O . VAL B 1 249 ? 19.422 10.562 23 1 98 249 VAL B O 1
ATOM 5967 N N . PHE B 1 250 ? 17.641 9.945 21.844 1 97.56 250 PHE B N 1
ATOM 5968 C CA . PHE B 1 250 ? 18.406 8.961 21.078 1 97.56 250 PHE B CA 1
ATOM 5969 C C . PHE B 1 250 ? 18.938 9.57 19.797 1 97.56 250 PHE B C 1
ATOM 5971 O O . PHE B 1 250 ? 20.078 9.305 19.406 1 97.56 250 PHE B O 1
ATOM 5978 N N . ALA B 1 251 ? 18.172 10.375 19.172 1 97.38 251 ALA B N 1
ATOM 5979 C CA . ALA B 1 251 ? 18.453 10.852 17.828 1 97.38 251 ALA B CA 1
ATOM 5980 C C . ALA B 1 251 ? 19.625 11.828 17.828 1 97.38 251 ALA B C 1
ATOM 5982 O O . ALA B 1 251 ? 20.391 11.914 16.859 1 97.38 251 ALA B O 1
ATOM 5983 N N . ILE B 1 252 ? 19.75 12.617 18.859 1 96.75 252 ILE B N 1
ATOM 5984 C CA . ILE B 1 252 ? 20.703 13.711 18.891 1 96.75 252 ILE B CA 1
ATOM 5985 C C . ILE B 1 252 ? 21.797 13.406 19.906 1 96.75 252 ILE B C 1
ATOM 5987 O O . ILE B 1 252 ? 21.516 12.906 21 1 96.75 252 ILE B O 1
ATOM 5991 N N . LYS B 1 253 ? 23.016 13.656 19.516 1 94.5 253 LYS B N 1
ATOM 5992 C CA . LYS B 1 253 ? 24.125 13.617 20.469 1 94.5 253 LYS B CA 1
ATOM 5993 C C . LYS B 1 253 ? 24.203 14.922 21.266 1 94.5 253 LYS B C 1
ATOM 5995 O O . LYS B 1 253 ? 24.844 15.883 20.828 1 94.5 253 LYS B O 1
ATOM 6000 N N . TRP B 1 254 ? 23.688 14.852 22.406 1 95.88 254 TRP B N 1
ATOM 6001 C CA . TRP B 1 254 ? 23.609 16.047 23.234 1 95.88 254 TRP B CA 1
ATOM 6002 C C . TRP B 1 254 ? 24.953 16.328 23.922 1 95.88 254 TRP B C 1
ATOM 6004 O O . TRP B 1 254 ? 25.609 15.391 24.375 1 95.88 254 TRP B O 1
ATOM 6014 N N . ASN B 1 255 ? 25.406 17.547 23.844 1 94.31 255 ASN B N 1
ATOM 6015 C CA . ASN B 1 255 ? 26.625 18.016 24.5 1 94.31 255 ASN B CA 1
ATOM 6016 C C . ASN B 1 255 ? 26.484 19.453 25 1 94.31 255 ASN B C 1
ATOM 6018 O O . ASN B 1 255 ? 25.391 20.016 24.969 1 94.31 255 ASN B O 1
ATOM 6022 N N . LYS B 1 256 ? 27.547 19.984 25.469 1 94.88 256 LYS B N 1
ATOM 6023 C CA . LYS B 1 256 ? 27.516 21.312 26.062 1 94.88 256 LYS B CA 1
ATOM 6024 C C . LYS B 1 256 ? 27.219 22.375 24.984 1 94.88 256 LYS B C 1
ATOM 6026 O O . LYS B 1 256 ? 26.609 23.406 25.281 1 94.88 256 LYS B O 1
ATOM 6031 N N . LYS B 1 257 ? 27.516 22.109 23.781 1 92.19 257 LYS B N 1
ATOM 6032 C CA . LYS B 1 257 ? 27.344 23.062 22.688 1 92.19 257 LYS B CA 1
ATOM 6033 C C . LYS B 1 257 ? 25.859 23.219 22.328 1 92.19 257 LYS B C 1
ATOM 6035 O O . LYS B 1 257 ? 25.453 24.25 21.797 1 92.19 257 LYS B O 1
ATOM 6040 N N . ASN B 1 258 ? 25.078 22.188 22.594 1 95.75 258 ASN B N 1
ATOM 6041 C CA . ASN B 1 258 ? 23.672 22.25 22.266 1 95.75 258 ASN B CA 1
ATOM 6042 C C . ASN B 1 258 ? 22.797 22.109 23.516 1 95.75 258 ASN B C 1
ATOM 6044 O O . ASN B 1 258 ? 21.719 21.5 23.453 1 95.75 258 ASN B O 1
ATOM 6048 N N . ILE B 1 259 ? 23.203 22.688 24.594 1 96.19 259 ILE B N 1
ATOM 6049 C CA . ILE B 1 259 ? 22.516 22.562 25.875 1 96.19 259 ILE B CA 1
ATOM 6050 C C . ILE B 1 259 ? 21.203 23.344 25.844 1 96.19 259 ILE B C 1
ATOM 6052 O O . ILE B 1 259 ? 20.219 22.938 26.453 1 96.19 259 ILE B O 1
ATOM 6056 N N . VAL B 1 260 ? 21.203 24.516 25.172 1 96.88 260 VAL B N 1
ATOM 6057 C CA . VAL B 1 260 ? 20 25.344 25.172 1 96.88 260 VAL B CA 1
ATOM 6058 C C . VAL B 1 260 ? 18.875 24.609 24.469 1 96.88 260 VAL B C 1
ATOM 6060 O O . VAL B 1 260 ? 17.797 24.422 25.047 1 96.88 260 VAL B O 1
ATOM 6063 N N . PRO B 1 261 ? 19.125 24.141 23.25 1 97.62 261 PRO B N 1
ATOM 6064 C CA . PRO B 1 261 ? 18.062 23.344 22.641 1 97.62 261 PRO B CA 1
ATOM 6065 C C . PRO B 1 261 ? 17.703 22.125 23.484 1 97.62 261 PRO B C 1
ATOM 6067 O O . PRO B 1 261 ? 16.531 21.703 23.5 1 97.62 261 PRO B O 1
ATOM 6070 N N . ALA B 1 262 ? 18.609 21.594 24.125 1 98 262 ALA B N 1
ATOM 6071 C CA . ALA B 1 262 ? 18.359 20.422 24.969 1 98 262 ALA B CA 1
ATOM 6072 C C . ALA B 1 262 ? 17.375 20.766 26.094 1 98 262 ALA B C 1
ATOM 6074 O O . ALA B 1 262 ? 16.406 20.047 26.312 1 98 262 ALA B O 1
ATOM 6075 N N . VAL B 1 263 ? 17.656 21.828 26.703 1 98.31 263 VAL B N 1
ATOM 6076 C CA . VAL B 1 263 ? 16.844 22.25 27.844 1 98.31 263 VAL B CA 1
ATOM 6077 C C . VAL B 1 263 ? 15.453 22.656 27.359 1 98.31 263 VAL B C 1
ATOM 6079 O O . VAL B 1 263 ? 14.453 22.297 27.984 1 98.31 263 VAL B O 1
ATOM 6082 N N . VAL B 1 264 ? 15.43 23.359 26.281 1 98.56 264 VAL B N 1
ATOM 6083 C CA . VAL B 1 264 ? 14.156 23.797 25.719 1 98.56 264 VAL B CA 1
ATOM 6084 C C . VAL B 1 264 ? 13.336 22.578 25.312 1 98.56 264 VAL B C 1
ATOM 6086 O O . VAL B 1 264 ? 12.133 22.5 25.594 1 98.56 264 VAL B O 1
ATOM 6089 N N . THR B 1 265 ? 13.969 21.641 24.672 1 98.44 265 THR B N 1
ATOM 6090 C CA . THR B 1 265 ? 13.289 20.422 24.234 1 98.44 265 THR B CA 1
ATOM 6091 C C . THR B 1 265 ? 12.758 19.656 25.438 1 98.44 265 THR B C 1
ATOM 6093 O O . THR B 1 265 ? 11.617 19.188 25.422 1 98.44 265 THR B O 1
ATOM 6096 N N . ALA B 1 266 ? 13.547 19.531 26.422 1 98.31 266 ALA B N 1
ATOM 6097 C CA . ALA B 1 266 ? 13.141 18.828 27.641 1 98.31 266 ALA B CA 1
ATOM 6098 C C . ALA B 1 266 ? 11.961 19.531 28.312 1 98.31 266 ALA B C 1
ATOM 6100 O O . ALA B 1 266 ? 11 18.875 28.734 1 98.31 266 ALA B O 1
ATOM 6101 N N . PHE B 1 267 ? 12.078 20.797 28.391 1 98.62 267 PHE B N 1
ATOM 6102 C CA . PHE B 1 267 ? 11.023 21.578 29.016 1 98.62 267 PHE B CA 1
ATOM 6103 C C . PHE B 1 267 ? 9.711 21.453 28.25 1 98.62 267 PHE B C 1
ATOM 6105 O O . PHE B 1 267 ? 8.664 21.188 28.859 1 98.62 267 PHE B O 1
ATOM 6112 N N . ILE B 1 268 ? 9.766 21.625 26.969 1 98.44 268 ILE B N 1
ATOM 6113 C CA . ILE B 1 268 ? 8.578 21.516 26.141 1 98.44 268 ILE B CA 1
ATOM 6114 C C . ILE B 1 268 ? 8.008 20.109 26.219 1 98.44 268 ILE B C 1
ATOM 6116 O O . ILE B 1 268 ? 6.789 19.922 26.281 1 98.44 268 ILE B O 1
ATOM 6120 N N . GLY B 1 269 ? 8.898 19.078 26.156 1 98.19 269 GLY B N 1
ATOM 6121 C CA . GLY B 1 269 ? 8.453 17.703 26.344 1 98.19 269 GLY B CA 1
ATOM 6122 C C . GLY B 1 269 ? 7.719 17.5 27.656 1 98.19 269 GLY B C 1
ATOM 6123 O O . GLY B 1 269 ? 6.672 16.844 27.688 1 98.19 269 GLY B O 1
ATOM 6124 N N . PHE B 1 270 ? 8.172 18.094 28.688 1 97.38 270 PHE B N 1
ATOM 6125 C CA . PHE B 1 270 ? 7.559 17.969 30 1 97.38 270 PHE B CA 1
ATOM 6126 C C . PHE B 1 270 ? 6.195 18.641 30.031 1 97.38 270 PHE B C 1
ATOM 6128 O O . PHE B 1 270 ? 5.234 18.094 30.578 1 97.38 270 PHE B O 1
ATOM 6135 N N . VAL B 1 271 ? 6.148 19.797 29.469 1 96.88 271 VAL B N 1
ATOM 6136 C CA . VAL B 1 271 ? 4.879 20.516 29.391 1 96.88 271 VAL B CA 1
ATOM 6137 C C . VAL B 1 271 ? 3.867 19.703 28.594 1 96.88 271 VAL B C 1
ATOM 6139 O O . VAL B 1 271 ? 2.691 19.625 28.953 1 96.88 271 VAL B O 1
ATOM 6142 N N . GLY B 1 272 ? 4.363 19.156 27.5 1 96 272 GLY B N 1
ATOM 6143 C CA . GLY B 1 272 ? 3.508 18.312 26.688 1 96 272 GLY B CA 1
ATOM 6144 C C . GLY B 1 272 ? 2.973 17.109 27.438 1 96 272 GLY B C 1
ATOM 6145 O O . GLY B 1 272 ? 1.781 16.797 27.359 1 96 272 GLY B O 1
ATOM 6146 N N . ALA B 1 273 ? 3.754 16.438 28.172 1 93.75 273 ALA B N 1
ATOM 6147 C CA . ALA B 1 273 ? 3.35 15.289 28.969 1 93.75 273 ALA B CA 1
ATOM 6148 C C . ALA B 1 273 ? 2.346 15.695 30.047 1 93.75 273 ALA B C 1
ATOM 6150 O O . ALA B 1 273 ? 1.384 14.969 30.312 1 93.75 273 ALA B O 1
ATOM 6151 N N . TYR B 1 274 ? 2.564 16.812 30.578 1 91.38 274 TYR B N 1
ATOM 6152 C CA . TYR B 1 274 ? 1.694 17.297 31.641 1 91.38 274 TYR B CA 1
ATOM 6153 C C . TYR B 1 274 ? 0.324 17.688 31.094 1 91.38 274 TYR B C 1
ATOM 6155 O O . TYR B 1 274 ? -0.69 17.531 31.781 1 91.38 274 TYR B O 1
ATOM 6163 N N . SER B 1 275 ? 0.292 18.078 29.938 1 88.25 275 SER B N 1
ATOM 6164 C CA . SER B 1 275 ? -0.938 18.562 29.328 1 88.25 275 SER B CA 1
ATOM 6165 C C . SER B 1 275 ? -1.995 17.469 29.25 1 88.25 275 SER B C 1
ATOM 6167 O O . SER B 1 275 ? -3.193 17.75 29.312 1 88.25 275 SER B O 1
ATOM 6169 N N . ILE B 1 276 ? -1.628 16.219 29.094 1 81.12 276 ILE B N 1
ATOM 6170 C CA . ILE B 1 276 ? -2.586 15.133 28.953 1 81.12 276 ILE B CA 1
ATOM 6171 C C . ILE B 1 276 ? -3.348 14.938 30.25 1 81.12 276 ILE B C 1
ATOM 6173 O O . ILE B 1 276 ? -4.461 14.406 30.266 1 81.12 276 ILE B O 1
ATOM 6177 N N . THR B 1 277 ? -2.814 15.414 31.375 1 80.81 277 THR B N 1
ATOM 6178 C CA . THR B 1 277 ? -3.447 15.25 32.688 1 80.81 277 THR B CA 1
ATOM 6179 C C . THR B 1 277 ? -4.527 16.312 32.875 1 80.81 277 THR B C 1
ATOM 6181 O O . THR B 1 277 ? -5.359 16.188 33.781 1 80.81 277 THR B O 1
ATOM 6184 N N . LEU B 1 278 ? -4.508 17.281 32.125 1 73.81 278 LEU B N 1
ATOM 6185 C CA . LEU B 1 278 ? -5.406 18.406 32.344 1 73.81 278 LEU B CA 1
ATOM 6186 C C . LEU B 1 278 ? -6.723 18.188 31.594 1 73.81 278 LEU B C 1
ATOM 6188 O O . LEU B 1 278 ? -7.703 18.891 31.844 1 73.81 278 LEU B O 1
ATOM 6192 N N . GLY B 1 279 ? -6.875 17.141 30.797 1 66.44 279 GLY B N 1
ATOM 6193 C CA . GLY B 1 279 ? -8.094 17.016 30 1 66.44 279 GLY B CA 1
ATOM 6194 C C . GLY B 1 279 ? -8.836 15.719 30.281 1 66.44 279 GLY B C 1
ATOM 6195 O O . GLY B 1 279 ? -8.508 14.992 31.219 1 66.44 279 GLY B O 1
ATOM 6196 N N . GLY B 1 280 ? -10.078 15.727 29.672 1 61.56 280 GLY B N 1
ATOM 6197 C CA . GLY B 1 280 ? -10.961 14.578 29.797 1 61.56 280 GLY B CA 1
ATOM 6198 C C . GLY B 1 280 ? -10.273 13.266 29.469 1 61.56 280 GLY B C 1
ATOM 6199 O O . GLY B 1 280 ? -10.742 12.195 29.875 1 61.56 280 GLY B O 1
ATOM 6200 N N . GLN B 1 281 ? -9.133 13.359 28.859 1 61.28 281 GLN B N 1
ATOM 6201 C CA . GLN B 1 281 ? -8.43 12.133 28.484 1 61.28 281 GLN B CA 1
ATOM 6202 C C . GLN B 1 281 ? -7.68 11.539 29.672 1 61.28 281 GLN B C 1
ATOM 6204 O O . GLN B 1 281 ? -7.301 10.367 29.641 1 61.28 281 GLN B O 1
ATOM 6209 N N . ALA B 1 282 ? -7.512 12.359 30.625 1 58.94 282 ALA B N 1
ATOM 6210 C CA . ALA B 1 282 ? -6.805 11.922 31.828 1 58.94 282 ALA B CA 1
ATOM 6211 C C . ALA B 1 282 ? -7.453 10.68 32.406 1 58.94 282 ALA B C 1
ATOM 6213 O O . ALA B 1 282 ? -6.758 9.758 32.844 1 58.94 282 ALA B O 1
ATOM 6214 N N . LYS B 1 283 ? -8.719 10.672 32.312 1 63.81 283 LYS B N 1
ATOM 6215 C CA . LYS B 1 283 ? -9.438 9.531 32.875 1 63.81 283 LYS B CA 1
ATOM 6216 C C . LYS B 1 283 ? -9.18 8.273 32.031 1 63.81 283 LYS B C 1
ATOM 6218 O O . LYS B 1 283 ? -9.094 7.172 32.594 1 63.81 283 LYS B O 1
ATOM 6223 N N . HIS B 1 284 ? -9 8.438 30.828 1 65.44 284 HIS B N 1
ATOM 6224 C CA . HIS B 1 284 ? -8.797 7.285 29.969 1 65.44 284 HIS B CA 1
ATOM 6225 C C . HIS B 1 284 ? -7.383 6.727 30.125 1 65.44 284 HIS B C 1
ATOM 6227 O O . HIS B 1 284 ? -7.18 5.512 30.047 1 65.44 284 HIS B O 1
ATOM 6233 N N . VAL B 1 285 ? -6.547 7.598 30.438 1 63.41 285 VAL B N 1
ATOM 6234 C CA . VAL B 1 285 ? -5.152 7.203 30.609 1 63.41 285 VAL B CA 1
ATOM 6235 C C . VAL B 1 285 ? -4.973 6.461 31.922 1 63.41 285 VAL B C 1
ATOM 6237 O O . VAL B 1 285 ? -4.195 5.508 32.031 1 63.41 285 VAL B O 1
ATOM 6240 N N . THR B 1 286 ? -5.758 6.812 32.875 1 62.47 286 THR B N 1
ATOM 6241 C CA . THR B 1 286 ? -5.582 6.246 34.219 1 62.47 286 THR B CA 1
ATOM 6242 C C . THR B 1 286 ? -6.516 5.059 34.406 1 62.47 286 THR B C 1
ATOM 6244 O O . THR B 1 286 ? -6.387 4.328 35.406 1 62.47 286 THR B O 1
ATOM 6247 N N . ALA B 1 287 ? -7.309 4.855 33.469 1 67.38 287 ALA B N 1
ATOM 6248 C CA . ALA B 1 287 ? -8.234 3.734 33.625 1 67.38 287 ALA B CA 1
ATOM 6249 C C . ALA B 1 287 ? -7.496 2.4 33.531 1 67.38 287 ALA B C 1
ATOM 6251 O O . ALA B 1 287 ? -6.441 2.305 32.906 1 67.38 287 ALA B O 1
ATOM 6252 N N . GLY B 1 288 ? -7.898 1.438 34.375 1 66.94 288 GLY B N 1
ATOM 6253 C CA . GLY B 1 288 ? -7.324 0.102 34.344 1 66.94 288 GLY B CA 1
ATOM 6254 C C . GLY B 1 288 ? -7.59 -0.648 33.062 1 66.94 288 GLY B C 1
ATOM 6255 O O . GLY B 1 288 ? -8.367 -0.193 32.219 1 66.94 288 GLY B O 1
ATOM 6256 N N . PHE B 1 289 ? -6.754 -1.634 32.781 1 68.31 289 PHE B N 1
ATOM 6257 C CA . PHE B 1 289 ? -6.926 -2.506 31.625 1 68.31 289 PHE B CA 1
ATOM 6258 C C . PHE B 1 289 ? -8.172 -3.367 31.766 1 68.31 289 PHE B C 1
ATOM 6260 O O . PHE B 1 289 ? -8.406 -3.953 32.844 1 68.31 289 PHE B O 1
ATOM 6267 N N . GLU B 1 290 ? -9.289 -3.15 31.078 1 64.44 290 GLU B N 1
ATOM 6268 C CA . GLU B 1 290 ? -10.539 -3.893 31.203 1 64.44 290 GLU B CA 1
ATOM 6269 C C . GLU B 1 290 ? -10.859 -4.645 29.922 1 64.44 290 GLU B C 1
ATOM 6271 O O . GLU B 1 290 ? -11.953 -5.191 29.766 1 64.44 290 GLU B O 1
ATOM 6276 N N . ALA B 1 291 ? -9.977 -4.762 29.016 1 60.69 291 ALA B N 1
ATOM 6277 C CA . ALA B 1 291 ? -10.438 -5.391 27.766 1 60.69 291 ALA B CA 1
ATOM 6278 C C . ALA B 1 291 ? -11.125 -6.719 28.062 1 60.69 291 ALA B C 1
ATOM 6280 O O . ALA B 1 291 ? -10.688 -7.48 28.922 1 60.69 291 ALA B O 1
ATOM 6281 N N . GLU B 1 292 ? -12.492 -6.738 27.656 1 57.94 292 GLU B N 1
ATOM 6282 C CA . GLU B 1 292 ? -13.258 -7.98 27.734 1 57.94 292 GLU B CA 1
ATOM 6283 C C . GLU B 1 292 ? -12.531 -9.117 27.016 1 57.94 292 GLU B C 1
ATOM 6285 O O . GLU B 1 292 ? -12.203 -9.008 25.844 1 57.94 292 GLU B O 1
ATOM 6290 N N . GLY B 1 293 ? -12.086 -10.227 27.75 1 62.53 293 GLY B N 1
ATOM 6291 C CA . GLY B 1 293 ? -11.516 -11.438 27.188 1 62.53 293 GLY B CA 1
ATOM 6292 C C . GLY B 1 293 ? -10.008 -11.531 27.359 1 62.53 293 GLY B C 1
ATOM 6293 O O . GLY B 1 293 ? -9.453 -10.992 28.312 1 62.53 293 GLY B O 1
ATOM 6294 N N . ASN B 1 294 ? -9.344 -12.102 26.422 1 76 294 ASN B N 1
ATOM 6295 C CA . ASN B 1 294 ? -7.914 -12.406 26.484 1 76 294 ASN B CA 1
ATOM 6296 C C . ASN B 1 294 ? -7.066 -11.242 25.984 1 76 294 ASN B C 1
ATOM 6298 O O . ASN B 1 294 ? -7.117 -10.891 24.812 1 76 294 ASN B O 1
ATOM 6302 N N . LEU B 1 295 ? -6.473 -10.469 26.953 1 81.38 295 LEU B N 1
ATOM 6303 C CA . LEU B 1 295 ? -5.617 -9.312 26.719 1 81.38 295 LEU B CA 1
ATOM 6304 C C . LEU B 1 295 ? -4.602 -9.609 25.609 1 81.38 295 LEU B C 1
ATOM 6306 O O . LEU B 1 295 ? -4.352 -8.766 24.75 1 81.38 295 LEU B O 1
ATOM 6310 N N . LEU B 1 296 ? -4.133 -10.695 25.656 1 81.12 296 LEU B N 1
ATOM 6311 C CA . LEU B 1 296 ? -3.113 -11.078 24.688 1 81.12 296 LEU B CA 1
ATOM 6312 C C . LEU B 1 296 ? -3.711 -11.211 23.297 1 81.12 296 LEU B C 1
ATOM 6314 O O . LEU B 1 296 ? -3.105 -10.773 22.312 1 81.12 296 LEU B O 1
ATOM 6318 N N . ARG B 1 297 ? -4.82 -11.742 23.281 1 80.75 297 ARG B N 1
ATOM 6319 C CA . ARG B 1 297 ? -5.488 -11.898 21.984 1 80.75 297 ARG B CA 1
ATOM 6320 C C . ARG B 1 297 ? -5.824 -10.547 21.375 1 80.75 297 ARG B C 1
ATOM 6322 O O . ARG B 1 297 ? -5.598 -10.328 20.188 1 80.75 297 ARG B O 1
ATOM 6329 N N . THR B 1 298 ? -6.324 -9.75 22.156 1 84.06 298 THR B N 1
ATOM 6330 C CA . THR B 1 298 ? -6.676 -8.414 21.703 1 84.06 298 THR B CA 1
ATOM 6331 C C . THR B 1 298 ? -5.434 -7.648 21.25 1 84.06 298 THR B C 1
ATOM 6333 O O . THR B 1 298 ? -5.453 -6.957 20.234 1 84.06 298 THR B O 1
ATOM 6336 N N . ALA B 1 299 ? -4.422 -7.848 21.984 1 87 299 ALA B N 1
ATOM 6337 C CA . ALA B 1 299 ? -3.17 -7.168 21.641 1 87 299 ALA B CA 1
ATOM 6338 C C . ALA B 1 299 ? -2.623 -7.648 20.312 1 87 299 ALA B C 1
ATOM 6340 O O . ALA B 1 299 ? -2.273 -6.836 19.453 1 87 299 ALA B O 1
ATOM 6341 N N . VAL B 1 300 ? -2.646 -8.875 20.125 1 83.06 300 VAL B N 1
ATOM 6342 C CA . VAL B 1 300 ? -2.098 -9.461 18.906 1 83.06 300 VAL B CA 1
ATOM 6343 C C . VAL B 1 300 ? -2.941 -9.047 17.703 1 83.06 300 VAL B C 1
ATOM 6345 O O . VAL B 1 300 ? -2.404 -8.648 16.656 1 83.06 300 VAL B O 1
ATOM 6348 N N . HIS B 1 301 ? -4.184 -9.055 17.859 1 81.94 301 HIS B N 1
ATOM 6349 C CA . HIS B 1 301 ? -5.082 -8.664 16.781 1 81.94 301 HIS B CA 1
ATOM 6350 C C . HIS B 1 301 ? -4.898 -7.195 16.422 1 81.94 301 HIS B C 1
ATOM 6352 O O . HIS B 1 301 ? -4.934 -6.836 15.242 1 81.94 301 HIS B O 1
ATOM 6358 N N . THR B 1 302 ? -4.715 -6.516 17.453 1 86.38 302 THR B N 1
ATOM 6359 C CA . THR B 1 302 ? -4.543 -5.082 17.234 1 86.38 302 THR B CA 1
ATOM 6360 C C . THR B 1 302 ? -3.217 -4.797 16.531 1 86.38 302 THR B C 1
ATOM 6362 O O . THR B 1 302 ? -3.166 -4 15.594 1 86.38 302 THR B O 1
ATOM 6365 N N . ILE B 1 303 ? -2.256 -5.477 16.938 1 87.44 303 ILE B N 1
ATOM 6366 C CA . ILE B 1 303 ? -0.935 -5.273 16.344 1 87.44 303 ILE B CA 1
ATOM 6367 C C . ILE B 1 303 ? -0.939 -5.73 14.891 1 87.44 303 ILE B C 1
ATOM 6369 O O . ILE B 1 303 ? -0.37 -5.066 14.023 1 87.44 303 ILE B O 1
ATOM 6373 N N . LEU B 1 304 ? -1.659 -6.719 14.625 1 86.12 304 LEU B N 1
ATOM 6374 C CA . LEU B 1 304 ? -1.704 -7.258 13.273 1 86.12 304 LEU B CA 1
ATOM 6375 C C . LEU B 1 304 ? -2.516 -6.348 12.352 1 86.12 304 LEU B C 1
ATOM 6377 O O . LEU B 1 304 ? -2.326 -6.359 11.133 1 86.12 304 LEU B O 1
ATOM 6381 N N . ASP B 1 305 ? -3.32 -5.543 12.969 1 89 305 ASP B N 1
ATOM 6382 C CA . ASP B 1 305 ? -4.176 -4.66 12.188 1 89 305 ASP B CA 1
ATOM 6383 C C . ASP B 1 305 ? -3.516 -3.299 11.977 1 89 305 ASP B C 1
ATOM 6385 O O . ASP B 1 305 ? -4.074 -2.428 11.305 1 89 305 ASP B O 1
ATOM 6389 N N . PHE B 1 306 ? -2.342 -3.162 12.43 1 92.19 306 PHE B N 1
ATOM 6390 C CA . PHE B 1 306 ? -1.631 -1.889 12.422 1 92.19 306 PHE B CA 1
ATOM 6391 C C . PHE B 1 306 ? -1.401 -1.402 10.992 1 92.19 306 PHE B C 1
ATOM 6393 O O . PHE B 1 306 ? -1.513 -0.208 10.711 1 92.19 306 PHE B O 1
ATOM 6400 N N . PRO B 1 307 ? -1.087 -2.27 10.008 1 91.81 307 PRO B N 1
ATOM 6401 C CA . PRO B 1 307 ? -0.916 -1.783 8.633 1 91.81 307 PRO B CA 1
ATOM 6402 C C . PRO B 1 307 ? -2.186 -1.15 8.07 1 91.81 307 PRO B C 1
ATOM 6404 O O . PRO B 1 307 ? -2.111 -0.163 7.332 1 91.81 307 PRO B O 1
ATOM 6407 N N . ARG B 1 308 ? -3.256 -1.702 8.367 1 90.44 308 ARG B N 1
ATOM 6408 C CA . ARG B 1 308 ? -4.516 -1.098 7.945 1 90.44 308 ARG B CA 1
ATOM 6409 C C . ARG B 1 308 ? -4.715 0.262 8.609 1 90.44 308 ARG B C 1
ATOM 6411 O O . ARG B 1 308 ? -5.246 1.187 7.988 1 90.44 308 ARG B O 1
ATOM 6418 N N . TYR B 1 309 ? -4.324 0.3 9.867 1 93.12 309 TYR B N 1
ATOM 6419 C CA . TYR B 1 309 ? -4.402 1.559 10.594 1 93.12 309 TYR B CA 1
ATOM 6420 C C . TYR B 1 309 ? -3.559 2.635 9.922 1 93.12 309 TYR B C 1
ATOM 6422 O O . TYR B 1 309 ? -3.998 3.779 9.781 1 93.12 309 TYR B O 1
ATOM 6430 N N . ILE B 1 310 ? -2.424 2.283 9.445 1 94.12 310 ILE B N 1
ATOM 6431 C CA . ILE B 1 310 ? -1.557 3.219 8.742 1 94.12 310 ILE B CA 1
ATOM 6432 C C . ILE B 1 310 ? -2.213 3.639 7.426 1 94.12 310 ILE B C 1
ATOM 6434 O O . ILE B 1 310 ? -2.191 4.816 7.062 1 94.12 310 ILE B O 1
ATOM 6438 N N . ALA B 1 311 ? -2.807 2.719 6.754 1 92.81 311 ALA B N 1
ATOM 6439 C CA . ALA B 1 311 ? -3.488 3.025 5.496 1 92.81 311 ALA B CA 1
ATOM 6440 C C . ALA B 1 311 ? -4.617 4.031 5.715 1 92.81 311 ALA B C 1
ATOM 6442 O O . ALA B 1 311 ? -4.906 4.848 4.84 1 92.81 311 ALA B O 1
ATOM 6443 N N . GLY B 1 312 ? -5.184 3.965 6.836 1 93.06 312 GLY B N 1
ATOM 6444 C CA . GLY B 1 312 ? -6.246 4.895 7.184 1 93.06 312 GLY B CA 1
ATOM 6445 C C . GLY B 1 312 ? -5.777 6.34 7.246 1 93.06 312 GLY B C 1
ATOM 6446 O O . GLY B 1 312 ? -6.578 7.262 7.098 1 93.06 312 GLY B O 1
ATOM 6447 N N . MET B 1 313 ? -4.512 6.504 7.465 1 94.94 313 MET B N 1
ATOM 6448 C CA . MET B 1 313 ? -3.957 7.855 7.512 1 94.94 313 MET B CA 1
ATOM 6449 C C . MET B 1 313 ? -3.953 8.492 6.125 1 94.94 313 MET B C 1
ATOM 6451 O O . MET B 1 313 ? -3.803 9.711 6 1 94.94 313 MET B O 1
ATOM 6455 N N . PHE B 1 314 ? -4.164 7.648 5.148 1 94.94 314 PHE B N 1
ATOM 6456 C CA . PHE B 1 314 ? -4.195 8.133 3.773 1 94.94 314 PHE B CA 1
ATOM 6457 C C . PHE B 1 314 ? -5.613 8.086 3.217 1 94.94 314 PHE B C 1
ATOM 6459 O O . PHE B 1 314 ? -5.824 8.297 2.02 1 94.94 314 PHE B O 1
ATOM 6466 N N . GLY B 1 315 ? -6.598 7.727 4.066 1 90.69 315 GLY B N 1
ATOM 6467 C CA . GLY B 1 315 ? -7.988 7.883 3.674 1 90.69 315 GLY B CA 1
ATOM 6468 C C . GLY B 1 315 ? -8.711 6.559 3.504 1 90.69 315 GLY B C 1
ATOM 6469 O O . GLY B 1 315 ? -9.891 6.531 3.139 1 90.69 315 GLY B O 1
ATOM 6470 N N . VAL B 1 316 ? -8.07 5.445 3.752 1 88 316 VAL B N 1
ATOM 6471 C CA . VAL B 1 316 ? -8.773 4.168 3.688 1 88 316 VAL B CA 1
ATOM 6472 C C . VAL B 1 316 ? -9.852 4.121 4.762 1 88 316 VAL B C 1
ATOM 6474 O O . VAL B 1 316 ? -9.562 4.258 5.953 1 88 316 VAL B O 1
ATOM 6477 N N . THR B 1 317 ? -11.062 3.932 4.367 1 83.19 317 THR B N 1
ATOM 6478 C CA . THR B 1 317 ? -12.227 3.826 5.246 1 83.19 317 THR B CA 1
ATOM 6479 C C . THR B 1 317 ? -12.5 5.156 5.941 1 83.19 317 THR B C 1
ATOM 6481 O O . THR B 1 317 ? -13.641 5.461 6.281 1 83.19 317 THR B O 1
ATOM 6484 N N . TYR B 1 318 ? -11.438 5.941 6.066 1 88.06 318 TYR B N 1
ATOM 6485 C CA . TYR B 1 318 ? -11.523 7.18 6.836 1 88.06 318 TYR B CA 1
ATOM 6486 C C . TYR B 1 318 ? -11.211 8.383 5.965 1 88.06 318 TYR B C 1
ATOM 6488 O O . TYR B 1 318 ? -10.383 9.227 6.328 1 88.06 318 TYR B O 1
ATOM 6496 N N . GLY B 1 319 ? -11.922 8.5 4.977 1 87.94 319 GLY B N 1
ATOM 6497 C CA . GLY B 1 319 ? -11.711 9.602 4.047 1 87.94 319 GLY B CA 1
ATOM 6498 C C . GLY B 1 319 ? -12.148 10.938 4.602 1 87.94 319 GLY B C 1
ATOM 6499 O O . GLY B 1 319 ? -12.531 11.039 5.77 1 87.94 319 GLY B O 1
ATOM 6500 N N . PRO B 1 320 ? -12.031 11.953 3.818 1 90.62 320 PRO B N 1
ATOM 6501 C CA . PRO B 1 320 ? -12.391 13.305 4.242 1 90.62 320 PRO B CA 1
ATOM 6502 C C . PRO B 1 320 ? -13.867 13.438 4.617 1 90.62 320 PRO B C 1
ATOM 6504 O O . PRO B 1 320 ? -14.664 12.547 4.312 1 90.62 320 PRO B O 1
ATOM 6507 N N . GLY B 1 321 ? -14.133 14.469 5.352 1 88.62 321 GLY B N 1
ATOM 6508 C CA . GLY B 1 321 ? -15.508 14.742 5.73 1 88.62 321 GLY B CA 1
ATOM 6509 C C . GLY B 1 321 ? -16 13.852 6.855 1 88.62 321 GLY B C 1
ATOM 6510 O O . GLY B 1 321 ? -15.32 13.68 7.867 1 88.62 321 GLY B O 1
ATOM 6511 N N . TRP B 1 322 ? -17.234 13.43 6.703 1 86 322 TRP B N 1
ATOM 6512 C CA . TRP B 1 322 ? -17.906 12.625 7.719 1 86 322 TRP B CA 1
ATOM 6513 C C . TRP B 1 322 ? -17.844 11.141 7.367 1 86 322 TRP B C 1
ATOM 6515 O O . TRP B 1 322 ? -18.844 10.43 7.469 1 86 322 TRP B O 1
ATOM 6525 N N . PHE B 1 323 ? -16.641 10.727 6.836 1 80.25 323 PHE B N 1
ATOM 6526 C CA . PHE B 1 323 ? -16.422 9.375 6.352 1 80.25 323 PHE B CA 1
ATOM 6527 C C . PHE B 1 323 ? -17.328 9.055 5.176 1 80.25 323 PHE B C 1
ATOM 6529 O O . PHE B 1 323 ? -17.719 7.906 4.977 1 80.25 323 PHE B O 1
ATOM 6536 N N . ASP B 1 324 ? -17.75 10.062 4.523 1 84.69 324 ASP B N 1
ATOM 6537 C CA . ASP B 1 324 ? -18.719 9.875 3.439 1 84.69 324 ASP B CA 1
ATOM 6538 C C . ASP B 1 324 ? -18.109 10.289 2.096 1 84.69 324 ASP B C 1
ATOM 6540 O O . ASP B 1 324 ? -18.828 10.438 1.107 1 84.69 324 ASP B O 1
ATOM 6544 N N . THR B 1 325 ? -16.906 10.641 2.166 1 88.69 325 THR B N 1
ATOM 6545 C CA . THR B 1 325 ? -16.156 10.93 0.952 1 88.69 325 THR B CA 1
ATOM 6546 C C . THR B 1 325 ? -15.07 9.875 0.727 1 88.69 325 THR B C 1
ATOM 6548 O O . THR B 1 325 ? -13.938 10.031 1.189 1 88.69 325 THR B O 1
ATOM 6551 N N . PRO B 1 326 ? -15.398 8.922 0.035 1 85.81 326 PRO B N 1
ATOM 6552 C CA . PRO B 1 326 ? -14.469 7.797 -0.109 1 85.81 326 PRO B CA 1
ATOM 6553 C C . PRO B 1 326 ? -13.273 8.133 -0.993 1 85.81 326 PRO B C 1
ATOM 6555 O O . PRO B 1 326 ? -13.445 8.625 -2.111 1 85.81 326 PRO B O 1
ATOM 6558 N N . LEU B 1 327 ? -12.156 7.898 -0.47 1 88.06 327 LEU B N 1
ATOM 6559 C CA . LEU B 1 327 ? -10.93 8.039 -1.247 1 88.06 327 LEU B CA 1
ATOM 6560 C C . LEU B 1 327 ? -10.367 6.676 -1.63 1 88.06 327 LEU B C 1
ATOM 6562 O O . LEU B 1 327 ? -9.344 6.59 -2.318 1 88.06 327 LEU B O 1
ATOM 6566 N N . ASP B 1 328 ? -11.117 5.645 -1.166 1 79.75 328 ASP B N 1
ATOM 6567 C CA . ASP B 1 328 ? -10.633 4.285 -1.397 1 79.75 328 ASP B CA 1
ATOM 6568 C C . ASP B 1 328 ? -10.484 4.004 -2.891 1 79.75 328 ASP B C 1
ATOM 6570 O O . ASP B 1 328 ? -11.375 4.34 -3.682 1 79.75 328 ASP B O 1
ATOM 6574 N N . GLY B 1 329 ? -9.375 3.645 -3.34 1 83.25 329 GLY B N 1
ATOM 6575 C CA . GLY B 1 329 ? -9.086 3.375 -4.738 1 83.25 329 GLY B CA 1
ATOM 6576 C C . GLY B 1 329 ? -7.711 3.861 -5.164 1 83.25 329 GLY B C 1
ATOM 6577 O O . GLY B 1 329 ? -6.711 3.576 -4.5 1 83.25 329 GLY B O 1
ATOM 6578 N N . PRO B 1 330 ? -7.812 4.578 -6.223 1 86.88 330 PRO B N 1
ATOM 6579 C CA . PRO B 1 330 ? -6.516 4.957 -6.793 1 86.88 330 PRO B CA 1
ATOM 6580 C C . PRO B 1 330 ? -5.73 5.906 -5.891 1 86.88 330 PRO B C 1
ATOM 6582 O O . PRO B 1 330 ? -4.5 5.836 -5.836 1 86.88 330 PRO B O 1
ATOM 6585 N N . VAL B 1 331 ? -6.402 6.738 -5.16 1 93.38 331 VAL B N 1
ATOM 6586 C CA . VAL B 1 331 ? -5.738 7.738 -4.328 1 93.38 331 VAL B CA 1
ATOM 6587 C C . VAL B 1 331 ? -4.988 7.051 -3.193 1 93.38 331 VAL B C 1
ATOM 6589 O O . VAL B 1 331 ? -3.775 7.23 -3.045 1 93.38 331 VAL B O 1
ATOM 6592 N N . THR B 1 332 ? -5.652 6.215 -2.561 1 91.81 332 THR B N 1
ATOM 6593 C CA . THR B 1 332 ? -5.078 5.617 -1.361 1 91.81 332 THR B CA 1
ATOM 6594 C C . THR B 1 332 ? -3.965 4.637 -1.727 1 91.81 332 THR B C 1
ATOM 6596 O O . THR B 1 332 ? -2.912 4.617 -1.087 1 91.81 332 THR B O 1
ATOM 6599 N N . TYR B 1 333 ? -4.176 3.875 -2.734 1 93.12 333 TYR B N 1
ATOM 6600 C CA . TYR B 1 333 ? -3.172 2.881 -3.1 1 93.12 333 TYR B CA 1
ATOM 6601 C C . TYR B 1 333 ? -1.926 3.547 -3.67 1 93.12 333 TYR B C 1
ATOM 6603 O O . TYR B 1 333 ? -0.806 3.084 -3.439 1 93.12 333 TYR B O 1
ATOM 6611 N N . THR B 1 334 ? -2.082 4.598 -4.391 1 95.94 334 THR B N 1
ATOM 6612 C CA . THR B 1 334 ? -0.932 5.34 -4.891 1 95.94 334 THR B CA 1
ATOM 6613 C C . THR B 1 334 ? -0.184 6.016 -3.746 1 95.94 334 THR B C 1
ATOM 6615 O O . THR B 1 334 ? 1.048 6.039 -3.73 1 95.94 334 THR B O 1
ATOM 6618 N N . ALA B 1 335 ? -0.961 6.559 -2.814 1 96.75 335 ALA B N 1
ATOM 6619 C CA . ALA B 1 335 ? -0.339 7.168 -1.642 1 96.75 335 ALA B CA 1
ATOM 6620 C C . ALA B 1 335 ? 0.463 6.141 -0.848 1 96.75 335 ALA B C 1
ATOM 6622 O O . ALA B 1 335 ? 1.587 6.414 -0.422 1 96.75 335 ALA B O 1
ATOM 6623 N N . LEU B 1 336 ? -0.083 4.988 -0.712 1 95.62 336 LEU B N 1
ATOM 6624 C CA . LEU B 1 336 ? 0.594 3.926 0.022 1 95.62 336 LEU B CA 1
ATOM 6625 C C . LEU B 1 336 ? 1.853 3.475 -0.712 1 95.62 336 LEU B C 1
ATOM 6627 O O . LEU B 1 336 ? 2.854 3.125 -0.082 1 95.62 336 LEU B O 1
ATOM 6631 N N . PHE B 1 337 ? 1.78 3.479 -2.01 1 96 337 PHE B N 1
ATOM 6632 C CA . PHE B 1 337 ? 2.938 3.123 -2.822 1 96 337 PHE B CA 1
ATOM 6633 C C . PHE B 1 337 ? 4.102 4.066 -2.549 1 96 337 PHE B C 1
ATOM 6635 O O . PHE B 1 337 ? 5.211 3.621 -2.248 1 96 337 PHE B O 1
ATOM 6642 N N . VAL B 1 338 ? 3.852 5.352 -2.584 1 97.44 338 VAL B N 1
ATOM 6643 C CA . VAL B 1 338 ? 4.906 6.344 -2.42 1 97.44 338 VAL B CA 1
ATOM 6644 C C . VAL B 1 338 ? 5.395 6.344 -0.973 1 97.44 338 VAL B C 1
ATOM 6646 O O . VAL B 1 338 ? 6.598 6.434 -0.717 1 97.44 338 VAL B O 1
ATOM 6649 N N . PHE B 1 339 ? 4.469 6.23 -0.05 1 98 339 PHE B N 1
ATOM 6650 C CA . PHE B 1 339 ? 4.84 6.195 1.36 1 98 339 PHE B CA 1
ATOM 6651 C C . PHE B 1 339 ? 5.703 4.973 1.663 1 98 339 PHE B C 1
ATOM 6653 O O . PHE B 1 339 ? 6.723 5.082 2.344 1 98 339 PHE B O 1
ATOM 6660 N N . SER B 1 340 ? 5.266 3.834 1.16 1 97.81 340 SER B N 1
ATOM 6661 C CA . SER B 1 340 ? 6 2.594 1.392 1 97.81 340 SER B CA 1
ATOM 6662 C C . SER B 1 340 ? 7.406 2.664 0.803 1 97.81 340 SER B C 1
ATOM 6664 O O . SER B 1 340 ? 8.359 2.184 1.412 1 97.81 340 SER B O 1
ATOM 6666 N N . GLY B 1 341 ? 7.504 3.211 -0.385 1 97.31 341 GLY B N 1
ATOM 6667 C CA . GLY B 1 341 ? 8.82 3.42 -0.974 1 97.31 341 GLY B CA 1
ATOM 6668 C C . GLY B 1 341 ? 9.727 4.285 -0.119 1 97.31 341 GLY B C 1
ATOM 6669 O O . GLY B 1 341 ? 10.898 3.963 0.069 1 97.31 341 GLY B O 1
ATOM 6670 N N . ALA B 1 342 ? 9.148 5.336 0.417 1 97.31 342 ALA B N 1
ATOM 6671 C CA . ALA B 1 342 ? 9.922 6.238 1.261 1 97.31 342 ALA B CA 1
ATOM 6672 C C . ALA B 1 342 ? 10.312 5.566 2.572 1 97.31 342 ALA B C 1
ATOM 6674 O O . ALA B 1 342 ? 11.445 5.711 3.037 1 97.31 342 ALA B O 1
ATOM 6675 N N . LEU B 1 343 ? 9.352 4.867 3.127 1 97.5 343 LEU B N 1
ATOM 6676 C CA . LEU B 1 343 ? 9.633 4.16 4.371 1 97.5 343 LEU B CA 1
ATOM 6677 C C . LEU B 1 343 ? 10.75 3.143 4.172 1 97.5 343 LEU B C 1
ATOM 6679 O O . LEU B 1 343 ? 11.656 3.049 5 1 97.5 343 LEU B O 1
ATOM 6683 N N . MET B 1 344 ? 10.727 2.451 3.078 1 96.31 344 MET B N 1
ATOM 6684 C CA . MET B 1 344 ? 11.75 1.458 2.783 1 96.31 344 MET B CA 1
ATOM 6685 C C . MET B 1 344 ? 13.109 2.125 2.57 1 96.31 344 MET B C 1
ATOM 6687 O O . MET B 1 344 ? 14.133 1.594 2.988 1 96.31 344 MET B O 1
ATOM 6691 N N . ALA B 1 345 ? 13.078 3.236 1.929 1 93.75 345 ALA B N 1
ATOM 6692 C CA . ALA B 1 345 ? 14.32 3.984 1.743 1 93.75 345 ALA B CA 1
ATOM 6693 C C . ALA B 1 345 ? 14.914 4.402 3.086 1 93.75 345 ALA B C 1
ATOM 6695 O O . ALA B 1 345 ? 16.141 4.379 3.264 1 93.75 345 ALA B O 1
ATOM 6696 N N . GLY B 1 346 ? 14 4.773 3.992 1 94.5 346 GLY B N 1
ATOM 6697 C CA . GLY B 1 346 ? 14.453 5.168 5.316 1 94.5 346 GLY B CA 1
ATOM 6698 C C . GLY B 1 346 ? 15 4.008 6.129 1 94.5 346 GLY B C 1
ATOM 6699 O O . GLY B 1 346 ? 15.797 4.211 7.051 1 94.5 346 GLY B O 1
ATOM 6700 N N . LEU B 1 347 ? 14.695 2.807 5.734 1 94.25 347 LEU B N 1
ATOM 6701 C CA . LEU B 1 347 ? 15.07 1.621 6.5 1 94.25 347 LEU B CA 1
ATOM 6702 C C . LEU B 1 347 ? 16.344 0.986 5.938 1 94.25 347 LEU B C 1
ATOM 6704 O O . LEU B 1 347 ? 16.734 -0.106 6.359 1 94.25 347 LEU B O 1
ATOM 6708 N N . ARG B 1 348 ? 16.938 1.586 5.035 1 89.5 348 ARG B N 1
ATOM 6709 C CA . ARG B 1 348 ? 18.078 1.024 4.336 1 89.5 348 ARG B CA 1
ATOM 6710 C C . ARG B 1 348 ? 19.234 0.771 5.297 1 89.5 348 ARG B C 1
ATOM 6712 O O . ARG B 1 348 ? 19.828 -0.312 5.297 1 89.5 348 ARG B O 1
ATOM 6719 N N . SER B 1 349 ? 19.672 1.773 6.039 1 86.62 349 SER B N 1
ATOM 6720 C CA . SER B 1 349 ? 20.797 1.671 6.973 1 86.62 349 SER B CA 1
ATOM 6721 C C . SER B 1 349 ? 20.641 2.66 8.125 1 86.62 349 SER B C 1
ATOM 6723 O O . SER B 1 349 ? 19.891 3.633 8.023 1 86.62 349 SER B O 1
ATOM 6725 N N . GLY B 1 350 ? 21.266 2.188 9.18 1 87.38 350 GLY B N 1
ATOM 6726 C CA . GLY B 1 350 ? 21.219 3.146 10.273 1 87.38 350 GLY B CA 1
ATOM 6727 C C . GLY B 1 350 ? 21.953 2.674 11.516 1 87.38 350 GLY B C 1
ATOM 6728 O O . GLY B 1 350 ? 22.391 1.521 11.586 1 87.38 350 GLY B O 1
ATOM 6729 N N . THR B 1 351 ? 22.141 3.57 12.383 1 91.75 351 THR B N 1
ATOM 6730 C CA . THR B 1 351 ? 22.75 3.311 13.688 1 91.75 351 THR B CA 1
ATOM 6731 C C . THR B 1 351 ? 21.672 2.977 14.719 1 91.75 351 THR B C 1
ATOM 6733 O O . THR B 1 351 ? 20.469 3.064 14.43 1 91.75 351 THR B O 1
ATOM 6736 N N . TRP B 1 352 ? 22.141 2.605 15.852 1 94.81 352 TRP B N 1
ATOM 6737 C CA . TRP B 1 352 ? 21.203 2.297 16.922 1 94.81 352 TRP B CA 1
ATOM 6738 C C . TRP B 1 352 ? 20.406 3.535 17.328 1 94.81 352 TRP B C 1
ATOM 6740 O O . TRP B 1 352 ? 19.25 3.432 17.734 1 94.81 352 TRP B O 1
ATOM 6750 N N . ARG B 1 353 ? 20.953 4.68 17.141 1 96.12 353 ARG B N 1
ATOM 6751 C CA . ARG B 1 353 ? 20.25 5.922 17.453 1 96.12 353 ARG B CA 1
ATOM 6752 C C . ARG B 1 353 ? 19.062 6.129 16.531 1 96.12 353 ARG B C 1
ATOM 6754 O O . ARG B 1 353 ? 17.984 6.52 16.984 1 96.12 353 ARG B O 1
ATOM 6761 N N . LYS B 1 354 ? 19.312 5.867 15.289 1 95.56 354 LYS B N 1
ATOM 6762 C CA . LYS B 1 354 ? 18.234 5.965 14.305 1 95.56 354 LYS B CA 1
ATOM 6763 C C . LYS B 1 354 ? 17.094 5.012 14.641 1 95.56 354 LYS B C 1
ATOM 6765 O O . LYS B 1 354 ? 15.93 5.418 14.68 1 95.56 354 LYS B O 1
ATOM 6770 N N . TRP B 1 355 ? 17.469 3.824 14.938 1 96.31 355 TRP B N 1
ATOM 6771 C CA . TRP B 1 355 ? 16.469 2.789 15.172 1 96.31 355 TRP B CA 1
ATOM 6772 C C . TRP B 1 355 ? 15.695 3.055 16.453 1 96.31 355 TRP B C 1
ATOM 6774 O O . TRP B 1 355 ? 14.477 2.898 16.5 1 96.31 355 TRP B O 1
ATOM 6784 N N . LEU B 1 356 ? 16.359 3.49 17.484 1 97.81 356 LEU B N 1
ATOM 6785 C CA . LEU B 1 356 ? 15.688 3.744 18.75 1 97.81 356 LEU B CA 1
ATOM 6786 C C . LEU B 1 356 ? 14.781 4.965 18.641 1 97.81 356 LEU B C 1
ATOM 6788 O O . LEU B 1 356 ? 13.672 4.969 19.188 1 97.81 356 LEU B O 1
ATOM 6792 N N . SER B 1 357 ? 15.289 6.012 18.016 1 98.25 357 SER B N 1
ATOM 6793 C CA . SER B 1 357 ? 14.453 7.195 17.828 1 98.25 357 SER B CA 1
ATOM 6794 C C . SER B 1 357 ? 13.211 6.871 17.016 1 98.25 357 SER B C 1
ATOM 6796 O O . SER B 1 357 ? 12.102 7.301 17.359 1 98.25 357 SER B O 1
ATOM 6798 N N . ALA B 1 358 ? 13.414 6.109 15.945 1 97.5 358 ALA B N 1
ATOM 6799 C CA . ALA B 1 358 ? 12.289 5.711 15.109 1 97.5 358 ALA B CA 1
ATOM 6800 C C . ALA B 1 358 ? 11.32 4.824 15.875 1 97.5 358 ALA B C 1
ATOM 6802 O O . ALA B 1 358 ? 10.102 4.93 15.703 1 97.5 358 ALA B O 1
ATOM 6803 N N . THR B 1 359 ? 11.828 3.941 16.703 1 97.81 359 THR B N 1
ATOM 6804 C CA . THR B 1 359 ? 11 3.033 17.484 1 97.81 359 THR B CA 1
ATOM 6805 C C . THR B 1 359 ? 10.117 3.811 18.453 1 97.81 359 THR B C 1
ATOM 6807 O O . THR B 1 359 ? 8.969 3.439 18.703 1 97.81 359 THR B O 1
ATOM 6810 N N . VAL B 1 360 ? 10.609 4.863 18.938 1 98.62 360 VAL B N 1
ATOM 6811 C CA . VAL B 1 360 ? 9.828 5.695 19.844 1 98.62 360 VAL B CA 1
ATOM 6812 C C . VAL B 1 360 ? 8.625 6.273 19.109 1 98.62 360 VAL B C 1
ATOM 6814 O O . VAL B 1 360 ? 7.496 6.203 19.609 1 98.62 360 VAL B O 1
ATOM 6817 N N . ILE B 1 361 ? 8.891 6.836 17.969 1 98.75 361 ILE B N 1
ATOM 6818 C CA . ILE B 1 361 ? 7.812 7.465 17.203 1 98.75 361 ILE B CA 1
ATOM 6819 C C . ILE B 1 361 ? 6.828 6.398 16.734 1 98.75 361 ILE B C 1
ATOM 6821 O O . ILE B 1 361 ? 5.617 6.535 16.922 1 98.75 361 ILE B O 1
ATOM 6825 N N . LEU B 1 362 ? 7.359 5.316 16.141 1 97.75 362 LEU B N 1
ATOM 6826 C CA . LEU B 1 362 ? 6.516 4.23 15.656 1 97.75 362 LEU B CA 1
ATOM 6827 C C . LEU B 1 362 ? 5.766 3.574 16.812 1 97.75 362 LEU B C 1
ATOM 6829 O O . LEU B 1 362 ? 4.598 3.201 16.656 1 97.75 362 LEU B O 1
ATOM 6833 N N . GLY B 1 363 ? 6.445 3.395 17.875 1 97 363 GLY B N 1
ATOM 6834 C CA . GLY B 1 363 ? 5.816 2.836 19.062 1 97 363 GLY B CA 1
ATOM 6835 C C . GLY B 1 363 ? 4.66 3.672 19.578 1 97 363 GLY B C 1
ATOM 6836 O O . GLY B 1 363 ? 3.645 3.131 20.016 1 97 363 GLY B O 1
ATOM 6837 N N . ALA B 1 364 ? 4.816 4.949 19.5 1 97.31 364 ALA B N 1
ATOM 6838 C CA . ALA B 1 364 ? 3.729 5.828 19.922 1 97.31 364 ALA B CA 1
ATOM 6839 C C . ALA B 1 364 ? 2.547 5.742 18.953 1 97.31 364 ALA B C 1
ATOM 6841 O O . ALA B 1 364 ? 1.39 5.727 19.391 1 97.31 364 ALA B O 1
ATOM 6842 N N . MET B 1 365 ? 2.791 5.688 17.719 1 96.12 365 MET B N 1
ATOM 6843 C CA . MET B 1 365 ? 1.746 5.617 16.703 1 96.12 365 MET B CA 1
ATOM 6844 C C . MET B 1 365 ? 0.899 4.359 16.891 1 96.12 365 MET B C 1
ATOM 6846 O O . MET B 1 365 ? -0.319 4.395 16.703 1 96.12 365 MET B O 1
ATOM 6850 N N . GLY B 1 366 ? 1.553 3.258 17.188 1 93.69 366 GLY B N 1
ATOM 6851 C CA . GLY B 1 366 ? 0.833 2.012 17.391 1 93.69 366 GLY B CA 1
ATOM 6852 C C . GLY B 1 366 ? 0.48 1.764 18.844 1 93.69 366 GLY B C 1
ATOM 6853 O O . GLY B 1 366 ? -0.573 1.197 19.156 1 93.69 366 GLY B O 1
ATOM 6854 N N . GLY B 1 367 ? 1.285 2.203 19.734 1 93.06 367 GLY B N 1
ATOM 6855 C CA . GLY B 1 367 ? 1.157 1.887 21.156 1 93.06 367 GLY B CA 1
ATOM 6856 C C . GLY B 1 367 ? 0.061 2.676 21.844 1 93.06 367 GLY B C 1
ATOM 6857 O O . GLY B 1 367 ? -0.656 2.141 22.688 1 93.06 367 GLY B O 1
ATOM 6858 N N . ILE B 1 368 ? -0.077 3.875 21.484 1 91.38 368 ILE B N 1
ATOM 6859 C CA . ILE B 1 368 ? -1.064 4.711 22.156 1 91.38 368 ILE B CA 1
ATOM 6860 C C . ILE B 1 368 ? -2.469 4.184 21.875 1 91.38 368 ILE B C 1
ATOM 6862 O O . ILE B 1 368 ? -3.23 3.896 22.797 1 91.38 368 ILE B O 1
ATOM 6866 N N . PRO B 1 369 ? -2.805 4.016 20.578 1 91.31 369 PRO B N 1
ATOM 6867 C CA . PRO B 1 369 ? -4.121 3.422 20.328 1 91.31 369 PRO B CA 1
ATOM 6868 C C . PRO B 1 369 ? -4.273 2.041 20.969 1 91.31 369 PRO B C 1
ATOM 6870 O O . PRO B 1 369 ? -5.352 1.698 21.453 1 91.31 369 PRO B O 1
ATOM 6873 N N . LEU B 1 370 ? -3.197 1.258 20.953 1 90.69 370 LEU B N 1
ATOM 6874 C CA . LEU B 1 370 ? -3.23 -0.081 21.531 1 90.69 370 LEU B CA 1
ATOM 6875 C C . LEU B 1 370 ? -3.578 -0.024 23.016 1 90.69 370 LEU B C 1
ATOM 6877 O O . LEU B 1 370 ? -4.387 -0.819 23.5 1 90.69 370 LEU B O 1
ATOM 6881 N N . VAL B 1 371 ? -3.016 0.884 23.719 1 87.75 371 VAL B N 1
ATOM 6882 C CA . VAL B 1 371 ? -3.266 1.019 25.141 1 87.75 371 VAL B CA 1
ATOM 6883 C C . VAL B 1 371 ? -4.734 1.362 25.375 1 87.75 371 VAL B C 1
ATOM 6885 O O . VAL B 1 371 ? -5.371 0.805 26.281 1 87.75 371 VAL B O 1
ATOM 6888 N N . PHE B 1 372 ? -5.289 2.213 24.609 1 87.12 372 PHE B N 1
ATOM 6889 C CA . PHE B 1 372 ? -6.688 2.59 24.766 1 87.12 372 PHE B CA 1
ATOM 6890 C C . PHE B 1 372 ? -7.605 1.414 24.453 1 87.12 372 PHE B C 1
ATOM 6892 O O . PHE B 1 372 ? -8.656 1.259 25.078 1 87.12 372 PHE B O 1
ATOM 6899 N N . ILE B 1 373 ? -7.191 0.681 23.5 1 87.19 373 ILE B N 1
ATOM 6900 C CA . ILE B 1 373 ? -7.984 -0.487 23.125 1 87.19 373 ILE B CA 1
ATOM 6901 C C . ILE B 1 373 ? -7.902 -1.539 24.234 1 87.19 373 ILE B C 1
ATOM 6903 O O . ILE B 1 373 ? -8.922 -2.125 24.625 1 87.19 373 ILE B O 1
ATOM 6907 N N . LEU B 1 374 ? -6.746 -1.7 24.781 1 86.94 374 LEU B N 1
ATOM 6908 C CA . LEU B 1 374 ? -6.555 -2.691 25.844 1 86.94 374 LEU B CA 1
ATOM 6909 C C . LEU B 1 374 ? -7.246 -2.256 27.125 1 86.94 374 LEU B C 1
ATOM 6911 O O . LEU B 1 374 ? -7.668 -3.098 27.922 1 86.94 374 LEU B O 1
ATOM 6915 N N . LYS B 1 375 ? -7.473 -0.985 27.266 1 85.81 375 LYS B N 1
ATOM 6916 C CA . LYS B 1 375 ? -8.164 -0.453 28.438 1 85.81 375 LYS B CA 1
ATOM 6917 C C . LYS B 1 375 ? -9.68 -0.506 28.25 1 85.81 375 LYS B C 1
ATOM 6919 O O . LYS B 1 375 ? -10.43 -0.228 29.188 1 85.81 375 LYS B O 1
ATOM 6924 N N . GLY B 1 376 ? -10.086 -0.835 27.047 1 80.25 376 GLY B N 1
ATOM 6925 C CA . GLY B 1 376 ? -11.508 -1.001 26.797 1 80.25 376 GLY B CA 1
ATOM 6926 C C . GLY B 1 376 ? -12.195 0.289 26.391 1 80.25 376 GLY B C 1
ATOM 6927 O O . GLY B 1 376 ? -13.422 0.334 26.266 1 80.25 376 GLY B O 1
ATOM 6928 N N . THR B 1 377 ? -11.398 1.301 26.234 1 79.44 377 THR B N 1
ATOM 6929 C CA . THR B 1 377 ? -11.984 2.57 25.812 1 79.44 377 THR B CA 1
ATOM 6930 C C . THR B 1 377 ? -12.508 2.477 24.391 1 79.44 377 THR B C 1
ATOM 6932 O O . THR B 1 377 ? -13.547 3.061 24.062 1 79.44 377 THR B O 1
ATOM 6935 N N . PHE B 1 378 ? -11.703 1.794 23.641 1 82.25 378 PHE B N 1
ATOM 6936 C CA . PHE B 1 378 ? -12.078 1.576 22.25 1 82.25 378 PHE B CA 1
ATOM 6937 C C . PHE B 1 378 ? -12.078 0.089 21.922 1 82.25 378 PHE B C 1
ATOM 6939 O O . PHE B 1 378 ? -11.328 -0.688 22.516 1 82.25 378 PHE B O 1
ATOM 6946 N N . ILE B 1 379 ? -12.93 -0.267 21.047 1 74.44 379 ILE B N 1
ATOM 6947 C CA . ILE B 1 379 ? -13.062 -1.671 20.672 1 74.44 379 ILE B CA 1
ATOM 6948 C C . ILE B 1 379 ? -11.961 -2.043 19.672 1 74.44 379 ILE B C 1
ATOM 6950 O O . ILE B 1 379 ? -11.453 -3.166 19.688 1 74.44 379 ILE B O 1
ATOM 6954 N N . GLY B 1 380 ? -11.562 -1.127 18.875 1 75.94 380 GLY B N 1
ATOM 6955 C CA . GLY B 1 380 ? -10.555 -1.374 17.859 1 75.94 380 GLY B CA 1
ATOM 6956 C C . GLY B 1 380 ? -10.039 -0.106 17.203 1 75.94 380 GLY B C 1
ATOM 6957 O O . GLY B 1 380 ? -10.367 1 17.641 1 75.94 380 GLY B O 1
ATOM 6958 N N . PHE B 1 381 ? -9.117 -0.248 16.266 1 73.06 381 PHE B N 1
ATOM 6959 C CA . PHE B 1 381 ? -8.5 0.878 15.562 1 73.06 381 PHE B CA 1
ATOM 6960 C C . PHE B 1 381 ? -9.562 1.722 14.867 1 73.06 381 PHE B C 1
ATOM 6962 O O . PHE B 1 381 ? -9.32 2.887 14.539 1 73.06 381 PHE B O 1
ATOM 6969 N N . GLY B 1 382 ? -10.711 1.308 14.781 1 70.62 382 GLY B N 1
ATOM 6970 C CA . GLY B 1 382 ? -11.75 2.086 14.125 1 70.62 382 GLY B CA 1
ATOM 6971 C C . GLY B 1 382 ? -12.25 3.24 14.977 1 70.62 382 GLY B C 1
ATOM 6972 O O . GLY B 1 382 ? -12.609 4.293 14.445 1 70.62 382 GLY B O 1
ATOM 6973 N N . ASP B 1 383 ? -12.016 3.178 16.203 1 78.06 383 ASP B N 1
ATOM 6974 C CA . ASP B 1 383 ? -12.508 4.207 17.109 1 78.06 383 ASP B CA 1
ATOM 6975 C C . ASP B 1 383 ? -11.461 5.293 17.344 1 78.06 383 ASP B C 1
ATOM 6977 O O . ASP B 1 383 ? -11.789 6.48 17.391 1 78.06 383 ASP B O 1
ATOM 6981 N N . TYR B 1 384 ? -10.305 4.859 17.484 1 85.75 384 TYR B N 1
ATOM 6982 C CA . TYR B 1 384 ? -9.203 5.816 17.484 1 85.75 384 TYR B CA 1
ATOM 6983 C C . TYR B 1 384 ? -8.742 6.121 16.078 1 85.75 384 TYR B C 1
ATOM 6985 O O . TYR B 1 384 ? -7.871 5.434 15.531 1 85.75 384 TYR B O 1
ATOM 6993 N N . GLN B 1 385 ? -9.242 7.125 15.562 1 90.5 385 GLN B N 1
ATOM 6994 C CA . GLN B 1 385 ? -9.109 7.395 14.133 1 90.5 385 GLN B CA 1
ATOM 6995 C C . GLN B 1 385 ? -7.648 7.609 13.742 1 90.5 385 GLN B C 1
ATOM 6997 O O . GLN B 1 385 ? -6.891 8.242 14.484 1 90.5 385 GLN B O 1
ATOM 7002 N N . PRO B 1 386 ? -7.262 7.152 12.594 1 92.88 386 PRO B N 1
ATOM 7003 C CA . PRO B 1 386 ? -5.879 7.262 12.117 1 92.88 386 PRO B CA 1
ATOM 7004 C C . PRO B 1 386 ? -5.426 8.711 11.945 1 92.88 386 PRO B C 1
ATOM 7006 O O . PRO B 1 386 ? -4.234 9.008 12.047 1 92.88 386 PRO B O 1
ATOM 7009 N N . ARG B 1 387 ? -6.324 9.609 11.711 1 91.88 387 ARG B N 1
ATOM 7010 C CA . ARG B 1 387 ? -5.969 11.008 11.477 1 91.88 387 ARG B CA 1
ATOM 7011 C C . ARG B 1 387 ? -5.234 11.594 12.672 1 91.88 387 ARG B C 1
ATOM 7013 O O . ARG B 1 387 ? -4.43 12.516 12.523 1 91.88 387 ARG B O 1
ATOM 7020 N N . TYR B 1 388 ? -5.43 11.047 13.898 1 93.31 388 TYR B N 1
ATOM 7021 C CA . TYR B 1 388 ? -4.797 11.555 15.109 1 93.31 388 TYR B CA 1
ATOM 7022 C C . TYR B 1 388 ? -3.312 11.203 15.133 1 93.31 388 TYR B C 1
ATOM 7024 O O . TYR B 1 388 ? -2.545 11.797 15.891 1 93.31 388 TYR B O 1
ATOM 7032 N N . MET B 1 389 ? -2.965 10.328 14.281 1 95.75 389 MET B N 1
ATOM 7033 C CA . MET B 1 389 ? -1.57 9.898 14.281 1 95.75 389 MET B CA 1
ATOM 7034 C C . MET B 1 389 ? -0.82 10.484 13.094 1 95.75 389 MET B C 1
ATOM 7036 O O . MET B 1 389 ? 0.402 10.359 13 1 95.75 389 MET B O 1
ATOM 7040 N N . ILE B 1 390 ? -1.432 11.188 12.211 1 96.62 390 ILE B N 1
ATOM 7041 C CA . ILE B 1 390 ? -0.815 11.742 11.016 1 96.62 390 ILE B CA 1
ATOM 7042 C C . ILE B 1 390 ? 0.346 12.656 11.406 1 96.62 390 ILE B C 1
ATOM 7044 O O . ILE B 1 390 ? 1.403 12.625 10.773 1 96.62 390 ILE B O 1
ATOM 7048 N N . PRO B 1 391 ? 0.258 13.438 12.469 1 98.12 391 PRO B N 1
ATOM 7049 C CA . PRO B 1 391 ? 1.367 14.328 12.828 1 98.12 391 PRO B CA 1
ATOM 7050 C C . PRO B 1 391 ? 2.67 13.57 13.078 1 98.12 391 PRO B C 1
ATOM 7052 O O . PRO B 1 391 ? 3.752 14.086 12.789 1 98.12 391 PRO B O 1
ATOM 7055 N N . LEU B 1 392 ? 2.553 12.367 13.539 1 98.62 392 LEU B N 1
ATOM 7056 C CA . LEU B 1 392 ? 3.742 11.594 13.883 1 98.62 392 LEU B CA 1
ATOM 7057 C C . LEU B 1 392 ? 4.344 10.953 12.633 1 98.62 392 LEU B C 1
ATOM 7059 O O . LEU B 1 392 ? 5.523 10.602 12.617 1 98.62 392 LEU B O 1
ATOM 7063 N N . LEU B 1 393 ? 3.543 10.797 11.633 1 98.31 393 LEU B N 1
ATOM 7064 C CA . LEU B 1 393 ? 3.984 10.094 10.438 1 98.31 393 LEU B CA 1
ATOM 7065 C C . LEU B 1 393 ? 5.148 10.82 9.773 1 98.31 393 LEU B C 1
ATOM 7067 O O . LEU B 1 393 ? 6.152 10.203 9.422 1 98.31 393 LEU B O 1
ATOM 7071 N N . GLY B 1 394 ? 4.98 12.133 9.586 1 98.06 394 GLY B N 1
ATOM 7072 C CA . GLY B 1 394 ? 6.059 12.922 9.016 1 98.06 394 GLY B CA 1
ATOM 7073 C C . GLY B 1 394 ? 7.316 12.922 9.867 1 98.06 394 GLY B C 1
ATOM 7074 O O . GLY B 1 394 ? 8.43 12.867 9.344 1 98.06 394 GLY B O 1
ATOM 7075 N N . VAL B 1 395 ? 7.16 12.914 11.148 1 98.81 395 VAL B N 1
ATOM 7076 C CA . VAL B 1 395 ? 8.281 12.93 12.078 1 98.81 395 VAL B CA 1
ATOM 7077 C C . VAL B 1 395 ? 9.062 11.617 11.969 1 98.81 395 VAL B C 1
ATOM 7079 O O . VAL B 1 395 ? 10.289 11.617 11.977 1 98.81 395 VAL B O 1
ATOM 7082 N N . LEU B 1 396 ? 8.297 10.547 11.836 1 98.75 396 LEU B N 1
ATOM 7083 C CA . LEU B 1 396 ? 8.93 9.242 11.695 1 98.75 396 LEU B CA 1
ATOM 7084 C C . LEU B 1 396 ? 9.867 9.211 10.5 1 98.75 396 LEU B C 1
ATOM 7086 O O . LEU B 1 396 ? 11.039 8.852 10.633 1 98.75 396 LEU B O 1
ATOM 7090 N N . LEU B 1 397 ? 9.383 9.617 9.383 1 98.12 397 LEU B N 1
ATOM 7091 C CA . LEU B 1 397 ? 10.203 9.57 8.18 1 98.12 397 LEU B CA 1
ATOM 7092 C C . LEU B 1 397 ? 11.359 10.555 8.273 1 98.12 397 LEU B C 1
ATOM 7094 O O . LEU B 1 397 ? 12.469 10.266 7.809 1 98.12 397 LEU B O 1
ATOM 7098 N N . PHE B 1 398 ? 11.133 11.75 8.852 1 97.81 398 PHE B N 1
ATOM 7099 C CA . PHE B 1 398 ? 12.195 12.727 9.023 1 97.81 398 PHE B CA 1
ATOM 7100 C C . PHE B 1 398 ? 13.367 12.125 9.797 1 97.81 398 PHE B C 1
ATOM 7102 O O . PHE B 1 398 ? 14.516 12.227 9.375 1 97.81 398 PHE B O 1
ATOM 7109 N N . LEU B 1 399 ? 13.047 11.453 10.883 1 97.75 399 LEU B N 1
ATOM 7110 C CA . LEU B 1 399 ? 14.094 10.875 11.711 1 97.75 399 LEU B CA 1
ATOM 7111 C C . LEU B 1 399 ? 14.781 9.719 10.984 1 97.75 399 LEU B C 1
ATOM 7113 O O . LEU B 1 399 ? 16 9.555 11.086 1 97.75 399 LEU B O 1
ATOM 7117 N N . LEU B 1 400 ? 14.016 8.977 10.258 1 96.62 400 LEU B N 1
ATOM 7118 C CA . LEU B 1 400 ? 14.586 7.859 9.508 1 96.62 400 LEU B CA 1
ATOM 7119 C C . LEU B 1 400 ? 15.555 8.359 8.438 1 96.62 400 LEU B C 1
ATOM 7121 O O . LEU B 1 400 ? 16.5 7.664 8.07 1 96.62 400 LEU B O 1
ATOM 7125 N N . PHE B 1 401 ? 15.344 9.562 7.988 1 95.12 401 PHE B N 1
ATOM 7126 C CA . PHE B 1 401 ? 16.156 10.094 6.898 1 95.12 401 PHE B CA 1
ATOM 7127 C C . PHE B 1 401 ? 17.359 10.859 7.445 1 95.12 401 PHE B C 1
ATOM 7129 O O . PHE B 1 401 ? 18.422 10.883 6.824 1 95.12 401 PHE B O 1
ATOM 7136 N N . VAL B 1 402 ? 17.188 11.477 8.57 1 93.88 402 VAL B N 1
ATOM 7137 C CA . VAL B 1 402 ? 18.172 12.477 8.945 1 93.88 402 VAL B CA 1
ATOM 7138 C C . VAL B 1 402 ? 19.156 11.875 9.953 1 93.88 402 VAL B C 1
ATOM 7140 O O . VAL B 1 402 ? 20.328 12.258 9.984 1 93.88 402 VAL B O 1
ATOM 7143 N N . VAL B 1 403 ? 18.672 10.945 10.773 1 93.88 403 VAL B N 1
ATOM 7144 C CA . VAL B 1 403 ? 19.516 10.438 11.859 1 93.88 403 VAL B CA 1
ATOM 7145 C C . VAL B 1 403 ? 20.531 9.438 11.297 1 93.88 403 VAL B C 1
ATOM 7147 O O . VAL B 1 403 ? 20.156 8.461 10.641 1 93.88 403 VAL B O 1
ATOM 7150 N N . GLY B 1 404 ? 21.719 9.656 11.562 1 77.81 404 GLY B N 1
ATOM 7151 C CA . GLY B 1 404 ? 22.781 8.75 11.18 1 77.81 404 GLY B CA 1
ATOM 7152 C C . GLY B 1 404 ? 23 8.688 9.68 1 77.81 404 GLY B C 1
ATOM 7153 O O . GLY B 1 404 ? 23.547 7.707 9.164 1 77.81 404 GLY B O 1
ATOM 7154 N N . ALA B 1 405 ? 22.422 9.523 9.039 1 67.5 405 ALA B N 1
ATOM 7155 C CA . ALA B 1 405 ? 22.406 9.484 7.578 1 67.5 405 ALA B CA 1
ATOM 7156 C C . ALA B 1 405 ? 23.828 9.531 7.012 1 67.5 405 ALA B C 1
ATOM 7158 O O . ALA B 1 405 ? 24.562 10.484 7.254 1 67.5 405 ALA B O 1
ATOM 7159 N N . GLN B 1 406 ? 24.266 8.266 6.812 1 55.56 406 GLN B N 1
ATOM 7160 C CA . GLN B 1 406 ? 25.516 8.164 6.074 1 55.56 406 GLN B CA 1
ATOM 7161 C C . GLN B 1 406 ? 25.328 8.531 4.605 1 55.56 406 GLN B C 1
ATOM 7163 O O . GLN B 1 406 ? 26.203 9.125 3.98 1 55.56 406 GLN B O 1
ATOM 7168 N N . GLN B 1 407 ? 24.172 8.008 4.098 1 57.06 407 GLN B N 1
ATOM 7169 C CA . GLN B 1 407 ? 23.891 8.242 2.684 1 57.06 407 GLN B CA 1
ATOM 7170 C C . GLN B 1 407 ? 23.047 9.5 2.488 1 57.06 407 GLN B C 1
ATOM 7172 O O . GLN B 1 407 ? 22.031 9.688 3.17 1 57.06 407 GLN B O 1
ATOM 7177 N N . LYS B 1 408 ? 23.516 10.375 1.807 1 61.09 408 LYS B N 1
ATOM 7178 C CA . LYS B 1 408 ? 22.859 11.68 1.649 1 61.09 408 LYS B CA 1
ATOM 7179 C C . LYS B 1 408 ? 21.672 11.586 0.703 1 61.09 408 LYS B C 1
ATOM 7181 O O . LYS B 1 408 ? 20.703 12.328 0.843 1 61.09 408 LYS B O 1
ATOM 7186 N N . ARG B 1 409 ? 21.688 10.516 -0.245 1 82.88 409 ARG B N 1
ATOM 7187 C CA . ARG B 1 409 ? 20.594 10.531 -1.207 1 82.88 409 ARG B CA 1
ATOM 7188 C C . ARG B 1 409 ? 19.5 9.531 -0.825 1 82.88 409 ARG B C 1
ATOM 7190 O O . ARG B 1 409 ? 19.75 8.32 -0.8 1 82.88 409 ARG B O 1
ATOM 7197 N N . ILE B 1 410 ? 18.406 10.102 -0.521 1 90.81 410 ILE B N 1
ATOM 7198 C CA . ILE B 1 410 ? 17.266 9.266 -0.145 1 90.81 410 ILE B CA 1
ATOM 7199 C C . ILE B 1 410 ? 16.688 8.594 -1.388 1 90.81 410 ILE B C 1
ATOM 7201 O O . ILE B 1 410 ? 16.516 7.375 -1.417 1 90.81 410 ILE B O 1
ATOM 7205 N N . PHE B 1 411 ? 16.422 9.359 -2.406 1 92.12 411 PHE B N 1
ATOM 7206 C CA . PHE B 1 411 ? 15.898 8.898 -3.688 1 92.12 411 PHE B CA 1
ATOM 7207 C C . PHE B 1 411 ? 16.75 9.414 -4.84 1 92.12 411 PHE B C 1
ATOM 7209 O O . PHE B 1 411 ? 17.25 10.539 -4.793 1 92.12 411 PHE B O 1
ATOM 7216 N N . ASP B 1 412 ? 16.875 8.586 -5.836 1 90.44 412 ASP B N 1
ATOM 7217 C CA . ASP B 1 412 ? 17.438 9.039 -7.102 1 90.44 412 ASP B CA 1
ATOM 7218 C C . ASP B 1 412 ? 16.391 9.75 -7.957 1 90.44 412 ASP B C 1
ATOM 7220 O O . ASP B 1 412 ? 15.211 9.758 -7.613 1 90.44 412 ASP B O 1
ATOM 7224 N N . LEU B 1 413 ? 16.828 10.383 -9 1 90.94 413 LEU B N 1
ATOM 7225 C CA . LEU B 1 413 ? 15.984 11.273 -9.781 1 90.94 413 LEU B CA 1
ATOM 7226 C C . LEU B 1 413 ? 14.75 10.547 -10.305 1 90.94 413 LEU B C 1
ATOM 7228 O O . LEU B 1 413 ? 13.633 11.055 -10.188 1 90.94 413 LEU B O 1
ATOM 7232 N N . PRO B 1 414 ? 14.875 9.312 -10.914 1 92.25 414 PRO B N 1
ATOM 7233 C CA . PRO B 1 414 ? 13.656 8.648 -11.383 1 92.25 414 PRO B CA 1
ATOM 7234 C C . PRO B 1 414 ? 12.648 8.406 -10.266 1 92.25 414 PRO B C 1
ATOM 7236 O O . PRO B 1 414 ? 11.438 8.539 -10.484 1 92.25 414 PRO B O 1
ATOM 7239 N N . GLN B 1 415 ? 13.133 8.039 -9.133 1 95.38 415 GLN B N 1
ATOM 7240 C CA . GLN B 1 415 ? 12.25 7.828 -7.992 1 95.38 415 GLN B CA 1
ATOM 7241 C C . GLN B 1 415 ? 11.555 9.125 -7.59 1 95.38 415 GLN B C 1
ATOM 7243 O O . GLN B 1 415 ? 10.352 9.133 -7.309 1 95.38 415 GLN B O 1
ATOM 7248 N N . LEU B 1 416 ? 12.312 10.219 -7.574 1 95.62 416 LEU B N 1
ATOM 7249 C CA . LEU B 1 416 ? 11.75 11.516 -7.207 1 95.62 416 LEU B CA 1
ATOM 7250 C C . LEU B 1 416 ? 10.68 11.945 -8.203 1 95.62 416 LEU B C 1
ATOM 7252 O O . LEU B 1 416 ? 9.648 12.5 -7.809 1 95.62 416 LEU B O 1
ATOM 7256 N N . ILE B 1 417 ? 10.914 11.688 -9.422 1 95.75 417 ILE B N 1
ATOM 7257 C CA . ILE B 1 417 ? 9.953 12.047 -10.461 1 95.75 417 ILE B CA 1
ATOM 7258 C C . ILE B 1 417 ? 8.664 11.25 -10.258 1 95.75 417 ILE B C 1
ATOM 7260 O O . ILE B 1 417 ? 7.562 11.812 -10.312 1 95.75 417 ILE B O 1
ATOM 7264 N N . ILE B 1 418 ? 8.836 10.031 -10.016 1 96.12 418 ILE B N 1
ATOM 7265 C CA . ILE B 1 418 ? 7.668 9.18 -9.828 1 96.12 418 ILE B CA 1
ATOM 7266 C C . ILE B 1 418 ? 6.898 9.625 -8.586 1 96.12 418 ILE B C 1
ATOM 7268 O O . ILE B 1 418 ? 5.668 9.672 -8.594 1 96.12 418 ILE B O 1
ATOM 7272 N N . VAL B 1 419 ? 7.617 9.906 -7.547 1 97.5 419 VAL B N 1
ATOM 7273 C CA . VAL B 1 419 ? 6.984 10.398 -6.328 1 97.5 419 VAL B CA 1
ATOM 7274 C C . VAL B 1 419 ? 6.258 11.711 -6.617 1 97.5 419 VAL B C 1
ATOM 7276 O O . VAL B 1 419 ? 5.098 11.883 -6.234 1 97.5 419 VAL B O 1
ATOM 7279 N N . GLY B 1 420 ? 6.922 12.633 -7.336 1 97.69 420 GLY B N 1
ATOM 7280 C CA . GLY B 1 420 ? 6.316 13.914 -7.66 1 97.69 420 GLY B CA 1
ATOM 7281 C C . GLY B 1 420 ? 5.055 13.781 -8.492 1 97.69 420 GLY B C 1
ATOM 7282 O O . GLY B 1 420 ? 4.035 14.406 -8.188 1 97.69 420 GLY B O 1
ATOM 7283 N N . VAL B 1 421 ? 5.086 12.93 -9.445 1 96.88 421 VAL B N 1
ATOM 7284 C CA . VAL B 1 421 ? 3.934 12.727 -10.312 1 96.88 421 VAL B CA 1
ATOM 7285 C C . VAL B 1 421 ? 2.805 12.055 -9.531 1 96.88 421 VAL B C 1
ATOM 7287 O O . VAL B 1 421 ? 1.649 12.484 -9.617 1 96.88 421 VAL B O 1
ATOM 7290 N N . ALA B 1 422 ? 3.166 11.062 -8.812 1 97.25 422 ALA B N 1
ATOM 7291 C CA . ALA B 1 422 ? 2.164 10.312 -8.055 1 97.25 422 ALA B CA 1
ATOM 7292 C C . ALA B 1 422 ? 1.446 11.211 -7.055 1 97.25 422 ALA B C 1
ATOM 7294 O O . ALA B 1 422 ? 0.214 11.234 -7 1 97.25 422 ALA B O 1
ATOM 7295 N N . VAL B 1 423 ? 2.207 11.992 -6.316 1 97.94 423 VAL B N 1
ATOM 7296 C CA . VAL B 1 423 ? 1.611 12.828 -5.281 1 97.94 423 VAL B CA 1
ATOM 7297 C C . VAL B 1 423 ? 0.778 13.938 -5.93 1 97.94 423 VAL B C 1
ATOM 7299 O O . VAL B 1 423 ? -0.271 14.32 -5.406 1 97.94 423 VAL B O 1
ATOM 7302 N N . SER B 1 424 ? 1.204 14.438 -7.035 1 97.94 424 SER B N 1
ATOM 7303 C CA . SER B 1 424 ? 0.44 15.461 -7.746 1 97.94 424 SER B CA 1
ATOM 7304 C C . SER B 1 424 ? -0.884 14.906 -8.258 1 97.94 424 SER B C 1
ATOM 7306 O O . SER B 1 424 ? -1.926 15.547 -8.125 1 97.94 424 SER B O 1
ATOM 7308 N N . VAL B 1 425 ? -0.836 13.758 -8.742 1 95.88 425 VAL B N 1
ATOM 7309 C CA . VAL B 1 425 ? -2.029 13.125 -9.289 1 95.88 425 VAL B CA 1
ATOM 7310 C C . VAL B 1 425 ? -3.021 12.828 -8.172 1 95.88 425 VAL B C 1
ATOM 7312 O O . VAL B 1 425 ? -4.215 13.117 -8.289 1 95.88 425 VAL B O 1
ATOM 7315 N N . ILE B 1 426 ? -2.514 12.273 -7.094 1 96.25 426 ILE B N 1
ATOM 7316 C CA . ILE B 1 426 ? -3.445 11.875 -6.043 1 96.25 426 ILE B CA 1
ATOM 7317 C C . ILE B 1 426 ? -4.012 13.117 -5.352 1 96.25 426 ILE B C 1
ATOM 7319 O O . ILE B 1 426 ? -5.164 13.125 -4.922 1 96.25 426 ILE B O 1
ATOM 7323 N N . ASN B 1 427 ? -3.193 14.141 -5.234 1 97.56 427 ASN B N 1
ATOM 7324 C CA . ASN B 1 427 ? -3.748 15.398 -4.73 1 97.56 427 ASN B CA 1
ATOM 7325 C C . ASN B 1 427 ? -4.883 15.898 -5.621 1 97.56 427 ASN B C 1
ATOM 7327 O O . ASN B 1 427 ? -5.922 16.328 -5.121 1 97.56 427 ASN B O 1
ATOM 7331 N N . SER B 1 428 ? -4.68 15.844 -6.867 1 96.38 428 SER B N 1
ATOM 7332 C CA . SER B 1 428 ? -5.668 16.312 -7.832 1 96.38 428 SER B CA 1
ATOM 7333 C C . SER B 1 428 ? -6.945 15.484 -7.762 1 96.38 428 SER B C 1
ATOM 7335 O O . SER B 1 428 ? -8.047 16.047 -7.719 1 96.38 428 SER B O 1
ATOM 7337 N N . ILE B 1 429 ? -6.824 14.227 -7.719 1 94.44 429 ILE B N 1
ATOM 7338 C CA . ILE B 1 429 ? -7.98 13.344 -7.699 1 94.44 429 ILE B CA 1
ATOM 7339 C C . ILE B 1 429 ? -8.742 13.516 -6.383 1 94.44 429 ILE B C 1
ATOM 7341 O O . ILE B 1 429 ? -9.969 13.594 -6.375 1 94.44 429 ILE B O 1
ATOM 7345 N N . ALA B 1 430 ? -8.023 13.516 -5.328 1 96.06 430 ALA B N 1
ATOM 7346 C CA . ALA B 1 430 ? -8.664 13.672 -4.023 1 96.06 430 ALA B CA 1
ATOM 7347 C C . ALA B 1 430 ? -9.438 14.984 -3.941 1 96.06 430 ALA B C 1
ATOM 7349 O O . ALA B 1 430 ? -10.57 15.016 -3.461 1 96.06 430 ALA B O 1
ATOM 7350 N N . LEU B 1 431 ? -8.789 16.031 -4.391 1 96.25 431 LEU B N 1
ATOM 7351 C CA . LEU B 1 431 ? -9.461 17.328 -4.406 1 96.25 431 LEU B CA 1
ATOM 7352 C C . LEU B 1 431 ? -10.719 17.266 -5.262 1 96.25 431 LEU B C 1
ATOM 7354 O O . LEU B 1 431 ? -11.766 17.797 -4.871 1 96.25 431 LEU B O 1
ATOM 7358 N N . HIS B 1 432 ? -10.641 16.656 -6.383 1 93.25 432 HIS B N 1
ATOM 7359 C CA . HIS B 1 432 ? -11.789 16.516 -7.27 1 93.25 432 HIS B CA 1
ATOM 7360 C C . HIS B 1 432 ? -12.922 15.766 -6.59 1 93.25 432 HIS B C 1
ATOM 7362 O O . HIS B 1 432 ? -14.086 16.156 -6.691 1 93.25 432 HIS B O 1
ATOM 7368 N N . ILE B 1 433 ? -12.594 14.734 -5.941 1 91.31 433 ILE B N 1
ATOM 7369 C CA . ILE B 1 433 ? -13.586 13.898 -5.266 1 91.31 433 ILE B CA 1
ATOM 7370 C C . ILE B 1 433 ? -14.273 14.703 -4.164 1 91.31 433 ILE B C 1
ATOM 7372 O O . ILE B 1 433 ? -15.5 14.656 -4.027 1 91.31 433 ILE B O 1
ATOM 7376 N N . VAL B 1 434 ? -13.5 15.398 -3.406 1 92.81 434 VAL B N 1
ATOM 7377 C CA . VAL B 1 434 ? -14.07 16.188 -2.324 1 92.81 434 VAL B CA 1
ATOM 7378 C C . VAL B 1 434 ? -14.984 17.266 -2.9 1 92.81 434 VAL B C 1
ATOM 7380 O O . VAL B 1 434 ? -16.094 17.484 -2.396 1 92.81 434 VAL B O 1
ATOM 7383 N N . MET B 1 435 ? -14.555 17.906 -3.928 1 91.5 435 MET B N 1
ATOM 7384 C CA . MET B 1 435 ? -15.383 18.922 -4.562 1 91.5 435 MET B CA 1
ATOM 7385 C C . MET B 1 435 ? -16.656 18.328 -5.133 1 91.5 435 MET B C 1
ATOM 7387 O O . MET B 1 435 ? -17.734 18.891 -4.965 1 91.5 435 MET B O 1
ATOM 7391 N N . GLN B 1 436 ? -16.547 17.234 -5.73 1 89.38 436 GLN B N 1
ATOM 7392 C CA . GLN B 1 436 ? -17.719 16.578 -6.273 1 89.38 436 GLN B CA 1
ATOM 7393 C C . GLN B 1 436 ? -18.719 16.25 -5.172 1 89.38 436 GLN B C 1
ATOM 7395 O O . GLN B 1 436 ? -19.938 16.438 -5.344 1 89.38 436 GLN B O 1
ATOM 7400 N N . ARG B 1 437 ? -18.203 15.695 -4.152 1 88.94 437 ARG B N 1
ATOM 7401 C CA . ARG B 1 437 ? -19.047 15.328 -3.021 1 88.94 437 ARG B CA 1
ATOM 7402 C C . ARG B 1 437 ? -19.984 16.469 -2.633 1 88.94 437 ARG B C 1
ATOM 7404 O O . ARG B 1 437 ? -21.156 16.25 -2.363 1 88.94 437 ARG B O 1
ATOM 7411 N N . TYR B 1 438 ? -19.5 17.641 -2.65 1 88.38 438 TYR B N 1
ATOM 7412 C CA . TYR B 1 438 ? -20.266 18.75 -2.088 1 88.38 438 TYR B CA 1
ATOM 7413 C C . TYR B 1 438 ? -20.938 19.562 -3.188 1 88.38 438 TYR B C 1
ATOM 7415 O O . TYR B 1 438 ? -21.875 20.312 -2.926 1 88.38 438 TYR B O 1
ATOM 7423 N N . ILE B 1 439 ? -20.547 19.406 -4.375 1 86 439 ILE B N 1
ATOM 7424 C CA . ILE B 1 439 ? -21.156 20.172 -5.461 1 86 439 ILE B CA 1
ATOM 7425 C C . ILE B 1 439 ? -22.344 19.391 -6.027 1 86 439 ILE B C 1
ATOM 7427 O O . ILE B 1 439 ? -23.406 19.969 -6.266 1 86 439 ILE B O 1
ATOM 7431 N N . SER B 1 440 ? -22.172 18.109 -6.238 1 82.69 440 SER B N 1
ATOM 7432 C CA . SER B 1 440 ? -23.234 17.359 -6.906 1 82.69 440 SER B CA 1
ATOM 7433 C C . SER B 1 440 ? -23.594 16.094 -6.137 1 82.69 440 SER B C 1
ATOM 7435 O O . SER B 1 440 ? -24.641 15.5 -6.359 1 82.69 440 SER B O 1
ATOM 7437 N N . GLY B 1 441 ? -22.766 15.75 -5.219 1 81.88 441 GLY B N 1
ATOM 7438 C CA . GLY B 1 441 ? -22.938 14.422 -4.645 1 81.88 441 GLY B CA 1
ATOM 7439 C C . GLY B 1 441 ? -22.484 13.312 -5.566 1 81.88 441 GLY B C 1
ATOM 7440 O O . GLY B 1 441 ? -22.047 13.562 -6.691 1 81.88 441 GLY B O 1
ATOM 7441 N N . PHE B 1 442 ? -22.578 12.094 -5.145 1 78.12 442 PHE B N 1
ATOM 7442 C CA . PHE B 1 442 ? -22.062 10.984 -5.93 1 78.12 442 PHE B CA 1
ATOM 7443 C C . PHE B 1 442 ? -23.188 10.312 -6.719 1 78.12 442 PHE B C 1
ATOM 7445 O O . PHE B 1 442 ? -22.938 9.352 -7.449 1 78.12 442 PHE B O 1
ATOM 7452 N N . LYS B 1 443 ? -24.422 10.742 -6.633 1 65.38 443 LYS B N 1
ATOM 7453 C CA . LYS B 1 443 ? -25.516 10.266 -7.453 1 65.38 443 LYS B CA 1
ATOM 7454 C C . LYS B 1 443 ? -26.078 11.391 -8.328 1 65.38 443 LYS B C 1
ATOM 7456 O O . LYS B 1 443 ? -26.719 12.312 -7.832 1 65.38 443 LYS B O 1
ATOM 7461 N N . PRO B 1 444 ? -26.141 11.359 -9.727 1 58.31 444 PRO B N 1
ATOM 7462 C CA . PRO B 1 444 ? -25.562 10.281 -10.539 1 58.31 444 PRO B CA 1
ATOM 7463 C C . PRO B 1 444 ? -24.047 10.195 -10.398 1 58.31 444 PRO B C 1
ATOM 7465 O O . PRO B 1 444 ? -23.391 11.164 -9.992 1 58.31 444 PRO B O 1
ATOM 7468 N N . PRO B 1 445 ? -23.578 8.984 -10.648 1 58.88 445 PRO B N 1
ATOM 7469 C CA . PRO B 1 445 ? -22.188 8.703 -10.305 1 58.88 445 PRO B CA 1
ATOM 7470 C C . PRO B 1 445 ? -21.219 9.781 -10.797 1 58.88 445 PRO B C 1
ATOM 7472 O O . PRO B 1 445 ? -20.578 10.453 -9.992 1 58.88 445 PRO B O 1
ATOM 7475 N N . HIS B 1 446 ? -20.141 9.539 -11.594 1 57.03 446 HIS B N 1
ATOM 7476 C CA . HIS B 1 446 ? -18.844 10.18 -11.781 1 57.03 446 HIS B CA 1
ATOM 7477 C C . HIS B 1 446 ? -18.906 11.219 -12.891 1 57.03 446 HIS B C 1
ATOM 7479 O O . HIS B 1 446 ? -18.891 10.875 -14.078 1 57.03 446 HIS B O 1
ATOM 7485 N N . LEU B 1 447 ? -19.328 12.516 -12.453 1 61.69 447 LEU B N 1
ATOM 7486 C CA . LEU B 1 447 ? -19.156 13.555 -13.469 1 61.69 447 LEU B CA 1
ATOM 7487 C C . LEU B 1 447 ? -17.781 14.195 -13.375 1 61.69 447 LEU B C 1
ATOM 7489 O O . LEU B 1 447 ? -17.359 14.617 -12.289 1 61.69 447 LEU B O 1
ATOM 7493 N N . PHE B 1 448 ? -16.875 13.945 -14.367 1 74.69 448 PHE B N 1
ATOM 7494 C CA . PHE B 1 448 ? -15.578 14.602 -14.406 1 74.69 448 PHE B CA 1
ATOM 7495 C C . PHE B 1 448 ? -15.742 16.125 -14.438 1 74.69 448 PHE B C 1
ATOM 7497 O O . PHE B 1 448 ? -14.977 16.844 -13.797 1 74.69 448 PHE B O 1
ATOM 7504 N N . ASN B 1 449 ? -16.844 16.516 -15.055 1 82.56 449 ASN B N 1
ATOM 7505 C CA . ASN B 1 449 ? -17.062 17.953 -15.148 1 82.56 449 ASN B CA 1
ATOM 7506 C C . ASN B 1 449 ? -17.828 18.484 -13.938 1 82.56 449 ASN B C 1
ATOM 7508 O O . ASN B 1 449 ? -19.062 18.359 -13.875 1 82.56 449 ASN B O 1
ATOM 7512 N N . LEU B 1 450 ? -17.188 19.156 -13.078 1 87.62 450 LEU B N 1
ATOM 7513 C CA . LEU B 1 450 ? -17.75 19.656 -11.828 1 87.62 450 LEU B CA 1
ATOM 7514 C C . LEU B 1 450 ? -18.672 20.844 -12.086 1 87.62 450 LEU B C 1
ATOM 7516 O O . LEU B 1 450 ? -19.438 21.25 -11.211 1 87.62 450 LEU B O 1
ATOM 7520 N N . ASN B 1 451 ? -18.609 21.359 -13.289 1 85.31 451 ASN B N 1
ATOM 7521 C CA . ASN B 1 451 ? -19.453 22.516 -13.633 1 85.31 451 ASN B CA 1
ATOM 7522 C C . ASN B 1 451 ? -20.875 22.078 -13.984 1 85.31 451 ASN B C 1
ATOM 7524 O O . ASN B 1 451 ? -21.781 22.906 -14.047 1 85.31 451 ASN B O 1
ATOM 7528 N N . ASN B 1 452 ? -20.922 20.812 -14.164 1 76.88 452 ASN B N 1
ATOM 7529 C CA . ASN B 1 452 ? -22.25 20.328 -14.539 1 76.88 452 ASN B CA 1
ATOM 7530 C C . ASN B 1 452 ? -23.219 20.406 -13.367 1 76.88 452 ASN B C 1
ATOM 7532 O O . ASN B 1 452 ? -22.984 19.812 -12.312 1 76.88 452 ASN B O 1
ATOM 7536 N N . ASN B 1 453 ? -24.234 21.109 -13.547 1 66.12 453 ASN B N 1
ATOM 7537 C CA . ASN B 1 453 ? -25.25 21.297 -12.508 1 66.12 453 ASN B CA 1
ATOM 7538 C C . ASN B 1 453 ? -24.625 21.859 -11.227 1 66.12 453 ASN B C 1
ATOM 7540 O O . ASN B 1 453 ? -24.812 21.297 -10.148 1 66.12 453 ASN B O 1
ATOM 7544 N N . MET B 1 454 ? -23.922 22.859 -11.492 1 67.12 454 MET B N 1
ATOM 7545 C CA . MET B 1 454 ? -23.094 23.469 -10.453 1 67.12 454 MET B CA 1
ATOM 7546 C C . MET B 1 454 ? -23.953 23.969 -9.297 1 67.12 454 MET B C 1
ATOM 7548 O O . MET B 1 454 ? -24.828 24.812 -9.484 1 67.12 454 MET B O 1
ATOM 7552 N N . GLU B 1 455 ? -23.875 23.25 -8.25 1 69.19 455 GLU B N 1
ATOM 7553 C CA . GLU B 1 455 ? -24.406 23.734 -6.984 1 69.19 455 GLU B CA 1
ATOM 7554 C C . GLU B 1 455 ? -23.281 24.031 -5.992 1 69.19 455 GLU B C 1
ATOM 7556 O O . GLU B 1 455 ? -22.969 23.203 -5.137 1 69.19 455 GLU B O 1
ATOM 7561 N N . TRP B 1 456 ? -22.703 25.234 -6.25 1 72.12 456 TRP B N 1
ATOM 7562 C CA . TRP B 1 456 ? -21.609 25.656 -5.395 1 72.12 456 TRP B CA 1
ATOM 7563 C C . TRP B 1 456 ? -22.125 26.25 -4.086 1 72.12 456 TRP B C 1
ATOM 7565 O O . TRP B 1 456 ? -23.078 27.031 -4.082 1 72.12 456 TRP B O 1
ATOM 7575 N N . TRP B 1 457 ? -21.469 25.828 -3.01 1 73.5 457 TRP B N 1
ATOM 7576 C CA . TRP B 1 457 ? -21.906 26.328 -1.71 1 73.5 457 TRP B CA 1
ATOM 7577 C C . TRP B 1 457 ? -21.422 27.766 -1.501 1 73.5 457 TRP B C 1
ATOM 7579 O O . TRP B 1 457 ? -22.031 28.516 -0.726 1 73.5 457 TRP B O 1
ATOM 7589 N N . TRP B 1 458 ? -20.422 28.078 -2.254 1 68.19 458 TRP B N 1
ATOM 7590 C CA . TRP B 1 458 ? -19.875 29.422 -2.117 1 68.19 458 TRP B CA 1
ATOM 7591 C C . TRP B 1 458 ? -20.141 30.25 -3.367 1 68.19 458 TRP B C 1
ATOM 7593 O O . TRP B 1 458 ? -19.969 29.781 -4.488 1 68.19 458 TRP B O 1
ATOM 7603 N N . ASN B 1 459 ? -20.734 31.344 -3.102 1 65 459 ASN B N 1
ATOM 7604 C CA . ASN B 1 459 ? -21.094 32.219 -4.199 1 65 459 ASN B CA 1
ATOM 7605 C C . ASN B 1 459 ? -19.891 32.938 -4.766 1 65 459 ASN B C 1
ATOM 7607 O O . ASN B 1 459 ? -19.703 34.156 -4.523 1 65 459 ASN B O 1
ATOM 7611 N N . ILE B 1 460 ? -19.016 32.156 -5.223 1 66.62 460 ILE B N 1
ATOM 7612 C CA . ILE B 1 460 ? -17.844 32.75 -5.848 1 66.62 460 ILE B CA 1
ATOM 7613 C C . ILE B 1 460 ? -17.969 32.656 -7.367 1 66.62 460 ILE B C 1
ATOM 7615 O O . ILE B 1 460 ? -18.547 31.703 -7.891 1 66.62 460 ILE B O 1
ATOM 7619 N N . ALA B 1 461 ? -17.469 33.688 -7.965 1 72.81 461 ALA B N 1
ATOM 7620 C CA . ALA B 1 461 ? -17.578 33.812 -9.414 1 72.81 461 ALA B CA 1
ATOM 7621 C C . ALA B 1 461 ? -16.672 32.844 -10.141 1 72.81 461 ALA B C 1
ATOM 7623 O O . ALA B 1 461 ? -16.688 32.75 -11.375 1 72.81 461 ALA B O 1
ATOM 7624 N N . ILE B 1 462 ? -16.016 32.031 -9.469 1 85 462 ILE B N 1
ATOM 7625 C CA . ILE B 1 462 ? -15.102 31.109 -10.133 1 85 462 ILE B CA 1
ATOM 7626 C C . ILE B 1 462 ? -15.734 29.719 -10.219 1 85 462 ILE B C 1
ATOM 7628 O O . ILE B 1 462 ? -16.25 29.219 -9.219 1 85 462 ILE B O 1
ATOM 7632 N N . ALA B 1 463 ? -15.672 29.172 -11.359 1 89 463 ALA B N 1
ATOM 7633 C CA . ALA B 1 463 ? -16.266 27.859 -11.594 1 89 463 ALA B CA 1
ATOM 7634 C C . ALA B 1 463 ? -15.492 26.766 -10.859 1 89 463 ALA B C 1
ATOM 7636 O O . ALA B 1 463 ? -14.273 26.875 -10.695 1 89 463 ALA B O 1
ATOM 7637 N N . PRO B 1 464 ? -16.188 25.75 -10.492 1 90 464 PRO B N 1
ATOM 7638 C CA . PRO B 1 464 ? -15.539 24.656 -9.75 1 90 464 PRO B CA 1
ATOM 7639 C C . PRO B 1 464 ? -14.383 24.016 -10.523 1 90 464 PRO B C 1
ATOM 7641 O O . PRO B 1 464 ? -13.336 23.734 -9.945 1 90 464 PRO B O 1
ATOM 7644 N N . MET B 1 465 ? -14.562 23.828 -11.781 1 91.88 465 MET B N 1
ATOM 7645 C CA . MET B 1 465 ? -13.492 23.219 -12.578 1 91.88 465 MET B CA 1
ATOM 7646 C C . MET B 1 465 ? -12.258 24.109 -12.578 1 91.88 465 MET B C 1
ATOM 7648 O O . MET B 1 465 ? -11.125 23.609 -12.57 1 91.88 465 MET B O 1
ATOM 7652 N N . THR B 1 466 ? -12.477 25.391 -12.664 1 93.5 466 THR B N 1
ATOM 7653 C CA . THR B 1 466 ? -11.359 26.344 -12.656 1 93.5 466 THR B CA 1
ATOM 7654 C C . THR B 1 466 ? -10.602 26.281 -11.336 1 93.5 466 THR B C 1
ATOM 7656 O O . THR B 1 466 ? -9.375 26.297 -11.32 1 93.5 466 THR B O 1
ATOM 7659 N N . VAL B 1 467 ? -11.312 26.219 -10.242 1 94.19 467 VAL B N 1
ATOM 7660 C CA . VAL B 1 467 ? -10.688 26.094 -8.922 1 94.19 467 VAL B CA 1
ATOM 7661 C C . VAL B 1 467 ? -9.867 24.812 -8.867 1 94.19 467 VAL B C 1
ATOM 7663 O O . VAL B 1 467 ? -8.719 24.828 -8.414 1 94.19 467 VAL B O 1
ATOM 7666 N N . TRP B 1 468 ? -10.43 23.766 -9.352 1 95.44 468 TRP B N 1
ATOM 7667 C CA . TRP B 1 468 ? -9.773 22.469 -9.32 1 95.44 468 TRP B CA 1
ATOM 7668 C C . TRP B 1 468 ? -8.484 22.484 -10.141 1 95.44 468 TRP B C 1
ATOM 7670 O O . TRP B 1 468 ? -7.438 22.031 -9.68 1 95.44 468 TRP B O 1
ATOM 7680 N N . VAL B 1 469 ? -8.562 23.031 -11.344 1 96.69 469 VAL B N 1
ATOM 7681 C CA . VAL B 1 469 ? -7.41 23.062 -12.242 1 96.69 469 VAL B CA 1
ATOM 7682 C C . VAL B 1 469 ? -6.309 23.938 -11.641 1 96.69 469 VAL B C 1
ATOM 7684 O O . VAL B 1 469 ? -5.145 23.531 -11.594 1 96.69 469 VAL B O 1
ATOM 7687 N N . LEU B 1 470 ? -6.652 25.094 -11.148 1 96.75 470 LEU B N 1
ATOM 7688 C CA . LEU B 1 470 ? -5.668 26.031 -10.602 1 96.75 470 LEU B CA 1
ATOM 7689 C C . LEU B 1 470 ? -4.996 25.438 -9.359 1 96.75 470 LEU B C 1
ATOM 7691 O O . LEU B 1 470 ? -3.775 25.531 -9.211 1 96.75 470 LEU B O 1
ATOM 7695 N N . ALA B 1 471 ? -5.781 24.891 -8.523 1 98.06 471 ALA B N 1
ATOM 7696 C CA . ALA B 1 471 ? -5.227 24.297 -7.309 1 98.06 471 ALA B CA 1
ATOM 7697 C C . ALA B 1 471 ? -4.332 23.109 -7.641 1 98.06 471 ALA B C 1
ATOM 7699 O O . ALA B 1 471 ? -3.262 22.938 -7.055 1 98.06 471 ALA B O 1
ATOM 7700 N N . SER B 1 472 ? -4.77 22.281 -8.594 1 98.06 472 SER B N 1
ATOM 7701 C CA . SER B 1 472 ? -4.008 21.109 -8.992 1 98.06 472 SER B CA 1
ATOM 7702 C C . SER B 1 472 ? -2.686 21.5 -9.648 1 98.06 472 SER B C 1
ATOM 7704 O O . SER B 1 472 ? -1.642 20.922 -9.344 1 98.06 472 SER B O 1
ATOM 7706 N N . VAL B 1 473 ? -2.754 22.422 -10.5 1 98.19 473 VAL B N 1
ATOM 7707 C CA . VAL B 1 473 ? -1.554 22.875 -11.195 1 98.19 473 VAL B CA 1
ATOM 7708 C C . VAL B 1 473 ? -0.598 23.531 -10.195 1 98.19 473 VAL B C 1
ATOM 7710 O O . VAL B 1 473 ? 0.615 23.312 -10.258 1 98.19 473 VAL B O 1
ATOM 7713 N N . SER B 1 474 ? -1.138 24.344 -9.32 1 98.31 474 SER B N 1
ATOM 7714 C CA . SER B 1 474 ? -0.312 24.969 -8.289 1 98.31 474 SER B CA 1
ATOM 7715 C C . SER B 1 474 ? 0.403 23.922 -7.445 1 98.31 474 SER B C 1
ATOM 7717 O O . SER B 1 474 ? 1.596 24.047 -7.164 1 98.31 474 SER B O 1
ATOM 7719 N N . PHE B 1 475 ? -0.322 22.938 -7.105 1 98.44 475 PHE B N 1
ATOM 7720 C CA . PHE B 1 475 ? 0.27 21.875 -6.305 1 98.44 475 PHE B CA 1
ATOM 7721 C C . PHE B 1 475 ? 1.377 21.172 -7.078 1 98.44 475 PHE B C 1
ATOM 7723 O O . PHE B 1 475 ? 2.455 20.922 -6.539 1 98.44 475 PHE B O 1
ATOM 7730 N N . ALA B 1 476 ? 1.088 20.828 -8.305 1 98.19 476 ALA B N 1
ATOM 7731 C CA . ALA B 1 476 ? 2.068 20.156 -9.148 1 98.19 476 ALA B CA 1
ATOM 7732 C C . ALA B 1 476 ? 3.338 20.984 -9.297 1 98.19 476 ALA B C 1
ATOM 7734 O O . ALA B 1 476 ? 4.449 20.453 -9.258 1 98.19 476 ALA B O 1
ATOM 7735 N N . ILE B 1 477 ? 3.158 22.234 -9.43 1 96.94 477 ILE B N 1
ATOM 7736 C CA . ILE B 1 477 ? 4.301 23.141 -9.547 1 96.94 477 ILE B CA 1
ATOM 7737 C C . ILE B 1 477 ? 5.109 23.109 -8.25 1 96.94 477 ILE B C 1
ATOM 7739 O O . ILE B 1 477 ? 6.336 22.984 -8.281 1 96.94 477 ILE B O 1
ATOM 7743 N N . GLY B 1 478 ? 4.426 23.25 -7.156 1 96.19 478 GLY B N 1
ATOM 7744 C CA . GLY B 1 478 ? 5.117 23.172 -5.879 1 96.19 478 GLY B CA 1
ATOM 7745 C C . GLY B 1 478 ? 5.902 21.891 -5.695 1 96.19 478 GLY B C 1
ATOM 7746 O O . GLY B 1 478 ? 7.059 21.922 -5.266 1 96.19 478 GLY B O 1
ATOM 7747 N N . VAL B 1 479 ? 5.316 20.812 -6.062 1 96.62 479 VAL B N 1
ATOM 7748 C CA . VAL B 1 479 ? 5.941 19.5 -5.914 1 96.62 479 VAL B CA 1
ATOM 7749 C C . VAL B 1 479 ? 7.133 19.391 -6.859 1 96.62 479 VAL B C 1
ATOM 7751 O O . VAL B 1 479 ? 8.195 18.891 -6.473 1 96.62 479 VAL B O 1
ATOM 7754 N N . MET B 1 480 ? 6.961 19.844 -8.07 1 94.69 480 MET B N 1
ATOM 7755 C CA . MET B 1 480 ? 8.039 19.766 -9.047 1 94.69 480 MET B CA 1
ATOM 7756 C C . MET B 1 480 ? 9.234 20.609 -8.617 1 94.69 480 MET B C 1
ATOM 7758 O O . MET B 1 480 ? 10.383 20.188 -8.773 1 94.69 480 MET B O 1
ATOM 7762 N N . VAL B 1 481 ? 8.945 21.719 -8.117 1 92.31 481 VAL B N 1
ATOM 7763 C CA . VAL B 1 481 ? 10.023 22.547 -7.605 1 92.31 481 VAL B CA 1
ATOM 7764 C C . VAL B 1 481 ? 10.695 21.859 -6.418 1 92.31 481 VAL B C 1
ATOM 7766 O O . VAL B 1 481 ? 11.914 21.891 -6.281 1 92.31 481 VAL B O 1
ATOM 7769 N N . GLY B 1 482 ? 9.844 21.297 -5.578 1 90.69 482 GLY B N 1
ATOM 7770 C CA . GLY B 1 482 ? 10.391 20.531 -4.473 1 90.69 482 GLY B CA 1
ATOM 7771 C C . GLY B 1 482 ? 11.289 19.391 -4.922 1 90.69 482 GLY B C 1
ATOM 7772 O O . GLY B 1 482 ? 12.359 19.172 -4.348 1 90.69 482 GLY B O 1
ATOM 7773 N N . VAL B 1 483 ? 10.906 18.688 -5.938 1 92 483 VAL B N 1
ATOM 7774 C CA . VAL B 1 483 ? 11.68 17.578 -6.48 1 92 483 VAL B CA 1
ATOM 7775 C C . VAL B 1 483 ? 13.023 18.078 -6.992 1 92 483 VAL B C 1
ATOM 7777 O O . VAL B 1 483 ? 14.062 17.484 -6.715 1 92 483 VAL B O 1
ATOM 7780 N N . VAL B 1 484 ? 12.984 19.172 -7.691 1 87.88 484 VAL B N 1
ATOM 7781 C CA . VAL B 1 484 ? 14.211 19.75 -8.219 1 87.88 484 VAL B CA 1
ATOM 7782 C C . VAL B 1 484 ? 15.117 20.172 -7.07 1 87.88 484 VAL B C 1
ATOM 7784 O O . VAL B 1 484 ? 16.328 19.938 -7.102 1 87.88 484 VAL B O 1
ATOM 7787 N N . PHE B 1 485 ? 14.5 20.688 -6.164 1 85.19 485 PHE B N 1
ATOM 7788 C CA . PHE B 1 485 ? 15.25 21.172 -5.004 1 85.19 485 PHE B CA 1
ATOM 7789 C C . PHE B 1 485 ? 15.906 20 -4.273 1 85.19 485 PHE B C 1
ATOM 7791 O O . PHE B 1 485 ? 17.094 20.078 -3.922 1 85.19 485 PHE B O 1
ATOM 7798 N N . ILE B 1 486 ? 15.195 18.938 -4.051 1 87.62 486 ILE B N 1
ATOM 7799 C CA . ILE B 1 486 ? 15.711 17.75 -3.369 1 87.62 486 ILE B CA 1
ATOM 7800 C C . ILE B 1 486 ? 16.844 17.141 -4.184 1 87.62 486 ILE B C 1
ATOM 7802 O O . ILE B 1 486 ? 17.891 16.781 -3.633 1 87.62 486 ILE B O 1
ATOM 7806 N N . HIS B 1 487 ? 16.625 17.078 -5.457 1 85.75 487 HIS B N 1
ATOM 7807 C CA . HIS B 1 487 ? 17.625 16.469 -6.336 1 85.75 487 HIS B CA 1
ATOM 7808 C C . HIS B 1 487 ? 18.922 17.281 -6.332 1 85.75 487 HIS B C 1
ATOM 7810 O O . HIS B 1 487 ? 20.016 16.719 -6.273 1 85.75 487 HIS B O 1
ATOM 7816 N N . ARG B 1 488 ? 18.859 18.547 -6.375 1 78.44 488 ARG B N 1
ATOM 7817 C CA . ARG B 1 488 ? 20.031 19.422 -6.426 1 78.44 488 ARG B CA 1
ATOM 7818 C C . ARG B 1 488 ? 20.812 19.391 -5.113 1 78.44 488 ARG B C 1
ATOM 7820 O O . ARG B 1 488 ? 22.031 19.453 -5.113 1 78.44 488 ARG B O 1
ATOM 7827 N N . ASN B 1 489 ? 20.141 19.297 -4.078 1 73.69 489 ASN B N 1
ATOM 7828 C CA . ASN B 1 489 ? 20.797 19.312 -2.777 1 73.69 489 ASN B CA 1
ATOM 7829 C C . ASN B 1 489 ? 21.344 17.938 -2.404 1 73.69 489 ASN B C 1
ATOM 7831 O O . ASN B 1 489 ? 22.125 17.812 -1.456 1 73.69 489 ASN B O 1
ATOM 7835 N N . SER B 1 490 ? 20.875 16.891 -3.088 1 69.19 490 SER B N 1
ATOM 7836 C CA . SER B 1 490 ? 21.406 15.562 -2.84 1 69.19 490 SER B CA 1
ATOM 7837 C C . SER B 1 490 ? 22.781 15.391 -3.48 1 69.19 490 SER B C 1
ATOM 7839 O O . SER B 1 490 ? 23.594 14.578 -3.025 1 69.19 490 SER B O 1
ATOM 7841 N N . PHE B 1 491 ? 23.203 15.93 -4.637 1 54.94 491 PHE B N 1
ATOM 7842 C CA . PHE B 1 491 ? 24.469 15.875 -5.352 1 54.94 491 PHE B CA 1
ATOM 7843 C C . PHE B 1 491 ? 25.531 16.703 -4.645 1 54.94 491 PHE B C 1
ATOM 7845 O O . PHE B 1 491 ? 26.703 16.344 -4.629 1 54.94 491 PHE B O 1
ATOM 7852 N N . ASN B 1 492 ? 25.172 17.812 -4.25 1 47.34 492 ASN B N 1
ATOM 7853 C CA . ASN B 1 492 ? 26.188 18.734 -3.74 1 47.34 492 ASN B CA 1
ATOM 7854 C C . ASN B 1 492 ? 26.953 18.109 -2.574 1 47.34 492 ASN B C 1
ATOM 7856 O O . ASN B 1 492 ? 28.109 18.484 -2.328 1 47.34 492 ASN B O 1
ATOM 7860 N N . SER B 1 493 ? 26.438 17.203 -1.972 1 44.41 493 SER B N 1
ATOM 7861 C CA . SER B 1 493 ? 27.203 16.656 -0.857 1 44.41 493 SER B CA 1
ATOM 7862 C C . SER B 1 493 ? 28.312 15.734 -1.348 1 44.41 493 SER B C 1
ATOM 7864 O O . SER B 1 493 ? 29.375 15.641 -0.734 1 44.41 493 SER B O 1
ATOM 7866 N N . ASP B 1 494 ? 28.141 14.898 -2.398 1 44.41 494 ASP B N 1
ATOM 7867 C CA . ASP B 1 494 ? 29.188 14.039 -2.936 1 44.41 494 ASP B CA 1
ATOM 7868 C C . ASP B 1 494 ? 30.297 14.867 -3.584 1 44.41 494 ASP B C 1
ATOM 7870 O O . ASP B 1 494 ? 31.469 14.523 -3.48 1 44.41 494 ASP B O 1
ATOM 7874 N N . GLU B 1 495 ? 30.078 15.852 -4.289 1 41.59 495 GLU B N 1
ATOM 7875 C CA . GLU B 1 495 ? 31.094 16.703 -4.891 1 41.59 495 GLU B CA 1
ATOM 7876 C C . GLU B 1 495 ? 31.875 17.469 -3.826 1 41.59 495 GLU B C 1
ATOM 7878 O O . GLU B 1 495 ? 33.062 17.703 -3.979 1 41.59 495 GLU B O 1
ATOM 7883 N N . VAL B 1 496 ? 31.25 17.828 -2.824 1 39.44 496 VAL B N 1
ATOM 7884 C CA . VAL B 1 496 ? 32 18.5 -1.77 1 39.44 496 VAL B CA 1
ATOM 7885 C C . VAL B 1 496 ? 32.938 17.516 -1.069 1 39.44 496 VAL B C 1
ATOM 7887 O O . VAL B 1 496 ? 34.062 17.844 -0.73 1 39.44 496 VAL B O 1
ATOM 7890 N N . GLN B 1 497 ? 32.562 16.375 -0.985 1 39.31 497 GLN B N 1
ATOM 7891 C CA . GLN B 1 497 ? 33.469 15.406 -0.379 1 39.31 497 GLN B CA 1
ATOM 7892 C C . GLN B 1 497 ? 34.594 15.047 -1.338 1 39.31 497 GLN B C 1
ATOM 7894 O O . GLN B 1 497 ? 35.75 14.898 -0.921 1 39.31 497 GLN B O 1
ATOM 7899 N N . LYS B 1 498 ? 34.344 14.961 -2.576 1 45.16 498 LYS B N 1
ATOM 7900 C CA . LYS B 1 498 ? 35.469 14.766 -3.498 1 45.16 498 LYS B CA 1
ATOM 7901 C C . LYS B 1 498 ? 36.344 16 -3.57 1 45.16 498 LYS B C 1
ATOM 7903 O O . LYS B 1 498 ? 37.562 15.898 -3.697 1 45.16 498 LYS B O 1
ATOM 7908 N N . ALA B 1 499 ? 35.75 17.094 -3.471 1 40.78 499 ALA B N 1
ATOM 7909 C CA . ALA B 1 499 ? 36.531 18.328 -3.475 1 40.78 499 ALA B CA 1
ATOM 7910 C C . ALA B 1 499 ? 37.375 18.453 -2.201 1 40.78 499 ALA B C 1
ATOM 7912 O O . ALA B 1 499 ? 38.531 18.922 -2.238 1 40.78 499 ALA B O 1
ATOM 7913 N N . LEU B 1 500 ? 36.812 17.984 -1.229 1 42.44 500 LEU B N 1
ATOM 7914 C CA . LEU B 1 500 ? 37.594 17.984 0.006 1 42.44 500 LEU B CA 1
ATOM 7915 C C . LEU B 1 500 ? 38.688 16.922 -0.04 1 42.44 500 LEU B C 1
ATOM 7917 O O . LEU B 1 500 ? 39.812 17.156 0.471 1 42.44 500 LEU B O 1
ATOM 7921 N N . ILE B 1 501 ? 38.406 15.828 -0.656 1 47.41 501 ILE B N 1
ATOM 7922 C CA . ILE B 1 501 ? 39.438 14.82 -0.845 1 47.41 501 ILE B CA 1
ATOM 7923 C C . ILE B 1 501 ? 40.469 15.32 -1.848 1 47.41 501 ILE B C 1
ATOM 7925 O O . ILE B 1 501 ? 41.656 15.172 -1.635 1 47.41 501 ILE B O 1
ATOM 7929 N N . ILE B 1 502 ? 40 15.93 -2.912 1 46.16 502 ILE B N 1
ATOM 7930 C CA . ILE B 1 502 ? 40.938 16.484 -3.893 1 46.16 502 ILE B CA 1
ATOM 7931 C C . ILE B 1 502 ? 41.719 17.641 -3.271 1 46.16 502 ILE B C 1
ATOM 7933 O O . ILE B 1 502 ? 42.906 17.766 -3.469 1 46.16 502 ILE B O 1
ATOM 7937 N N . GLU B 1 503 ? 41.062 18.406 -2.467 1 43.03 503 GLU B N 1
ATOM 7938 C CA . GLU B 1 503 ? 41.75 19.5 -1.791 1 43.03 503 GLU B CA 1
ATOM 7939 C C . GLU B 1 503 ? 42.656 18.984 -0.695 1 43.03 503 GLU B C 1
ATOM 7941 O O . GLU B 1 503 ? 43.75 19.516 -0.486 1 43.03 503 GLU B O 1
ATOM 7946 N N . SER B 1 504 ? 42.219 17.984 -0.029 1 46.41 504 SER B N 1
ATOM 7947 C CA . SER B 1 504 ? 43.125 17.375 0.949 1 46.41 504 SER B CA 1
ATOM 7948 C C . SER B 1 504 ? 44.312 16.719 0.27 1 46.41 504 SER B C 1
ATOM 7950 O O . SER B 1 504 ? 45.438 16.766 0.784 1 46.41 504 SER B O 1
ATOM 7952 N N . ASP B 1 505 ? 44.031 16.125 -0.848 1 46 505 ASP B N 1
ATOM 7953 C CA . ASP B 1 505 ? 45.125 15.547 -1.584 1 46 505 ASP B CA 1
ATOM 7954 C C . ASP B 1 505 ? 46.031 16.641 -2.18 1 46 505 ASP B C 1
ATOM 7956 O O . ASP B 1 505 ? 47.25 16.469 -2.281 1 46 505 ASP B O 1
ATOM 7960 N N . LYS B 1 506 ? 45.406 17.734 -2.453 1 50.41 506 LYS B N 1
ATOM 7961 C CA . LYS B 1 506 ? 46.219 18.859 -2.969 1 50.41 506 LYS B CA 1
ATOM 7962 C C . LYS B 1 506 ? 47 19.547 -1.851 1 50.41 506 LYS B C 1
ATOM 7964 O O . LYS B 1 506 ? 48.125 19.984 -2.059 1 50.41 506 LYS B O 1
ATOM 7969 N N . SER B 1 507 ? 46.344 19.625 -0.733 1 45.47 507 SER B N 1
ATOM 7970 C CA . SER B 1 507 ? 47.062 20.203 0.403 1 45.47 507 SER B CA 1
ATOM 7971 C C . SER B 1 507 ? 48.188 19.297 0.874 1 45.47 507 SER B C 1
ATOM 7973 O O . SER B 1 507 ? 49.25 19.781 1.294 1 45.47 507 SER B O 1
ATOM 7975 N N . MET B 1 508 ? 47.938 17.969 0.72 1 45.31 508 MET B N 1
ATOM 7976 C CA . MET B 1 508 ? 49.031 17.078 1.045 1 45.31 508 MET B CA 1
ATOM 7977 C C . MET B 1 508 ? 50.156 17.172 0.001 1 45.31 508 MET B C 1
ATOM 7979 O O . MET B 1 508 ? 51.312 17.047 0.329 1 45.31 508 MET B O 1
ATOM 7983 N N . SER B 1 509 ? 49.688 17.422 -1.147 1 43.75 509 SER B N 1
ATOM 7984 C CA . SER B 1 509 ? 50.719 17.547 -2.166 1 43.75 509 SER B CA 1
ATOM 7985 C C . SER B 1 509 ? 51.469 18.859 -2.035 1 43.75 509 SER B C 1
ATOM 7987 O O . SER B 1 509 ? 52.688 18.922 -2.275 1 43.75 509 SER B O 1
ATOM 7989 N N . TYR B 1 510 ? 50.75 19.906 -1.604 1 42.06 510 TYR B N 1
ATOM 7990 C CA . TYR B 1 510 ? 51.438 21.172 -1.448 1 42.06 510 TYR B CA 1
ATOM 7991 C C . TYR B 1 510 ? 52.25 21.188 -0.159 1 42.06 510 TYR B C 1
ATOM 7993 O O . TYR B 1 510 ? 53.156 22.016 -0.003 1 42.06 510 TYR B O 1
ATOM 8001 N N . GLY B 1 511 ? 51.781 20.359 0.821 1 39.09 511 GLY B N 1
ATOM 8002 C CA . GLY B 1 511 ? 52.562 20.375 2.049 1 39.09 511 GLY B CA 1
ATOM 8003 C C . GLY B 1 511 ? 53.969 19.875 1.859 1 39.09 511 GLY B C 1
ATOM 8004 O O . GLY B 1 511 ? 54.844 20.125 2.695 1 39.09 511 GLY B O 1
ATOM 8005 N N . ASP B 1 512 ? 54.094 18.906 0.967 1 38.59 512 ASP B N 1
ATOM 8006 C CA . ASP B 1 512 ? 55.469 18.375 0.885 1 38.59 512 ASP B CA 1
ATOM 8007 C C . ASP B 1 512 ? 56.406 19.359 0.217 1 38.59 512 ASP B C 1
ATOM 8009 O O . ASP B 1 512 ? 57.625 19.156 0.231 1 38.59 512 ASP B O 1
ATOM 8013 N N . ILE B 1 513 ? 55.844 20.234 -0.544 1 36.38 513 ILE B N 1
ATOM 8014 C CA . ILE B 1 513 ? 56.844 21.031 -1.266 1 36.38 513 ILE B CA 1
ATOM 8015 C C . ILE B 1 513 ? 57.438 22.078 -0.334 1 36.38 513 ILE B C 1
ATOM 8017 O O . ILE B 1 513 ? 58.562 22.547 -0.562 1 36.38 513 ILE B O 1
ATOM 8021 N N . THR B 1 514 ? 56.562 22.594 0.551 1 35.91 514 THR B N 1
ATOM 8022 C CA . THR B 1 514 ? 57.062 23.812 1.147 1 35.91 514 THR B CA 1
ATOM 8023 C C . THR B 1 514 ? 58.094 23.516 2.24 1 35.91 514 THR B C 1
ATOM 8025 O O . THR B 1 514 ? 58.656 24.438 2.824 1 35.91 514 THR B O 1
ATOM 8028 N N . GLY B 1 515 ? 58.094 22.266 2.709 1 33.19 515 GLY B N 1
ATOM 8029 C CA . GLY B 1 515 ? 58.906 22.109 3.893 1 33.19 515 GLY B CA 1
ATOM 8030 C C . GLY B 1 515 ? 60.406 22.156 3.592 1 33.19 515 GLY B C 1
ATOM 8031 O O . GLY B 1 515 ? 61.219 21.922 4.477 1 33.19 515 GLY B O 1
ATOM 8032 N N . SER B 1 516 ? 60.719 21.969 2.322 1 32 516 SER B N 1
ATOM 8033 C CA . SER B 1 516 ? 62.156 21.828 2.193 1 32 516 SER B CA 1
ATOM 8034 C C . SER B 1 516 ? 62.875 23.156 2.381 1 32 516 SER B C 1
ATOM 8036 O O . SER B 1 516 ? 63.344 23.766 1.414 1 32 516 SER B O 1
ATOM 8038 N N . THR B 1 517 ? 62.219 24.078 3.098 1 32.03 517 THR B N 1
ATOM 8039 C CA . THR B 1 517 ? 63.031 25.297 3.285 1 32.03 517 THR B CA 1
ATOM 8040 C C . THR B 1 517 ? 64.375 24.953 3.975 1 32.03 517 THR B C 1
ATOM 8042 O O . THR B 1 517 ? 64.375 24.328 5.031 1 32.03 517 THR B O 1
ATOM 8045 N N . THR B 1 518 ? 65.438 25.016 3.213 1 30.94 518 THR B N 1
ATOM 8046 C CA . THR B 1 518 ? 66.875 24.875 3.512 1 30.94 518 THR B CA 1
ATOM 8047 C C . THR B 1 518 ? 67.25 25.734 4.715 1 30.94 518 THR B C 1
ATOM 8049 O O . THR B 1 518 ? 66.938 26.906 4.789 1 30.94 518 THR B O 1
ATOM 8052 N N . ALA B 1 519 ? 67.562 25.094 5.863 1 33.94 519 ALA B N 1
ATOM 8053 C CA . ALA B 1 519 ? 68.062 25.609 7.113 1 33.94 519 ALA B CA 1
ATOM 8054 C C . ALA B 1 519 ? 69.312 26.516 6.852 1 33.94 519 ALA B C 1
ATOM 8056 O O . ALA B 1 519 ? 70.25 26.109 6.188 1 33.94 519 ALA B O 1
ATOM 8057 N N . PRO B 1 520 ? 69.125 27.922 6.738 1 29.03 520 PRO B N 1
ATOM 8058 C CA . PRO B 1 520 ? 70.25 28.766 6.531 1 29.03 520 PRO B CA 1
ATOM 8059 C C . PRO B 1 520 ? 71.375 28.516 7.559 1 29.03 520 PRO B C 1
ATOM 8061 O O . PRO B 1 520 ? 71.062 28.188 8.711 1 29.03 520 PRO B O 1
ATOM 8064 N N . GLN B 1 521 ? 72.5 27.922 7.133 1 29.44 521 GLN B N 1
ATOM 8065 C CA . GLN B 1 521 ? 73.75 27.734 7.871 1 29.44 521 GLN B CA 1
ATOM 8066 C C . GLN B 1 521 ? 74.25 29.016 8.547 1 29.44 521 GLN B C 1
ATOM 8068 O O . GLN B 1 521 ? 74.5 30.016 7.875 1 29.44 521 GLN B O 1
ATOM 8073 N N . ARG B 1 522 ? 73.625 29.328 9.734 1 28.72 522 ARG B N 1
ATOM 8074 C CA . ARG B 1 522 ? 74.188 30.375 10.578 1 28.72 522 ARG B CA 1
ATOM 8075 C C . ARG B 1 522 ? 75.688 30.25 10.68 1 28.72 522 ARG B C 1
ATOM 8077 O O . ARG B 1 522 ? 76.25 29.203 11.039 1 28.72 522 ARG B O 1
ATOM 8084 N N . VAL B 1 523 ? 76.438 30.953 9.805 1 26.33 523 VAL B N 1
ATOM 8085 C CA . VAL B 1 523 ? 77.875 31.219 9.883 1 26.33 523 VAL B CA 1
ATOM 8086 C C . VAL B 1 523 ? 78.25 31.688 11.281 1 26.33 523 VAL B C 1
ATOM 8088 O O . VAL B 1 523 ? 77.688 32.688 11.773 1 26.33 523 VAL B O 1
ATOM 8091 N N . LEU B 1 524 ? 78.5 30.797 12.148 1 25.36 524 LEU B N 1
ATOM 8092 C CA . LEU B 1 524 ? 79.188 30.984 13.406 1 25.36 524 LEU B CA 1
ATOM 8093 C C . LEU B 1 524 ? 80.438 31.891 13.203 1 25.36 524 LEU B C 1
ATOM 8095 O O . LEU B 1 524 ? 81.375 31.5 12.508 1 25.36 524 LEU B O 1
ATOM 8099 N N . MET B 1 525 ? 80.25 33.188 12.664 1 21.12 525 MET B N 1
ATOM 8100 C CA . MET B 1 525 ? 81.312 34 13.258 1 21.12 525 MET B CA 1
ATOM 8101 C C . MET B 1 525 ? 81.062 34.281 14.727 1 21.12 525 MET B C 1
ATOM 8103 O O . MET B 1 525 ? 79.875 34.469 15.109 1 21.12 525 MET B O 1
#

Sequence (1050 aa):
MRENKLRQLCSRLDIRSVGLVIVTMIAFFGAGLGWAVASPIGGSPDDDFHMGSIWCPRPIGQSCAVKMIDGVEKVRVPVPVAAGAACHAFKSDSSAADCNVDISTNELMWSHRYDNGDYPTGYYAFQHLFVQEDVGKSIILMRTINLAIAVLLMGLIGVFIRSDQRAAFLLPMMVCWVPMGQYFIASINPSSWAIVGLYGFATAMFGAATAKDWRRWVLLGLGIFSAVLCLSSRRDVSFYLFVVAVAFVFAIKWNKKNIVPAVVTAFIGFVGAYSITLGGQAKHVTAGFEAEGNLLRTAVHTILDFPRYIAGMFGVTYGPGWFDTPLDGPVTYTALFVFSGALMAGLRSGTWRKWLSATVILGAMGGIPLVFILKGTFIGFGDYQPRYMIPLLGVLLFLLFVVGAQQKRIFDLPQLIIVGVAVSVINSIALHIVMQRYISGFKPPHLFNLNNNMEWWWNIAIAPMTVWVLASVSFAIGVMVGVVFIHRNSFNSDEVQKALIIESDKSMSYGDITGSTTAPQRVLMMRENKLRQLCSRLDIRSVGLVIVTMIAFFGAGLGWAVASPIGGSPDDDFHMGSIWCPRPIGQSCAVKMIDGVEKVRVPVPVAAGAACHAFKSDSSAADCNVDISTNELMWSHRYDNGDYPTGYYAFQHLFVQEDVGKSIILMRTINLAIAVLLMGLIGVFIRSDQRAAFLLPMMVCWVPMGQYFIASINPSSWAIVGLYGFATAMFGAATAKDWRRWVLLGLGIFSAVLCLSSRRDVSFYLFVVAVAFVFAIKWNKKNIVPAVVTAFIGFVGAYSITLGGQAKHVTAGFEAEGNLLRTAVHTILDFPRYIAGMFGVTYGPGWFDTPLDGPVTYTALFVFSGALMAGLRSGTWRKWLSATVILGAMGGIPLVFILKGTFIGFGDYQPRYMIPLLGVLLFLLFVVGAQQKRIFDLPQLIIVGVAVSVINSIALHIVMQRYISGFKPPHLFNLNNNMEWWWNIAIAPMTVWVLASVSFAIGVMVGVVFIHRNSFNSDEVQKALIIESDKSMSYGDITGSTTAPQRVLM

InterPro domains:
  IPR018674 Protein of unknown function DUF2142, membrane [PF09913] (29-393)

Foldseek 3Di:
DVVVVVVVVCVVLVVVNLVLLVLLLVLQLLLLLLLLQLAAQLFFPLNLQLLQCLQQPPPRVVRFDWDQDPNAIWTKAAQCSACVNVQAALCQQDASLVPLVPRDRQDIDIHRRYDDFQAARQLSPVLNVQDDSGNRNSFSVLLSVLSVCLSVLLSLLLSLADLLLNLLLQLLCLLQCPPPVSSCSSGSALLVLLQSLLSLLLSLLVRLQPDQDPSNVVSVVSNVVSLVSQRRRHLLSLQVLLLSLVLCVLQGDDDPSRVVSNVVSVVSNVRSNVSCCRHPCVCLVPFDQDQPDDLVVLLVVQVVCVVVLSLLSQFPCNHTGNSSQHLPDLLSVLSCVLLVLLVVLLVPDADPSLVSSLCSLVCCLSVVVSSSCRSVVDVHSVVVGSNSSSSSSSSNSSSSCPGRNPQSASDALVSLVSSLVSSLVSNLVSSQSSSQSHQRGCVVHDDPQCQVNGDRSDPDPDGSVRSSVSSSVSSSSSSVSSSVSSNVSNPVVVVVVVVVVVVVVVVVVVVVVPPPPPPPPPPPD/DVVVVVVVVCVVLVVVNLVLLVLLLVLQLLLLLLLLQLAAQLFFPLNLQLLQCLQQPPPRVVRFDWDQDPNAIWTKAAQCSACVNVQAALCQQDASLVPLVPRDRQDIDIHRRYDDFQAARQLSPVLNVQDDSGNRNSFSVLLSVLSVCLSVLLSLLLSLADLLLNLLLQLLCLLQCPPPVSSCSSGSALLVLLQSLLSLLLSLLVRLQPDQDPSNVVSLVSNVVSLVSQNRRHLLSLQVLLLSLVLCVLQGDDDPSRVVSNVVSVVSNVRSNVSCCRHPCVCLVPFDQDQPDDLVVLLVVQVVCVVVLSLLSQFPCNHTGNSSQHLPDLLSVLSCVLLVLLVVLLVPDADPSLVSSLCSLVCCLSVVVSSSCRSVVDVHSVVVGSNSSSSSSSSNSSSSCPGRNPQSASDALVSLVSSLVSSLVSNLVSSQSSSQSHQRRCVVHDDSQSQVNGDRSDPDPDGSVRSSVSSSVSSSSSSVSSSVSSNVSNPVVVVVVVVVVVVVVVVVVVVVPPPVPPDPPPPPD

Nearest PDB structures (foldseek):
  8if8-assembly1_B  TM=4.302E-01  e=5.424E-02  Mycobacterium tuberculosis H37Rv
  8b6l-assembly1_I  TM=3.271E-01  e=1.399E-01  Homo sapiens
  7p5j-assembly1_B  TM=1.237E-01  e=7.509E-01  Homo sapiens
  8if8-assembly1_B  TM=4.302E-01  e=7.344E-02  Mycobacterium tuberculosis H37Rv
  8b6l-assembly1_I  TM=3.273E-01  e=1.894E-01  Homo sapiens